Protein AF-A0A178CVL1-F1 (afdb_monomer_lite)

Radius of gyration: 42.38 Å; chains: 1; bounding box: 89×130×108 Å

pLDDT: mean 73.73, std 22.85, range [23.36, 95.94]

Secondary structure (DSSP, 8-state):
----------------------TTHHHHHHHHHHHHHHTTSSB-----EEEEEETTEEEEEE--GGGGGS----TT-HHHHHS-S--TTTS--TTTEEEEETTTEEEEE-SB-SSTT-EEEEESS--BTTSPP-HHHHHHHHHHHHH-SS-EEEEEEESTTTT-S-SB-EEEEEEPPPHHHHTS--GGGG---SSSPB---TT-SS---B-PPPSS--HHHHHHHHHHHHHHHHHHHHHTT----EEEEEE--GGGTSTT--S----S-PPPP---PPPP-BPPTTB-TTT-SB-SSEEE-TT--EEEHHHHHHHHTT-SB-TTT--B--GGG-EEEE-EE-TTS-EE-TTT-PBP-TTS-EEEEEETTEEEEEEHHHHIIIIITTT--B-TTT--B--GGGEEEEEBTTB-GGGBGGG-HHHHHT------GGG--S-TTSS--HHHHHHHHHHHHHHHHHHHHHHH--S-----------------------PPPPPTTEEEEE--HHHHHHH-TTS----S-PEEEPPHHHHHTSTTS--SPEEEEEEETTEEEEEEE-TTT-HHHHHHHHHHHHTTTTTT-B--EEETTTEEEE--TTSSSS----TTSS-B-----SS--S-STTEEEE--SSTT-B-S-EEEESS--GGGTTTS-EEEEE-S--TTS--HHHHHHHHHHS-B-TTS-BSS--BEEEEEEEE-TTHHHHHHHHHHHHHHHHHHHHHHHTS-TT---SSGGGB-TTSPBBPTTSPBP----------SSSSS----------------------PPP--------------TT-

Organism: NCBI:txid856822

Foldseek 3Di:
DDDDDDDDDDDDPDPDPDADDDLCLVVLLLVLLVVCVVVVQADDDDWAWDWDDDQNDIDIDIDQPCCVVPDFDDLPDVCLVPVPDDDCLQCPDPSQFRGAQPDFWTKGFDRHDPARTKIKIFTNDFDFLQDADDLSNLQSVVSVCLSALFWKKKKRWHGRLSPDRGGGDMIIIHGDDDCVSRVHDDPLVVADAQPDWDFCDPRDPDTDTHHDHDPDDHSVSVVVSSVVRVVVVQVVQVVVVHDRIDMDMDTDDNVSNDPPPDDDPDPDDDPDDPDDDDDWDFQWLQAALLVSHGEDWWKAALQQHIHHLVLVVVVCVVQQADQFQGHGDDPLRIATEDFDADPVRFTAAPPPRHGDGSAFFKKWQDDRRYTYIHGPVCCCVPPVVVVNQADPPPRHGGDPSRIHTNDDNVDRQSRTSVRGRCLVVVPHSPDDPVPPPDDCPVPPPSVVVVVVVVVVVVVVVVVVVVVVPPDDDDDDDDDDDDDDDDDDDDDDDDDDDQDPQFDPAWPSLCVCVVVDPVHDHDPDGHGDGDDPVVVLQDAQNQQDWWWKWFQKPLGIWIWIFGSNQGVQLLVQQVVCQVVFVQAFWWQLAADAQFKTKTQANVSPVPHFATPVRAFAAARQPDPDALQAFFFKWFDAPFGRGGGRMIMGTRHRDRVCRSTIHTTTGTDCDDVPPTRNVVSVVVSNPADADPRRGGPDTMGRNHMGTPGDSCVVVVVVVVVVVVVVVVVVVVVVVVPDPPDDDDVVVQADPVGWGADPVRDTDDDDDDDDDDDPDDPDDPDDDDDDDDDDDDDDDDDDDDDDDDDDDDDDDDDDDDDPPD

InterPro domains:
  IPR002130 Cyclophilin-type peptidyl-prolyl cis-trans isomerase domain [PF00160] (547-705)
  IPR002130 Cyclophilin-type peptidyl-prolyl cis-trans isomerase domain [PR00153] (561-576)
  IPR002130 Cyclophilin-type peptidyl-prolyl cis-trans isomerase domain [PR00153] (587-599)
  IPR002130 Cyclophilin-type peptidyl-prolyl cis-trans isomerase domain [PR00153] (630-645)
  IPR002130 Cyclophilin-type peptidyl-prolyl cis-trans isomerase domain [PR00153] (645-657)
  IPR002130 Cyclophilin-type peptidyl-prolyl cis-trans isomerase domain [PR00153] (658-673)
  IPR002130 Cyclophilin-type peptidyl-prolyl cis-trans isomerase domain [PS50072] (552-705)
  IPR003613 U-box domain [PF04564] (288-342)
  IPR003613 U-box domain [PS51698] (281-354)
  IPR003613 U-box domain [SM00504] (285-347)
  IPR013083 Zinc finger, RING/FYVE/PHD-type [G3DSA:3.30.40.10] (287-342)
  IPR026951 Peptidyl-prolyl cis-trans isomerase like 2, U-box domain [cd16663] (284-356)
  IPR029000 Cyclophilin-like domain superfamily [G3DSA:2.40.100.10] (529-720)
  IPR029000 Cyclophilin-like domain superfamily [SSF50891] (547-722)
  IPR036265 HIT-like superfamily [SSF54197] (58-177)
  IPR043171 Ap4A phosphorylase 1/2-like [G3DSA:3.30.428.70] (15-256)
  IPR044666 Cyclophilin-type peptidyl-prolyl cis-trans isomerase, cyclophilin A-like [PTHR45625] (543-717)
  IPR045759 Ap4A phosphorylase 1/2, N-terminal domain [PF19327] (25-179)

Sequence (818 aa):
MDKDSHKENGGDTGLSTSSELPQDLEAQSLAKFDDQVAKGHLIYEPSTAETVEDQGFKLSFRFVPHLRRKPITPSDAPERKTGKGHNPFLNPKPEEILSEVGPSHLLILNKFSVYRPSLLVITRHFAPQSDDLDFSDLSAAWAILQHFKQRYMMIYNCGFESGSSQGHKHLQFWPYPDEQELGFQLFPNVAESTVNITDDIPTVPHKHFVLRLPTHCDANTLIQAYGKLVARVRHSHAEAGGGTDYNVILITHSEWASSDAYSASAGAGVRADTSHHAAFKRLPFNFCALSLQPFTTPVCTAEGIIFDHENILRWLLKHDTNPTNGKPLKQQDLIKLNFAKNDSDEYVDPVTFKVFTDNTHIVAVRHGESANVFAYDTVERLNIKPKMWRDLVSDEEFTRKDLITLQDPQNLESRNLTSFKYLKDGEDSGIPKEEASINTASLGSAADLKIMKAKEAVAKARAERANAAGQNSKSLSAATSINSVNKTSSTSQSSKTIPYNATRHTTGQAAASFTSTGLTPHTSNALATMTDEEYILKPRRVKHKGYVRLTTTLGPLTLELNPEYAPKAVWNFVKLAQKGYYDGIIFHRNIRNFMIQSGDPTGSGRGGTSIWGKNFNDELEGPLKHDKRGVLSMANKGKNTNSSQFFITYRPASHLDHKHTIFGRVAEDAEDGGDSMETLKRLENAPVDSTDRPTEEIKIVEATVLIDPFDEFWKQKNQAERSEKEKSDRKAAVTDPGSLGVDEDRTTWTGKRIRDDGTVESGGGAGQVGKYLKASLSRHGQDNDEDEIVEVIDDEPEQPVRKKTKGGGGGFGNFDSW

Structure (mmCIF, N/CA/C/O backbone):
data_AF-A0A178CVL1-F1
#
_entry.id   AF-A0A178CVL1-F1
#
loop_
_atom_site.group_PDB
_atom_site.id
_atom_site.type_symbol
_atom_site.label_atom_id
_atom_site.label_alt_id
_atom_site.label_comp_id
_atom_site.label_asym_id
_atom_site.label_entity_id
_atom_site.label_seq_id
_atom_site.pdbx_PDB_ins_code
_atom_site.Cartn_x
_atom_site.Cartn_y
_atom_site.Cartn_z
_atom_site.occupancy
_atom_site.B_iso_or_equiv
_atom_site.auth_seq_id
_atom_site.auth_comp_id
_atom_site.auth_asym_id
_atom_site.auth_atom_id
_atom_site.pdbx_PDB_model_num
ATOM 1 N N . MET A 1 1 ? 32.629 -57.906 32.219 1.00 33.28 1 MET A N 1
ATOM 2 C CA . MET A 1 1 ? 31.904 -59.080 31.701 1.00 33.28 1 MET A CA 1
ATOM 3 C C . MET A 1 1 ? 30.908 -58.552 30.699 1.00 33.28 1 MET A C 1
ATOM 5 O O . MET A 1 1 ? 29.907 -57.968 31.089 1.00 33.28 1 MET A O 1
ATOM 9 N N . ASP A 1 2 ? 31.292 -58.666 29.436 1.00 31.98 2 ASP A N 1
ATOM 10 C CA . ASP A 1 2 ? 30.487 -58.367 28.258 1.00 31.98 2 ASP A CA 1
ATOM 11 C C . ASP A 1 2 ? 29.206 -59.209 28.207 1.00 31.98 2 ASP A C 1
ATOM 13 O O . ASP A 1 2 ? 29.213 -60.362 28.654 1.00 31.98 2 ASP A O 1
ATOM 17 N N . LYS A 1 3 ? 28.152 -58.664 27.584 1.00 28.75 3 LYS A N 1
ATOM 18 C CA . LYS A 1 3 ? 27.608 -59.196 26.317 1.00 28.75 3 LYS A CA 1
ATOM 19 C C . LYS A 1 3 ? 26.447 -58.352 25.769 1.00 28.75 3 LYS A C 1
ATOM 21 O O . LYS A 1 3 ? 25.334 -58.381 26.280 1.00 28.75 3 LYS A O 1
ATOM 26 N N . ASP A 1 4 ? 26.779 -57.621 24.711 1.00 34.22 4 ASP A N 1
ATOM 27 C CA . ASP A 1 4 ? 26.108 -57.475 23.410 1.00 34.22 4 ASP A CA 1
ATOM 28 C C . ASP A 1 4 ? 24.724 -58.114 23.162 1.00 34.22 4 ASP A C 1
ATOM 30 O O . ASP A 1 4 ? 24.528 -59.317 23.338 1.00 34.22 4 ASP A O 1
ATOM 34 N N . SER A 1 5 ? 23.834 -57.355 22.502 1.00 28.67 5 SER A N 1
ATOM 35 C CA . SER A 1 5 ? 23.574 -57.566 21.058 1.00 28.67 5 SER A CA 1
ATOM 36 C C . SER A 1 5 ? 22.775 -56.424 20.393 1.00 28.67 5 SER A C 1
ATOM 38 O O . SER A 1 5 ? 21.704 -56.022 20.837 1.00 28.67 5 SER A O 1
ATOM 40 N N . HIS A 1 6 ? 23.351 -55.932 19.291 1.00 28.58 6 HIS A N 1
ATOM 41 C CA . HIS A 1 6 ? 22.863 -54.959 18.304 1.00 28.58 6 HIS A CA 1
ATOM 42 C C . HIS A 1 6 ? 21.851 -55.537 17.289 1.00 28.58 6 HIS A C 1
ATOM 44 O O . HIS A 1 6 ? 21.997 -56.695 16.894 1.00 28.58 6 HIS A O 1
ATOM 50 N N . LYS A 1 7 ? 20.949 -54.671 16.772 1.00 26.48 7 LYS A N 1
ATOM 51 C CA . LYS A 1 7 ? 20.672 -54.311 15.340 1.00 26.48 7 LYS A CA 1
ATOM 52 C C . LYS A 1 7 ? 19.254 -53.707 15.209 1.00 26.48 7 LYS A C 1
ATOM 54 O O . LYS A 1 7 ? 18.295 -54.357 15.599 1.00 26.48 7 LYS A O 1
ATOM 59 N N . GLU A 1 8 ? 19.064 -52.412 14.927 1.00 27.92 8 GLU A N 1
ATOM 60 C CA . GLU A 1 8 ? 19.189 -51.632 13.663 1.00 27.92 8 GLU A CA 1
ATOM 61 C C . GLU A 1 8 ? 18.054 -51.796 12.630 1.00 27.92 8 GLU A C 1
ATOM 63 O O . GLU A 1 8 ? 17.887 -52.858 12.037 1.00 27.92 8 GLU A O 1
ATOM 68 N N . ASN A 1 9 ? 17.310 -50.694 12.429 1.00 25.16 9 ASN A N 1
ATOM 69 C CA . ASN A 1 9 ? 16.989 -49.989 11.166 1.00 25.16 9 ASN A CA 1
ATOM 70 C C . ASN A 1 9 ? 15.992 -48.861 11.544 1.00 25.16 9 ASN A C 1
ATOM 72 O O . ASN A 1 9 ? 14.936 -49.159 12.087 1.00 25.16 9 ASN A O 1
ATOM 76 N N . GLY A 1 10 ? 16.229 -47.553 11.406 1.00 24.09 10 GLY A N 1
ATOM 77 C CA . GLY A 1 10 ? 17.015 -46.820 10.414 1.00 24.09 10 GLY A CA 1
ATOM 78 C C . GLY A 1 10 ? 16.055 -46.096 9.458 1.00 24.09 10 GLY A C 1
ATOM 79 O O . GLY A 1 10 ? 15.747 -46.627 8.399 1.00 24.09 10 GLY A O 1
ATOM 80 N N . GLY A 1 11 ? 15.542 -44.926 9.856 1.00 23.36 11 GLY A N 1
ATOM 81 C CA . GLY A 1 11 ? 14.665 -44.060 9.058 1.00 23.36 11 GLY A CA 1
ATOM 82 C C . GLY A 1 11 ? 14.944 -42.599 9.404 1.00 23.36 11 GLY A C 1
ATOM 83 O O . GLY A 1 11 ? 14.409 -42.071 10.373 1.00 23.36 11 GLY A O 1
ATOM 84 N N . ASP A 1 12 ? 15.866 -42.016 8.649 1.00 24.88 12 ASP A N 1
ATOM 85 C CA . ASP A 1 12 ? 16.486 -40.704 8.814 1.00 24.88 12 ASP A CA 1
ATOM 86 C C . ASP A 1 12 ? 15.523 -39.567 8.410 1.00 24.88 12 ASP A C 1
ATOM 88 O O . ASP A 1 12 ? 15.100 -39.485 7.257 1.00 24.88 12 ASP A O 1
ATOM 92 N N . THR A 1 13 ? 15.152 -38.689 9.348 1.00 29.67 13 THR A N 1
ATOM 93 C CA . THR A 1 13 ? 14.529 -37.387 9.048 1.00 29.67 13 THR A CA 1
ATOM 94 C C . THR A 1 13 ? 15.592 -36.305 9.190 1.00 29.67 13 THR A C 1
ATOM 96 O O . THR A 1 13 ? 15.691 -35.641 10.225 1.00 29.67 13 THR A O 1
ATOM 99 N N . GLY A 1 14 ? 16.412 -36.155 8.152 1.00 25.94 14 GLY A N 1
ATOM 100 C CA . GLY A 1 14 ? 17.406 -35.095 8.048 1.00 25.94 14 GLY A CA 1
ATOM 101 C C . GLY A 1 14 ? 16.743 -33.724 7.910 1.00 25.94 14 GLY A C 1
ATOM 102 O O . GLY A 1 14 ? 16.211 -33.379 6.858 1.00 25.94 14 GLY A O 1
ATOM 103 N N . LEU A 1 15 ? 16.792 -32.927 8.977 1.00 30.56 15 LEU A N 1
ATOM 104 C CA . LEU A 1 15 ? 16.518 -31.494 8.941 1.00 30.56 15 LEU A CA 1
ATOM 105 C C . LEU A 1 15 ? 17.761 -30.805 8.344 1.00 30.56 15 LEU A C 1
ATOM 107 O O . LEU A 1 15 ? 18.734 -30.541 9.048 1.00 30.56 15 LEU A O 1
ATOM 111 N N . SER A 1 16 ? 17.770 -30.588 7.027 1.00 25.33 16 SER A N 1
ATOM 112 C CA . SER A 1 16 ? 18.897 -29.973 6.318 1.00 25.33 16 SER A CA 1
ATOM 113 C C . SER A 1 16 ? 18.925 -28.457 6.530 1.00 25.33 16 SER A C 1
ATOM 115 O O . SER A 1 16 ? 18.133 -27.710 5.957 1.00 25.33 16 SER A O 1
ATOM 117 N N . THR A 1 17 ? 19.875 -27.986 7.331 1.00 29.98 17 THR A N 1
ATOM 118 C CA . THR A 1 17 ? 20.299 -26.584 7.374 1.00 29.98 17 THR A CA 1
ATOM 119 C C . THR A 1 17 ? 21.151 -26.256 6.143 1.00 29.98 17 THR A C 1
ATOM 121 O O . THR A 1 17 ? 22.372 -26.383 6.183 1.00 29.98 17 THR A O 1
ATOM 124 N N . SER A 1 18 ? 20.512 -25.833 5.052 1.00 28.31 18 SER A N 1
ATOM 125 C CA . SER A 1 18 ? 21.153 -25.138 3.923 1.00 28.31 18 SER A CA 1
ATOM 126 C C . SER A 1 18 ? 20.091 -24.329 3.171 1.00 28.31 18 SER A C 1
ATOM 128 O O . SER A 1 18 ? 19.252 -24.895 2.476 1.00 28.31 18 SER A O 1
ATOM 130 N N . SER A 1 19 ? 20.076 -23.008 3.360 1.00 42.16 19 SER A N 1
ATOM 131 C CA . SER A 1 19 ? 19.092 -22.092 2.769 1.00 42.16 19 SER A CA 1
ATOM 132 C C . SER A 1 19 ? 19.426 -21.764 1.307 1.00 42.16 19 SER A C 1
ATOM 134 O O . SER A 1 19 ? 19.824 -20.640 0.999 1.00 42.16 19 SER A O 1
ATOM 136 N N . GLU A 1 20 ? 19.292 -22.738 0.413 1.00 60.00 20 GLU A N 1
ATOM 137 C CA . GLU A 1 20 ? 19.325 -22.506 -1.034 1.00 60.00 20 GLU A CA 1
ATOM 138 C C . GLU A 1 20 ? 17.901 -22.614 -1.591 1.00 60.00 20 GLU A C 1
ATOM 140 O O . GLU A 1 20 ? 17.151 -23.525 -1.235 1.00 60.00 20 GLU A O 1
ATOM 145 N N . LEU A 1 21 ? 17.501 -21.643 -2.420 1.00 75.75 21 LEU A N 1
ATOM 146 C CA . LEU A 1 21 ? 16.208 -21.685 -3.102 1.00 75.75 21 LEU A CA 1
ATOM 147 C C . LEU A 1 21 ? 16.167 -22.902 -4.045 1.00 75.75 21 LEU A C 1
ATOM 149 O O . LEU A 1 21 ? 17.185 -23.223 -4.662 1.00 75.75 21 LEU A O 1
ATOM 153 N N . PRO A 1 22 ? 15.016 -23.580 -4.196 1.00 76.56 22 PRO A N 1
ATOM 154 C CA . PRO A 1 22 ? 14.894 -24.701 -5.124 1.00 76.56 22 PRO A CA 1
ATOM 155 C C . PRO A 1 22 ? 15.260 -24.303 -6.563 1.00 76.56 22 PRO A C 1
ATOM 157 O O . PRO A 1 22 ? 14.797 -23.278 -7.057 1.00 76.56 22 PRO A O 1
ATOM 160 N N . GLN A 1 23 ? 16.020 -25.143 -7.275 1.00 71.12 23 GLN A N 1
ATOM 161 C CA . GLN A 1 23 ? 16.376 -24.888 -8.684 1.00 71.12 23 GLN A CA 1
ATOM 162 C C . GLN A 1 23 ? 15.145 -24.800 -9.608 1.00 71.12 23 GLN A C 1
ATOM 164 O O . GLN A 1 23 ? 15.139 -24.018 -10.553 1.00 71.12 23 GLN A O 1
ATOM 169 N N . ASP A 1 24 ? 14.075 -25.540 -9.298 1.00 81.50 24 ASP A N 1
ATOM 170 C CA . ASP A 1 24 ? 12.815 -25.549 -10.058 1.00 81.50 24 ASP A CA 1
ATOM 171 C C . ASP A 1 24 ? 11.734 -24.633 -9.452 1.00 81.50 24 ASP A C 1
ATOM 173 O O . ASP A 1 24 ? 10.535 -24.880 -9.619 1.00 81.50 24 ASP A O 1
ATOM 177 N N . LEU A 1 25 ? 12.132 -23.584 -8.720 1.00 85.19 25 LEU A N 1
ATOM 178 C CA . LEU A 1 25 ? 11.212 -22.731 -7.959 1.00 85.19 25 LEU A CA 1
ATOM 179 C C . LEU A 1 25 ? 10.043 -22.207 -8.804 1.00 85.19 25 LEU A C 1
ATOM 181 O O . LEU A 1 25 ? 8.908 -22.211 -8.335 1.00 85.19 25 LEU A O 1
ATOM 185 N N . GLU A 1 26 ? 10.283 -21.793 -10.048 1.00 84.94 26 GLU A N 1
ATOM 186 C CA . GLU A 1 26 ? 9.236 -21.284 -10.943 1.00 84.94 26 GLU A CA 1
ATOM 187 C C . GLU A 1 26 ? 8.173 -22.340 -11.271 1.00 84.94 26 GLU A C 1
ATOM 189 O O . GLU A 1 26 ? 6.974 -22.103 -11.108 1.00 84.94 26 GLU A O 1
ATOM 194 N N . ALA A 1 27 ? 8.609 -23.534 -11.683 1.00 86.25 27 ALA A N 1
ATOM 195 C CA . ALA A 1 27 ? 7.714 -24.630 -12.037 1.00 86.25 27 ALA A CA 1
ATOM 196 C C . ALA A 1 27 ? 6.927 -25.118 -10.813 1.00 86.25 27 ALA A C 1
ATOM 198 O O . ALA A 1 27 ? 5.726 -25.377 -10.906 1.00 86.25 27 ALA A O 1
ATOM 199 N N . GLN A 1 28 ? 7.580 -25.179 -9.648 1.00 87.81 28 GLN A N 1
ATOM 200 C CA . GLN A 1 28 ? 6.930 -25.509 -8.380 1.00 87.81 28 GLN A CA 1
ATOM 201 C C . GLN A 1 28 ? 5.904 -24.446 -7.975 1.00 87.81 28 GLN A C 1
ATOM 203 O O . GLN A 1 28 ? 4.807 -24.789 -7.535 1.00 87.81 28 GLN A O 1
ATOM 208 N N . SER A 1 29 ? 6.231 -23.165 -8.168 1.00 89.69 29 SER A N 1
ATOM 209 C CA . SER A 1 29 ? 5.325 -22.045 -7.894 1.00 89.69 29 SER A CA 1
ATOM 210 C C . SER A 1 29 ? 4.067 -22.132 -8.747 1.00 89.69 29 SER A C 1
ATOM 212 O O . SER A 1 29 ? 2.962 -21.991 -8.225 1.00 89.69 29 SER A O 1
ATOM 214 N N . LEU A 1 30 ? 4.225 -22.427 -10.039 1.00 91.31 30 LEU A N 1
ATOM 215 C CA . LEU A 1 30 ? 3.117 -22.578 -10.975 1.00 91.31 30 LEU A CA 1
ATOM 216 C C . LEU A 1 30 ? 2.240 -23.792 -10.641 1.00 91.31 30 LEU A C 1
ATOM 218 O O . LEU A 1 30 ? 1.024 -23.658 -10.528 1.00 91.31 30 LEU A O 1
ATOM 222 N N . ALA A 1 31 ? 2.852 -24.959 -10.426 1.00 91.19 31 ALA A N 1
ATOM 223 C CA . ALA A 1 31 ? 2.124 -26.186 -10.113 1.00 91.19 31 ALA A CA 1
ATOM 224 C C . ALA A 1 31 ? 1.352 -26.070 -8.791 1.00 91.19 31 ALA A C 1
ATOM 226 O O . ALA A 1 31 ? 0.189 -26.465 -8.704 1.00 91.19 31 ALA A O 1
ATOM 227 N N . LYS A 1 32 ? 1.979 -25.482 -7.763 1.00 91.75 32 LYS A N 1
ATOM 228 C CA . LYS A 1 32 ? 1.322 -25.246 -6.476 1.00 91.75 32 LYS A CA 1
ATOM 229 C C . LYS A 1 32 ? 0.202 -24.217 -6.606 1.00 91.75 32 LYS A C 1
ATOM 231 O O . LYS A 1 32 ? -0.851 -24.399 -6.005 1.00 91.75 32 LYS A O 1
ATOM 236 N N . PHE A 1 33 ? 0.393 -23.169 -7.404 1.00 93.62 33 PHE A N 1
ATOM 237 C CA . PHE A 1 33 ? -0.655 -22.193 -7.687 1.00 93.62 33 PHE A CA 1
ATOM 238 C C . PHE A 1 33 ? -1.898 -22.856 -8.292 1.00 93.62 33 PHE A C 1
ATOM 240 O O . PHE A 1 33 ? -2.994 -22.682 -7.761 1.00 93.62 33 PHE A O 1
ATOM 247 N N . ASP A 1 34 ? -1.728 -23.664 -9.339 1.00 93.00 34 ASP A N 1
ATOM 248 C CA . ASP A 1 34 ? -2.841 -24.350 -10.002 1.00 93.00 34 ASP A CA 1
ATOM 249 C C . ASP A 1 34 ? -3.575 -25.316 -9.074 1.00 93.00 34 ASP A C 1
ATOM 251 O O . ASP A 1 34 ? -4.806 -25.321 -9.031 1.00 93.00 34 ASP A O 1
ATOM 255 N N . ASP A 1 35 ? -2.828 -26.100 -8.294 1.00 93.31 35 ASP A N 1
ATOM 256 C CA . ASP A 1 35 ? -3.385 -27.023 -7.303 1.00 93.31 35 ASP A CA 1
ATOM 257 C C . ASP A 1 35 ? -4.233 -26.285 -6.255 1.00 93.31 35 ASP A C 1
ATOM 259 O O . ASP A 1 35 ? -5.342 -26.708 -5.919 1.00 93.31 35 ASP A O 1
ATOM 263 N N . GLN A 1 36 ? -3.754 -25.141 -5.763 1.00 92.19 36 GLN A N 1
ATOM 264 C CA . GLN A 1 36 ? -4.469 -24.363 -4.754 1.00 92.19 36 GLN A CA 1
ATOM 265 C C . GLN A 1 36 ? -5.670 -23.592 -5.321 1.00 92.19 36 GLN A C 1
ATOM 267 O O . GLN A 1 36 ? -6.656 -23.390 -4.605 1.00 92.19 36 GLN A O 1
ATOM 272 N N . VAL A 1 37 ? -5.632 -23.196 -6.598 1.00 91.75 37 VAL A N 1
ATOM 273 C CA . VAL A 1 37 ? -6.808 -22.666 -7.309 1.00 91.75 37 VAL A CA 1
ATOM 274 C C . VAL A 1 37 ? -7.849 -23.772 -7.502 1.00 91.75 37 VAL A C 1
ATOM 276 O O . VAL A 1 37 ? -9.021 -23.558 -7.196 1.00 91.75 37 VAL A O 1
ATOM 279 N N . ALA A 1 38 ? -7.436 -24.978 -7.908 1.00 91.75 38 ALA A N 1
ATOM 280 C CA . ALA A 1 38 ? -8.333 -26.125 -8.080 1.00 91.75 38 ALA A CA 1
ATOM 281 C C . ALA A 1 38 ? -9.013 -26.552 -6.765 1.00 91.75 38 ALA A C 1
ATOM 283 O O . ALA A 1 38 ? -10.184 -26.930 -6.764 1.00 91.75 38 ALA A O 1
ATOM 284 N N . LYS A 1 39 ? -8.308 -26.437 -5.632 1.00 91.56 39 LYS A N 1
ATOM 285 C CA . LYS A 1 39 ? -8.850 -26.675 -4.281 1.00 91.56 39 LYS A CA 1
ATOM 286 C C . LYS A 1 39 ? -9.726 -25.532 -3.750 1.00 91.56 39 LYS A C 1
ATOM 288 O O . LYS A 1 39 ? -10.339 -25.675 -2.695 1.00 91.56 39 LYS A O 1
ATOM 293 N N . GLY A 1 40 ? -9.784 -24.391 -4.441 1.00 87.81 40 GLY A N 1
ATOM 294 C CA . GLY A 1 40 ? -10.521 -23.199 -4.006 1.00 87.81 40 GLY A CA 1
ATOM 295 C C . GLY A 1 40 ? -9.875 -22.448 -2.835 1.00 87.81 40 GLY A C 1
ATOM 296 O O . GLY A 1 40 ? -10.521 -21.614 -2.199 1.00 87.81 40 GLY A O 1
ATOM 297 N N . HIS A 1 41 ? -8.610 -22.739 -2.522 1.00 87.12 41 HIS A N 1
ATOM 298 C CA . HIS A 1 41 ? -7.856 -22.068 -1.461 1.00 87.12 41 HIS A CA 1
ATOM 299 C C . HIS A 1 41 ? -7.299 -20.715 -1.933 1.00 87.12 41 HIS A C 1
ATOM 301 O O . HIS A 1 41 ? -7.292 -19.746 -1.163 1.00 87.12 41 HIS A O 1
ATOM 307 N N . LEU A 1 42 ? -6.903 -20.638 -3.209 1.00 88.88 42 LEU A N 1
ATOM 308 C CA . LEU A 1 42 ? -6.572 -19.404 -3.925 1.00 88.88 42 LEU A CA 1
ATOM 309 C C . LEU A 1 42 ? -7.733 -18.981 -4.826 1.00 88.88 42 LEU A C 1
ATOM 311 O O . LEU A 1 42 ? -8.413 -19.813 -5.421 1.00 88.88 42 LEU A O 1
ATOM 315 N N . ILE A 1 43 ? -7.937 -17.670 -4.951 1.00 87.88 43 ILE A N 1
ATOM 316 C CA . ILE A 1 43 ? -8.981 -17.088 -5.793 1.00 87.88 43 ILE A CA 1
ATOM 317 C C . ILE A 1 43 ? -8.313 -16.455 -7.011 1.00 87.88 43 ILE A C 1
ATOM 319 O O . ILE A 1 43 ? -7.619 -15.440 -6.894 1.00 87.88 43 ILE A O 1
ATOM 323 N N . TYR A 1 44 ? -8.544 -17.061 -8.172 1.00 90.81 44 TYR A N 1
ATOM 324 C CA . TYR A 1 44 ? -8.042 -16.610 -9.461 1.00 90.81 44 TYR A CA 1
ATOM 325 C C . TYR A 1 44 ? -9.046 -16.948 -10.562 1.00 90.81 44 TYR A C 1
ATOM 327 O O . TYR A 1 44 ? -9.561 -18.062 -10.621 1.00 90.81 44 TYR A O 1
ATOM 335 N N . GLU A 1 45 ? -9.287 -15.982 -11.441 1.00 86.50 45 GLU A N 1
ATOM 336 C CA . GLU A 1 45 ? -10.053 -16.134 -12.675 1.00 86.50 45 GLU A CA 1
ATOM 337 C C . GLU A 1 45 ? -9.240 -15.457 -13.799 1.00 86.50 45 GLU A C 1
ATOM 339 O O . GLU A 1 45 ? -8.628 -14.408 -13.547 1.00 86.50 45 GLU A O 1
ATOM 344 N N . PRO A 1 46 ? -9.179 -16.034 -15.017 1.00 84.12 46 PRO A N 1
ATOM 345 C CA . PRO A 1 46 ? -8.523 -15.396 -16.154 1.00 84.12 46 PRO A CA 1
ATOM 346 C C . PRO A 1 46 ? -9.102 -14.001 -16.406 1.00 84.12 46 PRO A C 1
ATOM 348 O O . PRO A 1 46 ? -10.318 -13.819 -16.427 1.00 84.12 46 PRO A O 1
ATOM 351 N N . SER A 1 47 ? -8.227 -13.015 -16.588 1.00 82.12 47 SER A N 1
ATOM 352 C CA . SER A 1 47 ? -8.609 -11.618 -16.809 1.00 82.12 47 SER A CA 1
ATOM 353 C C . SER A 1 47 ? -8.191 -11.154 -18.197 1.00 82.12 47 SER A C 1
ATOM 355 O O . SER A 1 47 ? -7.157 -11.579 -18.713 1.00 82.12 47 SER A O 1
ATOM 357 N N . THR A 1 48 ? -8.979 -10.255 -18.778 1.00 78.81 48 THR A N 1
ATOM 358 C CA . THR A 1 48 ? -8.648 -9.554 -20.021 1.00 78.81 48 THR A CA 1
ATOM 359 C C . THR A 1 48 ? -8.048 -8.187 -19.708 1.00 78.81 48 THR A C 1
ATOM 361 O O . THR A 1 48 ? -8.393 -7.561 -18.696 1.00 78.81 48 THR A O 1
ATOM 364 N N . ALA A 1 49 ? -7.129 -7.744 -20.564 1.00 82.75 49 ALA A N 1
ATOM 365 C CA . ALA A 1 49 ? -6.556 -6.409 -20.529 1.00 82.75 49 ALA A CA 1
ATOM 366 C C . ALA A 1 49 ? -7.025 -5.599 -21.744 1.00 82.75 49 ALA A C 1
ATOM 368 O O . ALA A 1 49 ? -7.156 -6.140 -22.840 1.00 82.75 49 ALA A O 1
ATOM 369 N N . GLU A 1 50 ? -7.279 -4.312 -21.537 1.00 86.00 50 GLU A N 1
ATOM 370 C CA . GLU A 1 50 ? -7.594 -3.340 -22.581 1.00 86.00 50 GLU A CA 1
ATOM 371 C C . GLU A 1 50 ? -6.608 -2.178 -22.500 1.00 86.00 50 GLU A C 1
ATOM 373 O O . GLU A 1 50 ? -6.400 -1.599 -21.430 1.00 86.00 50 GLU A O 1
ATOM 378 N N . THR A 1 51 ? -6.012 -1.825 -23.635 1.00 86.62 51 THR A N 1
ATOM 379 C CA . THR A 1 51 ? -5.075 -0.706 -23.723 1.00 86.62 51 THR A CA 1
ATOM 380 C C . THR A 1 51 ? -5.803 0.566 -24.141 1.00 86.62 51 THR A C 1
ATOM 382 O O . THR A 1 51 ? -6.551 0.576 -25.117 1.00 86.62 51 THR A O 1
ATOM 385 N N . VAL A 1 52 ? -5.555 1.653 -23.414 1.00 88.44 52 VAL A N 1
ATOM 386 C CA . VAL A 1 52 ? -6.093 2.991 -23.680 1.00 88.44 52 VAL A CA 1
ATOM 387 C C . VAL A 1 52 ? -4.936 3.979 -23.720 1.00 88.44 52 VAL A C 1
ATOM 389 O O . VAL A 1 52 ? -3.997 3.875 -22.936 1.00 88.44 52 VAL A O 1
ATOM 392 N N . GLU A 1 53 ? -5.001 4.951 -24.620 1.00 88.06 53 GLU A N 1
ATOM 393 C CA . GLU A 1 53 ? -4.031 6.039 -24.704 1.00 88.06 53 GLU A CA 1
ATOM 394 C C . GLU A 1 53 ? -4.709 7.362 -24.347 1.00 88.06 53 GLU A C 1
ATOM 396 O O . GLU A 1 53 ? -5.741 7.706 -24.923 1.00 88.06 53 GLU A O 1
ATOM 401 N N . ASP A 1 54 ? -4.129 8.097 -23.400 1.00 84.94 54 ASP A N 1
ATOM 402 C CA . ASP A 1 54 ? -4.565 9.439 -23.013 1.00 84.94 54 ASP A CA 1
ATOM 403 C C . ASP A 1 54 ? -3.373 10.396 -23.067 1.00 84.94 54 ASP A C 1
ATOM 405 O O . ASP A 1 54 ? -2.371 10.190 -22.389 1.00 84.94 54 ASP A O 1
ATOM 409 N N . GLN A 1 55 ? -3.454 11.428 -23.909 1.00 84.19 55 GLN A N 1
ATOM 410 C CA . GLN A 1 55 ? -2.400 12.446 -24.074 1.00 84.19 55 GLN A CA 1
ATOM 411 C C . GLN A 1 55 ? -0.987 11.870 -24.332 1.00 84.19 55 GLN A C 1
ATOM 413 O O . GLN A 1 55 ? 0.014 12.430 -23.891 1.00 84.19 55 GLN A O 1
ATOM 418 N N . GLY A 1 56 ? -0.891 10.744 -25.050 1.00 81.69 56 GLY A N 1
ATOM 419 C CA . GLY A 1 56 ? 0.375 10.049 -25.318 1.00 81.69 56 GLY A CA 1
ATOM 420 C C . GLY A 1 56 ? 0.862 9.140 -24.180 1.00 81.69 56 GLY A C 1
ATOM 421 O O . GLY A 1 56 ? 1.885 8.469 -24.328 1.00 81.69 56 GLY A O 1
ATOM 422 N N . PHE A 1 57 ? 0.138 9.077 -23.058 1.00 87.44 57 PHE A N 1
ATOM 423 C CA . PHE A 1 57 ? 0.362 8.114 -21.986 1.00 87.44 57 PHE A CA 1
ATOM 424 C C . PHE A 1 57 ? -0.488 6.862 -22.214 1.00 87.44 57 PHE A C 1
ATOM 426 O O . PHE A 1 57 ? -1.719 6.913 -22.216 1.00 87.44 57 PHE A O 1
ATOM 433 N N . LYS A 1 58 ? 0.175 5.720 -22.403 1.00 86.38 58 LYS A N 1
ATOM 434 C CA . LYS A 1 58 ? -0.490 4.436 -22.632 1.00 86.38 58 LYS A CA 1
ATOM 435 C C . LYS A 1 58 ? -0.731 3.703 -21.315 1.00 86.38 58 LYS A C 1
ATOM 437 O O . LYS A 1 58 ? 0.176 3.532 -20.500 1.00 86.38 58 LYS A O 1
ATOM 442 N N . LEU A 1 59 ? -1.966 3.264 -21.128 1.00 89.31 59 LEU A N 1
ATOM 443 C CA . LEU A 1 59 ? -2.487 2.596 -19.945 1.00 89.31 59 LEU A CA 1
ATOM 444 C C . LEU A 1 59 ? -3.017 1.219 -20.336 1.00 89.31 59 LEU A C 1
ATOM 446 O O . LEU A 1 59 ? -3.637 1.070 -21.381 1.00 89.31 59 LEU A O 1
ATOM 450 N N . SER A 1 60 ? -2.823 0.230 -19.467 1.00 87.50 60 SER A N 1
ATOM 451 C CA . SER A 1 60 ? -3.425 -1.098 -19.607 1.00 87.50 60 SER A CA 1
ATOM 452 C C . SER A 1 60 ? -4.388 -1.342 -18.449 1.00 87.50 60 SER A C 1
ATOM 454 O O . SER A 1 60 ? -3.965 -1.486 -17.299 1.00 87.50 60 SER A O 1
ATOM 456 N N . PHE A 1 61 ? -5.679 -1.428 -18.750 1.00 89.44 61 PHE A N 1
ATOM 457 C CA . PHE A 1 61 ? -6.739 -1.735 -17.797 1.00 89.44 61 PHE A CA 1
ATOM 458 C C . PHE A 1 61 ? -7.010 -3.233 -17.777 1.00 89.44 61 PHE A C 1
ATOM 460 O O . PHE A 1 61 ? -7.430 -3.804 -18.775 1.00 89.44 61 PHE A O 1
ATOM 467 N N . ARG A 1 62 ? -6.804 -3.880 -16.628 1.00 87.00 62 ARG A N 1
ATOM 468 C CA . ARG A 1 62 ? -7.106 -5.305 -16.443 1.00 87.00 62 ARG A CA 1
ATOM 469 C C . ARG A 1 62 ? -8.341 -5.471 -15.567 1.00 87.00 62 ARG A C 1
ATOM 471 O O . ARG A 1 62 ? -8.368 -5.006 -14.427 1.00 87.00 62 ARG A O 1
ATOM 478 N N . PHE A 1 63 ? -9.358 -6.154 -16.084 1.00 87.38 63 PHE A N 1
ATOM 479 C CA . PHE A 1 63 ? -10.626 -6.342 -15.379 1.00 87.38 63 PHE A CA 1
ATOM 480 C C . PHE A 1 63 ? -10.604 -7.638 -14.566 1.00 87.38 63 PHE A C 1
ATOM 482 O O . PHE A 1 63 ? -10.499 -8.731 -15.115 1.00 87.38 63 PHE A O 1
ATOM 489 N N . VAL A 1 64 ? -10.702 -7.513 -13.238 1.00 89.25 64 VAL A N 1
ATOM 490 C CA . VAL A 1 64 ? -10.528 -8.634 -12.296 1.00 89.25 64 VAL A CA 1
ATOM 491 C C . VAL A 1 64 ? -11.681 -8.667 -11.276 1.00 89.25 64 VAL A C 1
ATOM 493 O O . VAL A 1 64 ? -11.537 -8.176 -10.150 1.00 89.25 64 VAL A O 1
ATOM 496 N N . PRO A 1 65 ? -12.864 -9.202 -11.641 1.00 85.12 65 PRO A N 1
ATOM 497 C CA . PRO A 1 65 ? -14.073 -9.108 -10.814 1.00 85.12 65 PRO A CA 1
ATOM 498 C C . PRO A 1 65 ? -13.941 -9.754 -9.428 1.00 85.12 65 PRO A C 1
ATOM 500 O O . PRO A 1 65 ? -14.507 -9.253 -8.450 1.00 85.12 65 PRO A O 1
ATOM 503 N N . HIS A 1 66 ? -13.167 -10.838 -9.311 1.00 83.94 66 HIS A N 1
ATOM 504 C CA . HIS A 1 66 ? -12.996 -11.576 -8.058 1.00 83.94 66 HIS A CA 1
ATOM 505 C C . HIS A 1 66 ? -12.269 -10.792 -6.962 1.00 83.94 66 HIS A C 1
ATOM 507 O O . HIS A 1 66 ? -12.418 -11.133 -5.786 1.00 83.94 66 HIS A O 1
ATOM 513 N N . LEU A 1 67 ? -11.564 -9.700 -7.288 1.00 85.31 67 LEU A N 1
ATOM 514 C CA . LEU A 1 67 ? -10.951 -8.825 -6.280 1.00 85.31 67 LEU A CA 1
ATOM 515 C C . LEU A 1 67 ? -11.979 -8.152 -5.362 1.00 85.31 67 LEU A C 1
ATOM 517 O O . LEU A 1 67 ? -11.635 -7.808 -4.235 1.00 85.31 67 LEU A O 1
ATOM 521 N N . ARG A 1 68 ? -13.255 -8.045 -5.767 1.00 83.25 68 ARG A N 1
ATOM 522 C CA . ARG A 1 68 ? -14.342 -7.561 -4.889 1.00 83.25 68 ARG A CA 1
ATOM 523 C C . ARG A 1 68 ? -14.553 -8.439 -3.652 1.00 83.25 68 ARG A C 1
ATOM 525 O O . ARG A 1 68 ? -15.112 -7.976 -2.665 1.00 83.25 68 ARG A O 1
ATOM 532 N N . ARG A 1 69 ? -14.114 -9.702 -3.697 1.00 83.88 69 ARG A N 1
ATOM 533 C CA . ARG A 1 69 ? -14.172 -10.641 -2.566 1.00 83.88 69 ARG A CA 1
ATOM 534 C C . ARG A 1 69 ? -13.021 -10.431 -1.572 1.00 83.88 69 ARG A C 1
ATOM 536 O O . ARG A 1 69 ? -13.036 -11.041 -0.504 1.00 83.88 69 ARG A O 1
ATOM 543 N N . LYS A 1 70 ? -12.010 -9.617 -1.911 1.00 82.50 70 LYS A N 1
ATOM 544 C CA . LYS A 1 70 ? -10.864 -9.350 -1.036 1.00 82.50 70 LYS A CA 1
ATOM 545 C C . LYS A 1 70 ? -11.309 -8.473 0.139 1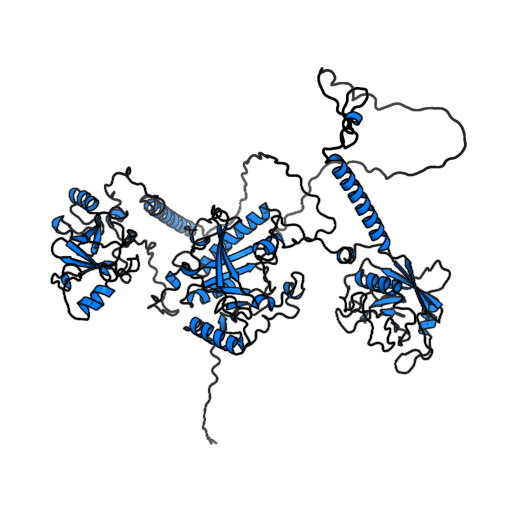.00 82.50 70 LYS A C 1
ATOM 547 O O . LYS A 1 70 ? -11.792 -7.366 -0.094 1.00 82.50 70 LYS A O 1
ATOM 552 N N . PRO A 1 71 ? -11.119 -8.910 1.396 1.00 77.94 71 PRO A N 1
ATOM 553 C CA . PRO A 1 71 ? -11.379 -8.053 2.542 1.00 77.94 71 PRO A CA 1
ATOM 554 C C . PRO A 1 71 ? -10.358 -6.909 2.548 1.00 77.94 71 PRO A C 1
ATOM 556 O O . PRO A 1 71 ? -9.147 -7.143 2.560 1.00 77.94 71 PRO A O 1
ATOM 559 N N . ILE A 1 72 ? -10.844 -5.668 2.510 1.00 69.56 72 ILE A N 1
ATOM 560 C CA . ILE A 1 72 ? -10.002 -4.471 2.573 1.00 69.56 72 ILE A CA 1
ATOM 561 C C . ILE A 1 72 ? -10.038 -3.955 4.006 1.00 69.56 72 ILE A C 1
ATOM 563 O O . ILE A 1 72 ? -11.061 -3.464 4.479 1.00 69.56 72 ILE A O 1
ATOM 567 N N . THR A 1 73 ? -8.913 -4.064 4.704 1.00 67.25 73 THR A N 1
ATOM 568 C CA . THR A 1 73 ? -8.758 -3.448 6.023 1.00 67.25 73 THR A CA 1
ATOM 569 C C . THR A 1 73 ? -8.742 -1.914 5.873 1.00 67.25 73 THR A C 1
ATOM 571 O O . THR A 1 73 ? -8.097 -1.408 4.954 1.00 67.25 73 THR A O 1
ATOM 574 N N . PRO A 1 74 ? -9.419 -1.141 6.733 1.00 68.56 74 PRO A N 1
ATOM 575 C CA . PRO A 1 74 ? -9.296 0.319 6.742 1.00 68.56 74 PRO A CA 1
ATOM 576 C C . PRO A 1 74 ? -7.856 0.791 7.020 1.00 68.56 74 PRO A C 1
ATOM 578 O O . PRO A 1 74 ? -7.088 0.096 7.690 1.00 68.56 74 PRO A O 1
ATOM 581 N N . SER A 1 75 ? -7.464 1.961 6.503 1.00 61.22 75 SER A N 1
ATOM 582 C CA . SER A 1 75 ? -6.099 2.507 6.645 1.00 61.22 75 SER A CA 1
ATOM 583 C C . SER A 1 75 ? -5.730 2.879 8.085 1.00 61.22 75 SER A C 1
ATOM 585 O O . SER A 1 75 ? -4.558 2.833 8.455 1.00 61.22 75 SER A O 1
ATOM 587 N N . ASP A 1 76 ? -6.722 3.185 8.912 1.00 64.81 76 ASP A N 1
ATOM 588 C CA . ASP A 1 76 ? -6.612 3.543 10.324 1.00 64.81 76 ASP A CA 1
ATOM 589 C C . ASP A 1 76 ? -6.602 2.332 11.273 1.00 64.81 76 ASP A C 1
ATOM 591 O O . ASP A 1 76 ? -6.364 2.499 12.473 1.00 64.81 76 ASP A O 1
ATOM 595 N N . ALA A 1 77 ? -6.807 1.115 10.757 1.00 65.69 77 ALA A N 1
ATOM 596 C CA . ALA A 1 77 ? -6.897 -0.082 11.581 1.00 65.69 77 ALA A CA 1
ATOM 597 C C . ALA A 1 77 ? -5.609 -0.314 12.407 1.00 65.69 77 ALA A C 1
ATOM 599 O O . ALA A 1 77 ? -4.501 -0.295 11.857 1.00 65.69 77 ALA A O 1
ATOM 600 N N . PRO A 1 78 ? -5.721 -0.602 13.719 1.00 62.56 78 PRO A N 1
ATOM 601 C CA . PRO A 1 78 ? -4.568 -0.760 14.614 1.00 62.56 78 PRO A CA 1
ATOM 602 C C . PRO A 1 78 ? -3.643 -1.916 14.205 1.00 62.56 78 PRO A C 1
ATOM 604 O O . PRO A 1 78 ? -2.430 -1.858 14.438 1.00 62.56 78 PRO A O 1
ATOM 607 N N . GLU A 1 79 ? -4.201 -2.922 13.532 1.00 68.81 79 GLU A N 1
ATOM 608 C CA . GLU A 1 79 ? -3.490 -4.082 12.989 1.00 68.81 79 GLU A CA 1
ATOM 609 C C . GLU A 1 79 ? -2.450 -3.670 11.941 1.00 68.81 79 GLU A C 1
ATOM 611 O O . GLU A 1 79 ? -1.377 -4.267 11.868 1.00 68.81 79 GLU A O 1
ATOM 616 N N . ARG A 1 80 ? -2.713 -2.587 11.189 1.00 68.75 80 ARG A N 1
ATOM 617 C CA . ARG A 1 80 ? -1.781 -2.068 10.183 1.00 68.75 80 ARG A CA 1
ATOM 618 C C . ARG A 1 80 ? -0.582 -1.327 10.777 1.00 68.75 80 ARG A C 1
ATOM 620 O O . ARG A 1 80 ? 0.433 -1.198 10.107 1.00 68.75 80 ARG A O 1
ATOM 627 N N . LYS A 1 81 ? -0.690 -0.826 12.012 1.00 65.12 81 LYS A N 1
ATOM 628 C CA . LYS A 1 81 ? 0.369 -0.034 12.668 1.00 65.12 81 LYS A CA 1
ATOM 629 C C . LYS A 1 81 ? 1.196 -0.836 13.663 1.00 65.12 81 LYS A C 1
ATOM 631 O O . LYS A 1 81 ? 2.370 -0.555 13.849 1.00 65.12 81 LYS A O 1
ATOM 636 N N . THR A 1 82 ? 0.571 -1.790 14.348 1.00 61.66 82 THR A N 1
ATOM 637 C CA . THR A 1 82 ? 1.175 -2.443 15.522 1.00 61.66 82 THR A CA 1
ATOM 638 C C . THR A 1 82 ? 1.404 -3.939 15.344 1.00 61.66 82 THR A C 1
ATOM 640 O O . THR A 1 82 ? 1.957 -4.568 16.243 1.00 61.66 82 THR A O 1
ATOM 643 N N . GLY A 1 83 ? 0.914 -4.530 14.248 1.00 60.00 83 GLY A N 1
ATOM 644 C CA . GLY A 1 83 ? 0.889 -5.981 14.063 1.00 60.00 83 GLY A CA 1
ATOM 645 C C . GLY A 1 83 ? -0.019 -6.717 15.058 1.00 60.00 83 GLY A C 1
ATOM 646 O O . GLY A 1 83 ? -0.080 -7.943 15.033 1.00 60.00 83 GLY A O 1
ATOM 647 N N . LYS A 1 84 ? -0.734 -5.995 15.939 1.00 54.59 84 LYS A N 1
ATOM 648 C CA . LYS A 1 84 ? -1.694 -6.555 16.897 1.00 54.59 84 LYS A CA 1
ATOM 649 C C . LYS A 1 84 ? -3.067 -6.647 16.238 1.00 54.59 84 LYS A C 1
ATOM 651 O O . LYS A 1 84 ? -3.672 -5.616 15.957 1.00 54.59 84 LYS A O 1
ATOM 656 N N . GLY A 1 85 ? -3.546 -7.869 16.019 1.00 62.94 85 GLY A N 1
ATOM 657 C CA . GLY A 1 85 ? -4.812 -8.156 15.340 1.00 62.94 85 GLY A CA 1
ATOM 658 C C . GLY A 1 85 ? -4.689 -9.333 14.374 1.00 62.94 85 GLY A C 1
ATOM 659 O O . GLY A 1 85 ? -3.723 -10.096 14.453 1.00 62.94 85 GLY A O 1
ATOM 660 N N . HIS A 1 86 ? -5.656 -9.501 13.472 1.00 66.44 86 HIS A N 1
ATOM 661 C CA . HIS A 1 86 ? -5.602 -10.556 12.459 1.00 66.44 86 HIS A CA 1
ATOM 662 C C . HIS A 1 86 ? -4.655 -10.167 11.314 1.00 66.44 86 HIS A C 1
ATOM 664 O O . HIS A 1 86 ? -5.049 -9.524 10.346 1.00 66.44 86 HIS A O 1
ATOM 670 N N . ASN A 1 87 ? -3.389 -10.577 11.415 1.00 78.06 87 ASN A N 1
ATOM 671 C CA . ASN A 1 87 ? -2.409 -10.418 10.345 1.00 78.06 87 ASN A CA 1
ATOM 672 C C . ASN A 1 87 ? -2.210 -11.755 9.600 1.00 78.06 87 ASN A C 1
ATOM 674 O O . ASN A 1 87 ? -1.679 -12.697 10.199 1.00 78.06 87 ASN A O 1
ATOM 678 N N . PRO A 1 88 ? -2.586 -11.849 8.310 1.00 76.94 88 PRO A N 1
ATOM 679 C CA . PRO A 1 88 ? -2.470 -13.089 7.542 1.00 76.94 88 PRO A CA 1
ATOM 680 C C . PRO A 1 88 ? -1.016 -13.535 7.315 1.00 76.94 88 PRO A C 1
ATOM 682 O O . PRO A 1 88 ? -0.786 -14.700 7.010 1.00 76.94 88 PRO A O 1
ATOM 685 N N . PHE A 1 89 ? -0.036 -12.641 7.479 1.00 84.56 89 PHE A N 1
ATOM 686 C CA . PHE A 1 89 ? 1.378 -12.912 7.202 1.00 84.56 89 PHE A CA 1
ATOM 687 C C . PHE A 1 89 ? 2.188 -13.333 8.433 1.00 84.56 89 PHE A C 1
ATOM 689 O O . PHE A 1 89 ? 3.308 -13.803 8.279 1.00 84.56 89 PHE A O 1
ATOM 696 N N . LEU A 1 90 ? 1.648 -13.206 9.653 1.00 81.44 90 LEU A N 1
ATOM 697 C CA . LEU A 1 90 ? 2.342 -13.688 10.858 1.00 81.44 90 LEU A CA 1
ATOM 698 C C . LEU A 1 90 ? 2.317 -15.217 10.965 1.00 81.44 90 LEU A C 1
ATOM 700 O O . LEU A 1 90 ? 3.305 -15.813 11.373 1.00 81.44 90 LEU A O 1
ATOM 704 N N . ASN A 1 91 ? 1.198 -15.833 10.580 1.00 81.44 91 ASN A N 1
ATOM 705 C CA . ASN A 1 91 ? 1.020 -17.283 10.535 1.00 81.44 91 ASN A CA 1
ATOM 706 C C . ASN A 1 91 ? 0.425 -17.669 9.171 1.00 81.44 91 ASN A C 1
ATOM 708 O O . ASN A 1 91 ? -0.765 -18.003 9.102 1.00 81.44 91 ASN A O 1
ATOM 712 N N . PRO A 1 92 ? 1.211 -17.570 8.081 1.00 84.00 92 PRO A N 1
ATOM 713 C CA . PRO A 1 92 ? 0.741 -17.951 6.757 1.00 84.00 92 PRO A CA 1
ATOM 714 C C . PRO A 1 92 ? 0.387 -19.438 6.748 1.00 84.00 92 PRO A C 1
ATOM 716 O O . PRO A 1 92 ? 1.005 -20.251 7.444 1.00 84.00 92 PRO A O 1
ATOM 719 N N . LYS A 1 93 ? -0.624 -19.816 5.964 1.00 85.12 93 LYS A N 1
ATOM 720 C CA . LYS A 1 93 ? -1.009 -21.226 5.871 1.00 85.12 93 LYS A CA 1
ATOM 721 C C . LYS A 1 93 ? 0.123 -22.022 5.211 1.00 85.12 93 LYS A C 1
ATOM 723 O O . LYS A 1 93 ? 0.657 -21.552 4.209 1.00 85.12 93 LYS A O 1
ATOM 728 N N . PRO A 1 94 ? 0.437 -23.252 5.661 1.00 84.56 94 PRO A N 1
ATOM 729 C CA . PRO A 1 94 ? 1.471 -24.086 5.027 1.00 84.56 94 PRO A CA 1
ATOM 730 C C . PRO A 1 94 ? 1.253 -24.310 3.519 1.00 84.56 94 PRO A C 1
ATOM 732 O O . PRO A 1 94 ? 2.188 -24.480 2.739 1.00 84.56 94 PRO A O 1
ATOM 735 N N . GLU A 1 95 ? -0.007 -24.274 3.099 1.00 83.69 95 GLU A N 1
ATOM 736 C CA . GLU A 1 95 ? -0.441 -24.408 1.710 1.00 83.69 95 GLU A CA 1
ATOM 737 C C . GLU A 1 95 ? -0.078 -23.193 0.844 1.00 83.69 95 GLU A C 1
ATOM 739 O O . GLU A 1 95 ? 0.104 -23.331 -0.360 1.00 83.69 95 GLU A O 1
ATOM 744 N N . GLU A 1 96 ? 0.076 -22.014 1.445 1.00 85.81 96 GLU A N 1
ATOM 745 C CA . GLU A 1 96 ? 0.437 -20.775 0.752 1.00 85.81 96 GLU A CA 1
ATOM 746 C C . GLU A 1 96 ? 1.963 -20.599 0.677 1.00 85.81 96 GLU A C 1
ATOM 748 O O . GLU A 1 96 ? 2.449 -19.905 -0.210 1.00 85.81 96 GLU A O 1
ATOM 753 N N . ILE A 1 97 ? 2.734 -21.244 1.562 1.00 89.62 97 ILE A N 1
ATOM 754 C CA . ILE A 1 97 ? 4.197 -21.100 1.646 1.00 89.62 97 ILE A CA 1
ATOM 755 C C . ILE A 1 97 ? 4.887 -21.897 0.540 1.00 89.62 97 ILE A C 1
ATOM 757 O O . ILE A 1 97 ? 4.708 -23.107 0.450 1.00 89.62 97 ILE A O 1
ATOM 761 N N . LEU A 1 98 ? 5.702 -21.248 -0.287 1.00 88.81 98 LEU A N 1
ATOM 762 C CA . LEU A 1 98 ? 6.500 -21.902 -1.327 1.00 88.81 98 LEU A CA 1
ATOM 763 C C . LEU A 1 98 ? 7.878 -22.308 -0.817 1.00 88.81 98 LEU A C 1
ATOM 765 O O . LEU A 1 98 ? 8.253 -23.470 -0.925 1.00 88.81 98 LEU A O 1
ATOM 769 N N . SER A 1 99 ? 8.622 -21.351 -0.267 1.00 89.06 99 SER A N 1
ATOM 770 C CA . SER A 1 99 ? 9.979 -21.570 0.227 1.00 89.06 99 SER A CA 1
ATOM 771 C C . SER A 1 99 ? 10.350 -20.512 1.254 1.00 89.06 99 SER A C 1
ATOM 773 O O . SER A 1 99 ? 9.821 -19.397 1.258 1.00 89.06 99 SER A O 1
ATOM 775 N N . GLU A 1 100 ? 11.312 -20.846 2.100 1.00 89.06 100 GLU A N 1
ATOM 776 C CA . GLU A 1 100 ? 12.044 -19.858 2.878 1.00 89.06 100 GLU A CA 1
ATOM 777 C C . GLU A 1 100 ? 13.068 -19.154 1.976 1.00 89.06 100 GLU A C 1
ATOM 779 O O . GLU A 1 100 ? 13.689 -19.792 1.124 1.00 89.06 100 GLU A O 1
ATOM 784 N N . VAL A 1 101 ? 13.225 -17.837 2.137 1.00 86.31 101 VAL A N 1
ATOM 785 C CA . VAL A 1 101 ? 14.169 -17.023 1.358 1.00 86.31 101 VAL A CA 1
ATOM 786 C C . VAL A 1 101 ? 15.136 -16.393 2.351 1.00 86.31 101 VAL A C 1
ATOM 788 O O . VAL A 1 101 ? 14.836 -15.390 3.002 1.00 86.31 101 VAL A O 1
ATOM 791 N N . GLY A 1 102 ? 16.283 -17.044 2.531 1.00 81.50 102 GLY A N 1
ATOM 792 C CA . GLY A 1 102 ? 17.223 -16.683 3.586 1.00 81.50 102 GLY A CA 1
ATOM 793 C C . GLY A 1 102 ? 16.615 -16.772 5.001 1.00 81.50 102 GLY A C 1
ATOM 794 O O . GLY A 1 102 ? 15.591 -17.432 5.228 1.00 81.50 102 GLY A O 1
ATOM 795 N N . PRO A 1 103 ? 17.244 -16.116 5.992 1.00 81.12 103 PRO A N 1
ATOM 796 C CA . PRO A 1 103 ? 16.825 -16.225 7.387 1.00 81.12 103 PRO A CA 1
ATOM 797 C C . PRO A 1 103 ? 15.595 -15.371 7.725 1.00 81.12 103 PRO A C 1
ATOM 799 O O . PRO A 1 103 ? 14.916 -15.649 8.710 1.00 81.12 103 PRO A O 1
ATOM 802 N N . SER A 1 104 ? 15.291 -14.334 6.940 1.00 87.06 104 SER A N 1
ATOM 803 C CA . SER A 1 104 ? 14.330 -13.289 7.322 1.00 87.06 104 SER A CA 1
ATOM 804 C C . SER A 1 104 ? 13.026 -13.283 6.533 1.00 87.06 104 SER A C 1
ATOM 806 O O . SER A 1 104 ? 12.072 -12.661 7.002 1.00 87.06 104 SER A O 1
ATOM 808 N N . HIS A 1 105 ? 12.937 -13.971 5.391 1.00 93.94 105 HIS A N 1
ATOM 809 C CA . HIS A 1 105 ? 11.781 -13.862 4.495 1.00 93.94 105 HIS A CA 1
ATOM 810 C C . HIS A 1 105 ? 11.154 -15.215 4.159 1.00 93.94 105 HIS A C 1
ATOM 812 O O . HIS A 1 105 ? 11.799 -16.264 4.217 1.00 93.94 105 HIS A O 1
ATOM 818 N N . LEU A 1 106 ? 9.872 -15.170 3.799 1.00 93.06 106 LEU A N 1
ATOM 819 C CA . LEU A 1 106 ? 9.111 -16.289 3.250 1.00 93.06 106 LEU A CA 1
ATOM 820 C C . LEU A 1 106 ? 8.541 -15.886 1.894 1.00 93.06 106 LEU A C 1
ATOM 822 O O . LEU A 1 106 ? 7.986 -14.796 1.750 1.00 93.06 106 LEU A O 1
ATOM 826 N N . LEU A 1 107 ? 8.646 -16.787 0.922 1.00 93.88 107 LEU A N 1
ATOM 827 C CA . LEU A 1 107 ? 7.964 -16.680 -0.360 1.00 93.88 107 LEU A CA 1
ATOM 828 C C . LEU A 1 107 ? 6.634 -17.425 -0.272 1.00 93.88 107 LEU A C 1
ATOM 830 O O . LEU A 1 107 ? 6.609 -18.615 0.049 1.00 93.88 107 LEU A O 1
ATOM 834 N N . ILE A 1 108 ? 5.535 -16.735 -0.563 1.00 93.88 108 ILE A N 1
ATOM 835 C CA . ILE A 1 108 ? 4.178 -17.280 -0.487 1.00 93.88 108 ILE A CA 1
ATOM 836 C C . ILE A 1 108 ? 3.368 -16.960 -1.753 1.00 93.88 108 ILE A C 1
ATOM 838 O O . ILE A 1 108 ? 3.660 -16.010 -2.481 1.00 93.88 108 ILE A O 1
ATOM 842 N N . LEU A 1 109 ? 2.316 -17.737 -2.005 1.00 93.25 109 LEU A N 1
ATOM 843 C CA . LEU A 1 109 ? 1.336 -17.486 -3.063 1.00 93.25 109 LEU A CA 1
ATOM 844 C C . LEU A 1 109 ? 0.371 -16.367 -2.649 1.00 93.25 109 LEU A C 1
ATOM 846 O O . LEU A 1 109 ? -0.108 -16.324 -1.515 1.00 93.25 109 LEU A O 1
ATOM 850 N N . ASN A 1 110 ? 0.034 -15.467 -3.575 1.00 92.12 110 ASN A N 1
ATOM 851 C CA . ASN A 1 110 ? -0.978 -14.449 -3.310 1.00 92.12 110 ASN A CA 1
ATOM 852 C C . ASN A 1 110 ? -2.390 -15.052 -3.384 1.00 92.12 110 ASN A C 1
ATOM 854 O O . ASN A 1 110 ? -2.850 -15.463 -4.451 1.00 92.12 110 ASN A O 1
ATOM 858 N N . LYS A 1 111 ? -3.125 -15.002 -2.269 1.00 89.50 111 LYS A N 1
ATOM 859 C CA . LYS A 1 111 ? -4.505 -15.500 -2.178 1.00 89.50 111 LYS A CA 1
ATOM 860 C C . LYS A 1 111 ? -5.466 -14.902 -3.200 1.00 89.50 111 LYS A C 1
ATOM 862 O O . LYS A 1 111 ? -6.322 -15.611 -3.724 1.00 89.50 111 LYS A O 1
ATOM 867 N N . PHE A 1 112 ? -5.335 -13.606 -3.461 1.00 89.12 112 PHE A N 1
ATOM 868 C CA . PHE A 1 112 ? -6.179 -12.871 -4.401 1.00 89.12 112 PHE A CA 1
ATOM 869 C C . PHE A 1 112 ? -5.325 -12.474 -5.600 1.00 89.12 112 PHE A C 1
ATOM 871 O O . PHE A 1 112 ? -4.875 -11.332 -5.714 1.00 89.12 112 PHE A O 1
ATOM 878 N N . SER A 1 113 ? -5.038 -13.463 -6.441 1.00 88.31 113 SER A N 1
ATOM 879 C CA . SER A 1 113 ? -4.106 -13.315 -7.553 1.00 88.31 113 SER A CA 1
ATOM 880 C C . SER A 1 113 ? -4.743 -12.617 -8.749 1.00 88.31 113 SER A C 1
ATOM 882 O O . SER A 1 113 ? -5.883 -12.899 -9.121 1.00 88.31 113 SER A O 1
ATOM 884 N N . VAL A 1 114 ? -3.978 -11.706 -9.351 1.00 87.62 114 VAL A N 1
ATOM 885 C CA . VAL A 1 114 ? -4.326 -11.036 -10.616 1.00 87.62 114 VAL A CA 1
ATOM 886 C C . VAL A 1 114 ? -3.704 -11.783 -11.790 1.00 87.62 114 VAL A C 1
ATOM 888 O O . VAL A 1 114 ? -4.373 -12.046 -12.785 1.00 87.62 114 VAL A O 1
ATOM 891 N N . TYR A 1 115 ? -2.437 -12.165 -11.638 1.00 88.31 115 TYR A N 1
ATOM 892 C CA . TYR A 1 115 ? -1.668 -12.927 -12.611 1.00 88.31 115 TYR A CA 1
ATOM 893 C C . TYR A 1 115 ? -1.445 -14.358 -12.133 1.00 88.31 115 TYR A C 1
ATOM 895 O O . TYR A 1 115 ? -1.428 -14.629 -10.929 1.00 88.31 115 TYR A O 1
ATOM 903 N N . ARG A 1 116 ? -1.241 -15.265 -13.085 1.00 89.56 116 ARG A N 1
ATOM 904 C CA . ARG A 1 116 ? -0.902 -16.664 -12.835 1.00 89.56 116 ARG A CA 1
ATOM 905 C C . ARG A 1 116 ? 0.604 -16.879 -13.065 1.00 89.56 116 ARG A C 1
ATOM 907 O O . ARG A 1 116 ? 1.003 -16.824 -14.224 1.00 89.56 116 ARG A O 1
ATOM 914 N N . PRO A 1 117 ? 1.414 -17.160 -12.025 1.00 90.69 117 PRO A N 1
ATOM 915 C CA . PRO A 1 117 ? 1.146 -17.022 -10.590 1.00 90.69 117 PRO A CA 1
ATOM 916 C C . PRO A 1 117 ? 1.546 -15.626 -10.065 1.00 90.69 117 PRO A C 1
ATOM 918 O O . PRO A 1 117 ? 2.554 -15.062 -10.480 1.00 90.69 117 PRO A O 1
ATOM 921 N N . SER A 1 118 ? 0.790 -15.069 -9.112 1.00 90.94 118 SER A N 1
ATOM 922 C CA . SER A 1 118 ? 1.203 -13.868 -8.365 1.00 90.94 118 SER A CA 1
ATOM 923 C C . SER A 1 118 ? 1.785 -14.282 -7.017 1.00 90.94 118 SER A C 1
ATOM 925 O O . SER A 1 118 ? 1.161 -15.057 -6.286 1.00 90.94 118 SER A O 1
ATOM 927 N N . LEU A 1 119 ? 2.949 -13.742 -6.660 1.00 93.62 119 LEU A N 1
ATOM 928 C CA . LEU A 1 119 ? 3.692 -14.154 -5.466 1.00 93.62 119 LEU A CA 1
ATOM 929 C C . LEU A 1 119 ? 3.889 -12.985 -4.501 1.00 93.62 119 LEU A C 1
ATOM 931 O O . LEU A 1 119 ? 3.865 -11.818 -4.902 1.00 93.62 119 LEU A O 1
ATOM 935 N N . LEU A 1 120 ? 4.095 -13.303 -3.226 1.00 94.44 120 LEU A N 1
ATOM 936 C CA . LEU A 1 120 ? 4.427 -12.343 -2.180 1.00 94.44 120 LEU A CA 1
ATOM 937 C C . LEU A 1 120 ? 5.691 -12.788 -1.447 1.00 94.44 120 LEU A C 1
ATOM 939 O O . LEU A 1 120 ? 5.824 -13.955 -1.085 1.00 94.44 120 LEU A O 1
ATOM 943 N N . VAL A 1 121 ? 6.581 -11.842 -1.169 1.00 94.56 121 VAL A N 1
ATOM 944 C CA . VAL A 1 121 ? 7.704 -12.036 -0.246 1.00 94.56 121 VAL A CA 1
ATOM 945 C C . VAL A 1 121 ? 7.396 -11.266 1.019 1.00 94.56 121 VAL A C 1
ATOM 947 O O . VAL A 1 121 ? 7.249 -10.046 0.976 1.00 94.56 121 VAL A O 1
ATOM 950 N N . ILE A 1 122 ? 7.270 -11.975 2.133 1.00 94.25 122 ILE A N 1
ATOM 951 C CA . ILE A 1 122 ? 6.901 -11.406 3.431 1.00 94.25 122 ILE A CA 1
ATOM 952 C C . ILE A 1 122 ? 8.058 -11.549 4.418 1.00 94.25 122 ILE A C 1
ATOM 954 O O . ILE A 1 122 ? 8.799 -12.534 4.375 1.00 94.25 122 ILE A O 1
ATOM 958 N N . THR A 1 123 ? 8.214 -10.594 5.333 1.00 93.44 123 THR A N 1
ATOM 959 C CA . THR A 1 123 ? 9.166 -10.743 6.443 1.00 93.44 123 THR A CA 1
ATOM 960 C C . THR A 1 123 ? 8.618 -11.743 7.469 1.00 93.44 123 THR A C 1
ATOM 962 O O . THR A 1 123 ? 7.440 -11.684 7.821 1.00 93.44 123 THR A O 1
ATOM 965 N N . ARG A 1 124 ? 9.453 -12.653 7.993 1.00 89.25 124 ARG A N 1
ATOM 966 C CA . ARG A 1 124 ? 9.053 -13.647 9.017 1.00 89.25 124 ARG A CA 1
ATOM 967 C C . ARG A 1 124 ? 8.530 -12.992 10.290 1.00 89.25 124 ARG A C 1
ATOM 969 O O . ARG A 1 124 ? 7.600 -13.480 10.924 1.00 89.25 124 ARG A O 1
ATOM 976 N N . HIS A 1 125 ? 9.155 -11.887 10.672 1.00 88.12 125 HIS A N 1
ATOM 977 C CA . HIS A 1 125 ? 8.721 -11.065 11.789 1.00 88.12 125 HIS A CA 1
ATOM 978 C C . HIS A 1 125 ? 7.984 -9.842 11.270 1.00 88.12 125 HIS A C 1
ATOM 980 O O . HIS A 1 125 ? 8.269 -9.350 10.177 1.00 88.12 125 HIS A O 1
ATOM 986 N N . PHE A 1 126 ? 7.037 -9.347 12.065 1.00 89.06 126 PHE A N 1
ATOM 987 C CA . PHE A 1 126 ? 6.323 -8.127 11.728 1.00 89.06 126 PHE A CA 1
ATOM 988 C C . PHE A 1 126 ? 7.314 -6.970 11.573 1.00 89.06 126 PHE A C 1
ATOM 990 O O . PHE A 1 126 ? 7.986 -6.587 12.530 1.00 89.06 126 PHE A O 1
ATOM 997 N N . ALA A 1 127 ? 7.353 -6.411 10.371 1.00 90.38 127 ALA A N 1
ATOM 998 C CA . ALA A 1 127 ? 7.951 -5.121 10.078 1.00 90.38 127 ALA A CA 1
ATOM 999 C C . ALA A 1 127 ? 6.855 -4.224 9.478 1.00 90.38 127 ALA A C 1
ATOM 1001 O O . ALA A 1 127 ? 6.011 -4.735 8.736 1.00 90.38 127 ALA A O 1
ATOM 1002 N N . PRO A 1 128 ? 6.808 -2.924 9.794 1.00 90.88 128 PRO A N 1
ATOM 1003 C CA . PRO A 1 128 ? 5.868 -2.000 9.173 1.00 90.88 128 PRO A CA 1
ATOM 1004 C C . PRO A 1 128 ? 6.062 -1.884 7.654 1.00 90.88 128 PRO A C 1
ATOM 1006 O O . PRO A 1 128 ? 7.175 -1.757 7.157 1.00 90.88 128 PRO A O 1
ATOM 1009 N N . GLN A 1 129 ? 4.961 -1.826 6.907 1.00 92.12 129 GLN A N 1
ATOM 1010 C CA . GLN A 1 129 ? 4.963 -1.516 5.468 1.00 92.12 129 GLN A CA 1
ATOM 1011 C C . GLN A 1 129 ? 5.356 -0.051 5.171 1.00 92.12 129 GLN A C 1
ATOM 1013 O O . GLN A 1 129 ? 5.561 0.335 4.025 1.00 92.12 129 GLN A O 1
ATOM 1018 N N . SER A 1 130 ? 5.422 0.801 6.195 1.00 90.06 130 SER A N 1
ATOM 1019 C CA . SER A 1 130 ? 5.939 2.171 6.087 1.00 90.06 130 SER A CA 1
ATOM 1020 C C . SER A 1 130 ? 7.466 2.248 6.091 1.00 90.06 130 SER A C 1
ATOM 1022 O O . SER A 1 130 ? 8.006 3.333 5.889 1.00 90.06 130 SER A O 1
ATOM 1024 N N . ASP A 1 131 ? 8.152 1.138 6.370 1.00 92.88 131 ASP A N 1
ATOM 1025 C CA . ASP A 1 131 ? 9.607 1.119 6.458 1.00 92.88 131 ASP A CA 1
ATOM 1026 C C . ASP A 1 131 ? 10.232 1.028 5.064 1.00 92.88 131 ASP A C 1
ATOM 1028 O O . ASP A 1 131 ? 9.714 0.365 4.163 1.00 92.88 131 ASP A O 1
ATOM 1032 N N . ASP A 1 132 ? 11.385 1.667 4.890 1.00 94.12 132 ASP A N 1
ATOM 1033 C CA . ASP A 1 132 ? 12.154 1.569 3.653 1.00 94.12 132 ASP A CA 1
ATOM 1034 C C . ASP A 1 132 ? 12.677 0.130 3.454 1.00 94.12 132 ASP A C 1
ATOM 1036 O O . ASP A 1 132 ? 12.906 -0.603 4.420 1.00 94.12 132 ASP A O 1
ATOM 1040 N N . LEU A 1 133 ? 12.861 -0.298 2.201 1.00 94.69 133 LEU A N 1
ATOM 1041 C CA . LEU A 1 133 ? 13.508 -1.574 1.884 1.00 94.69 133 LEU A CA 1
ATOM 1042 C C . LEU A 1 133 ? 14.965 -1.565 2.353 1.00 94.69 133 LEU A C 1
ATOM 1044 O O . LEU A 1 133 ? 15.707 -0.617 2.082 1.00 94.69 133 LEU A O 1
ATOM 1048 N N . ASP A 1 134 ? 15.371 -2.627 3.039 1.00 92.25 134 ASP A N 1
ATOM 1049 C CA . ASP A 1 134 ? 16.749 -2.819 3.473 1.00 92.25 134 ASP A CA 1
ATOM 1050 C C . ASP A 1 134 ? 17.513 -3.777 2.542 1.00 92.25 134 ASP A C 1
ATOM 1052 O O . ASP A 1 134 ? 17.011 -4.250 1.516 1.00 92.25 134 ASP A O 1
ATOM 1056 N N . PHE A 1 135 ? 18.776 -4.043 2.882 1.00 90.44 135 PHE A N 1
ATOM 1057 C CA . PHE A 1 135 ? 19.611 -4.962 2.113 1.00 90.44 135 PHE A CA 1
ATOM 1058 C C . PHE A 1 135 ? 19.045 -6.387 2.087 1.00 90.44 135 PHE A C 1
ATOM 1060 O O . PHE A 1 135 ? 19.154 -7.061 1.066 1.00 90.44 135 PHE A O 1
ATOM 1067 N N . SER A 1 136 ? 18.440 -6.849 3.185 1.00 91.12 136 SER A N 1
ATOM 1068 C CA . SER A 1 136 ? 17.875 -8.194 3.264 1.00 91.12 136 SER A CA 1
ATOM 1069 C C . SER A 1 136 ? 16.667 -8.332 2.340 1.00 91.12 136 SER A C 1
ATOM 1071 O O . SER A 1 136 ? 16.580 -9.298 1.585 1.00 91.12 136 SER A O 1
ATOM 1073 N N . ASP A 1 137 ? 15.783 -7.330 2.328 1.00 93.00 137 ASP A N 1
ATOM 1074 C CA . ASP A 1 137 ? 14.610 -7.296 1.450 1.00 93.00 137 ASP A CA 1
ATOM 1075 C C . ASP A 1 137 ? 15.002 -7.327 -0.029 1.00 93.00 137 ASP A C 1
ATOM 1077 O O . ASP A 1 137 ? 14.486 -8.132 -0.805 1.00 93.00 137 ASP A O 1
ATOM 1081 N N . LEU A 1 138 ? 15.934 -6.453 -0.424 1.00 91.44 138 LEU A N 1
ATOM 1082 C CA . LEU A 1 138 ? 16.384 -6.347 -1.810 1.00 91.44 138 LEU A CA 1
ATOM 1083 C C . LEU A 1 138 ? 17.211 -7.560 -2.238 1.00 91.44 138 LEU A C 1
ATOM 1085 O O . LEU A 1 138 ? 17.095 -7.991 -3.380 1.00 91.44 138 LEU A O 1
ATOM 1089 N N . SER A 1 139 ? 18.005 -8.139 -1.336 1.00 89.81 139 SER A N 1
ATOM 1090 C CA . SER A 1 139 ? 18.744 -9.377 -1.593 1.00 89.81 139 SER A CA 1
ATOM 1091 C C . SER A 1 139 ? 17.798 -10.563 -1.791 1.00 89.81 139 SER A C 1
ATOM 1093 O O . SER A 1 139 ? 17.948 -11.307 -2.758 1.00 89.81 139 SER A O 1
ATOM 1095 N N . ALA A 1 140 ? 16.774 -10.702 -0.942 1.00 90.25 140 ALA A N 1
ATOM 1096 C CA . ALA A 1 140 ? 15.744 -11.728 -1.085 1.00 90.25 140 ALA A CA 1
ATOM 1097 C C . ALA A 1 140 ? 14.966 -11.566 -2.399 1.00 90.25 140 ALA A C 1
ATOM 1099 O O . ALA A 1 140 ? 14.779 -12.534 -3.138 1.00 90.25 140 ALA A O 1
ATOM 1100 N N . ALA A 1 141 ? 14.561 -10.334 -2.721 1.00 90.19 141 ALA A N 1
ATOM 1101 C CA . ALA A 1 141 ? 13.882 -10.022 -3.972 1.00 90.19 141 ALA A CA 1
ATOM 1102 C C . ALA A 1 141 ? 14.751 -10.331 -5.194 1.00 90.19 141 ALA A C 1
ATOM 1104 O O . ALA A 1 141 ? 14.283 -10.962 -6.141 1.00 90.19 141 ALA A O 1
ATOM 1105 N N . TRP A 1 142 ? 16.023 -9.926 -5.155 1.00 87.94 142 TRP A N 1
ATOM 1106 C CA . TRP A 1 142 ? 16.983 -10.206 -6.213 1.00 87.94 142 TRP A CA 1
ATOM 1107 C C . TRP A 1 142 ? 17.179 -11.708 -6.388 1.00 87.94 142 TRP A C 1
ATOM 1109 O O . TRP A 1 142 ? 17.036 -12.203 -7.498 1.00 87.94 142 TRP A O 1
ATOM 1119 N N . ALA A 1 143 ? 17.404 -12.455 -5.304 1.00 86.62 143 ALA A N 1
ATOM 1120 C CA . ALA A 1 143 ? 17.580 -13.902 -5.356 1.00 86.62 143 ALA A CA 1
ATOM 1121 C C . ALA A 1 143 ? 16.402 -14.606 -6.047 1.00 86.62 143 ALA A C 1
ATOM 1123 O O . ALA A 1 143 ? 16.628 -15.475 -6.881 1.00 86.62 143 ALA A O 1
ATOM 1124 N N . ILE A 1 144 ? 15.158 -14.207 -5.770 1.00 87.12 144 ILE A N 1
ATOM 1125 C CA . ILE A 1 144 ? 13.977 -14.787 -6.428 1.00 87.12 144 ILE A CA 1
ATOM 1126 C C . ILE A 1 144 ? 13.942 -14.447 -7.918 1.00 87.12 144 ILE A C 1
ATOM 1128 O O . ILE A 1 144 ? 13.749 -15.335 -8.744 1.00 87.12 144 ILE A O 1
ATOM 1132 N N . LEU A 1 145 ? 14.161 -13.177 -8.266 1.00 85.25 145 LEU A N 1
ATOM 1133 C CA . LEU A 1 145 ? 14.160 -12.720 -9.657 1.00 85.25 145 LEU A CA 1
ATOM 1134 C C . LEU A 1 145 ? 15.222 -13.421 -10.514 1.00 85.25 145 LEU A C 1
ATOM 1136 O O . LEU A 1 145 ? 15.006 -13.600 -11.705 1.00 85.25 145 LEU A O 1
ATOM 1140 N N . GLN A 1 146 ? 16.334 -13.834 -9.904 1.00 80.69 146 GLN A N 1
ATOM 1141 C CA . GLN A 1 146 ? 17.400 -14.611 -10.542 1.00 80.69 146 GLN A CA 1
ATOM 1142 C C . GLN A 1 146 ? 17.030 -16.078 -10.803 1.00 80.69 146 GLN A C 1
ATOM 1144 O O . GLN A 1 146 ? 17.620 -16.712 -11.670 1.00 80.69 146 GLN A O 1
ATOM 1149 N N . HIS A 1 147 ? 16.081 -16.635 -10.044 1.00 82.69 147 HIS A N 1
ATOM 1150 C CA . HIS A 1 147 ? 15.655 -18.034 -10.179 1.00 82.69 147 HIS A CA 1
ATOM 1151 C C . HIS A 1 147 ? 14.486 -18.216 -11.156 1.00 82.69 147 HIS A C 1
ATOM 1153 O O . HIS A 1 147 ? 14.158 -19.351 -11.508 1.00 82.69 147 HIS A O 1
ATOM 1159 N N . PHE A 1 148 ? 13.834 -17.133 -11.586 1.00 80.94 148 PHE A N 1
ATOM 1160 C CA . PHE A 1 148 ? 12.737 -17.196 -12.547 1.00 80.94 148 PHE A CA 1
ATOM 1161 C C . PHE A 1 148 ? 13.240 -17.039 -13.974 1.00 80.94 148 PHE A C 1
ATOM 1163 O O . PHE A 1 148 ? 13.932 -16.081 -14.304 1.00 80.94 148 PHE A O 1
ATOM 1170 N N . LYS A 1 149 ? 12.854 -17.994 -14.824 1.00 76.00 149 LYS A N 1
ATOM 1171 C CA . LYS A 1 149 ? 13.125 -17.960 -16.256 1.00 76.00 149 LYS A CA 1
ATOM 1172 C C . LYS A 1 149 ? 12.199 -16.968 -16.935 1.00 76.00 149 LYS A C 1
ATOM 1174 O O . LYS A 1 149 ? 12.608 -16.350 -17.890 1.00 76.00 149 LYS A O 1
ATOM 1179 N N . GLN A 1 150 ? 10.960 -16.762 -16.502 1.00 77.38 150 GLN A N 1
ATOM 1180 C CA . GLN A 1 150 ? 10.157 -15.682 -17.083 1.00 77.38 150 GLN A CA 1
ATOM 1181 C C . GLN A 1 150 ? 10.560 -14.320 -16.510 1.00 77.38 150 GLN A C 1
ATOM 1183 O O . GLN A 1 150 ? 11.080 -14.205 -15.401 1.00 77.38 150 GLN A O 1
ATOM 1188 N N . ARG A 1 151 ? 10.302 -13.249 -17.266 1.00 82.88 151 ARG A N 1
ATOM 1189 C CA . ARG A 1 151 ? 10.500 -11.882 -16.776 1.00 82.88 151 ARG A CA 1
ATOM 1190 C C . ARG A 1 151 ? 9.443 -11.593 -15.710 1.00 82.88 151 ARG A C 1
ATOM 1192 O O . ARG A 1 151 ? 8.255 -11.774 -15.959 1.00 82.88 151 ARG A O 1
ATOM 1199 N N . TYR A 1 152 ? 9.866 -11.114 -14.544 1.00 87.88 152 TYR A N 1
ATOM 1200 C CA . TYR A 1 152 ? 8.976 -10.701 -13.457 1.00 87.88 152 TYR A CA 1
ATOM 1201 C C . TYR A 1 152 ? 9.220 -9.235 -13.102 1.00 87.88 152 TYR A C 1
ATOM 1203 O O . TYR A 1 152 ? 10.326 -8.705 -13.239 1.00 87.88 152 TYR A O 1
ATOM 1211 N N . MET A 1 153 ? 8.171 -8.583 -12.613 1.00 89.38 153 MET A N 1
ATOM 1212 C CA . MET A 1 153 ? 8.255 -7.292 -11.949 1.00 89.38 153 MET A CA 1
ATOM 1213 C C . MET A 1 153 ? 7.999 -7.455 -10.452 1.00 89.38 153 MET A C 1
ATOM 1215 O O . MET A 1 153 ? 7.088 -8.172 -10.037 1.00 89.38 153 MET A O 1
ATOM 1219 N N . MET A 1 154 ? 8.789 -6.756 -9.647 1.00 93.06 154 MET A N 1
ATOM 1220 C CA . MET A 1 154 ? 8.596 -6.620 -8.210 1.00 93.06 154 MET A CA 1
ATOM 1221 C C . MET A 1 154 ? 8.030 -5.235 -7.910 1.00 93.06 154 MET A C 1
ATOM 1223 O O . MET A 1 154 ? 8.529 -4.230 -8.415 1.00 93.06 154 MET A O 1
ATOM 1227 N N . ILE A 1 155 ? 7.017 -5.183 -7.052 1.00 94.19 155 ILE A N 1
ATOM 1228 C CA . ILE A 1 155 ? 6.366 -3.958 -6.601 1.00 94.19 155 ILE A CA 1
ATOM 1229 C C . ILE A 1 155 ? 6.409 -3.897 -5.074 1.00 94.19 155 ILE A C 1
ATOM 1231 O O . ILE A 1 155 ? 6.056 -4.860 -4.387 1.00 94.19 155 ILE A O 1
ATOM 1235 N N . TYR A 1 156 ? 6.796 -2.741 -4.541 1.00 95.88 156 TYR A N 1
ATOM 1236 C CA . TYR A 1 156 ? 6.694 -2.421 -3.122 1.00 95.88 156 TYR A CA 1
ATOM 1237 C C . TYR A 1 156 ? 5.912 -1.122 -2.926 1.00 95.88 156 TYR A C 1
ATOM 1239 O O . TYR A 1 156 ? 6.285 -0.074 -3.451 1.00 95.88 156 TYR A O 1
ATOM 1247 N N . ASN A 1 157 ? 4.828 -1.197 -2.155 1.00 94.81 157 ASN A N 1
ATOM 1248 C CA . ASN A 1 157 ? 3.978 -0.054 -1.823 1.00 94.81 157 ASN A CA 1
ATOM 1249 C C . ASN A 1 157 ? 4.337 0.409 -0.410 1.00 94.81 157 ASN A C 1
ATOM 1251 O O . ASN A 1 157 ? 3.893 -0.211 0.556 1.00 94.81 157 ASN A O 1
ATOM 1255 N N . CYS A 1 158 ? 5.171 1.443 -0.290 1.00 93.06 158 CYS A N 1
ATOM 1256 C CA . CYS A 1 158 ? 5.641 1.961 0.992 1.00 93.06 158 CYS A CA 1
ATOM 1257 C C . CYS A 1 158 ? 4.671 3.019 1.531 1.00 93.06 158 CYS A C 1
ATOM 1259 O O . CYS A 1 158 ? 4.379 4.004 0.849 1.00 93.06 158 CYS A O 1
ATOM 1261 N N . GLY A 1 159 ? 4.137 2.813 2.733 1.00 85.75 159 GLY A N 1
ATOM 1262 C CA . GLY A 1 159 ? 3.177 3.733 3.359 1.00 85.75 159 GLY A CA 1
ATOM 1263 C C . GLY A 1 159 ? 1.703 3.469 3.019 1.00 85.75 159 GLY A C 1
ATOM 1264 O O . GLY A 1 159 ? 1.346 2.446 2.435 1.00 85.75 159 GLY A O 1
ATOM 1265 N N . PHE A 1 160 ? 0.818 4.367 3.452 1.00 79.12 160 PHE A N 1
ATOM 1266 C CA . PHE A 1 160 ? -0.636 4.173 3.361 1.00 79.12 160 PHE A CA 1
ATOM 1267 C C . PHE A 1 160 ? -1.216 4.722 2.056 1.00 79.12 160 PHE A C 1
ATOM 1269 O O . PHE A 1 160 ? -2.098 4.095 1.468 1.00 79.12 160 PHE A O 1
ATOM 1276 N N . GLU A 1 161 ? -0.709 5.862 1.588 1.00 81.88 161 GLU A N 1
ATOM 1277 C CA . GLU A 1 161 ? -1.150 6.529 0.358 1.00 81.88 161 GLU A CA 1
ATOM 1278 C C . GLU A 1 161 ? -0.599 5.853 -0.909 1.00 81.88 161 GLU A C 1
ATOM 1280 O O . GLU A 1 161 ? -1.110 6.084 -2.000 1.00 81.88 161 GLU A O 1
ATOM 1285 N N . SER A 1 162 ? 0.368 4.939 -0.776 1.00 85.50 162 SER A N 1
ATOM 1286 C CA . SER A 1 162 ? 0.920 4.137 -1.882 1.00 85.50 162 SER A CA 1
ATOM 1287 C C . SER A 1 162 ? 0.019 2.977 -2.335 1.00 85.50 162 SER A C 1
ATOM 1289 O O . SER A 1 162 ? 0.400 2.200 -3.213 1.00 85.50 162 SER A O 1
ATOM 1291 N N . GLY A 1 163 ? -1.166 2.821 -1.731 1.00 83.75 163 GLY A N 1
ATOM 1292 C CA . GLY A 1 163 ? -2.114 1.749 -2.051 1.00 83.75 163 GLY A CA 1
ATOM 1293 C C . GLY A 1 163 ? -1.853 0.433 -1.311 1.00 83.75 163 GLY A C 1
ATOM 1294 O O . GLY A 1 163 ? -2.307 -0.627 -1.753 1.00 83.75 163 GLY A O 1
ATOM 1295 N N . SER A 1 164 ? -1.125 0.451 -0.188 1.00 83.00 164 SER A N 1
ATOM 1296 C CA . SER A 1 164 ? -0.922 -0.766 0.601 1.00 83.00 164 SER A CA 1
ATOM 1297 C C . SER A 1 164 ? -2.216 -1.275 1.259 1.00 83.00 164 SER A C 1
ATOM 1299 O O . SER A 1 164 ? -2.932 -0.555 1.962 1.00 83.00 164 SER A O 1
ATOM 1301 N N . SER A 1 165 ? -2.483 -2.575 1.082 1.00 80.06 165 SER A N 1
ATOM 1302 C CA . SER A 1 165 ? -3.626 -3.269 1.695 1.00 80.06 165 SER A CA 1
ATOM 1303 C C . SER A 1 165 ? -3.322 -3.920 3.053 1.00 80.06 165 SER A C 1
ATOM 1305 O O . SER A 1 165 ? -4.254 -4.300 3.765 1.00 80.06 165 SER A O 1
ATOM 1307 N N . GLN A 1 166 ? -2.046 -4.040 3.429 1.00 84.31 166 GLN A N 1
ATOM 1308 C CA . GLN A 1 166 ? -1.593 -4.693 4.661 1.00 84.31 166 GLN A CA 1
ATOM 1309 C C . GLN A 1 166 ? -0.489 -3.868 5.326 1.00 84.31 166 GLN A C 1
ATOM 1311 O O . GLN A 1 166 ? 0.319 -3.239 4.650 1.00 84.31 166 GLN A O 1
ATOM 1316 N N . GLY A 1 167 ? -0.462 -3.854 6.659 1.00 86.00 167 GLY A N 1
ATOM 1317 C CA . GLY A 1 167 ? 0.541 -3.089 7.409 1.00 86.00 167 GLY A CA 1
ATOM 1318 C C . GLY A 1 167 ? 1.847 -3.830 7.677 1.00 86.00 167 GLY A C 1
ATOM 1319 O O . GLY A 1 167 ? 2.802 -3.212 8.130 1.00 86.00 167 GLY A O 1
ATOM 1320 N N . HIS A 1 168 ? 1.893 -5.135 7.411 1.00 90.38 168 HIS A N 1
ATOM 1321 C CA . HIS A 1 168 ? 3.106 -5.945 7.517 1.00 90.38 168 HIS A CA 1
ATOM 1322 C C . HIS A 1 168 ? 3.853 -5.910 6.188 1.00 90.38 168 HIS A C 1
ATOM 1324 O O . HIS A 1 168 ? 3.257 -6.189 5.148 1.00 90.38 168 HIS A O 1
ATOM 1330 N N . LYS A 1 169 ? 5.141 -5.572 6.257 1.00 93.69 169 LYS A N 1
ATOM 1331 C CA . LYS A 1 169 ? 6.109 -5.505 5.167 1.00 93.69 169 LYS A CA 1
ATOM 1332 C C . LYS A 1 169 ? 6.043 -6.720 4.242 1.00 93.69 169 LYS A C 1
ATOM 1334 O O . LYS A 1 169 ? 6.322 -7.851 4.644 1.00 93.69 169 LYS A O 1
ATOM 1339 N N . HIS A 1 170 ? 5.674 -6.458 2.996 1.00 94.38 170 HIS A N 1
ATOM 1340 C CA . HIS A 1 170 ? 5.604 -7.439 1.928 1.00 94.38 170 HIS A CA 1
ATOM 1341 C C . HIS A 1 170 ? 5.915 -6.806 0.570 1.00 94.38 170 HIS A C 1
ATOM 1343 O O . HIS A 1 170 ? 5.556 -5.655 0.301 1.00 94.38 170 HIS A O 1
ATOM 1349 N N . LEU A 1 171 ? 6.549 -7.592 -0.295 1.00 95.25 171 LEU A N 1
ATOM 1350 C CA . LEU A 1 171 ? 6.835 -7.273 -1.689 1.00 95.25 171 LEU A CA 1
ATOM 1351 C C . LEU A 1 171 ? 5.963 -8.155 -2.586 1.00 95.25 171 LEU A C 1
ATOM 1353 O O . LEU A 1 171 ? 5.703 -9.311 -2.253 1.00 95.25 171 LEU A O 1
ATOM 1357 N N . GLN A 1 172 ? 5.503 -7.617 -3.712 1.00 94.50 172 GLN A N 1
ATOM 1358 C CA . GLN A 1 172 ? 4.636 -8.326 -4.655 1.00 94.50 172 GLN A CA 1
ATOM 1359 C C . GLN A 1 172 ? 5.403 -8.630 -5.936 1.00 94.50 172 GLN A C 1
ATOM 1361 O O . GLN A 1 172 ? 6.087 -7.750 -6.447 1.00 94.50 172 GLN A O 1
ATOM 1366 N N . PHE A 1 173 ? 5.265 -9.843 -6.464 1.00 93.19 173 PHE A N 1
ATOM 1367 C CA . PHE A 1 173 ? 5.905 -10.265 -7.709 1.00 93.19 173 PHE A CA 1
ATOM 1368 C C . PHE A 1 173 ? 4.849 -10.698 -8.708 1.00 93.19 173 PHE A C 1
ATOM 1370 O O . PHE A 1 173 ? 4.045 -11.592 -8.419 1.00 93.19 173 PHE A O 1
ATOM 1377 N N . TRP A 1 174 ? 4.866 -10.066 -9.876 1.00 89.62 174 TRP A N 1
ATOM 1378 C CA . TRP A 1 174 ? 3.977 -10.376 -10.990 1.00 89.62 174 TRP A CA 1
ATOM 1379 C C . TRP A 1 174 ? 4.807 -10.769 -12.211 1.00 89.62 174 TRP A C 1
ATOM 1381 O O . TRP A 1 174 ? 5.867 -10.173 -12.424 1.00 89.62 174 TRP A O 1
ATOM 1391 N N . PRO A 1 175 ? 4.338 -11.722 -13.030 1.00 88.25 175 PRO A N 1
ATOM 1392 C CA . PRO A 1 175 ? 4.866 -11.907 -14.371 1.00 88.25 175 PRO A CA 1
ATOM 1393 C C . PRO A 1 175 ? 4.828 -10.571 -15.115 1.00 88.25 175 PRO A C 1
ATOM 1395 O O . PRO A 1 175 ? 3.843 -9.831 -15.031 1.00 88.25 175 PRO A O 1
ATOM 1398 N N . TYR A 1 176 ? 5.915 -10.240 -15.804 1.00 85.88 176 TYR A N 1
ATOM 1399 C CA . TYR A 1 176 ? 5.957 -9.058 -16.650 1.00 85.88 176 TYR A CA 1
ATOM 1400 C C . TYR A 1 176 ? 4.957 -9.261 -17.796 1.00 85.88 176 TYR A C 1
ATOM 1402 O O . TYR A 1 176 ? 5.025 -10.304 -18.450 1.00 85.88 176 TYR A O 1
ATOM 1410 N N . PRO A 1 177 ? 4.020 -8.326 -18.035 1.00 79.50 177 PRO A N 1
ATOM 1411 C CA . PRO A 1 177 ? 3.033 -8.511 -19.087 1.00 79.50 177 PRO A CA 1
ATOM 1412 C C . PRO A 1 177 ? 3.722 -8.540 -20.453 1.00 79.50 177 PRO A C 1
ATOM 1414 O O . PRO A 1 177 ? 4.688 -7.807 -20.674 1.00 79.50 177 PRO A O 1
ATOM 1417 N N . ASP A 1 178 ? 3.235 -9.386 -21.358 1.00 73.31 178 ASP A N 1
ATOM 1418 C CA . ASP A 1 178 ? 3.800 -9.487 -22.700 1.00 73.31 178 ASP A CA 1
ATOM 1419 C C . ASP A 1 178 ? 3.641 -8.143 -23.430 1.00 73.31 178 ASP A C 1
ATOM 1421 O O . ASP A 1 178 ? 2.549 -7.574 -23.481 1.00 73.31 178 ASP A O 1
ATOM 1425 N N . GLU A 1 179 ? 4.733 -7.616 -23.986 1.00 71.25 179 GLU A N 1
ATOM 1426 C CA . GLU A 1 179 ? 4.717 -6.357 -24.739 1.00 71.25 179 GLU A CA 1
ATOM 1427 C C . GLU A 1 179 ? 3.838 -6.487 -25.999 1.00 71.25 179 GLU A C 1
ATOM 1429 O O . GLU A 1 179 ? 3.240 -5.499 -26.432 1.00 71.25 179 GLU A O 1
ATOM 1434 N N . GLN A 1 180 ? 3.678 -7.708 -26.533 1.00 68.88 180 GLN A N 1
ATOM 1435 C CA . GLN A 1 180 ? 2.738 -8.006 -27.618 1.00 68.88 180 GLN A CA 1
ATOM 1436 C C . GLN A 1 180 ? 1.272 -7.956 -27.158 1.00 68.88 180 GLN A C 1
ATOM 1438 O O . GLN A 1 180 ? 0.424 -7.474 -27.905 1.00 68.88 180 GLN A O 1
ATOM 1443 N N . GLU A 1 181 ? 0.970 -8.406 -25.932 1.00 70.44 181 GLU A N 1
ATOM 1444 C CA . GLU A 1 181 ? -0.375 -8.312 -25.333 1.00 70.44 181 GLU A CA 1
ATOM 1445 C C . GLU A 1 181 ? -0.716 -6.857 -24.978 1.00 70.44 181 GLU A C 1
ATOM 1447 O O . GLU A 1 181 ? -1.837 -6.405 -25.198 1.00 70.44 181 GLU A O 1
ATOM 1452 N N . LEU A 1 182 ? 0.260 -6.103 -24.461 1.00 74.56 182 LEU A N 1
ATOM 1453 C CA . LEU A 1 182 ? 0.104 -4.688 -24.117 1.00 74.56 182 LEU A CA 1
ATOM 1454 C C . LEU A 1 182 ? -0.061 -3.801 -25.359 1.00 74.56 182 LEU A C 1
ATOM 1456 O O . LEU A 1 182 ? -0.800 -2.816 -25.318 1.00 74.56 182 LEU A O 1
ATOM 1460 N N . GLY A 1 183 ? 0.649 -4.106 -26.450 1.00 73.19 183 GLY A N 1
ATOM 1461 C CA . GLY A 1 183 ? 0.740 -3.245 -27.634 1.00 73.19 183 GLY A CA 1
ATOM 1462 C C . GLY A 1 183 ? 1.605 -1.993 -27.420 1.00 73.19 183 GLY A C 1
ATOM 1463 O O . GLY A 1 183 ? 1.590 -1.069 -28.240 1.00 73.19 183 GLY A O 1
ATOM 1464 N N . PHE A 1 184 ? 2.339 -1.922 -26.304 1.00 79.88 184 PHE A N 1
ATOM 1465 C CA . PHE A 1 184 ? 3.297 -0.863 -25.998 1.00 79.88 184 PHE A CA 1
ATOM 1466 C C . PHE A 1 184 ? 4.295 -1.282 -24.919 1.00 79.88 184 PHE A C 1
ATOM 1468 O O . PHE A 1 184 ? 4.053 -2.194 -24.130 1.00 79.88 184 PHE A O 1
ATOM 1475 N N . GLN A 1 185 ? 5.408 -0.555 -24.859 1.00 79.94 185 GLN A N 1
ATOM 1476 C CA . GLN A 1 185 ? 6.436 -0.744 -23.850 1.00 79.94 185 GLN A CA 1
ATOM 1477 C C . GLN A 1 185 ? 6.169 0.126 -22.612 1.00 79.94 185 GLN A C 1
ATOM 1479 O O . GLN A 1 185 ? 5.828 1.303 -22.734 1.00 79.94 185 GLN A O 1
ATOM 1484 N N . LEU A 1 186 ? 6.356 -0.428 -21.408 1.00 85.00 186 LEU A N 1
ATOM 1485 C CA . LEU A 1 186 ? 6.212 0.343 -20.168 1.00 85.00 186 LEU A CA 1
ATOM 1486 C C . LEU A 1 186 ? 7.241 1.485 -20.103 1.00 85.00 186 LEU A C 1
ATOM 1488 O O . LEU A 1 186 ? 8.425 1.277 -20.371 1.00 85.00 186 LEU A O 1
ATOM 1492 N N . PHE A 1 187 ? 6.804 2.667 -19.656 1.00 84.50 187 PHE A N 1
ATOM 1493 C CA . PHE A 1 187 ? 7.629 3.883 -19.622 1.00 84.50 187 PHE A CA 1
ATOM 1494 C C . PHE A 1 187 ? 8.988 3.757 -18.896 1.00 84.50 187 PHE A C 1
ATOM 1496 O O . PHE A 1 187 ? 9.921 4.438 -19.318 1.00 84.50 187 PHE A O 1
ATOM 1503 N N . PRO A 1 188 ? 9.187 2.908 -17.857 1.00 85.69 188 PRO A N 1
ATOM 1504 C CA . PRO A 1 188 ? 10.502 2.777 -17.232 1.00 85.69 188 PRO A CA 1
ATOM 1505 C C . PRO A 1 188 ? 11.579 2.236 -18.181 1.00 85.69 188 PRO A C 1
ATOM 1507 O O . PRO A 1 188 ? 12.761 2.486 -17.959 1.00 85.69 188 PRO A O 1
ATOM 1510 N N . ASN A 1 189 ? 11.194 1.535 -19.255 1.00 80.94 189 ASN A N 1
ATOM 1511 C CA . ASN A 1 189 ? 12.145 1.013 -20.238 1.00 80.94 189 ASN A CA 1
ATOM 1512 C C . ASN A 1 189 ? 12.794 2.130 -21.085 1.00 80.94 189 ASN A C 1
ATOM 1514 O O . ASN A 1 189 ? 13.817 1.877 -21.715 1.00 80.94 189 ASN A O 1
ATOM 1518 N N . VAL A 1 190 ? 12.258 3.361 -21.051 1.00 77.25 190 VAL A N 1
ATOM 1519 C CA . VAL A 1 190 ? 12.838 4.550 -21.709 1.00 77.25 190 VAL A CA 1
ATOM 1520 C C . VAL A 1 190 ? 14.136 5.009 -21.026 1.00 77.25 190 VAL A C 1
ATOM 1522 O O . VAL A 1 190 ? 14.941 5.715 -21.625 1.00 77.25 190 VAL A O 1
ATOM 1525 N N . ALA A 1 191 ? 14.379 4.623 -19.769 1.00 77.75 191 ALA A N 1
ATOM 1526 C CA . ALA A 1 191 ? 15.596 5.016 -19.067 1.00 77.75 191 ALA A CA 1
ATOM 1527 C C . ALA A 1 191 ? 16.827 4.243 -19.577 1.00 77.75 191 ALA A C 1
ATOM 1529 O O . ALA A 1 191 ? 16.923 3.017 -19.469 1.00 77.75 191 ALA A O 1
ATOM 1530 N N . GLU A 1 192 ? 17.818 4.980 -20.076 1.00 73.44 192 GLU A N 1
ATOM 1531 C CA . GLU A 1 192 ? 19.043 4.406 -20.651 1.00 73.44 192 GLU A CA 1
ATOM 1532 C C . GLU A 1 192 ? 20.250 4.472 -19.699 1.00 73.44 192 GLU A C 1
ATOM 1534 O O . GLU A 1 192 ? 21.189 3.685 -19.825 1.00 73.44 192 GLU A O 1
ATOM 1539 N N . SER A 1 193 ? 20.243 5.382 -18.715 1.00 79.25 193 SER A N 1
ATOM 1540 C CA . SER A 1 193 ? 21.407 5.639 -17.857 1.00 79.25 193 SER A CA 1
ATOM 1541 C C . SER A 1 193 ? 21.409 4.814 -16.569 1.00 79.25 193 SER A C 1
ATOM 1543 O O . SER A 1 193 ? 20.412 4.734 -15.853 1.00 79.25 193 SER A O 1
ATOM 1545 N N . THR A 1 194 ? 22.579 4.266 -16.230 1.00 79.19 194 THR A N 1
ATOM 1546 C CA . THR A 1 194 ? 22.852 3.599 -14.943 1.00 79.19 194 THR A CA 1
ATOM 1547 C C . THR A 1 194 ? 23.381 4.549 -13.865 1.00 79.19 194 THR A C 1
ATOM 1549 O O . THR A 1 194 ? 23.520 4.172 -12.700 1.00 79.19 194 THR A O 1
ATOM 1552 N N . VAL A 1 195 ? 23.697 5.793 -14.242 1.00 79.19 195 VAL A N 1
ATOM 1553 C CA . VAL A 1 195 ? 24.311 6.795 -13.358 1.00 79.19 195 VAL A CA 1
ATOM 1554 C C . VAL A 1 195 ? 23.353 7.944 -13.079 1.00 79.19 195 VAL A C 1
ATOM 1556 O O . VAL A 1 195 ? 23.195 8.329 -11.919 1.00 79.19 195 VAL A O 1
ATOM 1559 N N . ASN A 1 196 ? 22.725 8.478 -14.126 1.00 85.00 196 ASN A N 1
ATOM 1560 C CA . ASN A 1 196 ? 21.821 9.615 -14.026 1.00 85.00 196 ASN A CA 1
ATOM 1561 C C . ASN A 1 196 ? 20.389 9.121 -13.832 1.00 85.00 196 ASN A C 1
ATOM 1563 O O . ASN A 1 196 ? 19.937 8.234 -14.550 1.00 85.00 196 ASN A O 1
ATOM 1567 N N . ILE A 1 197 ? 19.686 9.715 -12.869 1.00 89.38 197 ILE A N 1
ATOM 1568 C CA . ILE A 1 197 ? 18.266 9.445 -12.642 1.00 89.38 197 ILE A CA 1
ATOM 1569 C C . ILE A 1 197 ? 17.471 10.149 -13.743 1.00 89.38 197 ILE A C 1
ATOM 1571 O O . ILE A 1 197 ? 17.641 11.349 -13.944 1.00 89.38 197 ILE A O 1
ATOM 1575 N N . THR A 1 198 ? 16.604 9.410 -14.425 1.00 87.44 198 THR A N 1
ATOM 1576 C CA . THR A 1 198 ? 15.618 9.962 -15.357 1.00 87.44 198 THR A CA 1
ATOM 1577 C C . THR A 1 198 ? 14.378 10.380 -14.568 1.00 87.44 198 THR A C 1
ATOM 1579 O O . THR A 1 198 ? 13.745 9.526 -13.943 1.00 87.44 198 THR A O 1
ATOM 1582 N N . ASP A 1 199 ? 14.050 11.675 -14.565 1.00 87.25 199 ASP A N 1
ATOM 1583 C CA . ASP A 1 199 ? 12.939 12.246 -13.787 1.00 87.25 199 ASP A CA 1
ATOM 1584 C C . ASP A 1 199 ? 11.934 13.100 -14.584 1.00 87.25 199 ASP A C 1
ATOM 1586 O O . ASP A 1 199 ? 11.013 13.662 -13.992 1.00 87.25 199 ASP A O 1
ATOM 1590 N N . ASP A 1 200 ? 12.077 13.154 -15.913 1.00 82.19 200 ASP A N 1
ATOM 1591 C CA . ASP A 1 200 ? 11.224 13.938 -16.817 1.00 82.19 200 ASP A CA 1
ATOM 1592 C C . ASP A 1 200 ? 10.932 13.179 -18.124 1.00 82.19 200 ASP A C 1
ATOM 1594 O O . ASP A 1 200 ? 11.422 13.520 -19.200 1.00 82.19 200 ASP A O 1
ATOM 1598 N N . ILE A 1 201 ? 10.181 12.076 -18.036 1.00 85.31 201 ILE A N 1
ATOM 1599 C CA . ILE A 1 201 ? 9.659 11.392 -19.228 1.00 85.31 201 ILE A CA 1
ATOM 1600 C C . ILE A 1 201 ? 8.422 12.172 -19.718 1.00 85.31 201 ILE A C 1
ATOM 1602 O O . ILE A 1 201 ? 7.412 12.174 -19.009 1.00 85.31 201 ILE A O 1
ATOM 1606 N N . PRO A 1 202 ? 8.450 12.794 -20.920 1.00 78.31 202 PRO A N 1
ATOM 1607 C CA . PRO A 1 202 ? 7.463 13.803 -21.335 1.00 78.31 202 PRO A CA 1
ATOM 1608 C C . PRO A 1 202 ? 6.001 13.343 -21.371 1.00 78.31 202 PRO A C 1
ATOM 1610 O O . PRO A 1 202 ? 5.094 14.166 -21.298 1.00 78.31 202 PRO A O 1
ATOM 1613 N N . THR A 1 203 ? 5.759 12.039 -21.515 1.00 82.94 203 THR A N 1
ATOM 1614 C CA . THR A 1 203 ? 4.416 11.450 -21.605 1.00 82.94 203 THR A CA 1
ATOM 1615 C C . THR A 1 203 ? 3.856 11.005 -20.255 1.00 82.94 203 THR A C 1
ATOM 1617 O O . THR A 1 203 ? 2.714 10.569 -20.193 1.00 82.94 203 THR A O 1
ATOM 1620 N N . VAL A 1 204 ? 4.624 11.082 -19.163 1.00 88.56 204 VAL A N 1
ATOM 1621 C CA . VAL A 1 204 ? 4.205 10.566 -17.853 1.00 88.56 204 VAL A CA 1
ATOM 1622 C C . VAL A 1 204 ? 3.633 11.705 -16.995 1.00 88.56 204 VAL A C 1
ATOM 1624 O O . VAL A 1 204 ? 4.361 12.634 -16.654 1.00 88.56 204 VAL A O 1
ATOM 1627 N N . PRO A 1 205 ? 2.356 11.640 -16.565 1.00 87.94 205 PRO A N 1
ATOM 1628 C CA . PRO A 1 205 ? 1.680 12.770 -15.914 1.00 87.94 205 PRO A CA 1
ATOM 1629 C C . PRO A 1 205 ? 2.051 12.981 -14.434 1.00 87.94 205 PRO A C 1
ATOM 1631 O O . PRO A 1 205 ? 1.545 13.900 -13.791 1.00 87.94 205 PRO A O 1
ATOM 1634 N N . HIS A 1 206 ? 2.894 12.124 -13.854 1.00 88.31 206 HIS A N 1
ATOM 1635 C CA . HIS A 1 206 ? 3.256 12.148 -12.436 1.00 88.31 206 HIS A CA 1
ATOM 1636 C C . HIS A 1 206 ? 4.773 12.166 -12.246 1.00 88.31 206 HIS A C 1
ATOM 1638 O O . HIS A 1 206 ? 5.518 11.651 -13.078 1.00 88.31 206 HIS A O 1
ATOM 1644 N N . LYS A 1 207 ? 5.242 12.722 -11.118 1.00 90.50 207 LYS A N 1
ATOM 1645 C CA . LYS A 1 207 ? 6.666 12.683 -10.758 1.00 90.50 207 LYS A CA 1
ATOM 1646 C C . LYS A 1 207 ? 7.124 11.234 -10.593 1.00 90.50 207 LYS A C 1
ATOM 1648 O O . LYS A 1 207 ? 6.523 10.469 -9.842 1.00 90.50 207 LYS A O 1
ATOM 1653 N N . HIS A 1 208 ? 8.212 10.892 -11.263 1.00 92.50 208 HIS A N 1
ATOM 1654 C CA . HIS A 1 208 ? 8.795 9.559 -11.274 1.00 92.50 208 HIS A CA 1
ATOM 1655 C C . HIS A 1 208 ? 10.319 9.675 -11.298 1.00 92.50 208 HIS A C 1
ATOM 1657 O O . HIS A 1 208 ? 10.866 10.710 -11.663 1.00 92.50 208 HIS A O 1
ATOM 1663 N N . PHE A 1 209 ? 11.004 8.611 -10.885 1.00 93.62 209 PHE A N 1
ATOM 1664 C CA . PHE A 1 209 ? 12.461 8.544 -10.877 1.00 93.62 209 PHE A CA 1
ATOM 1665 C C . PHE A 1 209 ? 12.870 7.150 -11.326 1.00 93.62 209 PHE A C 1
ATOM 1667 O O . PHE A 1 209 ? 12.534 6.166 -10.666 1.00 93.62 209 PHE A O 1
ATOM 1674 N N . VAL A 1 210 ? 13.573 7.062 -12.449 1.00 92.50 210 VAL A N 1
ATOM 1675 C CA . VAL A 1 210 ? 13.970 5.786 -13.045 1.00 92.50 210 VAL A CA 1
ATOM 1676 C C . VAL A 1 210 ? 15.487 5.733 -13.161 1.00 92.50 210 VAL A C 1
ATOM 1678 O O . VAL A 1 210 ? 16.131 6.714 -13.530 1.00 92.50 210 VAL A O 1
ATOM 1681 N N . LEU A 1 211 ? 16.061 4.580 -12.825 1.00 90.44 211 LEU A N 1
ATOM 1682 C CA . LEU A 1 211 ? 17.480 4.295 -12.998 1.00 90.44 211 LEU A CA 1
ATOM 1683 C C . LEU A 1 211 ? 17.623 2.922 -13.647 1.00 90.44 211 LEU A C 1
ATOM 1685 O O . LEU A 1 211 ? 17.051 1.946 -13.157 1.00 90.44 211 LEU A O 1
ATOM 1689 N N . ARG A 1 212 ? 18.399 2.833 -14.730 1.00 87.69 212 ARG A N 1
ATOM 1690 C CA . ARG A 1 212 ? 18.706 1.546 -15.356 1.00 87.69 212 ARG A CA 1
ATOM 1691 C C . ARG A 1 212 ? 19.690 0.784 -14.471 1.00 87.69 212 ARG A C 1
ATOM 1693 O O . ARG A 1 212 ? 20.672 1.350 -13.993 1.00 87.69 212 ARG A O 1
ATOM 1700 N N . LEU A 1 213 ? 19.454 -0.506 -14.253 1.00 85.38 213 LEU A N 1
ATOM 1701 C CA . LEU A 1 213 ? 20.420 -1.342 -13.541 1.00 85.38 213 LEU A CA 1
ATOM 1702 C C . LEU A 1 213 ? 21.558 -1.776 -14.483 1.00 85.38 213 LEU A C 1
ATOM 1704 O O . LEU A 1 213 ? 21.313 -1.985 -15.674 1.00 85.38 213 LEU A O 1
ATOM 1708 N N . PRO A 1 214 ? 22.801 -1.913 -13.985 1.00 80.88 214 PRO A N 1
ATOM 1709 C CA . PRO A 1 214 ? 23.898 -2.481 -14.765 1.00 80.88 214 PRO A CA 1
ATOM 1710 C C . PRO A 1 214 ? 23.613 -3.926 -15.196 1.00 80.88 214 PRO A C 1
ATOM 1712 O O . PRO A 1 214 ? 22.912 -4.657 -14.501 1.00 80.88 214 PRO A O 1
ATOM 1715 N N . THR A 1 215 ? 24.215 -4.359 -16.306 1.00 72.56 215 THR A N 1
ATOM 1716 C CA . THR A 1 215 ? 24.101 -5.738 -16.823 1.00 72.56 215 THR A CA 1
ATOM 1717 C C . THR A 1 215 ? 24.647 -6.787 -15.855 1.00 72.56 215 THR A C 1
ATOM 1719 O O . THR A 1 215 ? 24.129 -7.892 -15.799 1.00 72.56 215 THR A O 1
ATOM 1722 N N . HIS A 1 216 ? 25.647 -6.434 -15.045 1.00 68.94 216 HIS A N 1
ATOM 1723 C CA . HIS A 1 216 ? 26.114 -7.234 -13.913 1.00 68.94 216 HIS A CA 1
ATOM 1724 C C . HIS A 1 216 ? 25.697 -6.533 -12.619 1.00 68.94 216 HIS A C 1
ATOM 1726 O O . HIS A 1 216 ? 26.414 -5.673 -12.107 1.00 68.94 216 HIS A O 1
ATOM 1732 N N . CYS A 1 217 ? 24.496 -6.849 -12.135 1.00 75.19 217 CYS A N 1
ATOM 1733 C CA . CYS A 1 217 ? 23.940 -6.276 -10.914 1.00 75.19 217 CYS A CA 1
ATOM 1734 C C . CYS A 1 217 ? 23.997 -7.299 -9.773 1.00 75.19 217 CYS A C 1
ATOM 1736 O O . CYS A 1 217 ? 23.649 -8.466 -9.949 1.00 75.19 217 CYS A O 1
ATOM 1738 N N . ASP A 1 218 ? 24.437 -6.851 -8.601 1.00 79.19 218 ASP A N 1
ATOM 1739 C CA . ASP A 1 218 ? 24.374 -7.591 -7.345 1.00 79.19 218 ASP A CA 1
ATOM 1740 C C . ASP A 1 218 ? 23.469 -6.858 -6.339 1.00 79.19 218 ASP A C 1
ATOM 1742 O O . ASP A 1 218 ? 23.089 -5.698 -6.533 1.00 79.19 218 ASP A O 1
ATOM 1746 N N . ALA A 1 219 ? 23.140 -7.517 -5.225 1.00 79.00 219 ALA A N 1
ATOM 1747 C CA . ALA A 1 219 ? 22.296 -6.924 -4.186 1.00 79.00 219 ALA A CA 1
ATOM 1748 C C . ALA A 1 219 ? 22.875 -5.606 -3.624 1.00 79.00 219 ALA A C 1
ATOM 1750 O O . ALA A 1 219 ? 22.120 -4.705 -3.256 1.00 79.00 219 ALA A O 1
ATOM 1751 N N . ASN A 1 220 ? 24.208 -5.450 -3.603 1.00 83.19 220 ASN A N 1
ATOM 1752 C CA . ASN A 1 220 ? 24.865 -4.218 -3.151 1.00 83.19 220 ASN A CA 1
ATOM 1753 C C . ASN A 1 220 ? 24.645 -3.054 -4.123 1.00 83.19 220 ASN A C 1
ATOM 1755 O O . ASN A 1 220 ? 24.388 -1.922 -3.713 1.00 83.19 220 ASN A O 1
ATOM 1759 N N . THR A 1 221 ? 24.727 -3.319 -5.422 1.00 86.75 221 THR A N 1
ATOM 1760 C CA . THR A 1 221 ? 24.426 -2.323 -6.451 1.00 86.75 221 THR A CA 1
ATOM 1761 C C . THR A 1 221 ? 22.949 -1.936 -6.399 1.00 86.75 221 THR A C 1
ATOM 1763 O O . THR A 1 221 ? 22.615 -0.755 -6.522 1.00 86.75 221 THR A O 1
ATOM 1766 N N . LEU A 1 222 ? 22.068 -2.905 -6.136 1.00 88.75 222 LEU A N 1
ATOM 1767 C CA . LEU A 1 222 ? 20.629 -2.685 -6.017 1.00 88.75 222 LEU A CA 1
ATOM 1768 C C . LEU A 1 222 ? 20.274 -1.772 -4.830 1.00 88.75 222 LEU A C 1
ATOM 1770 O O . LEU A 1 222 ? 19.533 -0.807 -5.015 1.00 88.75 222 LEU A O 1
ATOM 1774 N N . ILE A 1 223 ? 20.844 -2.001 -3.638 1.00 90.25 223 ILE A N 1
ATOM 1775 C CA . ILE A 1 223 ? 20.609 -1.125 -2.471 1.00 90.25 223 ILE A CA 1
ATOM 1776 C C . ILE A 1 223 ? 21.166 0.289 -2.697 1.00 90.25 223 ILE A C 1
ATOM 1778 O O . ILE A 1 223 ? 20.550 1.269 -2.278 1.00 90.25 223 ILE A O 1
ATOM 1782 N N . GLN A 1 224 ? 22.290 0.431 -3.409 1.00 89.88 224 GLN A N 1
ATOM 1783 C CA . GLN A 1 224 ? 22.835 1.748 -3.759 1.00 89.88 224 GLN A CA 1
ATOM 1784 C C . GLN A 1 224 ? 21.935 2.497 -4.748 1.00 89.88 224 GLN A C 1
ATOM 1786 O O . GLN A 1 224 ? 21.688 3.692 -4.571 1.00 89.88 224 GLN A O 1
ATOM 1791 N N . ALA A 1 225 ? 21.433 1.810 -5.778 1.00 91.19 225 ALA A N 1
ATOM 1792 C CA . ALA A 1 225 ? 20.475 2.364 -6.732 1.00 91.19 225 ALA A CA 1
ATOM 1793 C C . ALA A 1 225 ? 19.184 2.799 -6.025 1.00 91.19 225 ALA A C 1
ATOM 1795 O O . ALA A 1 225 ? 18.739 3.937 -6.181 1.00 91.19 225 ALA A O 1
ATOM 1796 N N . TYR A 1 226 ? 18.641 1.925 -5.178 1.00 94.38 226 TYR A N 1
ATOM 1797 C CA . TYR A 1 226 ? 17.474 2.205 -4.353 1.00 94.38 226 TYR A CA 1
ATOM 1798 C C . TYR A 1 226 ? 17.685 3.429 -3.450 1.00 94.38 226 TYR A C 1
ATOM 1800 O O . TYR A 1 226 ? 16.873 4.352 -3.467 1.00 94.38 226 TYR A O 1
ATOM 1808 N N . GLY A 1 227 ? 18.811 3.500 -2.733 1.00 93.69 227 GLY A N 1
ATOM 1809 C CA . GLY A 1 227 ? 19.134 4.631 -1.863 1.00 93.69 227 GLY A CA 1
ATOM 1810 C C . GLY A 1 227 ? 19.190 5.969 -2.609 1.00 93.69 227 GLY A C 1
ATOM 1811 O O . GLY A 1 227 ? 18.684 6.975 -2.109 1.00 93.69 227 GLY A O 1
ATOM 1812 N N . LYS A 1 228 ? 19.734 5.988 -3.835 1.00 93.06 228 LYS A N 1
ATOM 1813 C CA . LYS A 1 228 ? 19.738 7.187 -4.694 1.00 93.06 228 LYS A CA 1
ATOM 1814 C C . LYS A 1 228 ? 18.322 7.623 -5.082 1.00 93.06 228 LYS A C 1
ATOM 1816 O O . LYS A 1 228 ? 18.010 8.812 -4.998 1.00 93.06 228 LYS A O 1
ATOM 1821 N N . LEU A 1 229 ? 17.472 6.679 -5.488 1.00 94.56 229 LEU A N 1
ATOM 1822 C CA . LEU A 1 229 ? 16.088 6.959 -5.878 1.00 94.56 229 LEU A CA 1
ATOM 1823 C C . LEU A 1 229 ? 15.263 7.463 -4.689 1.00 94.56 229 LEU A C 1
ATOM 1825 O O . LEU A 1 229 ? 14.603 8.496 -4.797 1.00 94.56 229 LEU A O 1
ATOM 1829 N N . VAL A 1 230 ? 15.362 6.807 -3.529 1.00 93.88 230 VAL A N 1
ATOM 1830 C CA . VAL A 1 230 ? 14.655 7.230 -2.311 1.00 93.88 230 VAL A CA 1
ATOM 1831 C C . VAL A 1 230 ? 15.099 8.621 -1.874 1.00 93.88 230 VAL A C 1
ATOM 1833 O O . VAL A 1 230 ? 14.249 9.454 -1.573 1.00 93.88 230 VAL A O 1
ATOM 1836 N N . ALA A 1 231 ? 16.399 8.932 -1.901 1.00 93.38 231 ALA A N 1
ATOM 1837 C CA . ALA A 1 231 ? 16.879 10.274 -1.568 1.00 93.38 231 ALA A CA 1
ATOM 1838 C C . ALA A 1 231 ? 16.231 11.355 -2.453 1.00 93.38 231 ALA A C 1
ATOM 1840 O O . ALA A 1 231 ? 15.809 12.403 -1.955 1.00 93.38 231 ALA A O 1
ATOM 1841 N N . ARG A 1 232 ? 16.081 11.081 -3.756 1.00 93.31 232 ARG A N 1
ATOM 1842 C CA . ARG A 1 232 ? 15.429 11.995 -4.701 1.00 93.31 232 ARG A CA 1
ATOM 1843 C C . ARG A 1 232 ? 13.921 12.122 -4.447 1.00 93.31 232 ARG A C 1
ATOM 1845 O O . ARG A 1 232 ? 13.402 13.238 -4.461 1.00 93.31 232 ARG A O 1
ATOM 1852 N N . VAL A 1 233 ? 13.241 11.019 -4.133 1.00 93.81 233 VAL A N 1
ATOM 1853 C CA . VAL A 1 233 ? 11.821 11.011 -3.733 1.00 93.81 233 VAL A CA 1
ATOM 1854 C C . VAL A 1 233 ? 11.602 11.846 -2.471 1.00 93.81 233 VAL A C 1
ATOM 1856 O O . VAL A 1 233 ? 10.731 12.714 -2.448 1.00 93.81 233 VAL A O 1
ATOM 1859 N N . ARG A 1 234 ? 12.421 11.644 -1.431 1.00 92.44 234 ARG A N 1
ATOM 1860 C CA . ARG A 1 234 ? 12.336 12.399 -0.168 1.00 92.44 234 ARG A CA 1
ATOM 1861 C C . ARG A 1 234 ? 12.565 13.895 -0.389 1.00 92.44 234 ARG A C 1
ATOM 1863 O O . ARG A 1 234 ? 11.848 14.705 0.190 1.00 92.44 234 ARG A O 1
ATOM 1870 N N . HIS A 1 235 ? 13.506 14.261 -1.262 1.00 91.88 235 HIS A N 1
ATOM 1871 C CA . HIS A 1 235 ? 13.713 15.654 -1.660 1.00 91.88 235 HIS A CA 1
ATOM 1872 C C . HIS A 1 235 ? 12.470 16.244 -2.339 1.00 91.88 235 HIS A C 1
ATOM 1874 O O . HIS A 1 235 ? 12.027 17.333 -1.985 1.00 91.88 235 HIS A O 1
ATOM 1880 N N . SER A 1 236 ? 11.865 15.509 -3.276 1.00 91.06 236 SER A N 1
ATOM 1881 C CA . SER A 1 236 ? 10.638 15.943 -3.951 1.00 91.06 236 SER A CA 1
ATOM 1882 C C . SER A 1 236 ? 9.454 16.092 -2.988 1.00 91.06 236 SER A C 1
ATOM 1884 O O . SER A 1 236 ? 8.659 17.018 -3.134 1.00 91.06 236 SER A O 1
ATOM 1886 N N . HIS A 1 237 ? 9.329 15.211 -1.992 1.00 90.88 237 HIS A N 1
ATOM 1887 C CA . HIS A 1 237 ? 8.311 15.332 -0.942 1.00 90.88 237 HIS A CA 1
ATOM 1888 C C . HIS A 1 237 ? 8.537 16.560 -0.060 1.00 90.88 237 HIS A C 1
ATOM 1890 O O . HIS A 1 237 ? 7.583 17.254 0.283 1.00 90.88 237 HIS A O 1
ATOM 1896 N N . ALA A 1 238 ? 9.791 16.869 0.278 1.00 89.50 238 ALA A N 1
ATOM 1897 C CA . ALA A 1 238 ? 10.123 18.072 1.038 1.00 89.50 238 ALA A CA 1
ATOM 1898 C C . ALA A 1 238 ? 9.735 19.358 0.282 1.00 89.50 238 ALA A C 1
ATOM 1900 O O . ALA A 1 238 ? 9.170 20.267 0.887 1.00 89.50 238 ALA A O 1
ATOM 1901 N N . GLU A 1 239 ? 9.963 19.414 -1.035 1.00 88.06 239 GLU A N 1
ATOM 1902 C CA . GLU A 1 239 ? 9.522 20.530 -1.892 1.00 88.06 239 GLU A CA 1
ATOM 1903 C C . GLU A 1 239 ? 7.992 20.677 -1.937 1.00 88.06 239 GLU A C 1
ATOM 1905 O O . GLU A 1 239 ? 7.480 21.793 -1.996 1.00 88.06 239 GLU A O 1
ATOM 1910 N N . ALA A 1 240 ? 7.259 19.561 -1.898 1.00 84.06 240 ALA A N 1
ATOM 1911 C CA . ALA A 1 240 ? 5.802 19.527 -2.019 1.00 84.06 240 ALA A CA 1
ATOM 1912 C C . ALA A 1 240 ? 5.041 19.773 -0.697 1.00 84.06 240 ALA A C 1
ATOM 1914 O O . ALA A 1 240 ? 3.812 19.742 -0.690 1.00 84.06 240 ALA A O 1
ATOM 1915 N N . GLY A 1 241 ? 5.740 20.040 0.415 1.00 79.31 241 GLY A N 1
ATOM 1916 C CA . GLY A 1 241 ? 5.119 20.308 1.721 1.00 79.31 241 GLY A CA 1
ATOM 1917 C C . GLY A 1 241 ? 5.066 19.113 2.682 1.00 79.31 241 GLY A C 1
ATOM 1918 O O . GLY A 1 241 ? 4.374 19.182 3.697 1.00 79.31 241 GLY A O 1
ATOM 1919 N N . GLY A 1 242 ? 5.824 18.048 2.401 1.00 77.69 242 GLY A N 1
ATOM 1920 C CA . GLY A 1 242 ? 5.939 16.841 3.223 1.00 77.69 242 GLY A CA 1
ATOM 1921 C C . GLY A 1 242 ? 5.301 15.606 2.579 1.00 77.69 242 GLY A C 1
ATOM 1922 O O . GLY A 1 242 ? 4.442 15.712 1.714 1.00 77.69 242 GLY A O 1
ATOM 1923 N N . GLY A 1 243 ? 5.739 14.418 3.000 1.00 79.56 243 GLY A N 1
ATOM 1924 C CA . GLY A 1 243 ? 5.244 13.138 2.486 1.00 79.56 243 GLY A CA 1
ATOM 1925 C C . GLY A 1 243 ? 6.209 11.997 2.789 1.00 79.56 243 GLY A C 1
ATOM 1926 O O . GLY A 1 243 ? 7.430 12.185 2.763 1.00 79.56 243 GLY A O 1
ATOM 1927 N N . THR A 1 244 ? 5.674 10.819 3.118 1.00 85.44 244 THR A N 1
ATOM 1928 C CA . THR A 1 244 ? 6.495 9.640 3.434 1.00 85.44 244 THR A CA 1
ATOM 1929 C C . THR A 1 244 ? 6.338 8.472 2.475 1.00 85.44 244 THR A C 1
ATOM 1931 O O . THR A 1 244 ? 7.183 7.578 2.489 1.00 85.44 244 THR A O 1
ATOM 1934 N N . ASP A 1 245 ? 5.310 8.504 1.638 1.00 91.25 245 ASP A N 1
ATOM 1935 C CA . ASP A 1 245 ? 4.804 7.326 0.947 1.00 91.25 245 ASP A CA 1
ATOM 1936 C C . ASP A 1 245 ? 5.296 7.321 -0.506 1.00 91.25 245 ASP A C 1
ATOM 1938 O O . ASP A 1 245 ? 5.465 8.378 -1.123 1.00 91.25 245 ASP A O 1
ATOM 1942 N N . TYR A 1 246 ? 5.590 6.138 -1.042 1.00 94.12 246 TYR A N 1
ATOM 1943 C CA . TYR A 1 246 ? 6.097 5.970 -2.407 1.00 94.12 246 TYR A CA 1
ATOM 1944 C C . TYR A 1 246 ? 5.920 4.528 -2.895 1.00 94.12 246 TYR A C 1
ATOM 1946 O O . TYR A 1 246 ? 5.754 3.599 -2.103 1.00 94.12 246 TYR A O 1
ATOM 1954 N N . ASN A 1 247 ? 5.983 4.338 -4.212 1.00 95.44 247 ASN A N 1
ATOM 1955 C CA . ASN A 1 247 ? 5.998 3.022 -4.842 1.00 95.44 247 ASN A CA 1
ATOM 1956 C C . ASN A 1 247 ? 7.392 2.730 -5.404 1.00 95.44 247 ASN A C 1
ATOM 1958 O O . ASN A 1 247 ? 8.043 3.612 -5.963 1.00 95.44 247 ASN A O 1
ATOM 1962 N N . VAL A 1 248 ? 7.837 1.484 -5.273 1.00 95.25 248 VAL A N 1
ATOM 1963 C CA . VAL A 1 248 ? 9.071 0.979 -5.883 1.00 95.25 248 VAL A CA 1
ATOM 1964 C C . VAL A 1 248 ? 8.688 -0.094 -6.877 1.00 95.25 248 VAL A C 1
ATOM 1966 O O . VAL A 1 248 ? 7.943 -1.012 -6.534 1.00 95.25 248 VAL A O 1
ATOM 1969 N N . ILE A 1 249 ? 9.220 0.008 -8.089 1.00 93.00 249 ILE A N 1
ATOM 1970 C CA . ILE A 1 249 ? 9.068 -1.007 -9.123 1.00 93.00 249 ILE A CA 1
ATOM 1971 C C . ILE A 1 249 ? 10.467 -1.436 -9.553 1.00 93.00 249 ILE A C 1
ATOM 1973 O O . ILE A 1 249 ? 11.293 -0.601 -9.915 1.00 93.00 249 ILE A O 1
ATOM 1977 N N . LEU A 1 250 ? 10.726 -2.739 -9.509 1.00 90.62 250 LEU A N 1
ATOM 1978 C CA . LEU A 1 250 ? 11.948 -3.360 -10.006 1.00 90.62 250 LEU A CA 1
ATOM 1979 C C . LEU A 1 250 ? 11.573 -4.322 -11.131 1.00 90.62 250 LEU A C 1
ATOM 1981 O O . LEU A 1 250 ? 10.739 -5.204 -10.947 1.00 90.62 250 LEU A O 1
ATOM 1985 N N . ILE A 1 251 ? 12.182 -4.140 -12.298 1.00 84.75 251 ILE A N 1
ATOM 1986 C CA . ILE A 1 251 ? 11.922 -4.933 -13.501 1.00 84.75 251 ILE A CA 1
ATOM 1987 C C . ILE A 1 251 ? 13.232 -5.608 -13.897 1.00 84.75 251 ILE A C 1
ATOM 1989 O O . ILE A 1 251 ? 14.240 -4.923 -14.079 1.00 84.75 251 ILE A O 1
ATOM 1993 N N . THR A 1 252 ? 13.232 -6.931 -14.054 1.00 71.69 252 THR A N 1
ATOM 1994 C CA . THR A 1 252 ? 14.382 -7.631 -14.643 1.00 71.69 252 THR A CA 1
ATOM 1995 C C . THR A 1 252 ? 14.406 -7.472 -16.159 1.00 71.69 252 THR A C 1
ATOM 1997 O O . THR A 1 252 ? 13.364 -7.319 -16.796 1.00 71.69 252 THR A O 1
ATOM 2000 N N . HIS A 1 253 ? 15.597 -7.470 -16.761 1.00 60.03 253 HIS A N 1
ATOM 2001 C CA . HIS A 1 253 ? 15.746 -7.456 -18.219 1.00 60.03 253 HIS A CA 1
ATOM 2002 C C . HIS A 1 253 ? 15.675 -8.887 -18.776 1.00 60.03 253 HIS A C 1
ATOM 2004 O O . HIS A 1 253 ? 16.030 -9.839 -18.082 1.00 60.03 253 HIS A O 1
ATOM 2010 N N . SER A 1 254 ? 15.268 -9.037 -20.040 1.00 47.53 254 SER A N 1
ATOM 2011 C CA . SER A 1 254 ? 15.142 -10.324 -20.751 1.00 47.53 254 SER A CA 1
ATOM 2012 C C . SER A 1 254 ? 16.425 -11.171 -20.783 1.00 47.53 254 SER A C 1
ATOM 2014 O O . SER A 1 254 ? 16.349 -12.386 -20.926 1.00 47.53 254 SER A O 1
ATOM 2016 N N . GLU A 1 255 ? 17.595 -10.564 -20.577 1.00 41.28 255 GLU A N 1
ATOM 2017 C CA . GLU A 1 255 ? 18.901 -11.244 -20.516 1.00 41.28 255 GLU A CA 1
ATOM 2018 C C . GLU A 1 255 ? 19.057 -12.168 -19.295 1.00 41.28 255 GLU A C 1
ATOM 2020 O O . GLU A 1 255 ? 19.919 -13.037 -19.292 1.00 41.28 255 GLU A O 1
ATOM 2025 N N . TRP A 1 256 ? 18.200 -12.013 -18.283 1.00 38.69 256 TRP A N 1
ATOM 2026 C CA . TRP A 1 256 ? 18.168 -12.846 -17.074 1.00 38.69 256 TRP A CA 1
ATOM 2027 C C . TRP A 1 256 ? 17.035 -13.888 -17.108 1.00 38.69 256 TRP A C 1
ATOM 2029 O O . TRP A 1 256 ? 16.954 -14.742 -16.235 1.00 38.69 256 TRP A O 1
ATOM 2039 N N . ALA A 1 257 ? 16.171 -13.801 -18.125 1.00 36.84 257 ALA A N 1
ATOM 2040 C CA . ALA A 1 257 ? 14.978 -14.618 -18.344 1.00 36.84 257 ALA A CA 1
ATOM 2041 C C . ALA A 1 257 ? 15.094 -15.511 -19.610 1.00 36.84 257 ALA A C 1
ATOM 2043 O O . ALA A 1 257 ? 14.291 -16.406 -19.866 1.00 36.84 257 ALA A O 1
ATOM 2044 N N . SER A 1 258 ? 16.108 -15.305 -20.454 1.00 28.17 258 SER A N 1
ATOM 2045 C CA . SER A 1 258 ? 16.333 -16.205 -21.586 1.00 28.17 258 SER A CA 1
ATOM 2046 C C . SER A 1 258 ? 16.925 -17.527 -21.101 1.00 28.17 258 SER A C 1
ATOM 2048 O O . SER A 1 258 ? 17.836 -17.562 -20.275 1.00 28.17 258 SER A O 1
ATOM 2050 N N . SER A 1 259 ? 16.449 -18.623 -21.683 1.00 29.02 259 SER A N 1
ATOM 2051 C CA . SER A 1 259 ? 16.913 -20.011 -21.556 1.00 29.02 259 SER A CA 1
ATOM 2052 C C . SER A 1 259 ? 18.384 -20.264 -21.945 1.00 29.02 259 SER A C 1
ATOM 2054 O O . SER A 1 259 ? 18.770 -21.411 -22.158 1.00 29.02 259 SER A O 1
ATOM 2056 N N . ASP A 1 260 ? 19.208 -19.222 -22.020 1.00 28.95 260 ASP A N 1
ATOM 2057 C CA . ASP A 1 260 ? 20.619 -19.269 -22.412 1.00 28.95 260 ASP A CA 1
ATOM 2058 C C . ASP A 1 260 ? 21.570 -19.398 -21.209 1.00 28.95 260 ASP A C 1
ATOM 2060 O O . ASP A 1 260 ? 22.789 -19.403 -21.368 1.00 28.95 260 ASP A O 1
ATOM 2064 N N . ALA A 1 261 ? 21.033 -19.579 -19.999 1.00 31.30 261 ALA A N 1
ATOM 2065 C CA . ALA A 1 261 ? 21.808 -19.939 -18.817 1.00 31.30 261 ALA A CA 1
ATOM 2066 C C . ALA A 1 261 ? 22.186 -21.434 -18.828 1.00 31.30 261 ALA A C 1
ATOM 2068 O O . ALA A 1 261 ? 21.738 -22.218 -17.991 1.00 31.30 261 ALA A O 1
ATOM 2069 N N . TYR A 1 262 ? 23.047 -21.836 -19.765 1.00 27.12 262 TYR A N 1
ATOM 2070 C CA . TYR A 1 262 ? 23.916 -22.992 -19.560 1.00 27.12 262 TYR A CA 1
ATOM 2071 C C . TYR A 1 262 ? 25.338 -22.511 -19.245 1.00 27.12 262 TYR A C 1
ATOM 2073 O O . TYR A 1 262 ? 26.066 -22.052 -20.119 1.00 27.12 262 TYR A O 1
ATOM 2081 N N . SER A 1 263 ? 25.716 -22.739 -17.980 1.00 26.03 263 SER A N 1
ATOM 2082 C CA . SER A 1 263 ? 27.045 -22.627 -17.350 1.00 26.03 263 SER A CA 1
ATOM 2083 C C . SER A 1 263 ? 27.478 -21.209 -16.920 1.00 26.03 263 SER A C 1
ATOM 2085 O O . SER A 1 263 ? 27.508 -20.294 -17.726 1.00 26.03 263 SER A O 1
ATOM 2087 N N . ALA A 1 264 ? 27.846 -20.936 -15.663 1.00 27.75 264 ALA A N 1
ATOM 2088 C CA . ALA A 1 264 ? 28.445 -21.831 -14.678 1.00 27.75 264 ALA A CA 1
ATOM 2089 C C . ALA A 1 264 ? 27.797 -21.732 -13.287 1.00 27.75 264 ALA A C 1
ATOM 2091 O O . ALA A 1 264 ? 27.883 -20.723 -12.590 1.00 27.75 264 ALA A O 1
ATOM 2092 N N . SER A 1 265 ? 27.277 -22.867 -12.830 1.00 34.78 265 SER A N 1
ATOM 2093 C CA . SER A 1 265 ? 27.403 -23.282 -11.440 1.00 34.78 265 SER A CA 1
ATOM 2094 C C . SER A 1 265 ? 28.888 -23.286 -11.051 1.00 34.78 265 SER A C 1
ATOM 2096 O O . SER A 1 265 ? 29.628 -24.200 -11.416 1.00 34.78 265 SER A O 1
ATOM 2098 N N . ALA A 1 266 ? 29.328 -22.276 -10.309 1.00 27.30 266 ALA A N 1
ATOM 2099 C CA . ALA A 1 266 ? 30.560 -22.325 -9.536 1.00 27.30 266 ALA A CA 1
ATOM 2100 C C . ALA A 1 266 ? 30.201 -21.953 -8.098 1.00 27.30 266 ALA A C 1
ATOM 2102 O O . ALA A 1 266 ? 29.962 -20.791 -7.776 1.00 27.30 266 ALA A O 1
ATOM 2103 N N . GLY A 1 267 ? 30.097 -22.981 -7.254 1.00 27.61 267 GLY A N 1
ATOM 2104 C CA . GLY A 1 267 ? 29.877 -22.825 -5.825 1.00 27.61 267 GLY A CA 1
ATOM 2105 C C . GLY A 1 267 ? 30.957 -21.962 -5.175 1.00 27.61 267 GLY A C 1
ATOM 2106 O O . GLY A 1 267 ? 32.078 -21.832 -5.674 1.00 27.61 267 GLY A O 1
ATOM 2107 N N . ALA A 1 268 ? 30.597 -21.378 -4.037 1.00 30.19 268 ALA A N 1
ATOM 2108 C CA . ALA A 1 268 ? 31.496 -20.653 -3.155 1.00 30.19 268 ALA A CA 1
ATOM 2109 C C . ALA A 1 268 ? 32.762 -21.488 -2.869 1.00 30.19 268 ALA A C 1
ATOM 2111 O O . ALA A 1 268 ? 32.724 -22.449 -2.104 1.00 30.19 268 ALA A O 1
ATOM 2112 N N . GLY A 1 269 ? 33.886 -21.154 -3.512 1.00 29.75 269 GLY A N 1
ATOM 2113 C CA . GLY A 1 269 ? 35.117 -21.932 -3.339 1.00 29.75 269 GLY A CA 1
ATOM 2114 C C . GLY A 1 269 ? 36.325 -21.576 -4.207 1.00 29.75 269 GLY A C 1
ATOM 2115 O O . GLY A 1 269 ? 37.411 -22.075 -3.922 1.00 29.75 269 GLY A O 1
ATOM 2116 N N . VAL A 1 270 ? 36.214 -20.709 -5.220 1.00 27.05 270 VAL A N 1
ATOM 2117 C CA . VAL A 1 270 ? 37.383 -20.288 -6.015 1.00 27.05 270 VAL A CA 1
ATOM 2118 C C . VAL A 1 270 ? 37.865 -18.921 -5.535 1.00 27.05 270 VAL A C 1
ATOM 2120 O O . VAL A 1 270 ? 37.126 -17.940 -5.553 1.00 27.05 270 VAL A O 1
ATOM 2123 N N . ARG A 1 271 ? 39.116 -18.873 -5.059 1.00 26.20 271 ARG A N 1
ATOM 2124 C CA . ARG A 1 271 ? 39.826 -17.638 -4.700 1.00 26.20 271 ARG A CA 1
ATOM 2125 C C . ARG A 1 271 ? 39.746 -16.652 -5.866 1.00 26.20 271 ARG A C 1
ATOM 2127 O O . ARG A 1 271 ? 40.078 -17.021 -6.987 1.00 26.20 271 ARG A O 1
ATOM 2134 N N . ALA A 1 272 ? 39.335 -15.418 -5.573 1.00 26.48 272 ALA A N 1
ATOM 2135 C CA . ALA A 1 272 ? 39.371 -14.312 -6.518 1.00 26.48 272 ALA A CA 1
ATOM 2136 C C . ALA A 1 272 ? 40.778 -14.196 -7.119 1.00 26.48 272 ALA A C 1
ATOM 2138 O O . ALA A 1 272 ? 41.747 -13.971 -6.389 1.00 26.48 272 ALA A O 1
ATOM 2139 N N . ASP A 1 273 ? 40.880 -14.383 -8.432 1.00 24.62 273 ASP A N 1
ATOM 2140 C CA . ASP A 1 273 ? 42.102 -14.100 -9.167 1.00 24.62 273 ASP A CA 1
ATOM 2141 C C . ASP A 1 273 ? 42.258 -12.578 -9.261 1.00 24.62 273 ASP A C 1
ATOM 2143 O O . ASP A 1 273 ? 41.385 -11.855 -9.747 1.00 24.62 273 ASP A O 1
ATOM 2147 N N . THR A 1 274 ? 43.350 -12.071 -8.702 1.00 29.11 274 THR A N 1
ATOM 2148 C CA . THR A 1 274 ? 43.689 -10.651 -8.648 1.00 29.11 274 THR A CA 1
ATOM 2149 C C . THR A 1 274 ? 44.299 -10.206 -9.973 1.00 29.11 274 THR A C 1
ATOM 2151 O O . THR A 1 274 ? 45.503 -9.957 -10.053 1.00 29.11 274 THR A O 1
ATOM 2154 N N . SER A 1 275 ? 43.483 -10.073 -11.017 1.00 27.47 275 SER A N 1
ATOM 2155 C CA . SER A 1 275 ? 43.886 -9.399 -12.253 1.00 27.47 275 SER A CA 1
ATOM 2156 C C . SER A 1 275 ? 42.891 -8.293 -12.619 1.00 27.47 275 SER A C 1
ATOM 2158 O O . SER A 1 275 ? 41.692 -8.494 -12.793 1.00 27.47 275 SER A O 1
ATOM 2160 N N . HIS A 1 276 ? 43.403 -7.063 -12.676 1.00 34.84 276 HIS A N 1
ATOM 2161 C CA . HIS A 1 276 ? 42.668 -5.878 -13.101 1.00 34.84 276 HIS A CA 1
ATOM 2162 C C . HIS A 1 276 ? 42.289 -5.993 -14.588 1.00 34.84 276 HIS A C 1
ATOM 2164 O O . HIS A 1 276 ? 43.078 -5.612 -15.451 1.00 34.84 276 HIS A O 1
ATOM 2170 N N . HIS A 1 277 ? 41.089 -6.482 -14.907 1.00 32.34 277 HIS A N 1
ATOM 2171 C CA . HIS A 1 277 ? 40.550 -6.412 -16.268 1.00 32.34 277 HIS A CA 1
ATOM 2172 C C . HIS A 1 277 ? 39.570 -5.238 -16.416 1.00 32.34 277 HIS A C 1
ATOM 2174 O O . HIS A 1 277 ? 38.595 -5.107 -15.678 1.00 32.34 277 HIS A O 1
ATOM 2180 N N . ALA A 1 278 ? 39.872 -4.349 -17.368 1.00 40.53 278 ALA A N 1
ATOM 2181 C CA . ALA A 1 278 ? 39.041 -3.210 -17.748 1.00 40.53 278 ALA A CA 1
ATOM 2182 C C . ALA A 1 278 ? 37.667 -3.664 -18.277 1.00 40.53 278 ALA A C 1
ATOM 2184 O O . ALA A 1 278 ? 37.560 -4.706 -18.921 1.00 40.53 278 ALA A O 1
ATOM 2185 N N . ALA A 1 279 ? 36.630 -2.857 -18.027 1.00 39.91 279 ALA A N 1
ATOM 2186 C CA . ALA A 1 279 ? 35.243 -3.142 -18.397 1.00 39.91 279 ALA A CA 1
ATOM 2187 C C . ALA A 1 279 ? 35.101 -3.559 -19.878 1.00 39.91 279 ALA A C 1
ATOM 2189 O O . ALA A 1 279 ? 35.489 -2.819 -20.785 1.00 39.91 279 ALA A O 1
ATOM 2190 N N . PHE A 1 280 ? 34.541 -4.748 -20.110 1.00 51.25 280 PHE A N 1
ATOM 2191 C CA . PHE A 1 280 ? 34.267 -5.310 -21.432 1.00 51.25 280 PHE A CA 1
ATOM 2192 C C . PHE A 1 280 ? 33.218 -4.453 -22.167 1.00 51.25 280 PHE A C 1
ATOM 2194 O O . PHE A 1 280 ? 32.115 -4.260 -21.659 1.00 51.25 280 PHE A O 1
ATOM 2201 N N . LYS A 1 281 ? 33.552 -3.917 -23.350 1.00 63.94 281 LYS A N 1
ATOM 2202 C CA . LYS A 1 281 ? 32.622 -3.151 -24.202 1.00 63.94 281 LYS A CA 1
ATOM 2203 C C . LYS A 1 281 ? 32.503 -3.834 -25.564 1.00 63.94 281 LYS A C 1
ATOM 2205 O O . LYS A 1 281 ? 33.500 -3.960 -26.277 1.00 63.94 281 LYS A O 1
ATOM 2210 N N . ARG A 1 282 ? 31.290 -4.270 -25.910 1.00 76.06 282 ARG A N 1
ATOM 2211 C CA . ARG A 1 282 ? 30.989 -5.048 -27.119 1.00 76.06 282 ARG A CA 1
ATOM 2212 C C . ARG A 1 282 ? 30.559 -4.150 -28.277 1.00 76.06 282 ARG A C 1
ATOM 2214 O O . ARG A 1 282 ? 29.753 -3.246 -28.080 1.00 76.06 282 ARG A O 1
ATOM 2221 N N . LEU A 1 283 ? 31.059 -4.434 -29.478 1.00 80.94 283 LEU A N 1
ATOM 2222 C CA . LEU A 1 283 ? 30.579 -3.819 -30.717 1.00 80.94 283 LEU A CA 1
ATOM 2223 C C . LEU A 1 283 ? 29.341 -4.572 -31.264 1.00 80.94 283 LEU A C 1
ATOM 2225 O O . LEU A 1 283 ? 29.474 -5.780 -31.513 1.00 80.94 283 LEU A O 1
ATOM 2229 N N . PRO A 1 284 ? 28.194 -3.897 -31.508 1.00 85.00 284 PRO A N 1
ATOM 2230 C CA . PRO A 1 284 ? 26.995 -4.518 -32.088 1.00 85.00 284 PRO A CA 1
ATOM 2231 C C . PRO A 1 284 ? 27.266 -5.185 -33.440 1.00 85.00 284 PRO A C 1
ATOM 2233 O O . PRO A 1 284 ? 28.180 -4.767 -34.157 1.00 85.00 284 PRO A O 1
ATOM 2236 N N . PHE A 1 285 ? 26.504 -6.218 -33.806 1.00 87.12 285 PHE A N 1
ATOM 2237 C CA . PHE A 1 285 ? 26.774 -7.051 -34.989 1.00 87.12 285 PHE A CA 1
ATOM 2238 C C . PHE A 1 285 ? 26.715 -6.265 -36.304 1.00 87.12 285 PHE A C 1
ATOM 2240 O O . PHE A 1 285 ? 27.504 -6.535 -37.207 1.00 87.12 285 PHE A O 1
ATOM 2247 N N . ASN A 1 286 ? 25.831 -5.267 -36.380 1.00 87.81 286 ASN A N 1
ATOM 2248 C CA . ASN A 1 286 ? 25.579 -4.419 -37.545 1.00 87.81 286 ASN A CA 1
ATOM 2249 C C . ASN A 1 286 ? 26.549 -3.226 -37.674 1.00 87.81 286 ASN A C 1
ATOM 2251 O O . ASN A 1 286 ? 26.338 -2.355 -38.515 1.00 87.81 286 ASN A O 1
ATOM 2255 N N . PHE A 1 287 ? 27.602 -3.165 -36.851 1.00 88.81 287 PHE A N 1
ATOM 2256 C CA . PHE A 1 287 ? 28.570 -2.067 -36.841 1.00 88.81 287 PHE A CA 1
ATOM 2257 C C . PHE A 1 287 ? 29.919 -2.476 -37.441 1.00 88.81 287 PHE A C 1
ATOM 2259 O O . PHE A 1 287 ? 30.393 -3.605 -37.284 1.00 88.81 287 PHE A O 1
ATOM 2266 N N . CYS A 1 288 ? 30.561 -1.510 -38.095 1.00 87.56 288 CYS A N 1
ATOM 2267 C CA . CYS A 1 288 ? 31.918 -1.594 -38.617 1.00 87.56 288 CYS A CA 1
ATOM 2268 C C . CYS A 1 288 ? 32.949 -1.477 -37.486 1.00 87.56 288 CYS A C 1
ATOM 2270 O O . CYS A 1 288 ? 32.908 -0.541 -36.686 1.00 87.56 288 CYS A O 1
ATOM 2272 N N . ALA A 1 289 ? 33.926 -2.388 -37.452 1.00 86.88 289 ALA A N 1
ATOM 2273 C CA . ALA A 1 289 ? 34.960 -2.418 -36.416 1.00 86.88 289 ALA A CA 1
ATOM 2274 C C . ALA A 1 289 ? 35.982 -1.270 -36.490 1.00 86.88 289 ALA A C 1
ATOM 2276 O O . ALA A 1 289 ? 36.705 -1.055 -35.523 1.00 86.88 289 ALA A O 1
ATOM 2277 N N . LEU A 1 290 ? 36.042 -0.537 -37.608 1.00 85.56 290 LEU A N 1
ATOM 2278 C CA . LEU A 1 290 ? 36.927 0.619 -37.782 1.00 85.56 290 LEU A CA 1
ATOM 2279 C C . LEU A 1 290 ? 36.211 1.944 -37.473 1.00 85.56 290 LEU A C 1
ATOM 2281 O O . LEU A 1 290 ? 36.700 2.730 -36.662 1.00 85.56 290 LEU A O 1
ATOM 2285 N N . SER A 1 291 ? 35.058 2.192 -38.106 1.00 81.75 291 SER A N 1
ATOM 2286 C CA . SER A 1 291 ? 34.307 3.447 -37.947 1.00 81.75 291 SER A CA 1
ATOM 2287 C C . SER A 1 291 ? 33.432 3.479 -36.695 1.00 81.75 291 SER A C 1
ATOM 2289 O O . SER A 1 291 ? 33.018 4.556 -36.277 1.00 81.75 291 SER A O 1
ATOM 2291 N N . LEU A 1 292 ? 33.153 2.318 -36.088 1.00 83.94 292 LEU A N 1
ATOM 2292 C CA . LEU A 1 292 ? 32.223 2.170 -34.963 1.00 83.94 292 LEU A CA 1
ATOM 2293 C C . LEU A 1 292 ? 30.818 2.714 -35.283 1.00 83.94 292 LEU A C 1
ATOM 2295 O O . LEU A 1 292 ? 30.099 3.163 -34.393 1.00 83.94 292 LEU A O 1
ATOM 2299 N N . GLN A 1 293 ? 30.432 2.661 -36.558 1.00 80.38 293 GLN A N 1
ATOM 2300 C CA . GLN A 1 293 ? 29.126 3.062 -37.080 1.00 80.38 293 GLN A CA 1
ATOM 2301 C C . GLN A 1 293 ? 28.433 1.869 -37.749 1.00 80.38 293 GLN A C 1
ATOM 2303 O O . GLN A 1 293 ? 29.125 0.923 -38.147 1.00 80.38 293 GLN A O 1
ATOM 2308 N N . PRO A 1 294 ? 27.097 1.903 -37.911 1.00 84.50 294 PRO A N 1
ATOM 2309 C CA . PRO A 1 294 ? 26.387 0.922 -38.719 1.00 84.50 294 PRO A CA 1
ATOM 2310 C C . PRO A 1 294 ? 26.999 0.827 -40.121 1.00 84.50 294 PRO A C 1
ATOM 2312 O O . PRO A 1 294 ? 27.236 1.853 -40.759 1.00 84.50 294 PRO A O 1
ATOM 2315 N N . PHE A 1 295 ? 27.291 -0.385 -40.593 1.00 88.62 295 PHE A N 1
ATOM 2316 C CA . PHE A 1 295 ? 27.826 -0.561 -41.944 1.00 88.62 295 PHE A CA 1
ATOM 2317 C C . PHE A 1 295 ? 26.721 -0.397 -42.993 1.00 88.62 295 PHE A C 1
ATOM 2319 O O . PHE A 1 295 ? 25.563 -0.747 -42.752 1.00 88.62 295 PHE A O 1
ATOM 2326 N N . THR A 1 296 ? 27.087 0.087 -44.179 1.00 87.12 296 THR A N 1
ATOM 2327 C CA . THR A 1 296 ? 26.197 0.115 -45.350 1.00 87.12 296 THR A CA 1
ATOM 2328 C C . THR A 1 296 ? 26.597 -0.970 -46.341 1.00 87.12 296 THR A C 1
ATOM 2330 O O . THR A 1 296 ? 25.743 -1.721 -46.804 1.00 87.12 296 THR A O 1
ATOM 2333 N N . THR A 1 297 ? 27.902 -1.113 -46.603 1.00 89.62 297 THR A N 1
ATOM 2334 C CA . THR A 1 297 ? 28.457 -2.154 -47.474 1.00 89.62 297 THR A CA 1
ATOM 2335 C C . THR A 1 297 ? 29.422 -3.026 -46.670 1.00 89.62 297 THR A C 1
ATOM 2337 O O . THR A 1 297 ? 30.631 -2.766 -46.658 1.00 89.62 297 THR A O 1
ATOM 2340 N N . PRO A 1 298 ? 28.912 -4.055 -45.966 1.00 93.94 298 PRO A N 1
ATOM 2341 C CA . PRO A 1 298 ? 29.735 -4.877 -45.096 1.00 93.94 298 PRO A CA 1
ATOM 2342 C C . PRO A 1 298 ? 30.701 -5.751 -45.896 1.00 93.94 298 PRO A C 1
ATOM 2344 O O . PRO A 1 298 ? 30.328 -6.467 -46.827 1.00 93.94 298 PRO A O 1
ATOM 2347 N N . VAL A 1 299 ? 31.956 -5.737 -45.469 1.00 93.38 299 VAL A N 1
ATOM 2348 C CA . VAL A 1 299 ? 33.000 -6.668 -45.892 1.00 93.38 299 VAL A CA 1
ATOM 2349 C C . VAL A 1 299 ? 33.614 -7.314 -44.659 1.00 93.38 299 VAL A C 1
ATOM 2351 O O . VAL A 1 299 ? 33.656 -6.702 -43.593 1.00 93.38 299 VAL A O 1
ATOM 2354 N N . CYS A 1 300 ? 34.108 -8.540 -44.772 1.00 92.75 300 CYS A N 1
ATOM 2355 C CA . CYS A 1 300 ? 34.805 -9.203 -43.678 1.00 92.75 300 CYS A CA 1
ATOM 2356 C C . CYS A 1 300 ? 36.176 -9.730 -44.084 1.00 92.75 300 CYS A C 1
ATOM 2358 O O . CYS A 1 300 ? 36.471 -9.953 -45.257 1.00 92.75 300 CYS A O 1
ATOM 2360 N N . THR A 1 301 ? 37.019 -9.949 -43.080 1.00 91.81 301 THR A N 1
ATOM 2361 C CA . THR A 1 301 ? 38.251 -10.727 -43.230 1.00 91.81 301 THR A CA 1
ATOM 2362 C C . THR A 1 301 ? 37.957 -12.224 -43.112 1.00 91.81 301 THR A C 1
ATOM 2364 O O . THR A 1 301 ? 36.884 -12.626 -42.658 1.00 91.81 301 THR A O 1
ATOM 2367 N N . ALA A 1 302 ? 38.935 -13.071 -43.442 1.00 88.06 302 ALA A N 1
ATOM 2368 C CA . ALA A 1 302 ? 38.844 -14.518 -43.210 1.00 88.06 302 ALA A CA 1
ATOM 2369 C C . ALA A 1 302 ? 38.657 -14.898 -41.723 1.00 88.06 302 ALA A C 1
ATOM 2371 O O . ALA A 1 302 ? 38.189 -15.991 -41.427 1.00 88.06 302 ALA A O 1
ATOM 2372 N N . GLU A 1 303 ? 39.003 -14.001 -40.790 1.00 86.00 303 GLU A N 1
ATOM 2373 C CA . GLU A 1 303 ? 38.796 -14.179 -39.342 1.00 86.00 303 GLU A CA 1
ATOM 2374 C C . GLU A 1 303 ? 37.384 -13.766 -38.881 1.00 86.00 303 GLU A C 1
ATOM 2376 O O . GLU A 1 303 ? 37.078 -13.876 -37.698 1.00 86.00 303 GLU A O 1
ATOM 2381 N N . GLY A 1 304 ? 36.533 -13.268 -39.789 1.00 86.75 304 GLY A N 1
ATOM 2382 C CA . GLY A 1 304 ? 35.151 -12.882 -39.486 1.00 86.75 304 GLY A CA 1
ATOM 2383 C C . GLY A 1 304 ? 34.973 -11.472 -38.915 1.00 86.75 304 GLY A C 1
ATOM 2384 O O . GLY A 1 304 ? 33.891 -11.126 -38.447 1.00 86.75 304 GLY A O 1
ATOM 2385 N N . ILE A 1 305 ? 36.008 -10.626 -38.966 1.00 89.50 305 ILE A N 1
ATOM 2386 C CA . ILE A 1 305 ? 35.926 -9.232 -38.503 1.00 89.50 305 ILE A CA 1
ATOM 2387 C C . ILE A 1 305 ? 35.266 -8.382 -39.586 1.00 89.50 305 ILE A C 1
ATOM 2389 O O . ILE A 1 305 ? 35.738 -8.371 -40.723 1.00 89.50 305 ILE A O 1
ATOM 2393 N N . ILE A 1 306 ? 34.199 -7.666 -39.223 1.00 91.88 306 ILE A N 1
ATOM 2394 C CA . ILE A 1 306 ? 33.379 -6.882 -40.154 1.00 91.88 306 ILE A CA 1
ATOM 2395 C C . ILE A 1 306 ? 33.870 -5.435 -40.228 1.00 91.88 306 ILE A C 1
ATOM 2397 O O . ILE A 1 306 ? 34.018 -4.750 -39.212 1.00 91.88 306 ILE A O 1
ATOM 2401 N N . PHE A 1 307 ? 34.041 -4.954 -41.450 1.00 92.31 307 PHE A N 1
ATOM 2402 C CA . PHE A 1 307 ? 34.321 -3.570 -41.782 1.00 92.31 307 PHE A CA 1
ATOM 2403 C C . PHE A 1 307 ? 33.325 -3.059 -42.817 1.00 92.31 307 PHE A C 1
ATOM 2405 O O . PHE A 1 307 ? 32.669 -3.826 -43.514 1.00 92.31 307 PHE A O 1
ATOM 2412 N N . ASP A 1 308 ? 33.236 -1.746 -42.932 1.00 92.00 308 ASP A N 1
ATOM 2413 C CA . ASP A 1 308 ? 32.546 -1.096 -44.033 1.00 92.00 308 ASP A CA 1
ATOM 2414 C C . ASP A 1 308 ? 33.535 -0.857 -45.184 1.00 92.00 308 ASP A C 1
ATOM 2416 O O . ASP A 1 308 ? 34.668 -0.422 -44.947 1.00 92.00 308 ASP A O 1
ATOM 2420 N N . HIS A 1 309 ? 33.129 -1.188 -46.413 1.00 88.69 309 HIS A N 1
ATOM 2421 C CA . HIS A 1 309 ? 34.021 -1.278 -47.575 1.00 88.69 309 HIS A CA 1
ATOM 2422 C C . HIS A 1 309 ? 34.801 0.017 -47.836 1.00 88.69 309 HIS A C 1
ATOM 2424 O O . HIS A 1 309 ? 36.020 -0.011 -47.998 1.00 88.69 309 HIS A O 1
ATOM 2430 N N . GLU A 1 310 ? 34.128 1.166 -47.826 1.00 87.31 310 GLU A N 1
ATOM 2431 C CA . GLU A 1 310 ? 34.776 2.451 -48.107 1.00 87.31 310 GLU A CA 1
ATOM 2432 C C . GLU A 1 310 ? 35.789 2.830 -47.024 1.00 87.31 310 GLU A C 1
ATOM 2434 O O . GLU A 1 310 ? 36.884 3.321 -47.312 1.00 87.31 310 GLU A O 1
ATOM 2439 N N . ASN A 1 311 ? 35.435 2.565 -45.768 1.00 86.94 311 ASN A N 1
ATOM 2440 C CA . ASN A 1 311 ? 36.241 2.928 -44.612 1.00 86.94 311 ASN A CA 1
ATOM 2441 C C . ASN A 1 311 ? 37.522 2.087 -44.524 1.00 86.94 311 ASN A C 1
ATOM 2443 O O . ASN A 1 311 ? 38.603 2.636 -44.297 1.00 86.94 311 ASN A O 1
ATOM 2447 N N . ILE A 1 312 ? 37.439 0.773 -44.763 1.00 88.75 312 ILE A N 1
ATOM 2448 C CA . ILE A 1 312 ? 38.624 -0.095 -44.717 1.00 88.75 312 ILE A CA 1
ATOM 2449 C C . ILE A 1 312 ? 39.581 0.162 -45.884 1.00 88.75 312 ILE A C 1
ATOM 2451 O O . ILE A 1 312 ? 40.791 0.106 -45.691 1.00 88.75 312 ILE A O 1
ATOM 2455 N N . LEU A 1 313 ? 39.084 0.523 -47.073 1.00 88.19 313 LEU A N 1
ATOM 2456 C CA . LEU A 1 313 ? 39.954 0.881 -48.199 1.00 88.19 313 LEU A CA 1
ATOM 2457 C C . LEU A 1 313 ? 40.769 2.148 -47.916 1.00 88.19 313 LEU A C 1
ATOM 2459 O O . LEU A 1 313 ? 41.962 2.192 -48.212 1.00 88.19 313 LEU A O 1
ATOM 2463 N N . ARG A 1 314 ? 40.159 3.163 -47.288 1.00 85.75 314 ARG A N 1
ATOM 2464 C CA . ARG A 1 314 ? 40.870 4.381 -46.856 1.00 85.75 314 ARG A CA 1
ATOM 2465 C C . ARG A 1 314 ? 41.962 4.075 -45.830 1.00 85.75 314 ARG A C 1
ATOM 2467 O O . ARG A 1 314 ? 43.014 4.712 -45.864 1.00 85.75 314 ARG A O 1
ATOM 2474 N N . TRP A 1 315 ? 41.715 3.112 -44.941 1.00 84.69 315 TRP A N 1
ATOM 2475 C CA . TRP A 1 315 ? 42.711 2.635 -43.984 1.00 84.69 315 TRP A CA 1
ATOM 2476 C C . TRP A 1 315 ? 43.854 1.900 -44.683 1.00 84.69 315 TRP A C 1
ATOM 2478 O O . TRP A 1 315 ? 45.007 2.260 -44.473 1.00 84.69 315 TRP A O 1
ATOM 2488 N N . LEU A 1 316 ? 43.546 0.955 -45.577 1.00 87.12 316 LEU A N 1
ATOM 2489 C CA . LEU A 1 316 ? 44.544 0.171 -46.314 1.00 87.12 316 LEU A CA 1
ATOM 2490 C C . LEU A 1 316 ? 45.445 1.026 -47.216 1.00 87.12 316 LEU A C 1
ATOM 2492 O O . LEU A 1 316 ? 46.613 0.706 -47.384 1.00 87.12 316 LEU A O 1
ATOM 2496 N N . LEU A 1 317 ? 44.949 2.155 -47.735 1.00 85.38 317 LEU A N 1
ATOM 2497 C CA . LEU A 1 317 ? 45.769 3.121 -48.482 1.00 85.38 317 LEU A CA 1
ATOM 2498 C C . LEU A 1 317 ? 46.843 3.814 -47.625 1.00 85.38 317 LEU A C 1
ATOM 2500 O O . LEU A 1 317 ? 47.825 4.316 -48.170 1.00 85.38 317 LEU A O 1
ATOM 2504 N N . LYS A 1 318 ? 46.642 3.897 -46.305 1.00 83.06 318 LYS A N 1
ATOM 2505 C CA . LYS A 1 318 ? 47.557 4.560 -45.357 1.00 83.06 318 LYS A CA 1
ATOM 2506 C C . LYS A 1 318 ? 48.372 3.562 -44.535 1.00 83.06 318 LYS A C 1
ATOM 2508 O O . LYS A 1 318 ? 49.525 3.832 -44.212 1.00 83.06 318 LYS A O 1
ATOM 2513 N N . HIS A 1 319 ? 47.764 2.431 -44.196 1.00 77.25 319 HIS A N 1
ATOM 2514 C CA . HIS A 1 319 ? 48.297 1.395 -43.330 1.00 77.25 319 HIS A CA 1
ATOM 2515 C C . HIS A 1 319 ? 48.015 0.035 -43.984 1.00 77.25 319 HIS A C 1
ATOM 2517 O O . HIS A 1 319 ? 46.879 -0.427 -43.966 1.00 77.25 319 HIS A O 1
ATOM 2523 N N . ASP A 1 320 ? 49.039 -0.653 -44.497 1.00 84.56 320 ASP A N 1
ATOM 2524 C CA . ASP A 1 320 ? 48.933 -2.014 -45.075 1.00 84.56 320 ASP A CA 1
ATOM 2525 C C . ASP A 1 320 ? 48.663 -3.113 -44.007 1.00 84.56 320 ASP A C 1
ATOM 2527 O O . ASP A 1 320 ? 49.169 -4.237 -44.069 1.00 84.56 320 ASP A O 1
ATOM 2531 N N . THR A 1 321 ? 47.908 -2.788 -42.954 1.00 86.94 321 THR A N 1
ATOM 2532 C CA . THR A 1 321 ? 47.650 -3.645 -41.790 1.00 86.94 321 THR A CA 1
ATOM 2533 C C . THR A 1 321 ? 46.192 -3.564 -41.349 1.00 86.94 321 THR A C 1
ATOM 2535 O O . THR A 1 321 ? 45.521 -2.553 -41.528 1.00 86.94 321 THR A O 1
ATOM 2538 N N . ASN A 1 322 ? 45.693 -4.634 -40.737 1.00 85.56 322 ASN A N 1
ATOM 2539 C CA . ASN A 1 322 ? 44.354 -4.715 -40.177 1.00 85.56 322 ASN A CA 1
ATOM 2540 C C . ASN A 1 322 ? 44.256 -3.865 -38.890 1.00 85.56 322 ASN A C 1
ATOM 2542 O O . ASN A 1 322 ? 45.058 -4.065 -37.972 1.00 85.56 322 ASN A O 1
ATOM 2546 N N . PRO A 1 323 ? 43.267 -2.961 -38.775 1.00 83.62 323 PRO A N 1
ATOM 2547 C CA . PRO A 1 323 ? 43.153 -2.035 -37.647 1.00 83.62 323 PRO A CA 1
ATOM 2548 C C . PRO A 1 323 ? 42.904 -2.715 -36.289 1.00 83.62 323 PRO A C 1
ATOM 2550 O O . PRO A 1 323 ? 43.318 -2.189 -35.255 1.00 83.62 323 PRO A O 1
ATOM 2553 N N . THR A 1 324 ? 42.254 -3.884 -36.241 1.00 83.31 324 THR A N 1
ATOM 2554 C CA . THR A 1 324 ? 41.881 -4.518 -34.963 1.00 83.31 324 THR A CA 1
ATOM 2555 C C . THR A 1 324 ? 43.004 -5.366 -34.372 1.00 83.31 324 THR A C 1
ATOM 2557 O O . THR A 1 324 ? 43.251 -5.280 -33.170 1.00 83.31 324 THR A O 1
ATOM 2560 N N . ASN A 1 325 ? 43.710 -6.147 -35.194 1.00 82.38 325 ASN A N 1
ATOM 2561 C CA . ASN A 1 325 ? 44.732 -7.104 -34.748 1.00 82.38 325 ASN A CA 1
ATOM 2562 C C . ASN A 1 325 ? 46.165 -6.758 -35.216 1.00 82.38 325 ASN A C 1
ATOM 2564 O O . ASN A 1 325 ? 47.129 -7.351 -34.734 1.00 82.38 325 ASN A O 1
ATOM 2568 N N . GLY A 1 326 ? 46.333 -5.797 -36.132 1.00 80.69 326 GLY A N 1
ATOM 2569 C CA . GLY A 1 326 ? 47.628 -5.362 -36.661 1.00 80.69 326 GLY A CA 1
ATOM 2570 C C . GLY A 1 326 ? 48.310 -6.321 -37.640 1.00 80.69 326 GLY A C 1
ATOM 2571 O O . GLY A 1 326 ? 49.477 -6.096 -37.960 1.00 80.69 326 GLY A O 1
ATOM 2572 N N . LYS A 1 327 ? 47.642 -7.389 -38.094 1.00 87.38 327 LYS A N 1
ATOM 2573 C CA . LYS A 1 327 ? 48.184 -8.322 -39.101 1.00 87.38 327 LYS A CA 1
ATOM 2574 C C . LYS A 1 327 ? 48.178 -7.678 -40.498 1.00 87.38 327 LYS A C 1
ATOM 2576 O O . LYS A 1 327 ? 47.296 -6.865 -40.759 1.00 87.38 327 LYS A O 1
ATOM 2581 N N . PRO A 1 328 ? 49.108 -8.019 -41.408 1.00 87.56 328 PRO A N 1
ATOM 2582 C CA . PRO A 1 328 ? 49.083 -7.491 -42.773 1.00 87.56 328 PRO A CA 1
ATOM 2583 C C . PRO A 1 328 ? 47.801 -7.922 -43.496 1.00 87.56 328 PRO A C 1
ATOM 2585 O O . PRO A 1 328 ? 47.424 -9.092 -43.428 1.00 87.56 328 PRO A O 1
ATOM 2588 N N . LEU A 1 329 ? 47.130 -6.978 -44.159 1.00 89.31 329 LEU A N 1
ATOM 2589 C CA . LEU A 1 329 ? 45.854 -7.192 -44.847 1.00 89.31 329 LEU A CA 1
ATOM 2590 C C . LEU A 1 329 ? 45.882 -6.460 -46.190 1.00 89.31 329 LEU A C 1
ATOM 2592 O O . LEU A 1 329 ? 46.216 -5.280 -46.222 1.00 89.31 329 LEU A O 1
ATOM 2596 N N . LYS A 1 330 ? 45.540 -7.140 -47.290 1.00 88.31 330 LYS A N 1
ATOM 2597 C CA . LYS A 1 330 ? 45.431 -6.525 -48.623 1.00 88.31 330 LYS A CA 1
ATOM 2598 C C . LYS A 1 330 ? 43.971 -6.412 -49.048 1.00 88.31 330 LYS A C 1
ATOM 2600 O O . LYS A 1 330 ? 43.111 -7.141 -48.566 1.00 88.31 330 LYS A O 1
ATOM 2605 N N . GLN A 1 331 ? 43.694 -5.542 -50.019 1.00 87.50 331 GLN A N 1
ATOM 2606 C CA . GLN A 1 331 ? 42.341 -5.355 -50.560 1.00 87.50 331 GLN A CA 1
ATOM 2607 C C . GLN A 1 331 ? 41.723 -6.653 -51.113 1.00 87.50 331 GLN A C 1
ATOM 2609 O O . GLN A 1 331 ? 40.525 -6.860 -50.966 1.00 87.50 331 GLN A O 1
ATOM 2614 N N . GLN A 1 332 ? 42.534 -7.531 -51.711 1.00 87.06 332 GLN A N 1
ATOM 2615 C CA . GLN A 1 332 ? 42.087 -8.815 -52.274 1.00 87.06 332 GLN A CA 1
ATOM 2616 C C . GLN A 1 332 ? 41.654 -9.835 -51.207 1.00 87.06 332 GLN A C 1
ATOM 2618 O O . GLN A 1 332 ? 40.984 -10.810 -51.530 1.00 87.06 332 GLN A O 1
ATOM 2623 N N . ASP A 1 333 ? 42.023 -9.619 -49.941 1.00 88.56 333 ASP A N 1
ATOM 2624 C CA . ASP A 1 333 ? 41.691 -10.522 -48.835 1.00 88.56 333 ASP A CA 1
ATOM 2625 C C . ASP A 1 333 ? 40.321 -10.201 -48.201 1.00 88.56 333 ASP A C 1
ATOM 2627 O O . ASP A 1 333 ? 39.876 -10.908 -47.293 1.00 88.56 333 ASP A O 1
ATOM 2631 N N . LEU A 1 334 ? 39.661 -9.123 -48.648 1.00 91.38 334 LEU A N 1
ATOM 2632 C CA . LEU A 1 334 ? 38.344 -8.700 -48.173 1.00 91.38 334 LEU A CA 1
ATOM 2633 C C . LEU A 1 334 ? 37.235 -9.457 -48.904 1.00 91.38 334 LEU A C 1
ATOM 2635 O O . LEU A 1 334 ? 37.224 -9.544 -50.128 1.00 91.38 334 LEU A O 1
ATOM 2639 N N . ILE A 1 335 ? 36.269 -9.959 -48.141 1.00 94.56 335 ILE A N 1
ATOM 2640 C CA . ILE A 1 335 ? 35.135 -10.735 -48.647 1.00 94.56 335 ILE A CA 1
ATOM 2641 C C . ILE A 1 335 ? 33.871 -9.898 -48.479 1.00 94.56 335 ILE A C 1
ATOM 2643 O O . ILE A 1 335 ? 33.589 -9.419 -47.381 1.00 94.56 335 ILE A O 1
ATOM 2647 N N . LYS A 1 336 ? 33.098 -9.711 -49.548 1.00 94.88 336 LYS A N 1
ATOM 2648 C CA . LYS A 1 336 ? 31.837 -8.962 -49.500 1.00 94.88 336 LYS A CA 1
ATOM 2649 C C . LYS A 1 336 ? 30.738 -9.786 -48.834 1.00 94.88 336 LYS A C 1
ATOM 2651 O O . LYS A 1 336 ? 30.495 -10.913 -49.248 1.00 94.88 336 LYS A O 1
ATOM 2656 N N . LEU A 1 337 ? 30.053 -9.219 -47.843 1.00 95.31 337 LEU A N 1
ATOM 2657 C CA . LEU A 1 337 ? 28.951 -9.885 -47.150 1.00 95.31 337 LEU A CA 1
ATOM 2658 C C . LEU A 1 337 ? 27.599 -9.490 -47.752 1.00 95.31 337 LEU A C 1
ATOM 2660 O O . LEU A 1 337 ? 27.288 -8.306 -47.876 1.00 95.31 337 LEU A O 1
ATOM 2664 N N . ASN A 1 338 ? 26.775 -10.486 -48.066 1.00 93.75 338 ASN A N 1
ATOM 2665 C CA . ASN A 1 338 ? 25.401 -10.306 -48.519 1.00 93.75 338 ASN A CA 1
ATOM 2666 C C . ASN A 1 338 ? 24.444 -10.628 -47.364 1.00 93.75 338 ASN A C 1
ATOM 2668 O O . ASN A 1 338 ? 24.211 -11.795 -47.042 1.00 93.75 338 ASN A O 1
ATOM 2672 N N . PHE A 1 339 ? 23.895 -9.587 -46.737 1.00 94.12 339 PHE A N 1
ATOM 2673 C CA . PHE A 1 339 ? 22.829 -9.723 -45.746 1.00 94.12 339 PHE A CA 1
ATOM 2674 C C . PHE A 1 339 ? 21.457 -9.617 -46.415 1.00 94.12 339 PHE A C 1
ATOM 2676 O O . PHE A 1 339 ? 21.233 -8.714 -47.223 1.00 94.12 339 PHE A O 1
ATOM 2683 N N . ALA A 1 340 ? 20.528 -10.495 -46.037 1.00 92.12 340 ALA A N 1
ATOM 2684 C CA . ALA A 1 340 ? 19.124 -10.350 -46.399 1.00 92.12 340 ALA A CA 1
ATOM 2685 C C . ALA A 1 340 ? 18.412 -9.406 -45.420 1.00 92.12 340 ALA A C 1
ATOM 2687 O O . ALA A 1 340 ? 18.759 -9.338 -44.238 1.00 92.12 340 ALA A O 1
ATOM 2688 N N . LYS A 1 341 ? 17.415 -8.674 -45.922 1.00 91.69 341 LYS A N 1
ATOM 2689 C CA . LYS A 1 341 ? 16.565 -7.784 -45.130 1.00 91.69 341 LYS A CA 1
ATOM 2690 C C . LYS A 1 341 ? 15.090 -8.094 -45.363 1.00 91.69 341 LYS A C 1
ATOM 2692 O O . LYS A 1 341 ? 14.727 -8.522 -46.457 1.00 91.69 341 LYS A O 1
ATOM 2697 N N . ASN A 1 342 ? 14.265 -7.895 -44.339 1.00 89.56 342 ASN A N 1
ATOM 2698 C CA . ASN A 1 342 ? 12.808 -8.014 -44.438 1.00 89.56 342 ASN A CA 1
ATOM 2699 C C . ASN A 1 342 ? 12.158 -6.701 -44.930 1.00 89.56 342 ASN A C 1
ATOM 2701 O O . ASN A 1 342 ? 12.832 -5.686 -45.106 1.00 89.56 342 ASN A O 1
ATOM 2705 N N . ASP A 1 343 ? 10.832 -6.706 -45.103 1.00 87.19 343 ASP A N 1
ATOM 2706 C CA . ASP A 1 343 ? 10.053 -5.526 -45.525 1.00 87.19 343 ASP A CA 1
ATOM 2707 C C . ASP A 1 343 ? 10.125 -4.347 -44.531 1.00 87.19 343 ASP A C 1
ATOM 2709 O O . ASP A 1 343 ? 9.753 -3.225 -44.866 1.00 87.19 343 ASP A O 1
ATOM 2713 N N . SER A 1 344 ? 10.601 -4.590 -43.305 1.00 83.88 344 SER A N 1
ATOM 2714 C CA . SER A 1 344 ? 10.809 -3.588 -42.248 1.00 83.88 344 SER A CA 1
ATOM 2715 C C . SER A 1 344 ? 12.269 -3.105 -42.145 1.00 83.88 344 SER A C 1
ATOM 2717 O O . SER A 1 344 ? 12.622 -2.444 -41.175 1.00 83.88 344 SER A O 1
ATOM 2719 N N . ASP A 1 345 ? 13.108 -3.405 -43.146 1.00 84.69 345 ASP A N 1
ATOM 2720 C CA . ASP A 1 345 ? 14.542 -3.062 -43.237 1.00 84.69 345 ASP A CA 1
ATOM 2721 C C . ASP A 1 345 ? 15.445 -3.681 -42.143 1.00 84.69 345 ASP A C 1
ATOM 2723 O O . ASP A 1 345 ? 16.602 -3.289 -41.974 1.00 84.69 345 ASP A O 1
ATOM 2727 N N . GLU A 1 346 ? 14.966 -4.703 -41.430 1.00 87.50 346 GLU A N 1
ATOM 2728 C CA . GLU A 1 346 ? 15.751 -5.443 -40.439 1.00 87.50 346 GLU A CA 1
ATOM 2729 C C . GLU A 1 346 ? 16.539 -6.580 -41.097 1.00 87.50 346 GLU A C 1
ATOM 2731 O O . GLU A 1 346 ? 16.054 -7.243 -42.016 1.00 87.50 346 GLU A O 1
ATOM 2736 N N . TYR A 1 347 ? 17.753 -6.846 -40.605 1.00 91.88 347 TYR A N 1
ATOM 2737 C CA . TYR A 1 347 ? 18.577 -7.947 -41.102 1.00 91.88 347 TYR A CA 1
ATOM 2738 C C . TYR A 1 347 ? 18.018 -9.301 -40.661 1.00 91.88 347 TYR A C 1
ATOM 2740 O O . TYR A 1 347 ? 17.824 -9.538 -39.468 1.00 91.88 347 TYR A O 1
ATOM 2748 N N . VAL A 1 348 ? 17.810 -10.208 -41.612 1.00 92.69 348 VAL A N 1
ATOM 2749 C CA . VAL A 1 348 ? 17.200 -11.520 -41.373 1.00 92.69 348 VAL A CA 1
ATOM 2750 C C . VAL A 1 348 ? 18.000 -12.644 -42.017 1.00 92.69 348 VAL A C 1
ATOM 2752 O 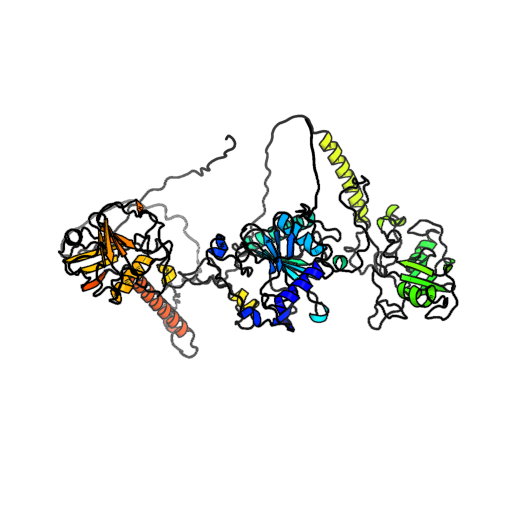O . VAL A 1 348 ? 18.735 -12.442 -42.983 1.00 92.69 348 VAL A O 1
ATOM 2755 N N . ASP A 1 349 ? 17.814 -13.855 -41.503 1.00 93.38 349 ASP A N 1
ATOM 2756 C CA . ASP A 1 349 ? 18.219 -15.074 -42.190 1.00 93.38 349 ASP A CA 1
ATOM 2757 C C . ASP A 1 349 ? 17.364 -15.259 -43.464 1.00 93.38 349 ASP A C 1
ATOM 2759 O O . ASP A 1 349 ? 16.134 -15.271 -43.364 1.00 93.38 349 ASP A O 1
ATOM 2763 N N . PRO A 1 350 ? 17.969 -15.423 -44.654 1.00 92.25 350 PRO A N 1
ATOM 2764 C CA . PRO A 1 350 ? 17.241 -15.514 -45.923 1.00 92.25 350 PRO A CA 1
ATOM 2765 C C . PRO A 1 350 ? 16.354 -16.760 -46.068 1.00 92.25 350 PRO A C 1
ATOM 2767 O O . PRO A 1 350 ? 15.480 -16.782 -46.930 1.00 92.25 350 PRO A O 1
ATOM 2770 N N . VAL A 1 351 ? 16.575 -17.803 -45.263 1.00 90.25 351 VAL A N 1
ATOM 2771 C CA . VAL A 1 351 ? 15.844 -19.077 -45.356 1.00 90.25 351 VAL A CA 1
ATOM 2772 C C . VAL A 1 351 ? 14.781 -19.169 -44.273 1.00 90.25 351 VAL A C 1
ATOM 2774 O O . VAL A 1 351 ? 13.645 -19.555 -44.539 1.00 90.25 351 VAL A O 1
ATOM 2777 N N . THR A 1 352 ? 15.148 -18.837 -43.034 1.00 88.12 352 THR A N 1
ATOM 2778 C CA . THR A 1 352 ? 14.236 -18.960 -41.884 1.00 88.12 352 THR A CA 1
ATOM 2779 C C . THR A 1 352 ? 13.491 -17.669 -41.560 1.00 88.12 352 THR A C 1
ATOM 2781 O O . THR A 1 352 ? 12.608 -17.693 -40.704 1.00 88.12 352 THR A O 1
ATOM 2784 N N . PHE A 1 353 ? 13.839 -16.551 -42.210 1.00 86.94 353 PHE A N 1
ATOM 2785 C CA . PHE A 1 353 ? 13.329 -15.199 -41.935 1.00 86.94 353 PHE A CA 1
ATOM 2786 C C . PHE A 1 353 ? 13.498 -14.751 -40.476 1.00 86.94 353 PHE A C 1
ATOM 2788 O O . PHE A 1 353 ? 12.874 -13.791 -40.025 1.00 86.94 353 PHE A O 1
ATOM 2795 N N . LYS A 1 354 ? 14.366 -15.432 -39.719 1.00 88.00 354 LYS A N 1
ATOM 2796 C CA . LYS A 1 354 ? 14.680 -15.077 -38.339 1.00 88.00 354 LYS A CA 1
ATOM 2797 C C . LYS A 1 354 ? 15.500 -13.790 -38.324 1.00 88.00 354 LYS A C 1
ATOM 2799 O O . LYS A 1 354 ? 16.552 -13.729 -38.954 1.00 88.00 354 LYS A O 1
ATOM 2804 N N . VAL A 1 355 ? 15.045 -12.795 -37.570 1.00 91.06 355 VAL A N 1
ATOM 2805 C CA . VAL A 1 355 ? 15.759 -11.523 -37.389 1.00 91.06 355 VAL A CA 1
ATOM 2806 C C . VAL A 1 355 ? 17.080 -11.752 -36.653 1.00 91.06 355 VAL A C 1
ATOM 2808 O O . VAL A 1 355 ? 17.125 -12.445 -35.631 1.00 91.06 355 VAL A O 1
ATOM 2811 N N . PHE A 1 356 ? 18.165 -11.184 -37.181 1.00 89.44 356 PHE A N 1
ATOM 2812 C CA . PHE A 1 356 ? 19.476 -11.215 -36.546 1.00 89.44 356 PHE A CA 1
ATOM 2813 C C . PHE A 1 356 ? 19.531 -10.239 -35.372 1.00 89.44 356 PHE A C 1
ATOM 2815 O O . PHE A 1 356 ? 19.133 -9.081 -35.468 1.00 89.44 356 PHE A O 1
ATOM 2822 N N . THR A 1 357 ? 20.085 -10.711 -34.261 1.00 88.00 357 THR A N 1
ATOM 2823 C CA . THR A 1 357 ? 20.313 -9.923 -33.045 1.00 88.00 357 THR A CA 1
ATOM 2824 C C . THR A 1 357 ? 21.778 -10.003 -32.625 1.00 88.00 357 THR A C 1
ATOM 2826 O O . THR A 1 357 ? 22.517 -10.889 -33.064 1.00 88.00 357 THR A O 1
ATOM 2829 N N . ASP A 1 358 ? 22.196 -9.148 -31.688 1.00 83.31 358 ASP A N 1
ATOM 2830 C CA . ASP A 1 358 ? 23.529 -9.228 -31.075 1.00 83.31 358 ASP A CA 1
ATOM 2831 C C . ASP A 1 358 ? 23.790 -10.573 -30.375 1.00 83.31 358 ASP A C 1
ATOM 2833 O O . ASP A 1 358 ? 24.934 -10.917 -30.119 1.00 83.31 358 ASP A O 1
ATOM 2837 N N . ASN A 1 359 ? 22.781 -11.395 -30.101 1.00 81.75 359 ASN A N 1
ATOM 2838 C CA . ASN A 1 359 ? 22.976 -12.711 -29.479 1.00 81.75 359 ASN A CA 1
ATOM 2839 C C . ASN A 1 359 ? 22.780 -13.869 -30.461 1.00 81.75 359 ASN A C 1
ATOM 2841 O O . ASN A 1 359 ? 22.802 -15.031 -30.069 1.00 81.75 359 ASN A O 1
ATOM 2845 N N . THR A 1 360 ? 22.609 -13.580 -31.751 1.00 87.19 360 THR A N 1
ATOM 2846 C CA . THR A 1 360 ? 22.518 -14.626 -32.769 1.00 87.19 360 THR A CA 1
ATOM 2847 C C . THR A 1 360 ? 23.916 -15.094 -33.169 1.00 87.19 360 THR A C 1
ATOM 2849 O O . THR A 1 360 ? 24.807 -14.274 -33.391 1.00 87.19 360 THR A O 1
ATOM 2852 N N . HIS A 1 361 ? 24.121 -16.408 -33.282 1.00 92.25 361 HIS A N 1
ATOM 2853 C CA . HIS A 1 361 ? 25.322 -16.956 -33.912 1.00 92.25 361 HIS A CA 1
ATOM 2854 C C . HIS A 1 361 ? 25.191 -16.792 -35.429 1.00 92.25 361 HIS A C 1
ATOM 2856 O O . HIS A 1 361 ? 24.350 -17.440 -36.057 1.00 92.25 361 HIS A O 1
ATOM 2862 N N . ILE A 1 362 ? 25.997 -15.895 -35.996 1.00 94.44 362 ILE A N 1
ATOM 2863 C CA . ILE A 1 362 ? 25.943 -15.500 -37.404 1.00 94.44 362 ILE A CA 1
ATOM 2864 C C . ILE A 1 362 ? 27.169 -16.055 -38.122 1.00 94.44 362 ILE A C 1
ATOM 2866 O O . ILE A 1 362 ? 28.310 -15.836 -37.702 1.00 94.44 362 ILE A O 1
ATOM 2870 N N . VAL A 1 363 ? 26.924 -16.738 -39.236 1.00 94.56 363 VAL A N 1
ATOM 2871 C CA . VAL A 1 363 ? 27.961 -17.287 -40.109 1.00 94.56 363 VAL A CA 1
ATOM 2872 C C . VAL A 1 363 ? 27.757 -16.822 -41.541 1.00 94.56 363 VAL A C 1
ATOM 2874 O O . VAL A 1 363 ? 26.634 -16.595 -41.978 1.00 94.56 363 VAL A O 1
ATOM 2877 N N . ALA A 1 364 ? 28.852 -16.684 -42.276 1.00 95.25 364 ALA A N 1
ATOM 2878 C CA . ALA A 1 364 ? 28.849 -16.393 -43.697 1.00 95.25 364 ALA A CA 1
ATOM 2879 C C . ALA A 1 364 ? 29.431 -17.580 -44.464 1.00 95.25 364 ALA A C 1
ATOM 2881 O O . ALA A 1 364 ? 30.487 -18.101 -44.099 1.00 95.25 364 ALA A O 1
ATOM 2882 N N . VAL A 1 365 ? 28.744 -18.008 -45.518 1.00 95.06 365 VAL A N 1
ATOM 2883 C CA . VAL A 1 365 ? 29.225 -19.046 -46.433 1.00 95.06 365 VAL A CA 1
ATOM 2884 C C . VAL A 1 365 ? 29.922 -18.357 -47.597 1.00 95.06 365 VAL A C 1
ATOM 2886 O O . VAL A 1 365 ? 29.306 -17.567 -48.312 1.00 95.06 365 VAL A O 1
ATOM 2889 N N . ARG A 1 366 ? 31.227 -18.595 -47.744 1.00 93.38 366 ARG A N 1
ATOM 2890 C CA . ARG A 1 366 ? 32.080 -17.918 -48.723 1.00 93.38 366 ARG A CA 1
ATOM 2891 C C . ARG A 1 366 ? 32.022 -18.581 -50.099 1.00 93.38 366 ARG A C 1
ATOM 2893 O O . ARG A 1 366 ? 32.350 -19.752 -50.247 1.00 93.38 366 ARG A O 1
ATOM 2900 N N . HIS A 1 367 ? 31.782 -17.750 -51.106 1.00 90.62 367 HIS A N 1
ATOM 2901 C CA . HIS A 1 367 ? 31.818 -18.052 -52.533 1.00 90.62 367 HIS A CA 1
ATOM 2902 C C . HIS A 1 367 ? 32.734 -17.047 -53.250 1.00 90.62 367 HIS A C 1
ATOM 2904 O O . HIS A 1 367 ? 32.335 -15.942 -53.631 1.00 90.62 367 HIS A O 1
ATOM 2910 N N . GLY A 1 368 ? 34.017 -17.407 -53.377 1.00 87.19 368 GLY A N 1
ATOM 2911 C CA . GLY A 1 368 ? 35.039 -16.557 -53.996 1.00 87.19 368 GLY A CA 1
ATOM 2912 C C . GLY A 1 368 ? 35.270 -15.244 -53.235 1.00 87.19 368 GLY A C 1
ATOM 2913 O O . GLY A 1 368 ? 35.845 -15.246 -52.139 1.00 87.19 368 GLY A O 1
ATOM 2914 N N . GLU A 1 369 ? 34.846 -14.131 -53.842 1.00 88.38 369 GLU A N 1
ATOM 2915 C CA . GLU A 1 369 ? 34.953 -12.759 -53.312 1.00 88.38 369 GLU A CA 1
ATOM 2916 C C . GLU A 1 369 ? 33.705 -12.305 -52.528 1.00 88.38 369 GLU A C 1
ATOM 2918 O O . GLU A 1 369 ? 33.716 -11.240 -51.908 1.00 88.38 369 GLU A O 1
ATOM 2923 N N . SER A 1 370 ? 32.632 -13.101 -52.522 1.00 92.12 370 SER A N 1
ATOM 2924 C CA . SER A 1 370 ? 31.379 -12.790 -51.823 1.00 92.12 370 SER A CA 1
ATOM 2925 C C . SER A 1 370 ? 30.988 -13.893 -50.844 1.00 92.12 370 SER A C 1
ATOM 2927 O O . SER A 1 370 ? 31.460 -15.020 -50.959 1.00 92.12 370 SER A O 1
ATOM 2929 N N . ALA A 1 371 ? 30.154 -13.582 -49.858 1.00 94.56 371 ALA A N 1
ATOM 2930 C CA . ALA A 1 371 ? 29.642 -14.560 -48.915 1.00 94.56 371 ALA A CA 1
ATOM 2931 C C . ALA A 1 371 ? 28.206 -14.233 -48.500 1.00 94.56 371 ALA A C 1
ATOM 2933 O O . ALA A 1 371 ? 27.893 -13.086 -48.173 1.00 94.56 371 ALA A O 1
ATOM 2934 N N . ASN A 1 372 ? 27.347 -15.248 -48.485 1.00 94.94 372 ASN A N 1
ATOM 2935 C CA . ASN A 1 372 ? 25.960 -15.120 -48.046 1.00 94.94 372 ASN A CA 1
ATOM 2936 C C . ASN A 1 372 ? 25.864 -15.373 -46.541 1.00 94.94 372 ASN A C 1
ATOM 2938 O O . ASN A 1 372 ? 26.510 -16.283 -46.017 1.00 94.94 372 ASN A O 1
ATOM 2942 N N . VAL A 1 373 ? 25.089 -14.547 -45.839 1.00 95.94 373 VAL A N 1
ATOM 2943 C CA . VAL A 1 373 ? 25.015 -14.569 -44.373 1.00 95.94 373 VAL A CA 1
ATOM 2944 C C . VAL A 1 373 ? 23.780 -15.326 -43.888 1.00 95.94 373 VAL A C 1
ATOM 2946 O O . VAL A 1 373 ? 22.663 -15.060 -44.325 1.00 95.94 373 VAL A O 1
ATOM 2949 N N . PHE A 1 374 ? 23.984 -16.230 -42.931 1.00 95.75 374 PHE A N 1
ATOM 2950 C CA . PHE A 1 374 ? 22.965 -17.108 -42.361 1.00 95.75 374 PHE A CA 1
ATOM 2951 C C . PHE A 1 374 ? 23.066 -17.169 -40.833 1.00 95.75 374 PHE A C 1
ATOM 2953 O O . PHE A 1 374 ? 24.124 -16.916 -40.245 1.00 95.75 374 PHE A O 1
ATOM 2960 N N . ALA A 1 375 ? 21.985 -17.589 -40.170 1.00 94.94 375 ALA A N 1
ATOM 2961 C CA . ALA A 1 375 ? 22.089 -18.052 -38.794 1.00 94.94 375 ALA A CA 1
ATOM 2962 C C . ALA A 1 375 ? 22.800 -19.413 -38.771 1.00 94.94 375 ALA A C 1
ATOM 2964 O O . ALA A 1 375 ? 22.501 -20.301 -39.575 1.00 94.94 375 ALA A O 1
ATOM 2965 N N . TYR A 1 376 ? 23.707 -19.617 -37.813 1.00 93.88 376 TYR A N 1
ATOM 2966 C CA . TYR A 1 376 ? 24.424 -20.889 -37.681 1.00 93.88 376 TYR A CA 1
ATOM 2967 C C . TYR A 1 376 ? 23.469 -22.074 -37.496 1.00 93.88 376 TYR A C 1
ATOM 2969 O O . TYR A 1 376 ? 23.700 -23.133 -38.065 1.00 93.88 376 TYR A O 1
ATOM 2977 N N . ASP A 1 377 ? 22.367 -21.886 -36.763 1.00 92.38 377 ASP A N 1
ATOM 2978 C CA . ASP A 1 377 ? 21.344 -22.920 -36.555 1.00 92.38 377 ASP A CA 1
ATOM 2979 C C . ASP A 1 377 ? 20.719 -23.394 -37.884 1.00 92.38 377 ASP A C 1
ATOM 2981 O O . ASP A 1 377 ? 20.498 -24.588 -38.083 1.00 92.38 377 ASP A O 1
ATOM 2985 N N . THR A 1 378 ? 20.512 -22.481 -38.838 1.00 91.62 378 THR A N 1
ATOM 2986 C CA . THR A 1 378 ? 20.001 -22.794 -40.181 1.00 91.62 378 THR A CA 1
ATOM 2987 C C . THR A 1 378 ? 20.995 -23.657 -40.958 1.00 91.62 378 THR A C 1
ATOM 2989 O O . THR A 1 378 ? 20.639 -24.736 -41.438 1.00 91.62 378 THR A O 1
ATOM 2992 N N . VAL A 1 379 ? 22.262 -23.231 -41.016 1.00 91.75 379 VAL A N 1
ATOM 2993 C CA . VAL A 1 379 ? 23.339 -23.970 -41.699 1.00 91.75 379 VAL A CA 1
ATOM 2994 C C . VAL A 1 379 ? 23.594 -25.317 -41.016 1.00 91.75 379 VAL A C 1
ATOM 2996 O O . VAL A 1 379 ? 23.801 -26.338 -41.672 1.00 91.75 379 VAL A O 1
ATOM 2999 N N . GLU A 1 380 ? 23.525 -25.374 -39.687 1.00 92.69 380 GLU A N 1
ATOM 3000 C CA . GLU A 1 380 ? 23.718 -26.609 -38.935 1.00 92.69 380 GLU A CA 1
ATOM 3001 C C . GLU A 1 380 ? 22.625 -27.640 -39.249 1.00 92.69 380 GLU A C 1
ATOM 3003 O O . GLU A 1 380 ? 22.924 -28.815 -39.479 1.00 92.69 380 GLU A O 1
ATOM 3008 N N . ARG A 1 381 ? 21.358 -27.212 -39.281 1.00 91.38 381 ARG A N 1
ATOM 3009 C CA . ARG A 1 381 ? 20.210 -28.095 -39.529 1.00 91.38 381 ARG A CA 1
ATOM 3010 C C . ARG A 1 381 ? 20.082 -28.537 -40.976 1.00 91.38 381 ARG A C 1
ATOM 3012 O O . ARG A 1 381 ? 19.725 -29.691 -41.195 1.00 91.38 381 ARG A O 1
ATOM 3019 N N . LEU A 1 382 ? 20.326 -27.644 -41.932 1.00 90.00 382 LEU A N 1
ATOM 3020 C CA . LEU A 1 382 ? 20.044 -27.898 -43.346 1.00 90.00 382 LEU A CA 1
ATOM 3021 C C . LEU A 1 382 ? 21.280 -28.352 -44.129 1.00 90.00 382 LEU A C 1
ATOM 3023 O O . LEU A 1 382 ? 21.141 -29.152 -45.051 1.00 90.00 382 LEU A O 1
ATOM 3027 N N . ASN A 1 383 ? 22.486 -27.938 -43.724 1.00 92.25 383 ASN A N 1
ATOM 3028 C CA . ASN A 1 383 ? 23.724 -28.318 -44.406 1.00 92.25 383 ASN A CA 1
ATOM 3029 C C . ASN A 1 383 ? 24.555 -29.334 -43.617 1.00 92.25 383 ASN A C 1
ATOM 3031 O O . ASN A 1 383 ? 24.864 -30.414 -44.123 1.00 92.25 383 ASN A O 1
ATOM 3035 N N . ILE A 1 384 ? 24.903 -29.027 -42.361 1.00 90.94 384 ILE A N 1
ATOM 3036 C CA . ILE A 1 384 ? 25.889 -29.813 -41.598 1.00 90.94 384 ILE A CA 1
ATOM 3037 C C . ILE A 1 384 ? 25.317 -31.171 -41.167 1.00 90.94 384 ILE A C 1
ATOM 3039 O O . ILE A 1 384 ? 25.926 -32.206 -41.450 1.00 90.94 384 ILE A O 1
ATOM 3043 N N . LYS A 1 385 ? 24.154 -31.195 -40.498 1.00 91.19 385 LYS A N 1
ATOM 3044 C CA . LYS A 1 385 ? 23.513 -32.436 -40.017 1.00 91.19 385 LYS A CA 1
ATOM 3045 C C . LYS A 1 385 ? 23.115 -33.375 -41.169 1.00 91.19 385 LYS A C 1
ATOM 3047 O O . LYS A 1 385 ? 23.423 -34.564 -41.068 1.00 91.19 385 LYS A O 1
ATOM 3052 N N . PRO A 1 386 ? 22.522 -32.890 -42.279 1.00 90.25 386 PRO A N 1
ATOM 3053 C CA . PRO A 1 386 ? 22.172 -33.727 -43.428 1.00 90.25 386 PRO A CA 1
ATOM 3054 C C . PRO A 1 386 ? 23.361 -34.045 -44.347 1.00 90.25 386 PRO A C 1
ATOM 3056 O O . PRO A 1 386 ? 23.206 -34.834 -45.274 1.00 90.25 386 PRO A O 1
ATOM 3059 N N . LYS A 1 387 ? 24.545 -33.457 -44.099 1.00 90.69 387 LYS A N 1
ATOM 3060 C CA . LYS A 1 387 ? 25.746 -33.532 -44.955 1.00 90.69 387 LYS A CA 1
ATOM 3061 C C . LYS A 1 387 ? 25.528 -32.997 -46.381 1.00 90.69 387 LYS A C 1
ATOM 3063 O O . LYS A 1 387 ? 26.179 -33.454 -47.319 1.00 90.69 387 LYS A O 1
ATOM 3068 N N . MET A 1 388 ? 24.636 -32.021 -46.528 1.00 89.50 388 MET A N 1
ATOM 3069 C CA . MET A 1 388 ? 24.311 -31.353 -47.789 1.00 89.50 388 MET A CA 1
ATOM 3070 C C . MET A 1 388 ? 25.087 -30.036 -47.887 1.00 89.50 388 MET A C 1
ATOM 3072 O O . MET A 1 388 ? 24.660 -29.010 -47.370 1.00 89.50 388 MET A O 1
ATOM 3076 N N . TRP A 1 389 ? 26.252 -30.052 -48.531 1.00 91.69 389 TRP A N 1
ATOM 3077 C CA . TRP A 1 389 ? 27.177 -28.911 -48.575 1.00 91.69 389 TRP A CA 1
ATOM 3078 C C . TRP A 1 389 ? 26.943 -27.983 -49.779 1.00 91.69 389 TRP A C 1
ATOM 3080 O O . TRP A 1 389 ? 27.825 -27.789 -50.612 1.00 91.69 389 TRP A O 1
ATOM 3090 N N . ARG A 1 390 ? 25.724 -27.447 -49.880 1.00 91.75 390 ARG A N 1
ATOM 3091 C CA . ARG A 1 390 ? 25.291 -26.506 -50.926 1.00 91.75 390 ARG A CA 1
ATOM 3092 C C . ARG A 1 390 ? 24.666 -25.267 -50.300 1.00 91.75 390 ARG A C 1
ATOM 3094 O O . ARG A 1 390 ? 23.848 -25.410 -49.394 1.00 91.75 390 ARG A O 1
ATOM 3101 N N . ASP A 1 391 ? 25.079 -24.077 -50.722 1.00 91.31 391 ASP A N 1
ATOM 3102 C CA . ASP A 1 391 ? 24.556 -22.810 -50.200 1.00 91.31 391 ASP A CA 1
ATOM 3103 C C . ASP A 1 391 ? 23.034 -22.747 -50.413 1.00 91.31 391 ASP A C 1
ATOM 3105 O O . ASP A 1 391 ? 22.518 -23.095 -51.474 1.00 91.31 391 ASP A O 1
ATOM 3109 N N . LEU A 1 392 ? 22.306 -22.340 -49.373 1.00 89.06 392 LEU A N 1
ATOM 3110 C CA . LEU A 1 392 ? 20.844 -22.359 -49.338 1.00 89.06 392 LEU A CA 1
ATOM 3111 C C . LEU A 1 392 ? 20.190 -21.256 -50.192 1.00 89.06 392 LEU A C 1
ATOM 3113 O O . LEU A 1 392 ? 18.979 -21.296 -50.398 1.00 89.06 392 LEU A O 1
ATOM 3117 N N . VAL A 1 393 ? 20.966 -20.277 -50.663 1.00 90.44 393 VAL A N 1
ATOM 3118 C CA . VAL A 1 393 ? 20.520 -19.167 -51.519 1.00 90.44 393 VAL A CA 1
ATOM 3119 C C . VAL A 1 393 ? 21.082 -19.302 -52.933 1.00 90.44 393 VAL A C 1
ATOM 3121 O O . VAL A 1 393 ? 20.328 -19.143 -53.891 1.00 90.44 393 VAL A O 1
ATOM 3124 N N . SER A 1 394 ? 22.379 -19.587 -53.086 1.00 88.25 394 SER A N 1
ATOM 3125 C CA . SER A 1 394 ? 23.035 -19.645 -54.407 1.00 88.25 394 SER A CA 1
ATOM 3126 C C . SER A 1 394 ? 23.137 -21.050 -55.018 1.00 88.25 394 SER A C 1
ATOM 3128 O O . SER A 1 394 ? 23.472 -21.154 -56.195 1.00 88.25 394 SER A O 1
ATOM 3130 N N . ASP A 1 395 ? 22.851 -22.118 -54.259 1.00 88.25 395 ASP A N 1
ATOM 3131 C CA . ASP A 1 395 ? 23.018 -23.535 -54.657 1.00 88.25 395 ASP A CA 1
ATOM 3132 C C . ASP A 1 395 ? 24.447 -23.905 -55.121 1.00 88.25 395 ASP A C 1
ATOM 3134 O O . ASP A 1 395 ? 24.684 -24.899 -55.814 1.00 88.25 395 ASP A O 1
ATOM 3138 N N . GLU A 1 396 ? 25.440 -23.114 -54.716 1.00 90.56 396 GLU A N 1
ATOM 3139 C CA . GLU A 1 396 ? 26.849 -23.396 -54.971 1.00 90.56 396 GLU A CA 1
ATOM 3140 C C . GLU A 1 396 ? 27.417 -24.367 -53.925 1.00 90.56 396 GLU A C 1
ATOM 3142 O O . GLU A 1 396 ? 27.091 -24.305 -52.737 1.00 90.56 396 GLU A O 1
ATOM 3147 N N . GLU A 1 397 ? 28.295 -25.277 -54.350 1.00 91.12 397 GLU A N 1
ATOM 3148 C CA . GLU A 1 397 ? 28.961 -26.209 -53.435 1.00 91.12 397 GLU A CA 1
ATOM 3149 C C . GLU A 1 397 ? 30.006 -25.479 -52.583 1.00 91.12 397 GLU A C 1
ATOM 3151 O O . GLU A 1 397 ? 30.818 -24.714 -53.102 1.00 91.12 397 GLU A O 1
ATOM 3156 N N . PHE A 1 398 ? 30.013 -25.743 -51.276 1.00 94.12 398 PHE A N 1
ATOM 3157 C CA . PHE A 1 398 ? 30.983 -25.159 -50.347 1.00 94.12 398 PHE A CA 1
ATOM 3158 C C . PHE A 1 398 ? 31.578 -26.219 -49.422 1.00 94.12 398 PHE A C 1
ATOM 3160 O O . PHE A 1 398 ? 31.046 -27.314 -49.263 1.00 94.12 398 PHE A O 1
ATOM 3167 N N . THR A 1 399 ? 32.704 -25.923 -48.783 1.00 91.81 399 THR A N 1
ATOM 3168 C CA . THR A 1 399 ? 33.311 -26.807 -47.783 1.00 91.81 399 THR A CA 1
ATOM 3169 C C . THR A 1 399 ? 33.251 -26.187 -46.394 1.00 91.81 399 THR A C 1
ATOM 3171 O O . THR A 1 399 ? 33.040 -24.991 -46.221 1.00 91.81 399 THR A O 1
ATOM 3174 N N . ARG A 1 400 ? 33.526 -26.979 -45.351 1.00 87.81 400 ARG A N 1
ATOM 3175 C CA . ARG A 1 400 ? 33.588 -26.463 -43.972 1.00 87.81 400 ARG A CA 1
ATOM 3176 C C . ARG A 1 400 ? 34.611 -25.328 -43.783 1.00 87.81 400 ARG A C 1
ATOM 3178 O O . ARG A 1 400 ? 34.475 -24.564 -42.838 1.00 87.81 400 ARG A O 1
ATOM 3185 N N . LYS A 1 401 ? 35.629 -25.224 -44.648 1.00 89.12 401 LYS A N 1
ATOM 3186 C CA . LYS A 1 401 ? 36.632 -24.144 -44.604 1.00 89.12 401 LYS A CA 1
ATOM 3187 C C . LYS A 1 401 ? 36.095 -22.809 -45.118 1.00 89.12 401 LYS A C 1
ATOM 3189 O O . LYS A 1 401 ? 36.658 -21.774 -44.785 1.00 89.12 401 LYS A O 1
ATOM 3194 N N . ASP A 1 402 ? 35.026 -22.854 -45.903 1.00 91.81 402 ASP A N 1
ATOM 3195 C CA . ASP A 1 402 ? 34.391 -21.680 -46.495 1.00 91.81 402 ASP A CA 1
ATOM 3196 C C . ASP A 1 402 ? 33.357 -21.054 -45.545 1.00 91.81 402 ASP A C 1
ATOM 3198 O O . ASP A 1 402 ? 32.814 -19.991 -45.828 1.00 91.81 402 ASP A O 1
ATOM 3202 N N . LEU A 1 403 ? 33.108 -21.686 -44.391 1.00 93.06 403 LEU A N 1
ATOM 3203 C CA . LEU A 1 403 ? 32.236 -21.167 -43.345 1.00 93.06 403 LEU A CA 1
ATOM 3204 C C . LEU A 1 403 ? 33.012 -20.211 -42.430 1.00 93.06 403 LEU A C 1
ATOM 3206 O O . LEU A 1 403 ? 33.898 -20.628 -41.683 1.00 93.06 403 LEU A O 1
ATOM 3210 N N . ILE A 1 404 ? 32.650 -18.932 -42.472 1.00 93.75 404 ILE A N 1
ATOM 3211 C CA . ILE A 1 404 ? 33.267 -17.862 -41.688 1.00 93.75 404 ILE A CA 1
ATOM 3212 C C . ILE A 1 404 ? 32.320 -17.470 -40.558 1.00 93.75 404 ILE A C 1
ATOM 3214 O O . ILE A 1 404 ? 31.188 -17.057 -40.802 1.00 93.75 404 ILE A O 1
ATOM 3218 N N . THR A 1 405 ? 32.779 -17.547 -39.312 1.00 92.88 405 THR A N 1
ATOM 3219 C CA . THR A 1 405 ? 31.990 -17.090 -38.162 1.00 92.88 405 THR A CA 1
ATOM 3220 C C . THR A 1 405 ? 32.135 -15.584 -37.985 1.00 92.88 405 THR A C 1
ATOM 3222 O O . THR A 1 405 ? 33.209 -15.101 -37.645 1.00 92.88 405 THR A O 1
ATOM 3225 N N . LEU A 1 406 ? 31.049 -14.841 -38.206 1.00 91.31 406 LEU A N 1
ATOM 3226 C CA . LEU A 1 406 ? 31.016 -13.379 -38.060 1.00 91.31 406 LEU A CA 1
ATOM 3227 C C . LEU A 1 406 ? 30.725 -12.945 -36.620 1.00 91.31 406 LEU A C 1
ATOM 3229 O O . LEU A 1 406 ? 31.191 -11.903 -36.149 1.00 91.31 406 LEU A O 1
ATOM 3233 N N . GLN A 1 407 ? 29.913 -13.740 -35.929 1.00 89.06 407 GLN A N 1
ATOM 3234 C CA . GLN A 1 407 ? 29.561 -13.522 -34.539 1.00 89.06 407 GLN A CA 1
ATOM 3235 C C . GLN A 1 407 ? 29.263 -14.853 -33.867 1.00 89.06 407 GLN A C 1
ATOM 3237 O O . GLN A 1 407 ? 28.374 -15.578 -34.309 1.00 89.06 407 GLN A O 1
ATOM 3242 N N . ASP A 1 408 ? 29.947 -15.108 -32.756 1.00 86.75 408 ASP A N 1
ATOM 3243 C CA . ASP A 1 408 ? 29.659 -16.220 -31.860 1.00 86.75 408 ASP A CA 1
ATOM 3244 C C . ASP A 1 408 ? 29.325 -15.671 -30.461 1.00 86.75 408 ASP A C 1
ATOM 3246 O O . ASP A 1 408 ? 30.181 -15.046 -29.830 1.00 86.75 408 ASP A O 1
ATOM 3250 N N . PRO A 1 409 ? 28.098 -15.872 -29.956 1.00 79.81 409 PRO A N 1
ATOM 3251 C CA . PRO A 1 409 ? 27.719 -15.491 -28.597 1.00 79.81 409 PRO A CA 1
ATOM 3252 C C . PRO A 1 409 ? 28.579 -16.153 -27.511 1.00 79.81 409 PRO A C 1
ATOM 3254 O O . PRO A 1 409 ? 28.700 -15.600 -26.421 1.00 79.81 409 PRO A O 1
ATOM 3257 N N . GLN A 1 410 ? 29.181 -17.314 -27.795 1.00 77.94 410 GLN A N 1
ATOM 3258 C CA . GLN A 1 410 ? 30.021 -18.049 -26.845 1.00 77.94 410 GLN A CA 1
ATOM 3259 C C . GLN A 1 410 ? 31.486 -17.589 -26.863 1.00 77.94 410 GLN A C 1
ATOM 3261 O O . GLN A 1 410 ? 32.207 -17.811 -25.891 1.00 77.94 410 GLN A O 1
ATOM 3266 N N . ASN A 1 411 ? 31.932 -16.920 -27.933 1.00 77.19 411 ASN A N 1
ATOM 3267 C CA . ASN A 1 411 ? 33.299 -16.427 -28.081 1.00 77.19 411 ASN A CA 1
ATOM 3268 C C . ASN A 1 411 ? 33.314 -14.926 -28.407 1.00 77.19 411 ASN A C 1
ATOM 3270 O O . ASN A 1 411 ? 33.273 -14.496 -29.559 1.00 77.19 411 ASN A O 1
ATOM 3274 N N . LEU A 1 412 ? 33.375 -14.123 -27.346 1.00 69.00 412 LEU A N 1
ATOM 3275 C CA . LEU A 1 412 ? 33.114 -12.683 -27.377 1.00 69.00 412 LEU A CA 1
ATOM 3276 C C . LEU A 1 412 ? 34.373 -11.815 -27.583 1.00 69.00 412 LEU A C 1
ATOM 3278 O O . LEU A 1 412 ? 34.275 -10.588 -27.666 1.00 69.00 412 LEU A O 1
ATOM 3282 N N . GLU A 1 413 ? 35.564 -12.416 -27.661 1.00 71.94 413 GLU A N 1
ATOM 3283 C CA . GLU A 1 413 ? 36.835 -11.675 -27.688 1.00 71.94 413 GLU A CA 1
ATOM 3284 C C . GLU A 1 413 ? 37.054 -10.884 -28.985 1.00 71.94 413 GLU A C 1
ATOM 3286 O O . GLU A 1 413 ? 37.567 -9.765 -28.944 1.00 71.94 413 GLU A O 1
ATOM 3291 N N . SER A 1 414 ? 36.612 -11.414 -30.130 1.00 70.31 414 SER A N 1
ATOM 3292 C CA . SER A 1 414 ? 36.852 -10.821 -31.457 1.00 70.31 414 SER A CA 1
ATOM 3293 C C . SER A 1 414 ? 36.143 -9.479 -31.688 1.00 70.31 414 SER A C 1
ATOM 3295 O O . SER A 1 414 ? 36.538 -8.721 -32.575 1.00 70.31 414 SER A O 1
ATOM 3297 N N . ARG A 1 415 ? 35.121 -9.153 -30.880 1.00 74.44 415 ARG A N 1
ATOM 3298 C CA . ARG A 1 415 ? 34.326 -7.910 -30.970 1.00 74.44 415 ARG A CA 1
ATOM 3299 C C . ARG A 1 415 ? 34.463 -7.000 -29.744 1.00 74.44 415 ARG A C 1
ATOM 3301 O O . ARG A 1 415 ? 33.647 -6.096 -29.547 1.00 74.44 415 ARG A O 1
ATOM 3308 N N . ASN A 1 416 ? 35.473 -7.232 -28.907 1.00 79.06 416 ASN A N 1
ATOM 3309 C CA . ASN A 1 416 ? 35.745 -6.404 -27.736 1.00 79.06 416 ASN A CA 1
ATOM 3310 C C . ASN A 1 416 ? 36.510 -5.135 -28.141 1.00 79.06 416 ASN A C 1
ATOM 3312 O O . ASN A 1 416 ? 37.665 -5.217 -28.562 1.00 79.06 416 ASN A O 1
ATOM 3316 N N . LEU A 1 417 ? 35.912 -3.960 -27.938 1.00 76.75 417 LEU A N 1
ATOM 3317 C CA . LEU A 1 417 ? 36.517 -2.664 -28.277 1.00 76.75 417 LEU A CA 1
ATOM 3318 C C . LEU A 1 417 ? 37.853 -2.432 -27.562 1.00 76.75 417 LEU A C 1
ATOM 3320 O O . LEU A 1 417 ? 38.768 -1.830 -28.116 1.00 76.75 417 LEU A O 1
ATOM 3324 N N . THR A 1 418 ? 37.995 -2.960 -26.345 1.00 75.25 418 THR A N 1
ATOM 3325 C CA . THR A 1 418 ? 39.220 -2.842 -25.542 1.00 75.25 418 THR A CA 1
ATOM 3326 C C . THR A 1 418 ? 40.378 -3.642 -26.139 1.00 75.25 418 THR A C 1
ATOM 3328 O O . THR A 1 418 ? 41.532 -3.412 -25.786 1.00 75.25 418 THR A O 1
ATOM 3331 N N . SER A 1 419 ? 40.103 -4.594 -27.036 1.00 75.00 419 SER A N 1
ATOM 3332 C CA . SER A 1 419 ? 41.125 -5.412 -27.695 1.00 75.00 419 SER A CA 1
ATOM 3333 C C . SER A 1 419 ? 41.723 -4.747 -28.939 1.00 75.00 419 SER A C 1
ATOM 3335 O O . SER A 1 419 ? 42.870 -5.050 -29.270 1.00 75.00 419 SER A O 1
ATOM 3337 N N . PHE A 1 420 ? 41.000 -3.810 -29.566 1.00 83.50 420 PHE A N 1
ATOM 3338 C CA . PHE A 1 420 ? 41.347 -3.236 -30.865 1.00 83.50 420 PHE A CA 1
ATOM 3339 C C . PHE A 1 420 ? 42.641 -2.422 -30.809 1.00 83.50 420 PHE A C 1
ATOM 3341 O O . PHE A 1 420 ? 42.799 -1.506 -29.999 1.00 83.50 420 PHE A O 1
ATOM 3348 N N . LYS A 1 421 ? 43.574 -2.757 -31.700 1.00 81.31 421 LYS A N 1
ATOM 3349 C CA . LYS A 1 421 ? 44.925 -2.201 -31.714 1.00 81.31 421 LYS A CA 1
ATOM 3350 C C . LYS A 1 421 ? 44.954 -0.698 -32.000 1.00 81.31 421 LYS A C 1
ATOM 3352 O O . LYS A 1 421 ? 45.537 0.035 -31.209 1.00 81.31 421 LYS A O 1
ATOM 3357 N N . TYR A 1 422 ? 44.266 -0.224 -33.040 1.00 79.19 422 TYR A N 1
ATOM 3358 C CA . TYR A 1 422 ? 44.253 1.208 -33.383 1.00 79.19 422 TYR A CA 1
ATOM 3359 C C . TYR A 1 422 ? 43.718 2.100 -32.241 1.00 79.19 422 TYR A C 1
ATOM 3361 O O . TYR A 1 422 ? 44.230 3.193 -32.004 1.00 79.19 422 TYR A O 1
ATOM 3369 N N . LEU A 1 423 ? 42.757 1.594 -31.455 1.00 77.19 423 LEU A N 1
ATOM 3370 C CA . LEU A 1 423 ? 42.232 2.264 -30.259 1.00 77.19 423 LEU A CA 1
ATOM 3371 C C . LEU A 1 423 ? 43.236 2.284 -29.094 1.00 77.19 423 LEU A C 1
ATOM 3373 O O . LEU A 1 423 ? 43.270 3.257 -28.340 1.00 77.19 423 LEU A O 1
ATOM 3377 N N . LYS A 1 424 ? 44.062 1.239 -28.942 1.00 76.38 424 LYS A N 1
ATOM 3378 C CA . LYS A 1 424 ? 45.152 1.197 -27.947 1.00 76.38 424 LYS A CA 1
ATOM 3379 C C . LYS A 1 424 ? 46.304 2.125 -28.317 1.00 76.38 424 LYS A C 1
ATOM 3381 O O . LYS A 1 424 ? 46.850 2.792 -27.437 1.00 76.38 424 LYS A O 1
ATOM 3386 N N . ASP A 1 425 ? 46.633 2.170 -29.601 1.00 72.31 425 ASP A N 1
ATOM 3387 C CA . ASP A 1 425 ? 47.738 2.960 -30.144 1.00 72.31 425 ASP A CA 1
ATOM 3388 C C . ASP A 1 425 ? 47.343 4.444 -30.308 1.00 72.31 425 ASP A C 1
ATOM 3390 O O . ASP A 1 425 ? 48.202 5.320 -30.403 1.00 72.31 425 ASP A O 1
ATOM 3394 N N . GLY A 1 426 ? 46.040 4.749 -30.226 1.00 63.53 426 GLY A N 1
ATOM 3395 C CA . GLY A 1 426 ? 45.500 6.108 -30.275 1.00 63.53 426 GLY A CA 1
ATOM 3396 C C . GLY A 1 426 ? 45.515 6.716 -31.678 1.00 63.53 426 GLY A C 1
ATOM 3397 O O . GLY A 1 426 ? 45.493 7.943 -31.802 1.00 63.53 426 GLY A O 1
ATOM 3398 N N . GLU A 1 427 ? 45.570 5.872 -32.709 1.00 65.56 427 GLU A N 1
ATOM 3399 C CA . GLU A 1 427 ? 45.521 6.277 -34.110 1.00 65.56 427 GLU A CA 1
ATOM 3400 C C . GLU A 1 427 ? 44.087 6.648 -34.504 1.00 65.56 427 GLU A C 1
ATOM 3402 O O . GLU A 1 427 ? 43.119 5.968 -34.155 1.00 65.56 427 GLU A O 1
ATOM 3407 N N . ASP A 1 428 ? 43.942 7.768 -35.213 1.00 61.06 428 ASP A N 1
ATOM 3408 C CA . ASP A 1 428 ? 42.639 8.210 -35.697 1.00 61.06 428 ASP A CA 1
ATOM 3409 C C . ASP A 1 428 ? 42.198 7.319 -36.866 1.00 61.06 428 ASP A C 1
ATOM 3411 O O . ASP A 1 428 ? 42.964 7.083 -37.799 1.00 61.06 428 ASP A O 1
ATOM 3415 N N . SER A 1 429 ? 40.942 6.873 -36.839 1.00 62.00 429 SER A N 1
ATOM 3416 C CA . SER A 1 429 ? 40.299 6.064 -37.889 1.00 62.00 429 SER A CA 1
ATOM 3417 C C . SER A 1 429 ? 40.352 6.698 -39.292 1.00 62.00 429 SER A C 1
ATOM 3419 O O . SER A 1 429 ? 40.085 6.028 -40.287 1.00 62.00 429 SER A O 1
ATOM 3421 N N . GLY A 1 430 ? 40.717 7.985 -39.388 1.00 56.88 430 GLY A N 1
ATOM 3422 C CA . GLY A 1 430 ? 40.956 8.689 -40.647 1.00 56.88 430 GLY A CA 1
ATOM 3423 C C . GLY A 1 430 ? 39.685 9.181 -41.343 1.00 56.88 430 GLY A C 1
ATOM 3424 O O . GLY A 1 430 ? 39.754 9.538 -42.521 1.00 56.88 430 GLY A O 1
ATOM 3425 N N . ILE A 1 431 ? 38.555 9.204 -40.631 1.00 58.88 431 ILE A N 1
ATOM 3426 C CA . ILE A 1 431 ? 37.227 9.585 -41.131 1.00 58.88 431 ILE A CA 1
ATOM 3427 C C . ILE A 1 431 ? 36.943 11.065 -40.781 1.00 58.88 431 ILE A C 1
ATOM 3429 O O . ILE A 1 431 ? 37.148 11.461 -39.629 1.00 58.88 431 ILE A O 1
ATOM 3433 N N . PRO A 1 432 ? 36.495 11.913 -41.732 1.00 50.62 432 PRO A N 1
ATOM 3434 C CA . PRO A 1 432 ? 36.153 13.313 -41.463 1.00 50.62 432 PRO A CA 1
ATOM 3435 C C . PRO A 1 432 ? 35.028 13.450 -40.426 1.00 50.62 432 PRO A C 1
ATOM 3437 O O . PRO A 1 432 ? 33.998 12.790 -40.521 1.00 50.62 432 PRO A O 1
ATOM 3440 N N . LYS A 1 433 ? 35.197 14.351 -39.450 1.00 49.03 433 LYS A N 1
ATOM 3441 C CA . LYS A 1 433 ? 34.255 14.563 -38.330 1.00 49.03 433 LYS A CA 1
ATOM 3442 C C . LYS A 1 433 ? 32.920 15.225 -38.716 1.00 49.03 433 LYS A C 1
ATOM 3444 O O . LYS A 1 433 ? 32.082 15.415 -37.841 1.00 49.03 433 LYS A O 1
ATOM 3449 N N . GLU A 1 434 ? 32.728 15.595 -39.981 1.00 40.75 434 GLU A N 1
ATOM 3450 C CA . GLU A 1 434 ? 31.597 16.421 -40.439 1.00 40.75 434 GLU A CA 1
ATOM 3451 C C . GLU A 1 434 ? 30.379 15.619 -40.942 1.00 40.75 434 GLU A C 1
ATOM 3453 O O . GLU A 1 434 ? 29.299 16.186 -41.046 1.00 40.75 434 GLU A O 1
ATOM 3458 N N . GLU A 1 435 ? 30.487 14.299 -41.137 1.00 39.84 435 GLU A N 1
ATOM 3459 C CA . GLU A 1 435 ? 29.347 13.420 -41.493 1.00 39.84 435 GLU A CA 1
ATOM 3460 C C . GLU A 1 435 ? 28.821 12.596 -40.296 1.00 39.84 435 GLU A C 1
ATOM 3462 O O . GLU A 1 435 ? 28.087 11.621 -40.444 1.00 39.84 435 GLU A O 1
ATOM 3467 N N . ALA A 1 436 ? 29.189 12.977 -39.069 1.00 37.88 436 ALA A N 1
ATOM 3468 C CA . ALA A 1 436 ? 28.803 12.280 -37.844 1.00 37.88 436 ALA A CA 1
ATOM 3469 C C . ALA A 1 436 ? 27.423 12.733 -37.331 1.00 37.88 436 ALA A C 1
ATOM 3471 O O . ALA A 1 436 ? 27.314 13.416 -36.314 1.00 37.88 436 ALA A O 1
ATOM 3472 N N . SER A 1 437 ? 26.348 12.339 -38.009 1.00 34.28 437 SER A N 1
ATOM 3473 C CA . SER A 1 437 ? 24.973 12.568 -37.545 1.00 34.28 437 SER A CA 1
ATOM 3474 C C . SER A 1 437 ? 24.445 11.412 -36.683 1.00 34.28 437 SER A C 1
ATOM 3476 O O . SER A 1 437 ? 23.379 10.880 -36.964 1.00 34.28 437 SER A O 1
ATOM 3478 N N . ILE A 1 438 ? 25.180 11.006 -35.641 1.00 33.19 438 ILE A N 1
ATOM 3479 C CA . ILE A 1 438 ? 24.708 10.113 -34.563 1.00 33.19 438 ILE A CA 1
ATOM 3480 C C . ILE A 1 438 ? 25.349 10.584 -33.243 1.00 33.19 438 ILE A C 1
ATOM 3482 O O . ILE A 1 438 ? 26.544 10.878 -33.201 1.00 33.19 438 ILE A O 1
ATOM 3486 N N . ASN A 1 439 ? 24.554 10.656 -32.167 1.00 32.16 439 ASN A N 1
ATOM 3487 C CA . ASN A 1 439 ? 24.966 11.058 -30.817 1.00 32.16 439 ASN A CA 1
ATOM 3488 C C . ASN A 1 439 ? 26.251 10.343 -30.353 1.00 32.16 439 ASN A C 1
ATOM 3490 O O . ASN A 1 439 ? 26.245 9.178 -29.961 1.00 32.16 439 ASN A O 1
ATOM 3494 N N . THR A 1 440 ? 27.352 11.091 -30.298 1.00 33.16 440 THR A N 1
ATOM 3495 C CA . THR A 1 440 ? 28.675 10.666 -29.803 1.00 33.16 440 THR A CA 1
ATOM 3496 C C . THR A 1 440 ? 28.725 10.426 -28.285 1.00 33.16 440 THR A C 1
ATOM 3498 O O . THR A 1 440 ? 29.784 10.124 -27.737 1.00 33.16 440 THR A O 1
ATOM 3501 N N . ALA A 1 441 ? 27.585 10.531 -27.597 1.00 35.91 441 ALA A N 1
ATOM 3502 C CA . ALA A 1 441 ? 27.437 10.242 -26.174 1.00 35.91 441 ALA A CA 1
ATOM 3503 C C . ALA A 1 441 ? 27.274 8.737 -25.868 1.00 35.91 441 ALA A C 1
ATOM 3505 O O . ALA A 1 441 ? 27.533 8.321 -24.740 1.00 35.91 441 ALA A O 1
ATOM 3506 N N . SER A 1 442 ? 26.887 7.915 -26.853 1.00 39.88 442 SER A N 1
ATOM 3507 C CA . SER A 1 442 ? 26.539 6.496 -26.638 1.00 39.88 442 SER A CA 1
ATOM 3508 C C . SER A 1 442 ? 27.707 5.523 -26.856 1.00 39.88 442 SER A C 1
ATOM 3510 O O . SER A 1 442 ? 27.675 4.389 -26.387 1.00 39.88 442 SER A O 1
ATOM 3512 N N . LEU A 1 443 ? 28.782 5.969 -27.507 1.00 38.41 443 LEU A N 1
ATOM 3513 C CA . LEU A 1 443 ? 30.036 5.231 -27.666 1.00 38.41 443 LEU A CA 1
ATOM 3514 C C . LEU A 1 443 ? 31.167 6.173 -27.264 1.00 38.41 443 LEU A C 1
ATOM 3516 O O . LEU A 1 443 ? 31.619 6.994 -28.057 1.00 38.41 443 LEU A O 1
ATOM 3520 N N . GLY A 1 444 ? 31.554 6.088 -25.986 1.00 36.09 444 GLY A N 1
ATOM 3521 C CA . GLY A 1 444 ? 32.553 6.950 -25.354 1.00 36.09 444 GLY A CA 1
ATOM 3522 C C . GLY A 1 444 ? 33.745 7.217 -26.267 1.00 36.09 444 GLY A C 1
ATOM 3523 O O . GLY A 1 444 ? 34.459 6.296 -26.667 1.00 36.09 444 GLY A O 1
ATOM 3524 N N . SER A 1 445 ? 33.919 8.488 -26.622 1.00 37.50 445 SER A N 1
ATOM 3525 C CA . SER A 1 445 ? 34.988 8.929 -27.510 1.00 37.50 445 SER A CA 1
ATOM 3526 C C . SER A 1 445 ? 36.368 8.560 -26.950 1.00 37.50 445 SER A C 1
ATOM 3528 O O . SER A 1 445 ? 36.542 8.340 -25.750 1.00 37.50 445 SER A O 1
ATOM 3530 N N . ALA A 1 446 ? 37.397 8.613 -27.797 1.00 40.06 446 ALA A N 1
ATOM 3531 C CA . ALA A 1 446 ? 38.807 8.500 -27.407 1.00 40.06 446 ALA A CA 1
ATOM 3532 C C . ALA A 1 446 ? 39.237 9.455 -26.259 1.00 40.06 446 ALA A C 1
ATOM 3534 O O . ALA A 1 446 ? 40.307 9.279 -25.668 1.00 40.06 446 ALA A O 1
ATOM 3535 N N . ALA A 1 447 ? 38.415 10.455 -25.906 1.00 34.62 447 ALA A N 1
ATOM 3536 C CA . ALA A 1 447 ? 38.608 11.285 -24.722 1.00 34.62 447 ALA A CA 1
ATOM 3537 C C . ALA A 1 447 ? 38.394 10.513 -23.403 1.00 34.62 447 ALA A C 1
ATOM 3539 O O . ALA A 1 447 ? 39.140 10.745 -22.452 1.00 34.62 447 ALA A O 1
ATOM 3540 N N . ASP A 1 448 ? 37.473 9.545 -23.347 1.00 39.34 448 ASP A N 1
ATOM 3541 C CA . ASP A 1 448 ? 37.183 8.771 -22.130 1.00 39.34 448 ASP A CA 1
ATOM 3542 C C . ASP A 1 448 ? 38.341 7.847 -21.728 1.00 39.34 448 ASP A C 1
ATOM 3544 O O . ASP A 1 448 ? 38.597 7.649 -20.539 1.00 39.34 448 ASP A O 1
ATOM 3548 N N . LEU A 1 449 ? 39.118 7.353 -22.699 1.00 43.47 449 LEU A N 1
ATOM 3549 C CA . LEU A 1 449 ? 40.335 6.568 -22.452 1.00 43.47 449 LEU A CA 1
ATOM 3550 C C . LEU A 1 449 ? 41.478 7.430 -21.893 1.00 43.47 449 LEU A C 1
ATOM 3552 O O . LEU A 1 449 ? 42.178 7.012 -20.967 1.00 43.47 449 LEU A O 1
ATOM 3556 N N . LYS A 1 450 ? 41.635 8.668 -22.384 1.00 40.78 450 LYS A N 1
ATOM 3557 C CA . LYS A 1 450 ? 42.597 9.634 -21.820 1.00 40.78 450 LYS A CA 1
ATOM 3558 C C . LYS A 1 450 ? 42.201 10.047 -20.399 1.00 40.78 450 LYS A C 1
ATOM 3560 O O . LYS A 1 450 ? 43.066 10.165 -19.530 1.00 40.78 450 LYS A O 1
ATOM 3565 N N . ILE A 1 451 ? 40.901 10.199 -20.143 1.00 44.09 451 ILE A N 1
ATOM 3566 C CA . ILE A 1 451 ? 40.349 10.534 -18.824 1.00 44.09 451 ILE A CA 1
ATOM 3567 C C . ILE A 1 451 ? 40.483 9.354 -17.845 1.00 44.09 451 ILE A C 1
ATOM 3569 O O . ILE A 1 451 ? 40.795 9.579 -16.676 1.00 44.09 451 ILE A O 1
ATOM 3573 N N . MET A 1 452 ? 40.329 8.101 -18.290 1.00 44.56 452 MET A N 1
ATOM 3574 C CA . MET A 1 452 ? 40.576 6.919 -17.451 1.00 44.56 452 MET A CA 1
ATOM 3575 C C . MET A 1 452 ? 42.052 6.763 -17.077 1.00 44.56 452 MET A C 1
ATOM 3577 O O . MET A 1 452 ? 42.349 6.564 -15.901 1.00 44.56 452 MET A O 1
ATOM 3581 N N . LYS A 1 453 ? 42.979 6.962 -18.023 1.00 48.44 453 LYS A N 1
ATOM 3582 C CA . LYS A 1 453 ? 44.427 6.903 -17.753 1.00 48.44 453 LYS A CA 1
ATOM 3583 C C . LYS A 1 453 ? 44.870 7.987 -16.760 1.00 48.44 453 LYS A C 1
ATOM 3585 O O . LYS A 1 453 ? 45.710 7.746 -15.894 1.00 48.44 453 LYS A O 1
ATOM 3590 N N . ALA A 1 454 ? 44.252 9.169 -16.837 1.00 44.16 454 ALA A N 1
ATOM 3591 C CA . ALA A 1 454 ? 44.463 10.248 -15.874 1.00 44.16 454 ALA A CA 1
ATOM 3592 C C . ALA A 1 454 ? 43.882 9.914 -14.486 1.00 44.16 454 ALA A C 1
ATOM 3594 O O . ALA A 1 454 ? 44.529 10.164 -13.470 1.00 44.16 454 ALA A O 1
ATOM 3595 N N . LYS A 1 455 ? 42.689 9.309 -14.420 1.00 46.50 455 LYS A N 1
ATOM 3596 C CA . LYS A 1 455 ? 42.056 8.892 -13.156 1.00 46.50 455 LYS A CA 1
ATOM 3597 C C . LYS A 1 455 ? 42.804 7.747 -12.470 1.00 46.50 455 LYS A C 1
ATOM 3599 O O . LYS A 1 455 ? 42.915 7.757 -11.247 1.00 46.50 455 LYS A O 1
ATOM 3604 N N . GLU A 1 456 ? 43.363 6.815 -13.233 1.00 49.00 456 GLU A N 1
ATOM 3605 C CA . GLU A 1 456 ? 44.169 5.702 -12.723 1.00 49.00 456 GLU A CA 1
ATOM 3606 C C . GLU A 1 456 ? 45.507 6.188 -12.141 1.00 49.00 456 GLU A C 1
ATOM 3608 O O . GLU A 1 456 ? 45.873 5.817 -11.024 1.00 49.00 456 GLU A O 1
ATOM 3613 N N . ALA A 1 457 ? 46.184 7.119 -12.824 1.00 52.44 457 ALA A N 1
ATOM 3614 C CA . ALA A 1 457 ? 47.390 7.765 -12.304 1.00 52.44 457 ALA A CA 1
ATOM 3615 C C . ALA A 1 457 ? 47.118 8.552 -11.005 1.00 52.44 457 ALA A C 1
ATOM 3617 O O . ALA A 1 457 ? 47.911 8.508 -10.064 1.00 52.44 457 ALA A O 1
ATOM 3618 N N . VAL A 1 458 ? 45.967 9.229 -10.918 1.00 53.53 458 VAL A N 1
ATOM 3619 C CA . VAL A 1 458 ? 45.548 9.976 -9.720 1.00 53.53 458 VAL A CA 1
ATOM 3620 C C . VAL A 1 458 ? 45.142 9.045 -8.571 1.00 53.53 458 VAL A C 1
ATOM 3622 O O . VAL A 1 458 ? 45.431 9.348 -7.413 1.00 53.53 458 VAL A O 1
ATOM 3625 N N . ALA A 1 459 ? 44.515 7.902 -8.859 1.00 50.44 459 ALA A N 1
ATOM 3626 C CA . ALA A 1 459 ? 44.172 6.893 -7.857 1.00 50.44 459 ALA A CA 1
ATOM 3627 C C . ALA A 1 459 ? 45.426 6.228 -7.270 1.00 50.44 459 ALA A C 1
ATOM 3629 O O . ALA A 1 459 ? 45.526 6.091 -6.050 1.00 50.44 459 ALA A O 1
ATOM 3630 N N . LYS A 1 460 ? 46.421 5.920 -8.111 1.00 62.38 460 LYS A N 1
ATOM 3631 C CA . LYS A 1 460 ? 47.726 5.407 -7.676 1.00 62.38 460 LYS A CA 1
ATOM 3632 C C . LYS A 1 460 ? 48.473 6.419 -6.797 1.00 62.38 460 LYS A C 1
ATOM 3634 O O . LYS A 1 460 ? 48.914 6.070 -5.705 1.00 62.38 460 LYS A O 1
ATOM 3639 N N . ALA A 1 461 ? 48.488 7.696 -7.191 1.00 57.91 461 ALA A N 1
ATOM 3640 C CA . ALA A 1 461 ? 49.078 8.772 -6.389 1.00 57.91 461 ALA A CA 1
ATOM 3641 C C . ALA A 1 461 ? 48.335 9.014 -5.055 1.00 57.91 461 ALA A C 1
ATOM 3643 O O . ALA A 1 461 ? 48.947 9.389 -4.053 1.00 57.91 461 ALA A O 1
ATOM 3644 N N . ARG A 1 462 ? 47.011 8.794 -5.011 1.00 55.59 462 ARG A N 1
ATOM 3645 C CA . ARG A 1 462 ? 46.215 8.853 -3.770 1.00 55.59 462 ARG A CA 1
ATOM 3646 C C . ARG A 1 462 ? 46.478 7.667 -2.846 1.00 55.59 462 ARG A C 1
ATOM 3648 O O . ARG A 1 462 ? 46.549 7.881 -1.640 1.00 55.59 462 ARG A O 1
ATOM 3655 N N . ALA A 1 463 ? 46.646 6.462 -3.385 1.00 58.16 463 ALA A N 1
ATOM 3656 C CA . ALA A 1 463 ? 46.976 5.271 -2.603 1.00 58.16 463 ALA A CA 1
ATOM 3657 C C . ALA A 1 463 ? 48.383 5.370 -1.983 1.00 58.16 463 ALA A C 1
ATOM 3659 O O . ALA A 1 463 ? 48.567 5.066 -0.806 1.00 58.16 463 ALA A O 1
ATOM 3660 N N . GLU A 1 464 ? 49.354 5.903 -2.729 1.00 61.44 464 GLU A N 1
ATOM 3661 C CA . GLU A 1 464 ? 50.708 6.174 -2.225 1.00 61.44 464 GLU A CA 1
ATOM 3662 C C . GLU A 1 464 ? 50.714 7.269 -1.139 1.00 61.44 464 GLU A C 1
ATOM 3664 O O . GLU A 1 464 ? 51.422 7.146 -0.140 1.00 61.44 464 GLU A O 1
ATOM 3669 N N . ARG A 1 465 ? 49.856 8.297 -1.260 1.00 54.09 465 ARG A N 1
ATOM 3670 C CA . ARG A 1 465 ? 49.655 9.315 -0.207 1.00 54.09 465 ARG A CA 1
ATOM 3671 C C . ARG A 1 465 ? 48.933 8.789 1.033 1.00 54.09 465 ARG A C 1
ATOM 3673 O O . ARG A 1 465 ? 49.251 9.231 2.133 1.00 54.09 465 ARG A O 1
ATOM 3680 N N . ALA A 1 466 ? 47.979 7.874 0.875 1.00 48.84 466 ALA A N 1
ATOM 3681 C CA . ALA A 1 466 ? 47.254 7.274 1.996 1.00 48.84 466 ALA A CA 1
ATOM 3682 C C . ALA A 1 466 ? 48.169 6.378 2.849 1.00 48.84 466 ALA A C 1
ATOM 3684 O O . ALA A 1 466 ? 48.082 6.411 4.074 1.00 48.84 466 ALA A O 1
ATOM 3685 N N . ASN A 1 467 ? 49.114 5.671 2.221 1.00 49.06 467 ASN A N 1
ATOM 3686 C CA . ASN A 1 467 ? 50.108 4.857 2.927 1.00 49.06 467 ASN A CA 1
ATOM 3687 C C . ASN A 1 467 ? 51.192 5.685 3.645 1.00 49.06 467 ASN A C 1
ATOM 3689 O O . ASN A 1 467 ? 51.839 5.179 4.557 1.00 49.06 467 ASN A O 1
ATOM 3693 N N . ALA A 1 468 ? 51.376 6.959 3.282 1.00 49.81 468 ALA A N 1
ATOM 3694 C CA . ALA A 1 468 ? 52.333 7.862 3.929 1.00 49.81 468 ALA A CA 1
ATOM 3695 C C . ALA A 1 468 ? 51.752 8.635 5.136 1.00 49.81 468 ALA A C 1
ATOM 3697 O O . ALA A 1 468 ? 52.508 9.219 5.907 1.00 49.81 468 ALA A O 1
ATOM 3698 N N . ALA A 1 469 ? 50.426 8.648 5.321 1.00 43.06 469 ALA A N 1
ATOM 3699 C CA . ALA A 1 469 ? 49.738 9.479 6.320 1.00 43.06 469 ALA A CA 1
ATOM 3700 C C . ALA A 1 469 ? 49.497 8.785 7.678 1.00 43.06 469 ALA A C 1
ATOM 3702 O O . ALA A 1 469 ? 48.738 9.277 8.511 1.00 43.06 469 ALA A O 1
ATOM 3703 N N . GLY A 1 470 ? 50.141 7.644 7.922 1.00 37.81 470 GLY A N 1
ATOM 3704 C CA . GLY A 1 470 ? 50.006 6.867 9.151 1.00 37.81 470 GLY A CA 1
ATOM 3705 C C . GLY A 1 470 ? 50.873 7.337 10.322 1.00 37.81 470 GLY A C 1
ATOM 3706 O O . GLY A 1 470 ? 51.356 6.471 11.034 1.00 37.81 470 GLY A O 1
ATOM 3707 N N . GLN A 1 471 ? 51.107 8.639 10.539 1.00 33.34 471 GLN A N 1
ATOM 3708 C CA . GLN A 1 471 ? 51.675 9.159 11.797 1.00 33.34 471 GLN A CA 1
ATOM 3709 C C . GLN A 1 471 ? 51.224 10.606 12.091 1.00 33.34 471 GLN A C 1
ATOM 3711 O O . GLN A 1 471 ? 51.341 11.492 11.251 1.00 33.34 471 GLN A O 1
ATOM 3716 N N . ASN A 1 472 ? 50.820 10.817 13.348 1.00 28.77 472 ASN A N 1
ATOM 3717 C CA . ASN A 1 472 ? 50.557 12.069 14.072 1.00 28.77 472 ASN A CA 1
ATOM 3718 C C . ASN A 1 472 ? 49.202 12.794 13.946 1.00 28.77 472 ASN A C 1
ATOM 3720 O O . ASN A 1 472 ? 48.677 13.118 12.888 1.00 28.77 472 ASN A O 1
ATOM 3724 N N . SER A 1 473 ? 48.683 13.084 15.140 1.00 30.69 473 SER A N 1
ATOM 3725 C CA . SER A 1 473 ? 47.412 13.706 15.505 1.00 30.69 473 SER A CA 1
ATOM 3726 C C . SER A 1 473 ? 47.423 15.244 15.525 1.00 30.69 473 SER A C 1
ATOM 3728 O O . SER A 1 473 ? 48.447 15.830 15.866 1.00 30.69 473 SER A O 1
ATOM 3730 N N . LYS A 1 474 ? 46.205 15.812 15.408 1.00 28.00 474 LYS A N 1
ATOM 3731 C CA . LYS A 1 474 ? 45.652 17.101 15.911 1.00 28.00 474 LYS A CA 1
ATOM 3732 C C . LYS A 1 474 ? 45.371 18.248 14.919 1.00 28.00 474 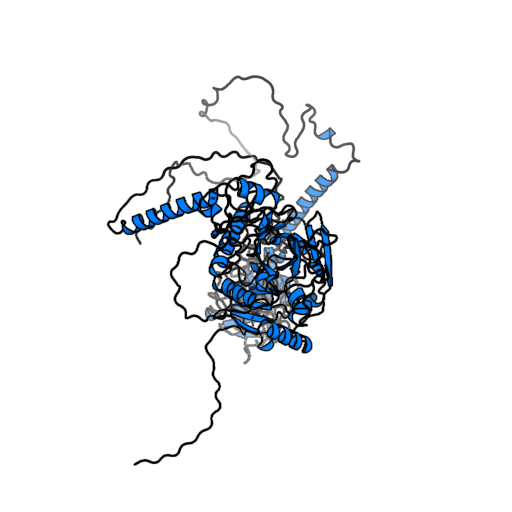LYS A C 1
ATOM 3734 O O . LYS A 1 474 ? 4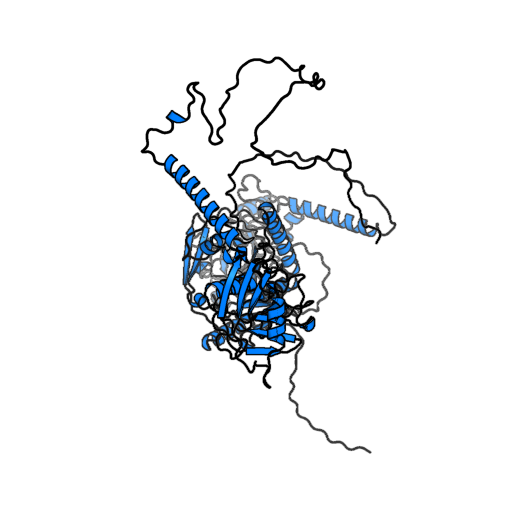6.254 18.758 14.247 1.00 28.00 474 LYS A O 1
ATOM 3739 N N . SER A 1 475 ? 44.114 18.711 15.046 1.00 27.31 475 SER A N 1
ATOM 3740 C CA . SER A 1 475 ? 43.538 20.058 14.854 1.00 27.31 475 SER A CA 1
ATOM 3741 C C . SER A 1 475 ? 43.576 20.709 13.468 1.00 27.31 475 SER A C 1
ATOM 3743 O O . SER A 1 475 ? 44.647 21.021 12.972 1.00 27.31 475 SER A O 1
ATOM 3745 N N . LEU A 1 476 ? 42.399 21.055 12.923 1.00 28.72 476 LEU A N 1
ATOM 3746 C CA . LEU A 1 476 ? 41.887 22.438 12.840 1.00 28.72 476 LEU A CA 1
ATOM 3747 C C . LEU A 1 476 ? 40.614 22.508 11.977 1.00 28.72 476 LEU A C 1
ATOM 3749 O O . LEU A 1 476 ? 40.592 22.121 10.813 1.00 28.72 476 LEU A O 1
ATOM 3753 N N . SER A 1 477 ? 39.566 23.065 12.574 1.00 28.84 477 SER A N 1
ATOM 3754 C CA . SER A 1 477 ? 38.406 23.667 11.922 1.00 28.84 477 SER A CA 1
ATOM 3755 C C . SER A 1 477 ? 38.778 25.019 11.302 1.00 28.84 477 SER A C 1
ATOM 3757 O O . SER A 1 477 ? 39.363 25.845 12.002 1.00 28.84 477 SER A O 1
ATOM 3759 N N . ALA A 1 478 ? 38.349 25.301 10.070 1.00 26.81 478 ALA A N 1
ATOM 3760 C CA . ALA A 1 478 ? 38.065 26.666 9.617 1.00 26.81 478 ALA A CA 1
ATOM 3761 C C . ALA A 1 478 ? 37.167 26.660 8.371 1.00 26.81 478 ALA A C 1
ATOM 3763 O O . ALA A 1 478 ? 37.439 25.987 7.380 1.00 26.81 478 ALA A O 1
ATOM 3764 N N . ALA A 1 479 ? 36.089 27.432 8.466 1.00 26.11 479 ALA A N 1
ATOM 3765 C CA . ALA A 1 479 ? 35.110 27.711 7.430 1.00 26.11 479 ALA A CA 1
ATOM 3766 C C . ALA A 1 479 ? 35.651 28.661 6.350 1.00 26.11 479 ALA A C 1
ATOM 3768 O O . ALA A 1 479 ? 36.528 29.480 6.615 1.00 26.11 479 ALA A O 1
ATOM 3769 N N . THR A 1 480 ? 35.026 28.657 5.171 1.00 25.69 480 THR A N 1
ATOM 3770 C CA . THR A 1 480 ? 34.845 29.873 4.362 1.00 25.69 480 THR A CA 1
ATOM 3771 C C . THR A 1 480 ? 33.536 29.768 3.579 1.00 25.69 480 THR A C 1
ATOM 3773 O O . THR A 1 480 ? 33.385 28.945 2.681 1.00 25.69 480 THR A O 1
ATOM 3776 N N . SER A 1 481 ? 32.583 30.605 3.978 1.00 23.64 481 SER A N 1
ATOM 3777 C CA . SER A 1 481 ? 31.335 30.940 3.290 1.00 23.64 481 SER A CA 1
ATOM 3778 C C . SER A 1 481 ? 31.607 31.740 2.011 1.00 23.64 481 SER A C 1
ATOM 3780 O O . SER A 1 481 ? 32.580 32.481 1.999 1.00 23.64 481 SER A O 1
ATOM 3782 N N . ILE A 1 482 ? 30.707 31.695 1.015 1.00 25.80 482 ILE A N 1
ATOM 3783 C CA . ILE A 1 482 ? 30.244 32.860 0.222 1.00 25.80 482 ILE A CA 1
ATOM 3784 C C . ILE A 1 482 ? 28.924 32.505 -0.505 1.00 25.80 482 ILE A C 1
ATOM 3786 O O . ILE A 1 482 ? 28.863 31.600 -1.329 1.00 25.80 482 ILE A O 1
ATOM 3790 N N . ASN A 1 483 ? 27.883 33.253 -0.124 1.00 24.25 483 ASN A N 1
ATOM 3791 C CA . ASN A 1 483 ? 26.721 33.789 -0.851 1.00 24.25 483 ASN A CA 1
ATOM 3792 C C . ASN A 1 483 ? 26.180 33.097 -2.117 1.00 24.25 483 ASN A C 1
ATOM 3794 O O . ASN A 1 483 ? 26.805 33.134 -3.174 1.00 24.25 483 ASN A O 1
ATOM 3798 N N . SER A 1 484 ? 24.892 32.732 -2.076 1.00 25.67 484 SER A N 1
ATOM 3799 C CA . SER A 1 484 ? 24.018 32.816 -3.253 1.00 25.67 484 SER A CA 1
ATOM 3800 C C . SER A 1 484 ? 22.761 33.630 -2.928 1.00 25.67 484 SER A C 1
ATOM 3802 O O . SER A 1 484 ? 22.221 33.598 -1.824 1.00 25.67 484 SER A O 1
ATOM 3804 N N . VAL A 1 485 ? 22.399 34.474 -3.888 1.00 26.91 485 VAL A N 1
ATOM 3805 C CA . VAL A 1 485 ? 21.426 35.559 -3.800 1.00 26.91 485 VAL A CA 1
ATOM 3806 C C . VAL A 1 485 ? 20.014 35.013 -4.007 1.00 26.91 485 VAL A C 1
ATOM 3808 O O . VAL A 1 485 ? 19.728 34.396 -5.029 1.00 26.91 485 VAL A O 1
ATOM 3811 N N . ASN A 1 486 ? 19.121 35.308 -3.062 1.00 28.41 486 ASN A N 1
ATOM 3812 C CA . ASN A 1 486 ? 17.679 35.122 -3.204 1.00 28.41 486 ASN A CA 1
ATOM 3813 C C . ASN A 1 486 ? 17.113 36.071 -4.268 1.00 28.41 486 ASN A C 1
ATOM 3815 O O . ASN A 1 486 ? 17.234 37.291 -4.142 1.00 28.41 486 ASN A O 1
ATOM 3819 N N . LYS A 1 487 ? 16.403 35.519 -5.256 1.00 26.31 487 LYS A N 1
ATOM 3820 C CA . LYS A 1 487 ? 15.445 36.270 -6.072 1.00 26.31 487 LYS A CA 1
ATOM 3821 C C . LYS A 1 487 ? 14.110 35.529 -6.067 1.00 26.31 487 LYS A C 1
ATOM 3823 O O . LYS A 1 487 ? 13.910 34.552 -6.778 1.00 26.31 487 LYS A O 1
ATOM 3828 N N . THR A 1 488 ? 13.223 35.987 -5.195 1.00 26.03 488 THR A N 1
ATOM 3829 C CA . THR A 1 488 ? 11.837 35.550 -5.060 1.00 26.03 488 THR A CA 1
ATOM 3830 C C . THR A 1 488 ? 11.003 36.079 -6.228 1.00 26.03 488 THR A C 1
ATOM 3832 O O . THR A 1 488 ? 10.976 37.280 -6.486 1.00 26.03 488 THR A O 1
ATOM 3835 N N . SER A 1 489 ? 10.290 35.187 -6.916 1.00 27.73 489 SER A N 1
ATOM 3836 C CA . SER A 1 489 ? 9.133 35.544 -7.742 1.00 27.73 489 SER A CA 1
ATOM 3837 C C . SER A 1 489 ? 7.903 34.881 -7.126 1.00 27.73 489 SER A C 1
ATOM 3839 O O . SER A 1 489 ? 7.738 33.665 -7.138 1.00 27.73 489 SER A O 1
ATOM 3841 N N . SER A 1 490 ? 7.082 35.696 -6.471 1.00 27.69 490 SER A N 1
ATOM 3842 C CA . SER A 1 490 ? 5.825 35.288 -5.855 1.00 27.69 490 SER A CA 1
ATOM 3843 C C . SER A 1 490 ? 4.729 35.243 -6.917 1.00 27.69 490 SER A C 1
ATOM 3845 O O . SER A 1 490 ? 4.309 36.294 -7.399 1.00 27.69 490 SER A O 1
ATOM 3847 N N . THR A 1 491 ? 4.234 34.048 -7.238 1.00 29.23 491 THR A N 1
ATOM 3848 C CA . THR A 1 491 ? 2.933 33.893 -7.901 1.00 29.23 491 THR A CA 1
ATOM 3849 C C . THR A 1 491 ? 1.914 33.528 -6.830 1.00 29.23 491 THR A C 1
ATOM 3851 O O . THR A 1 491 ? 1.994 32.472 -6.209 1.00 29.23 491 THR A O 1
ATOM 3854 N N . SER A 1 492 ? 0.988 34.442 -6.559 1.00 35.75 492 SER A N 1
ATOM 3855 C CA . SER A 1 492 ? -0.114 34.270 -5.617 1.00 35.75 492 SER A CA 1
ATOM 3856 C C . SER A 1 492 ? -1.179 33.344 -6.210 1.00 35.75 492 SER A C 1
ATOM 3858 O O . SER A 1 492 ? -2.009 33.788 -7.001 1.00 35.75 492 SER A O 1
ATOM 3860 N N . GLN A 1 493 ? -1.187 32.072 -5.814 1.00 36.94 493 GLN A N 1
ATOM 3861 C CA . GLN A 1 493 ? -2.391 31.245 -5.900 1.00 36.94 493 GLN A CA 1
ATOM 3862 C C . GLN A 1 493 ? -3.150 31.351 -4.576 1.00 36.94 493 GLN A C 1
ATOM 3864 O O . GLN A 1 493 ? -2.588 31.137 -3.504 1.00 36.94 493 GLN A O 1
ATOM 3869 N N . SER A 1 494 ? -4.428 31.723 -4.656 1.00 40.50 494 SER A N 1
ATOM 3870 C CA . SER A 1 494 ? -5.345 31.789 -3.519 1.00 40.50 494 SER A CA 1
ATOM 3871 C C . SER A 1 494 ? -5.430 30.421 -2.839 1.00 40.50 494 SER A C 1
ATOM 3873 O O . SER A 1 494 ? -6.017 29.486 -3.393 1.00 40.50 494 SER A O 1
ATOM 3875 N N . SER A 1 495 ? -4.851 30.287 -1.648 1.00 41.06 495 SER A N 1
ATOM 3876 C CA . SER A 1 495 ? -4.999 29.085 -0.836 1.00 41.06 495 SER A CA 1
ATOM 3877 C C . SER A 1 495 ? -6.463 28.944 -0.421 1.00 41.06 495 SER A C 1
ATOM 3879 O O . SER A 1 495 ? -7.028 29.809 0.249 1.00 41.06 495 SER A O 1
ATOM 3881 N N . LYS A 1 496 ? -7.113 27.857 -0.850 1.00 56.00 496 LYS A N 1
ATOM 3882 C CA . LYS A 1 496 ? -8.440 27.495 -0.339 1.00 56.00 496 LYS A CA 1
ATOM 3883 C C . LYS A 1 496 ? -8.337 27.288 1.176 1.00 56.00 496 LYS A C 1
ATOM 3885 O O . LYS A 1 496 ? -7.400 26.645 1.650 1.00 56.00 496 LYS A O 1
ATOM 3890 N N . THR A 1 497 ? -9.286 27.839 1.927 1.00 62.59 497 THR A N 1
ATOM 3891 C CA . THR A 1 497 ? -9.354 27.722 3.387 1.00 62.59 497 THR A CA 1
ATOM 3892 C C . THR A 1 497 ? -9.513 26.256 3.788 1.00 62.59 497 THR A C 1
ATOM 3894 O O . THR A 1 497 ? -10.387 25.558 3.276 1.00 62.59 497 THR A O 1
ATOM 3897 N N . ILE A 1 498 ? -8.655 25.779 4.691 1.00 73.62 498 ILE A N 1
ATOM 3898 C CA . ILE A 1 498 ? -8.691 24.399 5.188 1.00 73.62 498 ILE A CA 1
ATOM 3899 C C . ILE A 1 498 ? -9.901 24.254 6.128 1.00 73.62 498 ILE A C 1
ATOM 3901 O O . ILE A 1 498 ? -10.047 25.080 7.033 1.00 73.62 498 ILE A O 1
ATOM 3905 N N . PRO A 1 499 ? -10.766 23.239 5.947 1.00 74.12 499 PRO A N 1
ATOM 3906 C CA . PRO A 1 499 ? -11.927 23.048 6.811 1.00 74.12 499 PRO A CA 1
ATOM 3907 C C . PRO A 1 499 ? -11.504 22.666 8.239 1.00 74.12 499 PRO A C 1
ATOM 3909 O O . PRO A 1 499 ? -10.490 21.997 8.444 1.00 74.12 499 PRO A O 1
ATOM 3912 N N . TYR A 1 500 ? -12.289 23.068 9.245 1.00 77.31 500 TYR A N 1
ATOM 3913 C CA . TYR A 1 500 ? -11.940 22.892 10.667 1.00 77.31 500 TYR A CA 1
ATOM 3914 C C . TYR A 1 500 ? -11.780 21.420 11.093 1.00 77.31 500 TYR A C 1
ATOM 3916 O O . TYR A 1 500 ? -11.064 21.119 12.048 1.00 77.31 500 TYR A O 1
ATOM 3924 N N . ASN A 1 501 ? -12.442 20.500 10.387 1.00 78.56 501 ASN A N 1
ATOM 3925 C CA . ASN A 1 501 ? -12.415 19.055 10.606 1.00 78.56 501 ASN A CA 1
ATOM 3926 C C . ASN A 1 501 ? -11.462 18.312 9.650 1.00 78.56 501 ASN A C 1
ATOM 3928 O O . ASN A 1 501 ? -11.556 17.087 9.531 1.00 78.56 501 ASN A O 1
ATOM 3932 N N . ALA A 1 502 ? -10.550 19.018 8.972 1.00 79.94 502 ALA A N 1
ATOM 3933 C CA . ALA A 1 502 ? -9.545 18.392 8.122 1.00 79.94 502 ALA A CA 1
ATOM 3934 C C . ALA A 1 502 ? -8.632 17.462 8.936 1.00 79.94 502 ALA A C 1
ATOM 3936 O O . ALA A 1 502 ? -8.059 17.834 9.965 1.00 79.94 502 ALA A O 1
ATOM 3937 N N . THR A 1 503 ? -8.486 16.231 8.462 1.00 68.88 503 THR A N 1
ATOM 3938 C CA . THR A 1 503 ? -7.514 15.276 8.993 1.00 68.88 503 THR A CA 1
ATOM 3939 C C . THR A 1 503 ? -6.124 15.533 8.399 1.00 68.88 503 THR A C 1
ATOM 3941 O O . THR A 1 503 ? -5.948 16.358 7.508 1.00 68.88 503 THR A O 1
ATOM 3944 N N . ARG A 1 504 ? -5.107 14.826 8.910 1.00 69.56 504 ARG A N 1
ATOM 3945 C CA . ARG A 1 504 ? -3.725 14.900 8.394 1.00 69.56 504 ARG A CA 1
ATOM 3946 C C . ARG A 1 504 ? -3.499 14.031 7.151 1.00 69.56 504 ARG A C 1
ATOM 3948 O O . ARG A 1 504 ? -2.396 14.039 6.623 1.00 69.56 504 ARG A O 1
ATOM 3955 N N . HIS A 1 505 ? -4.506 13.268 6.733 1.00 70.12 505 HIS A N 1
ATOM 3956 C CA . HIS A 1 505 ? -4.429 12.342 5.607 1.00 70.12 505 HIS A CA 1
ATOM 3957 C C . HIS A 1 505 ? -5.366 12.807 4.494 1.00 70.12 505 HIS A C 1
ATOM 3959 O O . HIS A 1 505 ? -6.373 13.473 4.750 1.00 70.12 505 HIS A O 1
ATOM 3965 N N . THR A 1 506 ? -5.033 12.478 3.251 1.00 79.62 506 THR A N 1
ATOM 3966 C CA . THR A 1 506 ? -5.864 12.837 2.100 1.00 79.62 506 THR A CA 1
ATOM 3967 C C . THR A 1 506 ? -7.085 11.918 1.985 1.00 79.62 506 THR A C 1
ATOM 3969 O O . THR A 1 506 ? -7.112 10.819 2.539 1.00 79.62 506 THR A O 1
ATOM 3972 N N . THR A 1 507 ? -8.128 12.350 1.269 1.00 76.75 507 THR A N 1
ATOM 3973 C CA . THR A 1 507 ? -9.313 11.516 0.980 1.00 76.75 507 THR A CA 1
ATOM 3974 C C . THR A 1 507 ? -8.981 10.284 0.141 1.00 76.75 507 THR A C 1
ATOM 3976 O O . THR A 1 507 ? -9.826 9.405 -0.006 1.00 76.75 507 THR A O 1
ATOM 3979 N N . GLY A 1 508 ? -7.795 10.239 -0.476 1.00 76.69 508 GLY A N 1
ATOM 3980 C CA . GLY A 1 508 ? -7.408 9.198 -1.421 1.00 76.69 508 GLY A CA 1
ATOM 3981 C C . GLY A 1 508 ? -8.268 9.166 -2.685 1.00 76.69 508 GLY A C 1
ATOM 3982 O O . GLY A 1 508 ? -8.051 8.298 -3.516 1.00 76.69 508 GLY A O 1
ATOM 3983 N N . GLN A 1 509 ? -9.223 10.088 -2.873 1.00 76.69 509 GLN A N 1
ATOM 3984 C CA . GLN A 1 509 ? -10.149 10.067 -4.010 1.00 76.69 509 GLN A CA 1
ATOM 3985 C C . GLN A 1 509 ? -9.454 10.340 -5.339 1.00 76.69 509 GLN A C 1
ATOM 3987 O O . GLN A 1 509 ? -9.818 9.722 -6.329 1.00 76.69 509 GLN A O 1
ATOM 3992 N N . ALA A 1 510 ? -8.437 11.204 -5.364 1.00 76.50 510 ALA A N 1
ATOM 3993 C CA . ALA A 1 510 ? -7.643 11.421 -6.568 1.00 76.50 510 ALA A CA 1
ATOM 3994 C C . ALA A 1 510 ? -6.912 10.133 -6.979 1.00 76.50 510 ALA A C 1
ATOM 3996 O O . ALA A 1 510 ? -7.094 9.652 -8.094 1.00 76.50 510 ALA A O 1
ATOM 3997 N N . ALA A 1 511 ? -6.207 9.493 -6.041 1.00 72.62 511 ALA A N 1
ATOM 3998 C CA . ALA A 1 511 ? -5.532 8.214 -6.269 1.00 72.62 511 ALA A CA 1
ATOM 3999 C C . ALA A 1 511 ? -6.511 7.065 -6.588 1.00 72.62 511 ALA A C 1
ATOM 4001 O O . ALA A 1 511 ? -6.257 6.247 -7.469 1.00 72.62 511 ALA A O 1
ATOM 4002 N N . ALA A 1 512 ? -7.660 7.012 -5.914 1.00 71.31 512 ALA A N 1
ATOM 4003 C CA . ALA A 1 512 ? -8.699 6.017 -6.156 1.00 71.31 512 ALA A CA 1
ATOM 4004 C C . ALA A 1 512 ? -9.367 6.220 -7.522 1.00 71.31 512 ALA A C 1
ATOM 4006 O O . ALA A 1 512 ? -9.628 5.246 -8.213 1.00 71.31 512 ALA A O 1
ATOM 4007 N N . SER A 1 513 ? -9.593 7.466 -7.943 1.00 78.12 513 SER A N 1
ATOM 4008 C CA . SER A 1 513 ? -10.111 7.783 -9.278 1.00 78.12 513 SER A CA 1
ATOM 4009 C C . SER A 1 513 ? -9.094 7.522 -10.386 1.00 78.12 513 SER A C 1
ATOM 4011 O O . SER A 1 513 ? -9.472 7.166 -11.494 1.00 78.12 513 SER A O 1
ATOM 4013 N N . PHE A 1 514 ? -7.801 7.622 -10.070 1.00 66.50 514 PHE A N 1
ATOM 4014 C CA . PHE A 1 514 ? -6.725 7.240 -10.979 1.00 66.50 514 PHE A CA 1
ATOM 4015 C C . PHE A 1 514 ? -6.621 5.716 -11.148 1.00 66.50 514 PHE A C 1
ATOM 4017 O O . PHE A 1 514 ? -6.205 5.228 -12.193 1.00 66.50 514 PHE A O 1
ATOM 4024 N N . THR A 1 515 ? -7.012 4.950 -10.127 1.00 62.72 515 THR A N 1
ATOM 4025 C CA . THR A 1 515 ? -6.866 3.483 -10.093 1.00 62.72 515 THR A CA 1
ATOM 4026 C C . THR A 1 515 ? -8.174 2.715 -10.309 1.00 62.72 515 THR A C 1
ATOM 4028 O O . THR A 1 515 ? -8.142 1.495 -10.462 1.00 62.72 515 THR A O 1
ATOM 4031 N N . SER A 1 516 ? -9.326 3.391 -10.344 1.00 54.38 516 SER A N 1
ATOM 4032 C CA . SER A 1 516 ? -10.651 2.779 -10.478 1.00 54.38 516 SER A CA 1
ATOM 4033 C C . SER A 1 516 ? -11.492 3.494 -11.530 1.00 54.38 516 SER A C 1
ATOM 4035 O O . SER A 1 516 ? -11.830 4.664 -11.383 1.00 54.38 516 SER A O 1
ATOM 4037 N N . THR A 1 517 ? -11.925 2.753 -12.550 1.00 56.59 517 THR A N 1
ATOM 4038 C CA . THR A 1 517 ? -12.795 3.241 -13.636 1.00 56.59 517 THR A CA 1
ATOM 4039 C C . THR A 1 517 ? -14.257 3.441 -13.215 1.00 56.59 517 THR A C 1
ATOM 4041 O O . THR A 1 517 ? -15.057 3.967 -13.981 1.00 56.59 517 THR A O 1
ATOM 4044 N N . GLY A 1 518 ? -14.625 3.033 -11.993 1.00 61.22 518 GLY A N 1
ATOM 4045 C CA . GLY A 1 518 ? -15.958 3.251 -11.416 1.00 61.22 518 GLY A CA 1
ATOM 4046 C C . GLY A 1 518 ? -16.094 4.542 -10.601 1.00 61.22 518 GLY A C 1
ATOM 4047 O O . GLY A 1 518 ? -17.155 4.781 -10.028 1.00 61.22 518 GLY A O 1
ATOM 4048 N N . LEU A 1 519 ? -15.027 5.340 -10.494 1.00 62.97 519 LEU A N 1
ATOM 4049 C CA . LEU A 1 519 ? -14.987 6.583 -9.724 1.00 62.97 519 LEU A CA 1
ATOM 4050 C C . LEU A 1 519 ? -14.787 7.776 -10.662 1.00 62.97 519 LEU A C 1
ATOM 4052 O O . LEU A 1 519 ? -14.049 7.702 -11.639 1.00 62.97 519 LEU A O 1
ATOM 4056 N N . THR A 1 520 ? -15.439 8.894 -10.354 1.00 73.50 520 THR A N 1
ATOM 4057 C CA . THR A 1 520 ? -15.262 10.144 -11.099 1.00 73.50 520 THR A CA 1
ATOM 4058 C C . THR A 1 520 ? -13.824 10.653 -10.962 1.00 73.50 520 THR A C 1
ATOM 4060 O O . THR A 1 520 ? -13.305 10.637 -9.845 1.00 73.50 520 THR A O 1
ATOM 4063 N N . PRO A 1 521 ? -13.176 11.127 -12.043 1.00 74.00 521 PRO A N 1
ATOM 4064 C CA . PRO A 1 521 ? -11.806 11.626 -11.989 1.00 74.00 521 PRO A CA 1
ATOM 4065 C C . PRO A 1 521 ? -11.706 12.841 -11.060 1.00 74.00 521 PRO A C 1
ATOM 4067 O O . PRO A 1 521 ? -12.339 13.874 -11.282 1.00 74.00 521 PRO A O 1
ATOM 4070 N N . HIS A 1 522 ? -10.901 12.711 -10.006 1.00 70.31 522 HIS A N 1
ATOM 4071 C CA . HIS A 1 522 ? -10.620 13.766 -9.039 1.00 70.31 522 HIS A CA 1
ATOM 4072 C C . HIS A 1 522 ? -9.172 14.240 -9.211 1.00 70.31 522 HIS A C 1
ATOM 4074 O O . HIS A 1 522 ? -8.232 13.469 -9.059 1.00 70.31 522 HIS A O 1
ATOM 4080 N N . THR A 1 523 ? -8.981 15.529 -9.503 1.00 75.00 523 THR A N 1
ATOM 4081 C CA . THR A 1 523 ? -7.660 16.115 -9.812 1.00 75.00 523 THR A CA 1
ATOM 4082 C C . THR A 1 523 ? -6.976 16.782 -8.617 1.00 75.00 523 THR A C 1
ATOM 4084 O O . THR A 1 523 ? -5.829 17.208 -8.720 1.00 75.00 523 THR A O 1
ATOM 4087 N N . SER A 1 524 ? -7.655 16.886 -7.470 1.00 77.62 524 SER A N 1
ATOM 4088 C CA . SER A 1 524 ? -7.123 17.545 -6.274 1.00 77.62 524 SER A CA 1
ATOM 4089 C C . SER A 1 524 ? -7.060 16.605 -5.076 1.00 77.62 524 SER A C 1
ATOM 4091 O O . SER A 1 524 ? -8.079 16.031 -4.683 1.00 77.62 524 SER A O 1
ATOM 4093 N N . ASN A 1 525 ? -5.894 16.542 -4.433 1.00 74.25 525 ASN A N 1
ATOM 4094 C CA . ASN A 1 525 ? -5.718 15.892 -3.138 1.00 74.25 525 ASN A CA 1
ATOM 4095 C C . ASN A 1 525 ? -6.336 16.761 -2.035 1.00 74.25 525 ASN A C 1
ATOM 4097 O O . ASN A 1 525 ? -5.691 17.656 -1.492 1.00 74.25 525 ASN A O 1
ATOM 4101 N N . ALA A 1 526 ? -7.610 16.521 -1.728 1.00 76.44 526 ALA A N 1
ATOM 4102 C CA . ALA A 1 526 ? -8.271 17.126 -0.578 1.00 76.44 526 ALA A CA 1
ATOM 4103 C C . ALA A 1 526 ? -7.929 16.341 0.697 1.00 76.44 526 ALA A C 1
ATOM 4105 O O . ALA A 1 526 ? -7.864 15.111 0.678 1.00 76.44 526 ALA A O 1
ATOM 4106 N N . LEU A 1 527 ? -7.730 17.042 1.816 1.00 77.19 527 LEU A N 1
ATOM 4107 C CA . LEU A 1 527 ? -7.636 16.401 3.129 1.00 77.19 527 LEU A CA 1
ATOM 4108 C C . LEU A 1 527 ? -8.973 15.732 3.457 1.00 77.19 527 LEU A C 1
ATOM 4110 O O . LEU A 1 527 ? -10.030 16.323 3.230 1.00 77.19 527 LEU A O 1
ATOM 4114 N N . ALA A 1 528 ? -8.936 14.513 3.995 1.00 75.69 528 ALA A N 1
ATOM 4115 C CA . ALA A 1 528 ? -10.154 13.843 4.425 1.00 75.69 528 ALA A CA 1
ATOM 4116 C C . ALA A 1 528 ? -10.793 14.633 5.565 1.00 75.69 528 ALA A C 1
ATOM 4118 O O . ALA A 1 528 ? -10.109 15.009 6.520 1.00 75.69 528 ALA A O 1
ATOM 4119 N N . THR A 1 529 ? -12.090 14.902 5.464 1.00 76.62 529 THR A N 1
ATOM 4120 C CA . THR A 1 529 ? -12.864 15.544 6.523 1.00 76.62 529 THR A CA 1
ATOM 4121 C C . THR A 1 529 ? -13.349 14.479 7.495 1.00 76.62 529 THR A C 1
ATOM 4123 O O . THR A 1 529 ? -13.917 13.462 7.103 1.00 76.62 529 THR A O 1
ATOM 4126 N N . MET A 1 530 ? -13.087 14.684 8.783 1.00 75.75 530 MET A N 1
ATOM 4127 C CA . MET A 1 530 ? -13.614 13.805 9.823 1.00 75.75 530 MET A CA 1
ATOM 4128 C C . MET A 1 530 ? -15.108 14.062 10.009 1.00 75.75 530 MET A C 1
ATOM 4130 O O . MET A 1 530 ? -15.558 15.207 9.890 1.00 75.75 530 MET A O 1
ATOM 4134 N N . THR A 1 531 ? -15.868 13.018 10.347 1.00 80.62 531 THR A N 1
ATOM 4135 C CA . THR A 1 531 ? -17.263 13.215 10.763 1.00 80.62 531 THR A CA 1
ATOM 4136 C C . THR A 1 531 ? -17.300 14.084 12.017 1.00 80.62 531 THR A C 1
ATOM 4138 O O . THR A 1 531 ? -16.372 14.052 12.831 1.00 80.62 531 THR A O 1
ATOM 4141 N N . ASP A 1 532 ? -18.353 14.882 12.182 1.00 78.94 532 ASP A N 1
ATOM 4142 C CA . ASP A 1 532 ? -18.452 15.786 13.333 1.00 78.94 532 ASP A CA 1
ATOM 4143 C C . ASP A 1 532 ? -18.435 15.027 14.654 1.00 78.94 532 ASP A C 1
ATOM 4145 O O . ASP A 1 532 ? -17.764 15.442 15.595 1.00 78.94 532 ASP A O 1
ATOM 4149 N N . GLU A 1 533 ? -19.109 13.876 14.699 1.00 77.81 533 GLU A N 1
ATOM 4150 C CA . GLU A 1 533 ? -19.103 13.000 15.866 1.00 77.81 533 GLU A CA 1
ATOM 4151 C C . GLU A 1 533 ? -17.679 12.575 16.212 1.00 77.81 533 GLU A C 1
ATOM 4153 O O . GLU A 1 533 ? -17.216 12.781 17.328 1.00 77.81 533 GLU A O 1
ATOM 4158 N N . GLU A 1 534 ? -16.927 12.047 15.250 1.00 80.81 534 GLU A N 1
ATOM 4159 C CA . GLU A 1 534 ? -15.553 11.632 15.510 1.00 80.81 534 GLU A CA 1
ATOM 4160 C C . GLU A 1 534 ? -14.673 12.829 15.906 1.00 80.81 534 GLU A C 1
ATOM 4162 O O . GLU A 1 534 ? -13.758 12.689 16.722 1.00 80.81 534 GLU A O 1
ATOM 4167 N N . TYR A 1 535 ? -14.946 14.013 15.341 1.00 81.38 535 TYR A N 1
ATOM 4168 C CA . TYR A 1 535 ? -14.186 15.236 15.599 1.00 81.38 535 TYR A CA 1
ATOM 4169 C C . TYR A 1 535 ? -14.348 15.695 17.038 1.00 81.38 535 TYR A C 1
ATOM 4171 O O . TYR A 1 535 ? -13.347 15.986 17.694 1.00 81.38 535 TYR A O 1
ATOM 4179 N N . ILE A 1 536 ? -15.582 15.705 17.535 1.00 84.06 536 ILE A N 1
ATOM 4180 C CA . ILE A 1 536 ? -15.925 16.092 18.905 1.00 84.06 536 ILE A CA 1
ATOM 4181 C C . ILE A 1 536 ? -15.440 15.038 19.905 1.00 84.06 536 ILE A C 1
ATOM 4183 O O . ILE A 1 536 ? -14.940 15.386 20.972 1.00 84.06 536 ILE A O 1
ATOM 4187 N N . LEU A 1 537 ? -15.530 13.754 19.545 1.00 85.00 537 LEU A N 1
ATOM 4188 C CA . LEU A 1 537 ? -15.202 12.627 20.421 1.00 85.00 537 LEU A CA 1
ATOM 4189 C C . LEU A 1 537 ? -13.697 12.348 20.556 1.00 85.00 537 LEU A C 1
ATOM 4191 O O . LEU A 1 537 ? -13.298 11.292 21.051 1.00 85.00 537 LEU A O 1
ATOM 4195 N N . LYS A 1 538 ? -12.839 13.280 20.128 1.00 82.81 538 LYS A N 1
ATOM 4196 C CA . LYS A 1 538 ? -11.408 13.231 20.433 1.00 82.81 538 LYS A CA 1
ATOM 4197 C C . LYS A 1 538 ? -11.141 13.788 21.836 1.00 82.81 538 LYS A C 1
ATOM 4199 O O . LYS A 1 538 ? -11.655 14.862 22.160 1.00 82.81 538 LYS A O 1
ATOM 4204 N N . PRO A 1 539 ? -10.287 13.125 22.639 1.00 80.94 539 PRO A N 1
ATOM 4205 C CA . PRO A 1 539 ? -9.934 13.613 23.965 1.00 80.94 539 PRO A CA 1
ATOM 4206 C C . PRO A 1 539 ? -9.430 15.062 23.945 1.00 80.94 539 PRO A C 1
ATOM 4208 O O . PRO A 1 539 ? -8.779 15.507 22.996 1.00 80.94 539 PRO A O 1
ATOM 4211 N N . ARG A 1 540 ? -9.699 15.782 25.035 1.00 82.31 540 ARG A N 1
ATOM 4212 C CA . ARG A 1 540 ? -9.243 17.141 25.375 1.00 82.31 540 ARG A CA 1
ATOM 4213 C C . ARG A 1 540 ? -9.868 18.283 24.572 1.00 82.31 540 ARG A C 1
ATOM 4215 O O . ARG A 1 540 ? -9.479 19.436 24.765 1.00 82.31 540 ARG A O 1
ATOM 4222 N N . ARG A 1 541 ? -10.833 17.994 23.692 1.00 81.69 541 ARG A N 1
ATOM 4223 C CA . ARG A 1 541 ? -11.552 19.020 22.916 1.00 81.69 541 ARG A CA 1
ATOM 4224 C C . ARG A 1 541 ? -12.685 19.668 23.696 1.00 81.69 541 ARG A C 1
ATOM 4226 O O . ARG A 1 541 ? -12.767 20.891 23.729 1.00 81.69 541 ARG A O 1
ATOM 4233 N N . VAL A 1 542 ? -13.524 18.858 24.334 1.00 84.31 542 VAL A N 1
ATOM 4234 C CA . VAL A 1 542 ? -14.628 19.339 25.168 1.00 84.31 542 VAL A CA 1
ATOM 4235 C C . VAL A 1 542 ? -14.158 19.353 26.615 1.00 84.31 542 VAL A C 1
ATOM 4237 O O . VAL A 1 542 ? -13.855 18.307 27.183 1.00 84.31 542 VAL A O 1
ATOM 4240 N N . LYS A 1 543 ? -14.041 20.552 27.189 1.00 84.38 543 LYS A N 1
ATOM 4241 C CA . LYS A 1 543 ? -13.585 20.754 28.575 1.00 84.38 543 LYS A CA 1
ATOM 4242 C C . LYS A 1 543 ? -14.726 21.044 29.546 1.00 84.38 543 LYS A C 1
ATOM 4244 O O . LYS A 1 543 ? -14.544 20.905 30.752 1.00 84.38 543 LYS A O 1
ATOM 4249 N N . HIS A 1 544 ? -15.881 21.458 29.030 1.00 86.19 544 HIS A N 1
ATOM 4250 C CA . HIS A 1 544 ? -17.060 21.734 29.840 1.00 86.19 544 HIS A CA 1
ATOM 4251 C C . HIS A 1 544 ? -17.594 20.433 30.436 1.00 86.19 544 HIS A C 1
ATOM 4253 O O . HIS A 1 544 ? -17.666 19.410 29.756 1.00 86.19 544 HIS A O 1
ATOM 4259 N N . LYS A 1 545 ? -17.922 20.467 31.725 1.00 89.50 545 LYS A N 1
ATOM 4260 C CA . LYS A 1 545 ? -18.448 19.313 32.456 1.00 89.50 545 LYS A CA 1
ATOM 4261 C C . LYS A 1 545 ? -19.932 19.140 32.155 1.00 89.50 545 LYS A C 1
ATOM 4263 O O . LYS A 1 545 ? -20.647 20.125 31.998 1.00 89.50 545 LYS A O 1
ATOM 4268 N N . GLY A 1 546 ? -20.376 17.890 32.078 1.00 90.44 546 GLY A N 1
ATOM 4269 C CA . GLY A 1 546 ? -21.791 17.547 31.932 1.00 90.44 546 GLY A CA 1
ATOM 4270 C C . GLY A 1 546 ? -22.419 17.191 33.273 1.00 90.44 546 GLY A C 1
ATOM 4271 O O . GLY A 1 546 ? -21.716 16.734 34.172 1.00 90.44 546 GLY A O 1
ATOM 4272 N N . TYR A 1 547 ? -23.736 17.338 33.395 1.00 92.12 547 TYR A N 1
ATOM 4273 C CA . TYR A 1 547 ? -24.473 16.926 34.591 1.00 92.12 547 TYR A CA 1
ATOM 4274 C C . TYR A 1 547 ? -25.703 16.105 34.212 1.00 92.12 547 TYR A C 1
ATOM 4276 O O . TYR A 1 547 ? -26.519 16.528 33.392 1.00 92.12 547 TYR A O 1
ATOM 4284 N N . VAL A 1 548 ? -25.844 14.928 34.821 1.00 92.88 548 VAL A N 1
ATOM 4285 C CA . VAL A 1 548 ? -26.990 14.028 34.622 1.00 92.88 548 VAL A CA 1
ATOM 4286 C C . VAL A 1 548 ? -27.536 13.609 35.976 1.00 92.88 548 VAL A C 1
ATOM 4288 O O . VAL A 1 548 ? -26.785 13.162 36.838 1.00 92.88 548 VAL A O 1
ATOM 4291 N N . ARG A 1 549 ? -28.848 13.729 36.164 1.00 92.56 549 ARG A N 1
ATOM 4292 C CA . ARG A 1 549 ? -29.543 13.332 37.387 1.00 92.56 549 ARG A CA 1
ATOM 4293 C C . ARG A 1 549 ? -30.272 12.015 37.162 1.00 92.56 549 ARG A C 1
ATOM 4295 O O . ARG A 1 549 ? -31.170 11.928 36.332 1.00 92.56 549 ARG A O 1
ATOM 4302 N N . LEU A 1 550 ? -29.888 10.997 37.924 1.00 93.31 550 LEU A N 1
ATOM 4303 C CA . LEU A 1 550 ? -30.589 9.722 37.986 1.00 93.31 550 LEU A CA 1
ATOM 4304 C C . LEU A 1 550 ? -31.563 9.756 39.163 1.00 93.31 550 LEU A C 1
ATOM 4306 O O . LEU A 1 550 ? -31.150 9.747 40.323 1.00 93.31 550 LEU A O 1
ATOM 4310 N N . THR A 1 551 ? -32.859 9.780 38.884 1.00 92.94 551 THR A N 1
ATOM 4311 C CA . THR A 1 551 ? -33.887 9.632 39.916 1.00 92.94 551 THR A CA 1
ATOM 4312 C C . THR A 1 551 ? -34.017 8.150 40.231 1.00 92.94 551 THR A C 1
ATOM 4314 O O . THR A 1 551 ? -34.465 7.384 39.386 1.00 92.94 551 THR A O 1
ATOM 4317 N N . THR A 1 552 ? -33.603 7.711 41.420 1.00 92.44 552 THR A N 1
ATOM 4318 C CA . THR A 1 552 ? -33.713 6.304 41.845 1.00 92.44 552 THR A CA 1
ATOM 4319 C C . THR A 1 552 ? -34.809 6.126 42.892 1.00 92.44 552 THR A C 1
ATOM 4321 O O . THR A 1 552 ? -35.265 7.097 43.495 1.00 92.44 552 THR A O 1
ATOM 4324 N N . THR A 1 553 ? -35.206 4.883 43.168 1.00 92.31 553 THR A N 1
ATOM 4325 C CA . THR A 1 553 ? -36.185 4.571 44.229 1.00 92.31 553 THR A CA 1
ATOM 4326 C C . THR A 1 553 ? -35.750 5.016 45.630 1.00 92.31 553 THR A C 1
ATOM 4328 O O . THR A 1 553 ? -36.605 5.247 46.479 1.00 92.31 553 THR A O 1
ATOM 4331 N N . LEU A 1 554 ? -34.443 5.165 45.877 1.00 89.38 554 LEU A N 1
ATOM 4332 C CA . LEU A 1 554 ? -33.880 5.588 47.168 1.00 89.38 554 LEU A CA 1
ATOM 4333 C C . LEU A 1 554 ? -33.524 7.084 47.229 1.00 89.38 554 LEU A C 1
ATOM 4335 O O . LEU A 1 554 ? -33.027 7.557 48.257 1.00 89.38 554 LEU A O 1
ATOM 4339 N N . GLY A 1 555 ? -33.771 7.826 46.146 1.00 89.25 555 GLY A N 1
ATOM 4340 C CA . GLY A 1 555 ? -33.504 9.259 46.039 1.00 89.25 555 GLY A CA 1
ATOM 4341 C C . GLY A 1 555 ? -32.817 9.663 44.728 1.00 89.25 555 GLY A C 1
ATOM 4342 O O . GLY A 1 555 ? -32.450 8.809 43.914 1.00 89.25 555 GLY A O 1
ATOM 4343 N N . PRO A 1 556 ? -32.635 10.973 44.501 1.00 90.50 556 PRO A N 1
ATOM 4344 C CA . PRO A 1 556 ? -31.901 11.482 43.351 1.00 90.50 556 PRO A CA 1
ATOM 4345 C C . PRO A 1 556 ? -30.389 11.270 43.516 1.00 90.50 556 PRO A C 1
ATOM 4347 O O . PRO A 1 556 ? -29.844 11.372 44.619 1.00 90.50 556 PRO A O 1
ATOM 4350 N N . LEU A 1 557 ? -29.715 10.987 42.403 1.00 91.19 557 LEU A N 1
ATOM 4351 C CA . LEU A 1 557 ? -28.269 10.829 42.304 1.00 91.19 557 LEU A CA 1
ATOM 4352 C C . LEU A 1 557 ? -27.748 11.651 41.119 1.00 91.19 557 LEU A C 1
ATOM 4354 O O . LEU A 1 557 ? -27.939 11.277 39.961 1.00 91.19 557 LEU A O 1
ATOM 4358 N N . THR A 1 558 ? -27.087 12.768 41.407 1.00 92.25 558 THR A N 1
ATOM 4359 C CA . THR A 1 558 ? -26.508 13.651 40.390 1.00 92.25 558 THR A CA 1
ATOM 4360 C C . THR A 1 558 ? -25.080 13.230 40.061 1.00 92.25 558 THR A C 1
ATOM 4362 O O . THR A 1 558 ? -24.238 13.047 40.942 1.00 92.25 558 THR A O 1
ATOM 4365 N N . LEU A 1 559 ? -24.805 13.077 38.770 1.00 93.38 559 LEU A N 1
ATOM 4366 C CA . LEU A 1 559 ? -23.532 12.652 38.207 1.00 93.38 559 LEU A CA 1
ATOM 4367 C C . LEU A 1 559 ? -22.896 13.813 37.441 1.00 93.38 559 LEU A C 1
ATOM 4369 O O . LEU A 1 559 ? -23.500 14.366 36.525 1.00 93.38 559 LEU A O 1
ATOM 4373 N N . GLU A 1 560 ? -21.663 14.141 37.802 1.00 93.00 560 GLU A N 1
ATOM 4374 C CA . GLU A 1 560 ? -20.769 15.048 37.090 1.00 93.00 560 GLU A CA 1
ATOM 4375 C C . GLU A 1 560 ? -19.953 14.244 36.067 1.00 93.00 560 GLU A C 1
ATOM 4377 O O . GLU A 1 560 ? -19.198 13.335 36.421 1.00 93.00 560 GLU A O 1
ATOM 4382 N N . LEU A 1 561 ? -20.098 14.568 34.786 1.00 94.00 561 LEU A N 1
ATOM 4383 C CA . LEU A 1 561 ? -19.455 13.888 33.665 1.00 94.00 561 LEU A CA 1
ATOM 4384 C C . LEU A 1 561 ? -18.249 14.687 33.161 1.00 94.00 561 LEU A C 1
ATOM 4386 O O . LEU A 1 561 ? -18.327 15.902 32.977 1.00 94.00 561 LEU A O 1
ATOM 4390 N N . ASN A 1 562 ? -17.152 13.986 32.872 1.00 92.00 562 ASN A N 1
ATOM 4391 C CA . ASN A 1 562 ? -15.874 14.564 32.453 1.00 92.00 562 ASN A CA 1
ATOM 4392 C C . ASN A 1 562 ? -15.533 14.164 31.003 1.00 92.00 562 ASN A C 1
ATOM 4394 O O . ASN A 1 562 ? -14.810 13.185 30.789 1.00 92.00 562 ASN A O 1
ATOM 4398 N N . PRO A 1 563 ? -16.002 14.918 29.988 1.00 90.88 563 PRO A N 1
ATOM 4399 C CA . PRO A 1 563 ? -15.759 14.594 28.579 1.00 90.88 563 PRO A CA 1
ATOM 4400 C C . PRO A 1 563 ? -14.317 14.863 28.128 1.00 90.88 563 PRO A C 1
ATOM 4402 O O . PRO A 1 563 ? -13.937 14.436 27.042 1.00 90.88 563 PRO A O 1
ATOM 4405 N N . GLU A 1 564 ? -13.491 15.536 28.939 1.00 90.06 564 GLU A N 1
ATOM 4406 C CA . GLU A 1 564 ? -12.112 15.871 28.565 1.00 90.06 564 GLU A CA 1
ATOM 4407 C C . GLU A 1 564 ? -11.264 14.618 28.291 1.00 90.06 564 GLU A C 1
ATOM 4409 O O . GLU A 1 564 ? -10.520 14.583 27.315 1.00 90.06 564 GLU A O 1
ATOM 4414 N N . TYR A 1 565 ? -11.377 13.579 29.120 1.00 88.56 565 TYR A N 1
ATOM 4415 C CA . TYR A 1 565 ? -10.552 12.368 28.995 1.00 88.56 565 TYR A CA 1
ATOM 4416 C C . TYR A 1 565 ? -11.323 11.168 28.442 1.00 88.56 565 TYR A C 1
ATOM 4418 O O . TYR A 1 565 ? -10.719 10.315 27.797 1.00 88.56 565 TYR A O 1
ATOM 4426 N N . ALA A 1 566 ? -12.642 11.123 28.653 1.00 92.25 566 ALA A N 1
ATOM 4427 C CA . ALA A 1 566 ? -13.499 10.023 28.215 1.00 92.25 566 ALA A CA 1
ATOM 4428 C C . ALA A 1 566 ? -14.723 10.510 27.405 1.00 92.25 566 ALA A C 1
ATOM 4430 O O . ALA A 1 566 ? -15.871 10.279 27.804 1.00 92.25 566 ALA A O 1
ATOM 4431 N N . PRO A 1 567 ? -14.520 11.235 26.288 1.00 92.44 567 PRO A N 1
ATOM 4432 C CA . PRO A 1 567 ? -15.620 11.819 25.525 1.00 92.44 567 PRO A CA 1
ATOM 4433 C C . PRO A 1 567 ? -16.571 10.770 24.938 1.00 92.44 567 PRO A C 1
ATOM 4435 O O . PRO A 1 567 ? -17.774 11.024 24.895 1.00 92.44 567 PRO A O 1
ATOM 4438 N N . LYS A 1 568 ? -16.090 9.587 24.518 1.00 92.00 568 LYS A N 1
ATOM 4439 C CA . LYS A 1 568 ? -16.966 8.540 23.958 1.00 92.00 568 LYS A CA 1
ATOM 4440 C C . LYS A 1 568 ? -17.855 7.926 25.024 1.00 92.00 568 LYS A C 1
ATOM 4442 O O . LYS A 1 568 ? -19.045 7.737 24.774 1.00 92.00 568 LYS A O 1
ATOM 4447 N N . ALA A 1 569 ? -17.310 7.641 26.205 1.00 93.38 569 ALA A N 1
ATOM 4448 C CA . ALA A 1 569 ? -18.106 7.125 27.313 1.00 93.38 569 ALA A CA 1
ATOM 4449 C C . ALA A 1 569 ? -19.177 8.136 27.759 1.00 93.38 569 ALA A C 1
ATOM 4451 O O . ALA A 1 569 ? -20.344 7.763 27.894 1.00 93.38 569 ALA A O 1
ATOM 4452 N N . VAL A 1 570 ? -18.813 9.420 27.895 1.00 94.12 570 VAL A N 1
ATOM 4453 C CA . VAL A 1 570 ? -19.762 10.495 28.241 1.00 94.12 570 VAL A CA 1
ATOM 4454 C C . VAL A 1 570 ? -20.839 10.654 27.169 1.00 94.12 570 VAL A C 1
ATOM 4456 O O . VAL A 1 570 ? -22.021 10.678 27.498 1.00 94.12 570 VAL A O 1
ATOM 4459 N N . TRP A 1 571 ? -20.464 10.698 25.888 1.00 93.00 571 TRP A N 1
ATOM 4460 C CA . TRP A 1 571 ? -21.419 10.800 24.781 1.00 93.00 571 TRP A CA 1
ATOM 4461 C C . TRP A 1 571 ? -22.400 9.632 24.752 1.00 93.00 571 TRP A C 1
ATOM 4463 O O . TRP A 1 571 ? -23.610 9.833 24.654 1.00 93.00 571 TRP A O 1
ATOM 4473 N N . ASN A 1 572 ? -21.892 8.405 24.887 1.00 94.25 572 ASN A N 1
ATOM 4474 C CA . ASN A 1 572 ? -22.721 7.210 24.970 1.00 94.25 572 ASN A CA 1
ATOM 4475 C C . ASN A 1 572 ? -23.717 7.306 26.132 1.00 94.25 572 ASN A C 1
ATOM 4477 O O . ASN A 1 572 ? -24.905 7.062 25.944 1.00 94.25 572 ASN A O 1
ATOM 4481 N N . PHE A 1 573 ? -23.252 7.708 27.316 1.00 94.88 573 PHE A N 1
ATOM 4482 C CA . PHE A 1 573 ? -24.096 7.834 28.498 1.00 94.88 573 PHE A CA 1
ATOM 4483 C C . PHE A 1 573 ? -25.182 8.908 28.334 1.00 94.88 573 PHE A C 1
ATOM 4485 O O . PHE A 1 573 ? -26.357 8.619 28.550 1.00 94.88 573 PHE A O 1
ATOM 4492 N N . VAL A 1 574 ? -24.816 10.111 27.880 1.00 93.69 574 VAL A N 1
ATOM 4493 C CA . VAL A 1 574 ? -25.750 11.231 27.667 1.00 93.69 574 VAL A CA 1
ATOM 4494 C C . VAL A 1 574 ? -26.791 10.892 26.600 1.00 93.69 574 VAL A C 1
ATOM 4496 O O . VAL A 1 574 ? -27.980 11.114 26.817 1.00 93.69 574 VAL A O 1
ATOM 4499 N N . LYS A 1 575 ? -26.390 10.295 25.469 1.00 93.12 575 LYS A N 1
ATOM 4500 C CA . LYS A 1 575 ? -27.334 9.921 24.402 1.00 93.12 575 LYS A CA 1
ATOM 4501 C C . LYS A 1 575 ? -28.262 8.777 24.794 1.00 93.12 575 LYS A C 1
ATOM 4503 O O . LYS A 1 575 ? -29.419 8.781 24.381 1.00 93.12 575 LYS A O 1
ATOM 4508 N N . LEU A 1 576 ? -27.791 7.812 25.585 1.00 93.62 576 LEU A N 1
ATOM 4509 C CA . LEU A 1 576 ? -28.658 6.769 26.138 1.00 93.62 576 LEU A CA 1
ATOM 4510 C C . LEU A 1 576 ? -29.649 7.354 27.156 1.00 93.62 576 LEU A C 1
ATOM 4512 O O . LEU A 1 576 ? -30.826 7.007 27.103 1.00 93.62 576 LEU A O 1
ATOM 4516 N N . ALA A 1 577 ? -29.218 8.294 28.004 1.00 93.00 577 ALA A N 1
ATOM 4517 C CA . ALA A 1 577 ? -30.104 9.005 28.927 1.00 93.00 577 ALA A CA 1
ATOM 4518 C C . ALA A 1 577 ? -31.165 9.843 28.187 1.00 93.00 577 ALA A C 1
ATOM 4520 O O . ALA A 1 577 ? -32.347 9.694 28.459 1.00 93.00 577 ALA A O 1
ATOM 4521 N N . GLN A 1 578 ? -30.781 10.626 27.169 1.00 92.00 578 GLN A N 1
ATOM 4522 C CA . GLN A 1 578 ? -31.722 11.406 26.340 1.00 92.00 578 GLN A CA 1
ATOM 4523 C C . GLN A 1 578 ? -32.762 10.536 25.614 1.00 92.00 578 GLN A C 1
ATOM 4525 O O . GLN A 1 578 ? -33.863 10.998 25.333 1.00 92.00 578 GLN A O 1
ATOM 4530 N N . LYS A 1 579 ? -32.422 9.280 25.294 1.00 91.38 579 LYS A N 1
ATOM 4531 C CA . LYS A 1 579 ? -33.351 8.309 24.694 1.00 91.38 579 LYS A CA 1
ATOM 4532 C C . LYS A 1 579 ? -34.273 7.624 25.713 1.00 91.38 579 LYS A C 1
ATOM 4534 O O . LYS A 1 579 ? -35.085 6.805 25.293 1.00 91.38 579 LYS A O 1
ATOM 4539 N N . GLY A 1 580 ? -34.113 7.887 27.011 1.00 91.94 580 GLY A N 1
ATOM 4540 C CA . GLY A 1 580 ? -34.815 7.170 28.081 1.00 91.94 580 GLY A CA 1
ATOM 4541 C C . GLY A 1 580 ? -34.369 5.712 28.232 1.00 91.94 580 GLY A C 1
ATOM 4542 O O . GLY A 1 580 ? -35.093 4.883 28.769 1.00 91.94 580 GLY A O 1
ATOM 4543 N N . TYR A 1 581 ? -33.179 5.348 27.735 1.00 92.81 581 TYR A N 1
ATOM 4544 C CA . TYR A 1 581 ? -32.711 3.956 27.765 1.00 92.81 581 TYR A CA 1
ATOM 4545 C C . TYR A 1 581 ? -32.476 3.448 29.192 1.00 92.81 581 TYR A C 1
ATOM 4547 O O . TYR A 1 581 ? -32.608 2.256 29.442 1.00 92.81 581 TYR A O 1
ATOM 4555 N N . TYR A 1 582 ? -32.111 4.337 30.121 1.00 94.12 582 TYR A N 1
ATOM 4556 C CA . TYR A 1 582 ? -31.875 3.983 31.523 1.00 94.12 582 TYR A CA 1
ATOM 4557 C C . TYR A 1 582 ? -33.145 3.983 32.384 1.00 94.12 582 TYR A C 1
ATOM 4559 O O . TYR A 1 582 ? -33.074 3.598 33.553 1.00 94.12 582 TYR A O 1
ATOM 4567 N N . ASP A 1 583 ? -34.292 4.366 31.827 1.00 93.19 583 ASP A N 1
ATOM 4568 C CA . ASP A 1 583 ? -35.540 4.477 32.574 1.00 93.19 583 ASP A CA 1
ATOM 4569 C C . ASP A 1 583 ? -36.090 3.082 32.897 1.00 93.19 583 ASP A C 1
ATOM 4571 O O . ASP A 1 583 ? -36.202 2.200 32.045 1.00 93.19 583 ASP A O 1
ATOM 4575 N N . GLY A 1 584 ? -36.399 2.851 34.169 1.00 91.38 584 GLY A N 1
ATOM 4576 C CA . GLY A 1 584 ? -36.836 1.557 34.688 1.00 91.38 584 GLY A CA 1
ATOM 4577 C C . GLY A 1 584 ? -35.726 0.516 34.875 1.00 91.38 584 GLY A C 1
ATOM 4578 O O . GLY A 1 584 ? -36.035 -0.601 35.292 1.00 91.38 584 GLY A O 1
ATOM 4579 N N . ILE A 1 585 ? -34.450 0.835 34.613 1.00 94.25 585 ILE A N 1
ATOM 4580 C CA . ILE A 1 585 ? -33.351 -0.133 34.756 1.00 94.25 585 ILE A CA 1
ATOM 4581 C C . ILE A 1 585 ? -32.996 -0.366 36.229 1.00 94.25 585 ILE A C 1
ATOM 4583 O O . ILE A 1 585 ? -32.778 0.573 36.997 1.00 94.25 585 ILE A O 1
ATOM 4587 N N . ILE A 1 586 ? -32.867 -1.638 36.610 1.00 94.06 586 ILE A N 1
ATOM 4588 C CA . ILE A 1 586 ? -32.484 -2.056 37.962 1.00 94.06 586 ILE A CA 1
ATOM 4589 C C . ILE A 1 586 ? -30.967 -2.010 38.195 1.00 94.06 586 ILE A C 1
ATOM 4591 O O . ILE A 1 586 ? -30.159 -2.269 37.298 1.00 94.06 586 ILE A O 1
ATOM 4595 N N . PHE A 1 587 ? -30.577 -1.794 39.449 1.00 94.00 587 PHE A N 1
ATOM 4596 C CA . PHE A 1 587 ? -29.226 -2.082 39.924 1.00 94.00 587 PHE A CA 1
ATOM 4597 C C . PHE A 1 587 ? -29.111 -3.583 40.201 1.00 94.00 587 PHE A C 1
ATOM 4599 O O . PHE A 1 587 ? -29.545 -4.080 41.236 1.00 94.00 587 PHE A O 1
ATOM 4606 N N . HIS A 1 588 ? -28.559 -4.327 39.245 1.00 92.31 588 HIS A N 1
ATOM 4607 C CA . HIS A 1 588 ? -28.520 -5.792 39.298 1.00 92.31 588 HIS A CA 1
ATOM 4608 C C . HIS A 1 588 ? -27.391 -6.346 40.178 1.00 92.31 588 HIS A C 1
ATOM 4610 O O . HIS A 1 588 ? -27.412 -7.530 40.502 1.00 92.31 588 HIS A O 1
ATOM 4616 N N . ARG A 1 589 ? -26.410 -5.516 40.558 1.00 93.31 589 ARG A N 1
ATOM 4617 C CA . ARG A 1 589 ? -25.295 -5.916 41.422 1.00 93.31 589 ARG A CA 1
ATOM 4618 C C . ARG A 1 589 ? -24.877 -4.778 42.348 1.00 93.31 589 ARG A C 1
ATOM 4620 O O . ARG A 1 589 ? -24.602 -3.673 41.886 1.00 93.31 589 ARG A O 1
ATOM 4627 N N . ASN A 1 590 ? -24.795 -5.058 43.641 1.00 94.31 590 ASN A N 1
ATOM 4628 C CA . ASN A 1 590 ? -24.433 -4.122 44.696 1.00 94.31 590 ASN A CA 1
ATOM 4629 C C . ASN A 1 590 ? -23.503 -4.809 45.705 1.00 94.31 590 ASN A C 1
ATOM 4631 O O . ASN A 1 590 ? -23.920 -5.703 46.433 1.00 94.31 590 ASN A O 1
ATOM 4635 N N . ILE A 1 591 ? -22.238 -4.391 45.755 1.00 92.50 591 ILE A N 1
ATOM 4636 C CA . ILE A 1 591 ? -21.242 -4.936 46.681 1.00 9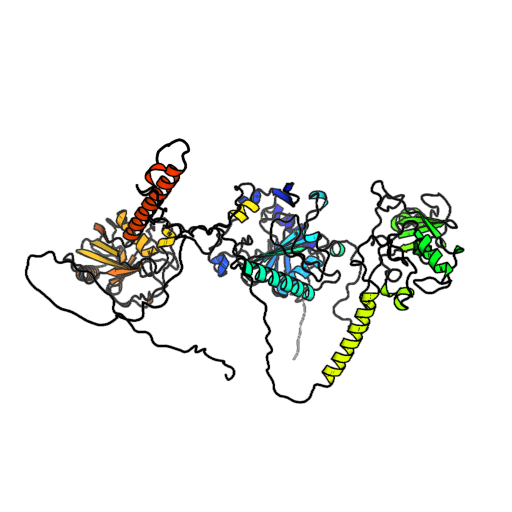2.50 591 ILE A CA 1
ATOM 4637 C C . ILE A 1 591 ? -20.874 -3.850 47.688 1.00 92.50 591 ILE A C 1
ATOM 4639 O O . ILE A 1 591 ? -20.202 -2.867 47.351 1.00 92.50 591 ILE A O 1
ATOM 4643 N N . ARG A 1 592 ? -21.273 -4.061 48.946 1.00 90.00 592 ARG A N 1
ATOM 4644 C CA . ARG A 1 592 ? -20.966 -3.154 50.062 1.00 90.00 592 ARG A CA 1
ATOM 4645 C C . ARG A 1 592 ? -19.465 -2.889 50.163 1.00 90.00 592 ARG A C 1
ATOM 4647 O O . ARG A 1 592 ? -18.664 -3.812 50.031 1.00 90.00 592 ARG A O 1
ATOM 4654 N N . ASN A 1 593 ? -19.079 -1.642 50.436 1.00 90.06 593 ASN A N 1
ATOM 4655 C CA . ASN A 1 593 ? -17.687 -1.181 50.500 1.00 90.06 593 ASN A CA 1
ATOM 4656 C C . ASN A 1 593 ? -16.876 -1.322 49.200 1.00 90.06 593 ASN A C 1
ATOM 4658 O O . ASN A 1 593 ? -15.659 -1.118 49.229 1.00 90.06 593 ASN A O 1
ATOM 4662 N N . PHE A 1 594 ? -17.509 -1.657 48.073 1.00 91.69 594 PHE A N 1
ATOM 4663 C CA . PHE A 1 594 ? -16.825 -1.788 46.793 1.00 91.69 594 PHE A CA 1
ATOM 4664 C C . PHE A 1 594 ? -17.488 -0.949 45.700 1.00 91.69 594 PHE A C 1
ATOM 4666 O O . PHE A 1 594 ? -16.992 0.140 45.402 1.00 91.69 594 PHE A O 1
ATOM 4673 N N . MET A 1 595 ? -18.592 -1.416 45.113 1.00 93.44 595 MET A N 1
ATOM 4674 C CA . MET A 1 595 ? -19.254 -0.733 43.998 1.00 93.44 595 MET A CA 1
ATOM 4675 C C . MET A 1 595 ? -20.688 -1.216 43.772 1.00 93.44 595 MET A C 1
ATOM 4677 O O . MET A 1 595 ? -21.050 -2.331 44.152 1.00 93.44 595 MET A O 1
ATOM 4681 N N . ILE A 1 596 ? -21.474 -0.384 43.094 1.00 94.69 596 ILE A N 1
ATOM 4682 C CA . ILE A 1 596 ? -22.818 -0.702 42.605 1.00 94.69 596 ILE A CA 1
ATOM 4683 C C . ILE A 1 596 ? -22.863 -0.571 41.082 1.00 94.69 596 ILE A C 1
ATOM 4685 O O . ILE A 1 596 ? -22.325 0.388 40.532 1.00 94.69 596 ILE A O 1
ATOM 4689 N N . GLN A 1 597 ? -23.491 -1.530 40.399 1.00 94.56 597 GLN A N 1
ATOM 4690 C CA . GLN A 1 597 ? -23.492 -1.661 38.940 1.00 94.56 597 GLN A CA 1
ATOM 4691 C C . GLN A 1 597 ? -24.916 -1.624 38.366 1.00 94.56 597 GLN A C 1
ATOM 4693 O O . GLN A 1 597 ? -25.850 -2.220 38.911 1.00 94.56 597 GLN A O 1
ATOM 4698 N N . SER A 1 598 ? -25.069 -0.929 37.236 1.00 93.44 598 SER A N 1
ATOM 4699 C CA . SER A 1 598 ? -26.331 -0.757 36.508 1.00 93.44 598 SER A CA 1
ATOM 4700 C C . SER A 1 598 ? -26.099 -0.630 34.996 1.00 93.44 598 SER A C 1
ATOM 4702 O O . SER A 1 598 ? -24.988 -0.834 34.504 1.00 93.44 598 SER A O 1
ATOM 4704 N N . GLY A 1 599 ? -27.157 -0.323 34.244 1.00 89.38 599 GLY A N 1
ATOM 4705 C CA . GLY A 1 599 ? -27.103 -0.058 32.803 1.00 89.38 599 GLY A CA 1
ATOM 4706 C C . GLY A 1 599 ? -27.335 -1.281 31.911 1.00 89.38 599 GLY A C 1
ATOM 4707 O O . GLY A 1 599 ? -26.998 -1.242 30.726 1.00 89.38 599 GLY A O 1
ATOM 4708 N N . ASP A 1 600 ? -27.906 -2.359 32.456 1.00 91.56 600 ASP A N 1
ATOM 4709 C CA . ASP A 1 600 ? -28.380 -3.521 31.692 1.00 91.56 600 ASP A CA 1
ATOM 4710 C C . ASP A 1 600 ? -29.922 -3.562 31.676 1.00 91.56 600 ASP A C 1
ATOM 4712 O O . ASP A 1 600 ? -30.513 -3.875 32.713 1.00 91.56 600 ASP A O 1
ATOM 4716 N N . PRO A 1 601 ? -30.582 -3.318 30.526 1.00 88.56 601 PRO A N 1
ATOM 4717 C CA . PRO A 1 601 ? -32.044 -3.366 30.417 1.00 88.56 601 PRO A CA 1
ATOM 4718 C C . PRO A 1 601 ? -32.644 -4.731 30.754 1.00 88.56 601 PRO A C 1
ATOM 4720 O O . PRO A 1 601 ? -33.798 -4.820 31.155 1.00 88.56 601 PRO A O 1
ATOM 4723 N N . THR A 1 602 ? -31.873 -5.810 30.587 1.00 86.81 602 THR A N 1
ATOM 4724 C CA . THR A 1 602 ? -32.348 -7.167 30.891 1.00 86.81 602 THR A CA 1
ATOM 4725 C C . THR A 1 602 ? -32.309 -7.482 32.386 1.00 86.81 602 THR A C 1
ATOM 4727 O O . THR A 1 602 ? -32.865 -8.492 32.811 1.00 86.81 602 THR A O 1
ATOM 4730 N N . GLY A 1 603 ? -31.598 -6.675 33.185 1.00 83.75 603 GLY A N 1
ATOM 4731 C CA . GLY A 1 603 ? -31.375 -6.918 34.613 1.00 83.75 603 GLY A CA 1
ATOM 4732 C C . GLY A 1 603 ? -30.538 -8.167 34.932 1.00 83.75 603 GLY A C 1
ATOM 4733 O O . GLY A 1 603 ? -30.392 -8.516 36.100 1.00 83.75 603 GLY A O 1
ATOM 4734 N N . SER A 1 604 ? -29.990 -8.850 33.919 1.00 83.44 604 SER A N 1
ATOM 4735 C CA . SER A 1 604 ? -29.221 -10.094 34.079 1.00 83.44 604 SER A CA 1
ATOM 4736 C C . SER A 1 604 ? -27.737 -9.866 34.396 1.00 83.44 604 SER A C 1
ATOM 4738 O O . SER A 1 604 ? -27.032 -10.798 34.784 1.00 83.44 604 SER A O 1
ATOM 4740 N N . GLY A 1 605 ? -27.241 -8.646 34.171 1.00 82.00 605 GLY A N 1
ATOM 4741 C CA . GLY A 1 605 ? -25.830 -8.268 34.244 1.00 82.00 605 GLY A CA 1
ATOM 4742 C C . GLY A 1 605 ? -25.009 -8.688 33.021 1.00 82.00 605 GLY A C 1
ATOM 4743 O O . GLY A 1 605 ? -23.827 -8.360 32.918 1.00 82.00 605 GLY A O 1
ATOM 4744 N N . ARG A 1 606 ? -25.604 -9.400 32.055 1.00 83.62 606 ARG A N 1
ATOM 4745 C CA . ARG A 1 606 ? -24.919 -9.870 30.839 1.00 83.62 606 ARG A CA 1
ATOM 4746 C C . ARG A 1 606 ? -25.290 -9.077 29.589 1.00 83.62 606 ARG A C 1
ATOM 4748 O O . ARG A 1 606 ? -24.578 -9.227 28.591 1.00 83.62 606 ARG A O 1
ATOM 4755 N N . GLY A 1 607 ? -26.351 -8.276 29.633 1.00 85.38 607 GLY A N 1
ATOM 4756 C CA . GLY A 1 607 ? -26.872 -7.513 28.502 1.00 85.38 607 GLY A CA 1
ATOM 4757 C C . GLY A 1 607 ? -26.326 -6.088 28.411 1.00 85.38 607 GLY A C 1
ATOM 4758 O O . GLY A 1 607 ? -25.309 -5.755 29.016 1.00 85.38 607 GLY A O 1
ATOM 4759 N N . GLY A 1 608 ? -27.012 -5.248 27.641 1.00 86.19 608 GLY A N 1
ATOM 4760 C CA . GLY A 1 608 ? -26.646 -3.851 27.419 1.00 86.19 608 GLY A CA 1
ATOM 4761 C C . GLY A 1 608 ? -25.949 -3.607 26.080 1.00 86.19 608 GLY A C 1
ATOM 4762 O O . GLY A 1 608 ? -25.036 -4.333 25.683 1.00 86.19 608 GLY A O 1
ATOM 4763 N N . THR A 1 609 ? -26.384 -2.563 25.380 1.00 90.75 609 THR A N 1
ATOM 4764 C CA . THR A 1 609 ? -25.857 -2.137 24.080 1.00 90.75 609 THR A CA 1
ATOM 4765 C C . THR A 1 609 ? -25.523 -0.654 24.119 1.00 90.75 609 THR A C 1
ATOM 4767 O O . THR A 1 609 ? -26.288 0.135 24.665 1.00 90.75 609 THR A O 1
ATOM 4770 N N . SER A 1 610 ? -24.396 -0.263 23.524 1.00 93.06 610 SER A N 1
ATOM 4771 C CA . SER A 1 610 ? -24.053 1.155 23.375 1.00 93.06 610 SER A CA 1
ATOM 4772 C C . SER A 1 610 ? -24.990 1.862 22.385 1.00 93.06 610 SER A C 1
ATOM 4774 O O . SER A 1 610 ? -25.711 1.220 21.616 1.00 93.06 610 SER A O 1
ATOM 4776 N N . ILE A 1 611 ? -24.901 3.191 22.328 1.00 91.25 611 ILE A N 1
ATOM 4777 C CA . ILE A 1 611 ? -25.613 4.024 21.353 1.00 91.25 611 ILE A CA 1
ATOM 4778 C C . ILE A 1 611 ? -25.297 3.654 19.892 1.00 91.25 611 ILE A C 1
ATOM 4780 O O . ILE A 1 611 ? -26.129 3.863 19.012 1.00 91.25 611 ILE A O 1
ATOM 4784 N N . TRP A 1 612 ? -24.122 3.066 19.641 1.00 88.38 612 TRP A N 1
ATOM 4785 C CA . TRP A 1 612 ? -23.672 2.633 18.315 1.00 88.38 612 TRP A CA 1
ATOM 4786 C C . TRP A 1 612 ? -24.082 1.194 17.970 1.00 88.38 612 TRP A C 1
ATOM 4788 O O . TRP A 1 612 ? -23.695 0.690 16.917 1.00 88.38 612 TRP A O 1
ATOM 4798 N N . GLY A 1 613 ? -24.788 0.491 18.864 1.00 87.56 613 GLY A N 1
ATOM 4799 C CA . GLY A 1 613 ? -25.181 -0.912 18.675 1.00 87.56 613 GLY A CA 1
ATOM 4800 C C . GLY A 1 613 ? -24.018 -1.916 18.721 1.00 87.56 613 GLY A C 1
ATOM 4801 O O . GLY A 1 613 ? -24.217 -3.100 18.466 1.00 87.56 613 GLY A O 1
ATOM 4802 N N . LYS A 1 614 ? -22.803 -1.465 19.054 1.00 90.69 614 LYS A N 1
ATOM 4803 C CA . LYS A 1 614 ? -21.581 -2.281 19.165 1.00 90.69 614 LYS A CA 1
ATOM 4804 C C . LYS A 1 614 ? -20.728 -1.847 20.352 1.00 90.69 614 LYS A C 1
ATOM 4806 O O . LYS A 1 614 ? -20.859 -0.723 20.828 1.00 90.69 614 LYS A O 1
ATOM 4811 N N . ASN A 1 615 ? -19.821 -2.698 20.812 1.00 90.75 615 ASN A N 1
ATOM 4812 C CA . ASN A 1 615 ? -18.902 -2.304 21.879 1.00 90.75 615 ASN A CA 1
ATOM 4813 C C . ASN A 1 615 ? -17.931 -1.207 21.410 1.00 90.75 615 ASN A C 1
ATOM 4815 O O . ASN A 1 615 ? -17.569 -1.162 20.231 1.00 90.75 615 ASN A O 1
ATOM 4819 N N . PHE A 1 616 ? -17.508 -0.340 22.331 1.00 91.62 616 PHE A N 1
ATOM 4820 C CA . PHE A 1 616 ? -16.535 0.719 22.059 1.00 91.62 616 PHE A CA 1
ATOM 4821 C C . PHE A 1 616 ? -15.277 0.606 22.932 1.00 91.62 616 PHE A C 1
ATOM 4823 O O . PHE A 1 616 ? -15.247 -0.096 23.946 1.00 91.62 616 PHE A O 1
ATOM 4830 N N . ASN A 1 617 ? -14.220 1.286 22.483 1.00 91.12 617 ASN A N 1
ATOM 4831 C CA . ASN A 1 617 ? -12.876 1.194 23.053 1.00 91.12 617 ASN A CA 1
ATOM 4832 C C . ASN A 1 617 ? -12.787 1.790 24.463 1.00 91.12 617 ASN A C 1
ATOM 4834 O O . ASN A 1 617 ? -13.565 2.676 24.815 1.00 91.12 617 ASN A O 1
ATOM 4838 N N . ASP A 1 618 ? -11.813 1.319 25.245 1.00 90.06 618 ASP A N 1
ATOM 4839 C CA . ASP A 1 618 ? -11.501 1.899 26.551 1.00 90.06 618 ASP A CA 1
ATOM 4840 C C . ASP A 1 618 ? -10.719 3.212 26.376 1.00 90.06 618 ASP A C 1
ATOM 4842 O O . ASP A 1 618 ? -9.709 3.272 25.675 1.00 90.06 618 ASP A O 1
ATOM 4846 N N . GLU A 1 619 ? -11.173 4.266 27.046 1.00 89.81 619 GLU A N 1
ATOM 4847 C CA . GLU A 1 619 ? -10.493 5.559 27.158 1.00 89.81 619 GLU A CA 1
ATOM 4848 C C . GLU A 1 619 ? -9.755 5.602 28.505 1.00 89.81 619 GLU A C 1
ATOM 4850 O O . GLU A 1 619 ? -10.341 5.891 29.546 1.00 89.81 619 GLU A O 1
ATOM 4855 N N . LEU A 1 620 ? -8.479 5.204 28.504 1.00 86.06 620 LEU A N 1
ATOM 4856 C CA . LEU A 1 620 ? -7.645 5.076 29.715 1.00 86.06 620 LEU A CA 1
ATOM 4857 C C . LEU A 1 620 ? -6.545 6.148 29.798 1.00 86.06 620 LEU A C 1
ATOM 4859 O O . LEU A 1 620 ? -5.754 6.165 30.742 1.00 86.06 620 LEU A O 1
ATOM 4863 N N . GLU A 1 621 ? -6.476 7.024 28.795 1.00 76.62 621 GLU A N 1
ATOM 4864 C CA . GLU A 1 621 ? -5.493 8.099 28.677 1.00 76.62 621 GLU A CA 1
ATOM 4865 C C . GLU A 1 621 ? -5.964 9.330 29.462 1.00 76.62 621 GLU A C 1
ATOM 4867 O O . GLU A 1 621 ? -6.486 10.295 28.907 1.00 76.62 621 GLU A O 1
ATOM 4872 N N . GLY A 1 622 ? -5.799 9.298 30.784 1.00 79.12 622 GLY A N 1
ATOM 4873 C CA . GLY A 1 622 ? -6.145 10.427 31.641 1.00 79.12 622 GLY A CA 1
ATOM 4874 C C . GLY A 1 622 ? -5.516 10.351 33.033 1.00 79.12 622 GLY A C 1
ATOM 4875 O O . GLY A 1 622 ? -5.035 9.296 33.445 1.00 79.12 622 GLY A O 1
ATOM 4876 N N . PRO A 1 623 ? -5.514 11.471 33.777 1.00 85.00 623 PRO A N 1
ATOM 4877 C CA . PRO A 1 623 ? -5.043 11.514 35.160 1.00 85.00 623 PRO A CA 1
ATOM 4878 C C . PRO A 1 623 ? -6.050 10.910 36.154 1.00 85.00 623 PRO A C 1
ATOM 4880 O O . PRO A 1 623 ? -5.724 10.767 37.330 1.00 85.00 623 PRO A O 1
ATOM 4883 N N . LEU A 1 624 ? -7.271 10.597 35.705 1.00 87.38 624 LEU A N 1
ATOM 4884 C CA . LEU A 1 624 ? -8.356 10.099 36.548 1.00 87.38 624 LEU A CA 1
ATOM 4885 C C . LEU A 1 624 ? -8.040 8.692 37.072 1.00 87.38 624 LEU A C 1
ATOM 4887 O O . LEU A 1 624 ? -7.590 7.824 36.324 1.00 87.38 624 LEU A O 1
ATOM 4891 N N . LYS A 1 625 ? -8.300 8.471 38.363 1.00 91.12 625 LYS A N 1
ATOM 4892 C CA . LYS A 1 625 ? -8.104 7.197 39.070 1.00 91.12 625 LYS A CA 1
ATOM 4893 C C . LYS A 1 625 ? -9.300 6.918 39.976 1.00 91.12 625 LYS A C 1
ATOM 4895 O O . LYS A 1 625 ? -10.044 7.834 40.314 1.00 91.12 625 LYS A O 1
ATOM 4900 N N . HIS A 1 626 ? -9.478 5.670 40.398 1.00 91.88 626 HIS A N 1
ATOM 4901 C CA . HIS A 1 626 ? -10.497 5.285 41.377 1.00 91.88 626 HIS A CA 1
ATOM 4902 C C . HIS A 1 626 ? -9.989 5.560 42.803 1.00 91.88 626 HIS A C 1
ATOM 4904 O O . HIS A 1 626 ? -9.885 4.655 43.631 1.00 91.88 626 HIS A O 1
ATOM 4910 N N . ASP A 1 627 ? -9.615 6.806 43.087 1.00 90.31 627 ASP A N 1
ATOM 4911 C CA . ASP A 1 627 ? -8.982 7.239 44.338 1.00 90.31 627 ASP A CA 1
ATOM 4912 C C . ASP A 1 627 ? -9.980 7.710 45.405 1.00 90.31 627 ASP A C 1
ATOM 4914 O O . ASP A 1 627 ? -9.602 7.886 46.564 1.00 90.31 627 ASP A O 1
ATOM 4918 N N . LYS A 1 628 ? -11.249 7.904 45.028 1.00 88.75 628 LYS A N 1
ATOM 4919 C CA . LYS A 1 628 ? -12.312 8.460 45.873 1.00 88.75 628 LYS A CA 1
ATOM 4920 C C . LYS A 1 628 ? -13.598 7.634 45.809 1.00 88.75 628 LYS A C 1
ATOM 4922 O O . LYS A 1 628 ? -13.769 6.750 44.969 1.00 88.75 628 LYS A O 1
ATOM 4927 N N . ARG A 1 629 ? -14.507 7.929 46.740 1.00 91.38 629 ARG A N 1
ATOM 4928 C CA . ARG A 1 629 ? -15.897 7.457 46.711 1.00 91.38 629 ARG A CA 1
ATOM 4929 C C . ARG A 1 629 ? -16.673 8.214 45.635 1.00 91.38 629 ARG A C 1
ATOM 4931 O O . ARG A 1 629 ? -16.440 9.399 45.430 1.00 91.38 629 ARG A O 1
ATOM 4938 N N . GLY A 1 630 ? -17.613 7.532 44.991 1.00 90.88 630 GLY A N 1
ATOM 4939 C CA . GLY A 1 630 ? -18.488 8.118 43.986 1.00 90.88 630 GLY A CA 1
ATOM 4940 C C . GLY A 1 630 ? -17.841 8.243 42.610 1.00 90.88 630 GLY A C 1
ATOM 4941 O O . GLY A 1 630 ? -18.340 9.007 41.797 1.00 90.88 630 GLY A O 1
ATOM 4942 N N . VAL A 1 631 ? -16.750 7.530 42.316 1.00 93.94 631 VAL A N 1
ATOM 4943 C CA . VAL A 1 631 ? -16.159 7.537 40.967 1.00 93.94 631 VAL A CA 1
ATOM 4944 C C . VAL A 1 631 ? -17.040 6.707 40.035 1.00 93.94 631 VAL A C 1
ATOM 4946 O O . VAL A 1 631 ? -17.416 5.585 40.376 1.00 93.94 631 VAL A O 1
ATOM 4949 N N . LEU A 1 632 ? -17.371 7.267 38.870 1.00 94.69 632 LEU A N 1
ATOM 4950 C CA . LEU A 1 632 ? -18.237 6.662 37.860 1.00 94.69 632 LEU A CA 1
ATOM 4951 C C . LEU A 1 632 ? -17.392 6.111 36.704 1.00 94.69 632 LEU A C 1
ATOM 4953 O O . LEU A 1 632 ? -16.600 6.837 36.092 1.00 94.69 632 LEU A O 1
ATOM 4957 N N . SER A 1 633 ? -17.571 4.826 36.402 1.00 95.06 633 SER A N 1
ATOM 4958 C CA . SER A 1 633 ? -16.718 4.096 35.463 1.00 95.06 633 SER A CA 1
ATOM 4959 C C . SER A 1 633 ? -17.503 3.073 34.636 1.00 95.06 633 SER A C 1
ATOM 4961 O O . SER A 1 633 ? -18.545 2.573 35.068 1.00 95.06 633 SER A O 1
ATOM 4963 N N . MET A 1 634 ? -17.036 2.780 33.421 1.00 95.25 634 MET A N 1
ATOM 4964 C CA . MET A 1 634 ? -17.687 1.829 32.511 1.00 95.25 634 MET A CA 1
ATOM 4965 C C . MET A 1 634 ? -17.403 0.378 32.916 1.00 95.25 634 MET A C 1
ATOM 4967 O O . MET A 1 634 ? -16.251 -0.020 33.115 1.00 95.25 634 MET A O 1
ATOM 4971 N N . ALA A 1 635 ? -18.448 -0.448 32.966 1.00 92.75 635 ALA A N 1
ATOM 4972 C CA . ALA A 1 635 ? -18.290 -1.888 33.128 1.00 92.75 635 ALA A CA 1
ATOM 4973 C C . ALA A 1 635 ? -17.960 -2.533 31.772 1.00 92.75 635 ALA A C 1
ATOM 4975 O O . ALA A 1 635 ? -18.623 -2.283 30.762 1.00 92.75 635 ALA A O 1
ATOM 4976 N N . ASN A 1 636 ? -16.943 -3.394 31.757 1.00 90.88 636 ASN A N 1
ATOM 4977 C CA . ASN A 1 636 ? -16.501 -4.110 30.564 1.00 90.88 636 ASN A CA 1
ATOM 4978 C C . ASN A 1 636 ? -16.261 -5.599 30.880 1.00 90.88 636 ASN A C 1
ATOM 4980 O O . ASN A 1 636 ? -16.132 -6.003 32.036 1.00 90.88 636 ASN A O 1
ATOM 4984 N N . LYS A 1 637 ? -16.241 -6.437 29.838 1.00 85.25 637 LYS A N 1
ATOM 4985 C CA . LYS A 1 637 ? -15.968 -7.888 29.920 1.00 85.25 637 LYS A CA 1
ATOM 4986 C C . LYS A 1 637 ? -14.515 -8.220 29.541 1.00 85.25 637 LYS A C 1
ATOM 4988 O O . LYS A 1 637 ? -14.174 -9.378 29.322 1.00 85.25 637 LYS A O 1
ATOM 4993 N N . GLY A 1 638 ? -13.673 -7.197 29.417 1.00 84.62 638 GLY A N 1
ATOM 4994 C CA . GLY A 1 638 ? -12.337 -7.254 28.837 1.00 84.62 638 GLY A CA 1
ATOM 4995 C C . GLY A 1 638 ? -11.996 -5.955 28.107 1.00 84.62 638 GLY A C 1
ATOM 4996 O O . GLY A 1 638 ? -12.829 -5.053 27.995 1.00 84.62 638 GLY A O 1
ATOM 4997 N N . LYS A 1 639 ? -10.772 -5.871 27.583 1.00 85.75 639 LYS A N 1
ATOM 4998 C CA . LYS A 1 639 ? -10.284 -4.670 26.891 1.00 85.75 639 LYS A CA 1
ATOM 4999 C C . LYS A 1 639 ? -11.170 -4.315 25.692 1.00 85.75 639 LYS A C 1
ATOM 5001 O O . LYS A 1 639 ? -11.456 -5.188 24.876 1.00 85.75 639 LYS A O 1
ATOM 5006 N N . ASN A 1 640 ? -11.538 -3.042 25.565 1.00 86.62 640 ASN A N 1
ATOM 5007 C CA . ASN A 1 640 ? -12.349 -2.470 24.484 1.00 86.62 640 ASN A CA 1
ATOM 5008 C C . ASN A 1 640 ? -13.751 -3.089 24.343 1.00 86.62 640 ASN A C 1
ATOM 5010 O O . ASN A 1 640 ? -14.257 -3.265 23.234 1.00 86.62 640 ASN A O 1
ATOM 5014 N N . THR A 1 641 ? -14.381 -3.452 25.464 1.00 89.25 641 THR A N 1
ATOM 5015 C CA . THR A 1 641 ? -15.729 -4.048 25.470 1.00 89.25 641 THR A CA 1
ATOM 5016 C C . THR A 1 641 ? -16.767 -3.199 26.207 1.00 89.25 641 THR A C 1
ATOM 5018 O O . THR A 1 641 ? -17.706 -3.739 26.792 1.00 89.25 641 THR A O 1
ATOM 5021 N N . ASN A 1 642 ? -16.618 -1.870 26.175 1.00 91.06 642 ASN A N 1
ATOM 5022 C CA . ASN A 1 642 ? -17.585 -0.966 26.798 1.00 91.06 642 ASN A CA 1
ATOM 5023 C C . ASN A 1 642 ? -18.923 -0.994 26.053 1.00 91.06 642 ASN A C 1
ATOM 5025 O O . ASN A 1 642 ? -18.963 -1.010 24.821 1.00 91.06 642 ASN A O 1
ATOM 5029 N N . SER A 1 643 ? -20.016 -0.992 26.816 1.00 91.62 643 SER A N 1
ATOM 5030 C CA . SER A 1 643 ? -21.395 -1.102 26.322 1.00 91.62 643 SER A CA 1
ATOM 5031 C C . SER A 1 643 ? -22.277 0.002 26.932 1.00 91.62 643 SER A C 1
ATOM 5033 O O . SER A 1 643 ? -21.934 1.174 26.827 1.00 91.62 643 SER A O 1
ATOM 5035 N N . SER A 1 644 ? -23.404 -0.325 27.566 1.00 94.00 644 SER A N 1
ATOM 5036 C CA . SER A 1 644 ? -24.219 0.622 28.350 1.00 94.00 644 SER A CA 1
ATOM 5037 C C . SER A 1 644 ? -24.031 0.477 29.860 1.00 94.00 644 SER A C 1
ATOM 5039 O O . SER A 1 644 ? -24.529 1.296 30.625 1.00 94.00 644 SER A O 1
ATOM 5041 N N . GLN A 1 645 ? -23.348 -0.577 30.308 1.00 94.56 645 GLN A N 1
ATOM 5042 C CA . GLN A 1 645 ? -23.207 -0.851 31.731 1.00 94.56 645 GLN A CA 1
ATOM 5043 C C . GLN A 1 645 ? -22.164 0.060 32.384 1.00 94.56 645 GLN A C 1
ATOM 5045 O O . GLN A 1 645 ? -21.069 0.257 31.854 1.00 94.56 645 GLN A O 1
ATOM 5050 N N . PHE A 1 646 ? -22.477 0.551 33.577 1.00 95.44 646 PHE A N 1
ATOM 5051 C CA . PHE A 1 646 ? -21.593 1.395 34.375 1.00 95.44 646 PHE A CA 1
ATOM 5052 C C . PHE A 1 646 ? -21.664 0.999 35.848 1.00 95.44 646 PHE A C 1
ATOM 5054 O O . PHE A 1 646 ? -22.619 0.356 36.294 1.00 95.44 646 PHE A O 1
ATOM 5061 N N . PHE A 1 647 ? -20.649 1.391 36.609 1.00 95.50 647 PHE A N 1
ATOM 5062 C CA . PHE A 1 647 ? -20.618 1.213 38.051 1.00 95.50 647 PHE A CA 1
ATOM 5063 C C . PHE A 1 647 ? -20.138 2.470 38.772 1.00 95.50 647 PHE A C 1
ATOM 5065 O O . PHE A 1 647 ? -19.412 3.296 38.214 1.00 95.50 647 PHE A O 1
ATOM 5072 N N . ILE A 1 648 ? -20.559 2.597 40.030 1.00 95.38 648 ILE A N 1
ATOM 5073 C CA . ILE A 1 648 ? -20.184 3.681 40.937 1.00 95.38 648 ILE A CA 1
ATOM 5074 C C . ILE A 1 648 ? -19.465 3.074 42.134 1.00 95.38 648 ILE A C 1
ATOM 5076 O O . ILE A 1 648 ? -19.967 2.133 42.752 1.00 95.38 648 ILE A O 1
ATOM 5080 N N . THR A 1 649 ? -18.288 3.595 42.467 1.00 95.00 649 THR A N 1
ATOM 5081 C CA . THR A 1 649 ? -17.486 3.083 43.584 1.00 95.00 649 THR A CA 1
ATOM 5082 C C . THR A 1 649 ? -17.953 3.636 44.932 1.00 95.00 649 THR A C 1
ATOM 5084 O O . THR A 1 649 ? -18.241 4.823 45.078 1.00 95.00 649 THR A O 1
ATOM 5087 N N . TYR A 1 650 ? -17.962 2.795 45.966 1.00 93.31 650 TYR A N 1
ATOM 5088 C CA . TYR A 1 650 ? -18.192 3.228 47.353 1.00 93.31 650 TYR A CA 1
ATOM 5089 C C . TYR A 1 650 ? -16.899 3.570 48.097 1.00 93.31 650 TYR A C 1
ATOM 5091 O O . TYR A 1 650 ? -16.920 4.333 49.068 1.00 93.31 650 TYR A O 1
ATOM 5099 N N . ARG A 1 651 ? -15.774 3.021 47.630 1.00 91.88 651 ARG A N 1
ATOM 5100 C CA . ARG A 1 651 ? -14.443 3.146 48.228 1.00 91.88 651 ARG A CA 1
ATOM 5101 C C . ARG A 1 651 ? -13.376 3.275 47.126 1.00 91.88 651 ARG A C 1
ATOM 5103 O O . ARG A 1 651 ? -13.618 2.806 46.013 1.00 91.88 651 ARG A O 1
ATOM 5110 N N . PRO A 1 652 ? -12.196 3.855 47.421 1.00 91.31 652 PRO A N 1
ATOM 5111 C CA . PRO A 1 652 ? -11.066 3.824 46.497 1.00 91.31 652 PRO A CA 1
ATOM 5112 C C . PRO A 1 652 ? -10.720 2.392 46.059 1.00 91.31 652 PRO A C 1
ATOM 5114 O O . PRO A 1 652 ? -10.567 1.500 46.896 1.00 91.31 652 PRO A O 1
ATOM 5117 N N . ALA A 1 653 ? -10.595 2.178 44.750 1.00 90.69 653 ALA A N 1
ATOM 5118 C CA . ALA A 1 653 ? -10.448 0.872 44.112 1.00 90.69 653 ALA A CA 1
ATOM 5119 C C . ALA A 1 653 ? -9.310 0.882 43.075 1.00 90.69 653 ALA A C 1
ATOM 5121 O O . ALA A 1 653 ? -9.526 0.691 41.881 1.00 90.69 653 ALA A O 1
ATOM 5122 N N . SER A 1 654 ? -8.071 1.054 43.540 1.00 89.25 654 SER A N 1
ATOM 5123 C CA . SER A 1 654 ? -6.877 1.185 42.682 1.00 89.25 654 SER A CA 1
ATOM 5124 C C . SER A 1 654 ? -6.615 -0.000 41.740 1.00 89.25 654 SER A C 1
ATOM 5126 O O . SER A 1 654 ? -5.959 0.143 40.715 1.00 89.25 654 SER A O 1
ATOM 5128 N N . HIS A 1 655 ? -7.145 -1.189 42.038 1.00 87.50 655 HIS A N 1
ATOM 5129 C CA . HIS A 1 655 ? -6.996 -2.380 41.191 1.00 87.50 655 HIS A CA 1
ATOM 5130 C C . HIS A 1 655 ? -7.817 -2.330 39.884 1.00 87.50 655 HIS A C 1
ATOM 5132 O O . HIS A 1 655 ? -7.611 -3.185 39.010 1.00 87.50 655 HIS A O 1
ATOM 5138 N N . LEU A 1 656 ? -8.739 -1.365 39.766 1.00 89.31 656 LEU A N 1
ATOM 5139 C CA . LEU A 1 656 ? -9.552 -1.079 38.577 1.00 89.31 656 LEU A CA 1
ATOM 5140 C C . LEU A 1 656 ? -8.935 0.016 37.688 1.00 89.31 656 LEU A C 1
ATOM 5142 O O . LEU A 1 656 ? -9.387 0.218 36.556 1.00 89.31 656 LEU A O 1
ATOM 5146 N N . ASP A 1 657 ? -7.895 0.701 38.174 1.00 87.88 657 ASP A N 1
ATOM 5147 C CA . ASP A 1 657 ? -7.188 1.732 37.418 1.00 87.88 657 ASP A CA 1
ATOM 5148 C C . ASP A 1 657 ? -6.569 1.144 36.145 1.00 87.88 657 ASP A C 1
ATOM 5150 O O . ASP A 1 657 ? -6.070 0.015 36.129 1.00 87.88 657 ASP A O 1
ATOM 5154 N N . HIS A 1 658 ? -6.634 1.908 35.051 1.00 85.31 658 HIS A N 1
ATOM 5155 C CA . HIS A 1 658 ? -6.182 1.494 33.716 1.00 85.31 658 HIS A CA 1
ATOM 5156 C C . HIS A 1 658 ? -6.834 0.201 33.175 1.00 85.31 658 HIS A C 1
ATOM 5158 O O . HIS A 1 658 ? -6.308 -0.412 32.244 1.00 85.31 658 HIS A O 1
ATOM 5164 N N . LYS A 1 659 ? -7.977 -0.224 33.733 1.00 88.94 659 LYS A N 1
ATOM 5165 C CA . LYS A 1 659 ? -8.798 -1.331 33.204 1.00 88.94 659 LYS A CA 1
ATOM 5166 C C . LYS A 1 659 ? -10.195 -0.888 32.789 1.00 88.94 659 LYS A C 1
ATOM 5168 O O . LYS A 1 659 ? -10.725 -1.415 31.816 1.00 88.94 659 LYS A O 1
ATOM 5173 N N . HIS A 1 660 ? -10.770 0.056 33.527 1.00 91.62 660 HIS A N 1
ATOM 5174 C CA . HIS A 1 660 ? -12.103 0.596 33.281 1.00 91.62 660 HIS A CA 1
ATOM 5175 C C . HIS A 1 660 ? -12.024 2.093 32.994 1.00 91.62 660 HIS A C 1
ATOM 5177 O O . HIS A 1 660 ? -11.254 2.815 33.633 1.00 91.62 660 HIS A O 1
ATOM 5183 N N . THR A 1 661 ? -12.811 2.549 32.022 1.00 93.69 661 THR A N 1
ATOM 5184 C CA . THR A 1 661 ? -12.872 3.958 31.625 1.00 93.69 661 THR A CA 1
ATOM 5185 C C . THR A 1 661 ? -13.640 4.771 32.650 1.00 93.69 661 THR A C 1
ATOM 5187 O O . THR A 1 661 ? -14.849 4.600 32.801 1.00 93.69 661 THR A O 1
ATOM 5190 N N . ILE A 1 662 ? -12.938 5.690 33.309 1.00 94.69 662 ILE A N 1
ATOM 5191 C CA . ILE A 1 662 ? -13.529 6.660 34.230 1.00 94.69 662 ILE A CA 1
ATOM 5192 C C . ILE A 1 662 ? -14.049 7.835 33.412 1.00 94.69 662 ILE A C 1
ATOM 5194 O O . ILE A 1 662 ? -13.273 8.509 32.737 1.00 94.69 662 ILE A O 1
ATOM 5198 N N . PHE A 1 663 ? -15.350 8.093 33.495 1.00 94.38 663 PHE A N 1
ATOM 5199 C CA . PHE A 1 663 ? -16.000 9.136 32.697 1.00 94.38 663 PHE A CA 1
ATOM 5200 C C . PHE A 1 663 ? -16.756 10.173 33.533 1.00 94.38 663 PHE A C 1
ATOM 5202 O O . PHE A 1 663 ? -17.278 11.142 32.986 1.00 94.38 663 PHE A O 1
ATOM 5209 N N . GLY A 1 664 ? -16.779 10.024 34.858 1.00 93.50 664 GLY A N 1
ATOM 5210 C CA . GLY A 1 664 ? -17.401 10.999 35.744 1.00 93.50 664 GLY A CA 1
ATOM 5211 C C . GLY A 1 664 ? -17.243 10.670 37.223 1.00 93.50 664 GLY A C 1
ATOM 5212 O O . GLY A 1 664 ? -16.479 9.783 37.613 1.00 93.50 664 GLY A O 1
ATOM 5213 N N . ARG A 1 665 ? -18.004 11.381 38.050 1.00 92.88 665 ARG A N 1
ATOM 5214 C CA . ARG A 1 665 ? -18.154 11.146 39.487 1.00 92.88 665 ARG A CA 1
ATOM 5215 C C . ARG A 1 665 ? -19.535 11.588 39.966 1.00 92.88 665 ARG A C 1
ATOM 5217 O O . ARG A 1 665 ? -20.216 12.337 39.281 1.00 92.88 665 ARG A O 1
ATOM 5224 N N . VAL A 1 666 ? -19.944 11.152 41.146 1.00 92.62 666 VAL A N 1
ATOM 5225 C CA . VAL A 1 666 ? -21.119 11.689 41.839 1.00 92.62 666 VAL A CA 1
ATOM 5226 C C . VAL A 1 666 ? -20.806 13.123 42.271 1.00 92.62 666 VAL A C 1
ATOM 5228 O O . VAL A 1 666 ? -19.737 13.373 42.828 1.00 92.62 666 VAL A O 1
ATOM 5231 N N . ALA A 1 667 ? -21.710 14.056 41.979 1.00 89.12 667 ALA A N 1
ATOM 5232 C CA . ALA A 1 667 ? -21.547 15.457 42.349 1.00 89.12 667 ALA A CA 1
ATOM 5233 C C . ALA A 1 667 ? -21.617 15.614 43.878 1.00 89.12 667 ALA A C 1
ATOM 5235 O O . ALA A 1 667 ? -22.521 15.074 44.519 1.00 89.12 667 ALA A O 1
ATOM 5236 N N . GLU A 1 668 ? -20.647 16.332 44.452 1.00 76.69 668 GLU A N 1
ATOM 5237 C CA . GLU A 1 668 ? -20.620 16.666 45.885 1.00 76.69 668 GLU A CA 1
ATOM 5238 C C . GLU A 1 668 ? -21.555 17.851 46.184 1.00 76.69 668 GLU A C 1
ATOM 5240 O O . GLU A 1 668 ? -22.302 17.798 47.156 1.00 76.69 668 GLU A O 1
ATOM 5245 N N . ASP A 1 669 ? -21.604 18.836 45.279 1.00 65.25 669 ASP A N 1
ATOM 5246 C CA . ASP A 1 669 ? -22.408 20.056 45.392 1.00 65.25 669 ASP A CA 1
ATOM 5247 C C . ASP A 1 669 ? -23.534 20.048 44.342 1.00 65.25 669 ASP A C 1
ATOM 5249 O O . ASP A 1 669 ? -23.378 20.540 43.224 1.00 65.25 669 ASP A O 1
ATOM 5253 N N . ALA A 1 670 ? -24.671 19.427 44.659 1.00 58.16 670 ALA A N 1
ATOM 5254 C CA . ALA A 1 670 ? -25.870 19.554 43.832 1.00 58.16 670 ALA A CA 1
ATOM 5255 C C . ALA A 1 670 ? -26.699 20.745 44.340 1.00 58.16 670 ALA A C 1
ATOM 5257 O O . ALA A 1 670 ? -27.365 20.636 45.367 1.00 58.16 670 ALA A O 1
ATOM 5258 N N . GLU A 1 671 ? -26.679 21.869 43.613 1.00 54.38 671 GLU A N 1
ATOM 5259 C CA . GLU A 1 671 ? -27.464 23.082 43.932 1.00 54.38 671 GLU A CA 1
ATOM 5260 C C . GLU A 1 671 ? -28.988 22.820 44.010 1.00 54.38 671 GLU A C 1
ATOM 5262 O O . GLU A 1 671 ? -29.719 23.573 44.645 1.00 54.38 671 GLU A O 1
ATOM 5267 N N . ASP A 1 672 ? -29.461 21.697 43.460 1.00 53.00 672 ASP A N 1
ATOM 5268 C CA . ASP A 1 672 ? -30.869 21.269 43.416 1.00 53.00 672 ASP A CA 1
ATOM 5269 C C . ASP A 1 672 ? -31.429 20.685 44.741 1.00 53.00 672 ASP A C 1
ATOM 5271 O O . ASP A 1 672 ? -32.485 20.048 44.745 1.00 53.00 672 ASP A O 1
ATOM 5275 N N . GLY A 1 673 ? -30.757 20.867 45.883 1.00 50.72 673 GLY A N 1
ATOM 5276 C CA . GLY A 1 673 ? -31.326 20.547 47.204 1.00 50.72 673 GLY A CA 1
ATOM 5277 C C . GLY A 1 673 ? -31.460 19.052 47.545 1.00 50.72 673 GLY A C 1
ATOM 5278 O O . GLY A 1 673 ? -32.219 18.696 48.447 1.00 50.72 673 GLY A O 1
ATOM 5279 N N . GLY A 1 674 ? -30.730 18.168 46.853 1.00 56.84 674 GLY A N 1
ATOM 5280 C CA . GLY A 1 674 ? -30.678 16.729 47.140 1.00 56.84 674 GLY A CA 1
ATOM 5281 C C . GLY A 1 674 ? -29.258 16.227 47.415 1.00 56.84 674 GLY A C 1
ATOM 5282 O O . GLY A 1 674 ? -28.391 16.314 46.546 1.00 56.84 674 GLY A O 1
ATOM 5283 N N . ASP A 1 675 ? -29.031 15.627 48.589 1.00 74.56 675 ASP A N 1
ATOM 5284 C CA . ASP A 1 675 ? -27.745 15.016 48.957 1.00 74.56 675 ASP A CA 1
ATOM 5285 C C . ASP A 1 675 ? -27.477 13.736 48.138 1.00 74.56 675 ASP A C 1
ATOM 5287 O O . ASP A 1 675 ? -27.766 12.613 48.563 1.00 74.56 675 ASP A O 1
ATOM 5291 N N . SER A 1 676 ? -26.867 13.885 46.958 1.00 84.00 676 SER A N 1
ATOM 5292 C CA . SER A 1 676 ? -26.476 12.759 46.087 1.00 84.00 676 SER A CA 1
ATOM 5293 C C . SER A 1 676 ? -25.551 11.766 46.804 1.00 84.00 676 SER A C 1
ATOM 5295 O O . SER A 1 676 ? -25.655 10.549 46.627 1.00 84.00 676 SER A O 1
ATOM 5297 N N . MET A 1 677 ? -24.681 12.274 47.681 1.00 85.62 677 MET A N 1
ATOM 5298 C CA . MET A 1 677 ? -23.800 11.449 48.506 1.00 85.62 677 MET A CA 1
ATOM 5299 C C . MET A 1 677 ? -24.570 10.647 49.567 1.00 85.62 677 MET A C 1
ATOM 5301 O O . MET A 1 677 ? -24.179 9.526 49.897 1.00 85.62 677 MET A O 1
ATOM 5305 N N . GLU A 1 678 ? -25.677 11.180 50.086 1.00 87.44 678 GLU A N 1
ATOM 5306 C CA . GLU A 1 678 ? -26.531 10.477 51.046 1.00 87.44 678 GLU A CA 1
ATOM 5307 C C . GLU A 1 678 ? -27.332 9.366 50.360 1.00 87.44 678 GLU A C 1
ATOM 5309 O O . GLU A 1 678 ? -27.370 8.240 50.858 1.00 87.44 678 GLU A O 1
ATOM 5314 N N . THR A 1 679 ? -27.872 9.621 49.163 1.00 89.19 679 THR A N 1
ATOM 5315 C CA . THR A 1 679 ? -28.474 8.573 48.321 1.00 89.19 679 THR A CA 1
ATOM 5316 C C . THR A 1 679 ? -27.471 7.448 48.051 1.00 89.19 679 THR A C 1
ATOM 5318 O O . THR A 1 679 ? -27.808 6.271 48.186 1.00 89.19 679 THR A O 1
ATOM 5321 N N . LEU A 1 680 ? -26.206 7.779 47.760 1.00 90.25 680 LEU A N 1
ATOM 5322 C CA . LEU A 1 680 ? -25.151 6.782 47.562 1.00 90.25 680 LEU A CA 1
ATOM 5323 C C . LEU A 1 680 ? -24.885 5.939 48.824 1.00 90.25 680 LEU A C 1
ATOM 5325 O O . LEU A 1 680 ? -24.647 4.738 48.714 1.00 90.25 680 LEU A O 1
ATOM 5329 N N . LYS A 1 681 ? -24.942 6.525 50.028 1.00 90.75 681 LYS A N 1
ATOM 5330 C CA . LYS A 1 681 ? -24.856 5.760 51.290 1.00 90.75 681 LYS A CA 1
ATOM 5331 C C . LYS A 1 681 ? -26.069 4.854 51.505 1.00 90.75 681 LYS A C 1
ATOM 5333 O O . LYS A 1 681 ? -25.904 3.723 51.953 1.00 90.75 681 LYS A O 1
ATOM 5338 N N . ARG A 1 682 ? -27.280 5.313 51.172 1.00 91.38 682 ARG A N 1
ATOM 5339 C CA . ARG A 1 682 ? -28.496 4.481 51.252 1.00 91.38 682 ARG A CA 1
ATOM 5340 C C . ARG A 1 682 ? -28.421 3.289 50.300 1.00 91.38 682 ARG A C 1
ATOM 5342 O O . ARG A 1 682 ? -28.730 2.177 50.713 1.00 91.38 682 ARG A O 1
ATOM 5349 N N . LEU A 1 683 ? -27.934 3.509 49.075 1.00 90.62 683 LEU A N 1
ATOM 5350 C CA . LEU A 1 683 ? -27.677 2.450 48.095 1.00 90.62 683 LEU A CA 1
ATOM 5351 C C . LEU A 1 683 ? -26.679 1.411 48.635 1.00 90.62 683 LEU A C 1
ATOM 5353 O O . LEU A 1 683 ? -26.905 0.216 48.482 1.00 90.62 683 LEU A O 1
ATOM 5357 N N . GLU A 1 684 ? -25.615 1.845 49.316 1.00 92.25 684 GLU A N 1
ATOM 5358 C CA . GLU A 1 684 ? -24.634 0.932 49.921 1.00 92.25 684 GLU A CA 1
ATOM 5359 C C . GLU A 1 684 ? -25.229 0.091 51.062 1.00 92.25 684 GLU A C 1
ATOM 5361 O O . GLU A 1 684 ? -24.913 -1.089 51.204 1.00 92.25 684 GLU A O 1
ATOM 5366 N N . ASN A 1 685 ? -26.111 0.673 51.876 1.00 91.56 685 ASN A N 1
ATOM 5367 C CA . ASN A 1 685 ? -26.698 -0.008 53.033 1.00 91.56 685 ASN A CA 1
ATOM 5368 C C . ASN A 1 685 ? -27.845 -0.969 52.681 1.00 91.56 685 ASN A C 1
ATOM 5370 O O . ASN A 1 685 ? -28.288 -1.722 53.552 1.00 91.56 685 ASN A O 1
ATOM 5374 N N . ALA A 1 686 ? -28.308 -0.988 51.429 1.00 89.94 686 ALA A N 1
ATOM 5375 C CA . ALA A 1 686 ? -29.372 -1.884 50.992 1.00 89.94 686 ALA A CA 1
ATOM 5376 C C . ALA A 1 686 ? -29.023 -3.369 51.263 1.00 89.94 686 ALA A C 1
ATOM 5378 O O . ALA A 1 686 ? -27.853 -3.766 51.152 1.00 89.94 686 ALA A O 1
ATOM 5379 N N . PRO A 1 687 ? -29.989 -4.206 51.688 1.00 89.62 687 PRO A N 1
ATOM 5380 C CA . PRO A 1 687 ? -29.778 -5.643 51.851 1.00 89.62 687 PRO A CA 1
ATOM 5381 C C . PRO A 1 687 ? -29.581 -6.312 50.484 1.00 89.62 687 PRO A C 1
ATOM 5383 O O . PRO A 1 687 ? -30.244 -5.957 49.509 1.00 89.62 687 PRO A O 1
ATOM 5386 N N . VAL A 1 688 ? -28.652 -7.266 50.415 1.00 90.56 688 VAL A N 1
ATOM 5387 C CA . VAL A 1 688 ? -28.292 -7.997 49.190 1.00 90.56 688 VAL A CA 1
ATOM 5388 C C . VAL A 1 688 ? -28.390 -9.501 49.423 1.00 90.56 688 VAL A C 1
ATOM 5390 O O . VAL A 1 688 ? -28.246 -9.971 50.553 1.00 90.56 688 VAL A O 1
ATOM 5393 N N . ASP A 1 689 ? -28.659 -10.248 48.359 1.00 89.12 689 ASP A N 1
ATOM 5394 C CA . ASP A 1 689 ? -28.697 -11.706 48.354 1.00 89.12 689 ASP A CA 1
ATOM 5395 C C . ASP A 1 689 ? -27.297 -12.336 48.209 1.00 89.12 689 ASP A C 1
ATOM 5397 O O . ASP A 1 689 ? -26.272 -11.654 48.159 1.00 89.12 689 ASP A O 1
ATOM 5401 N N . SER A 1 690 ? -27.241 -13.668 48.128 1.00 84.94 690 SER A N 1
ATOM 5402 C CA . SER A 1 690 ? -25.991 -14.422 47.959 1.00 84.94 690 SER A CA 1
ATOM 5403 C C . SER A 1 690 ? -25.284 -14.203 46.612 1.00 84.94 690 SER A C 1
ATOM 5405 O O . SER A 1 690 ? -24.169 -14.682 46.434 1.00 84.94 690 SER A O 1
ATOM 5407 N N . THR A 1 691 ? -25.929 -13.540 45.650 1.00 83.88 691 THR A N 1
ATOM 5408 C CA . THR A 1 691 ? -25.386 -13.204 44.323 1.00 83.88 691 THR A CA 1
ATOM 5409 C C . THR A 1 691 ? -25.038 -11.720 44.184 1.00 83.88 691 THR A C 1
ATOM 5411 O O . THR A 1 691 ? -24.849 -11.235 43.068 1.00 83.88 691 THR A O 1
ATOM 5414 N N . ASP A 1 692 ? -24.932 -11.008 45.311 1.00 88.44 692 ASP A N 1
ATOM 5415 C CA . ASP A 1 692 ? -24.725 -9.559 45.393 1.00 88.44 692 ASP A CA 1
ATOM 5416 C C . ASP A 1 692 ? -25.856 -8.743 44.735 1.00 88.44 692 ASP A C 1
ATOM 5418 O O . ASP A 1 692 ? -25.654 -7.588 44.356 1.00 88.44 692 ASP A O 1
ATOM 5422 N N . ARG A 1 693 ? -27.055 -9.310 44.562 1.00 89.50 693 ARG A N 1
ATOM 5423 C CA . ARG A 1 693 ? -28.213 -8.604 44.003 1.00 89.50 693 ARG A CA 1
ATOM 5424 C C . ARG A 1 693 ? -29.061 -8.018 45.140 1.00 89.50 693 ARG A C 1
ATOM 5426 O O . ARG A 1 693 ? -29.327 -8.725 46.111 1.00 89.50 693 ARG A O 1
ATOM 5433 N N . PRO A 1 694 ? -29.501 -6.748 45.067 1.00 89.81 694 PRO A N 1
ATOM 5434 C CA . PRO A 1 694 ? -30.372 -6.159 46.087 1.00 89.81 694 PRO A CA 1
ATOM 5435 C C . PRO A 1 694 ? -31.654 -6.973 46.317 1.00 89.81 694 PRO A C 1
ATOM 5437 O O . PRO A 1 694 ? -32.316 -7.362 45.355 1.00 89.81 694 PRO A O 1
ATOM 5440 N N . THR A 1 695 ? -32.003 -7.227 47.585 1.00 88.56 695 THR A N 1
ATOM 5441 C CA . THR A 1 695 ? -33.229 -7.959 47.957 1.00 88.56 695 THR A CA 1
ATOM 5442 C C . THR A 1 695 ? -34.479 -7.151 47.618 1.00 88.56 695 THR A C 1
ATOM 5444 O O . THR A 1 695 ? -35.464 -7.695 47.126 1.00 88.56 695 THR A O 1
ATOM 5447 N N . GLU A 1 696 ? -34.426 -5.844 47.869 1.00 87.88 696 GLU A N 1
ATOM 5448 C CA . GLU A 1 696 ? -35.428 -4.891 47.406 1.00 87.88 696 GLU A CA 1
ATOM 5449 C C . GLU A 1 696 ? -35.018 -4.358 46.034 1.00 87.88 696 GLU A C 1
ATOM 5451 O O . GLU A 1 696 ? -33.854 -4.023 45.806 1.00 87.88 696 GLU A O 1
ATOM 5456 N N . GLU A 1 697 ? -35.968 -4.281 45.105 1.00 87.19 697 GLU A N 1
ATOM 5457 C CA . GLU A 1 697 ? -35.688 -3.853 43.738 1.00 87.19 697 GLU A CA 1
ATOM 5458 C C . GLU A 1 697 ? -35.394 -2.348 43.687 1.00 87.19 697 GLU A C 1
ATOM 5460 O O . GLU A 1 697 ? -36.287 -1.499 43.742 1.00 87.19 697 GLU A O 1
ATOM 5465 N N . ILE A 1 698 ? -34.112 -2.015 43.559 1.00 91.69 698 ILE A N 1
ATOM 5466 C CA . ILE A 1 698 ? -33.654 -0.644 43.355 1.00 91.69 698 ILE A CA 1
ATOM 5467 C C . ILE A 1 698 ? -33.544 -0.402 41.855 1.00 91.69 698 ILE A C 1
ATOM 5469 O O . ILE A 1 698 ? -32.795 -1.094 41.161 1.00 91.69 698 ILE A O 1
ATOM 5473 N N . LYS A 1 699 ? -34.255 0.611 41.360 1.00 93.62 699 LYS A N 1
ATOM 5474 C CA . LYS A 1 699 ? -34.258 0.988 39.943 1.00 93.62 699 LYS A CA 1
ATOM 5475 C C . LYS A 1 699 ? -34.055 2.477 39.732 1.00 93.62 699 LYS A C 1
ATOM 5477 O O . LYS A 1 699 ? -34.358 3.292 40.605 1.00 93.62 699 LYS A O 1
ATOM 5482 N N . ILE A 1 700 ? -33.546 2.806 38.553 1.00 94.56 700 ILE A N 1
ATOM 5483 C CA . ILE A 1 700 ? -33.528 4.153 37.994 1.00 94.56 700 ILE A CA 1
ATOM 5484 C C . ILE A 1 700 ? -34.939 4.402 37.463 1.00 94.56 700 ILE A C 1
ATOM 5486 O O . ILE A 1 700 ? -35.402 3.702 36.574 1.00 94.56 700 ILE A O 1
ATOM 5490 N N . VAL A 1 701 ? -35.661 5.337 38.068 1.00 93.69 701 VAL A N 1
ATOM 5491 C CA . VAL A 1 701 ? -36.998 5.752 37.632 1.00 93.69 701 VAL A CA 1
ATOM 5492 C C . VAL A 1 701 ? -36.889 6.566 36.349 1.00 93.69 701 VAL A C 1
ATOM 5494 O O . VAL A 1 701 ? -37.609 6.289 35.399 1.00 93.69 701 VAL A O 1
ATOM 5497 N N . GLU A 1 702 ? -35.966 7.525 36.327 1.00 93.69 702 GLU A N 1
ATOM 5498 C CA . GLU A 1 702 ? -35.752 8.435 35.202 1.00 93.69 702 GLU A CA 1
ATOM 5499 C C . GLU A 1 702 ? -34.293 8.910 35.177 1.00 93.69 702 GLU A C 1
ATOM 5501 O O . GLU A 1 702 ? -33.707 9.180 36.234 1.00 93.69 702 GLU A O 1
ATOM 5506 N N . ALA A 1 703 ? -33.712 9.034 33.983 1.00 93.62 703 ALA A N 1
ATOM 5507 C CA . ALA A 1 703 ? -32.412 9.665 33.763 1.00 93.62 703 ALA A CA 1
ATOM 5508 C C . ALA A 1 703 ? -32.551 11.020 33.040 1.00 93.62 703 ALA A C 1
ATOM 5510 O O . ALA A 1 703 ? -32.611 11.084 31.814 1.00 93.62 703 ALA A O 1
ATOM 5511 N N . THR A 1 704 ? -32.527 12.123 33.791 1.00 92.31 704 THR A N 1
ATOM 5512 C CA . THR A 1 704 ? -32.653 13.482 33.241 1.00 92.31 704 THR A CA 1
ATOM 5513 C C . THR A 1 704 ? -31.273 14.107 32.996 1.00 92.31 704 THR A C 1
ATOM 5515 O O . THR A 1 704 ? -30.457 14.223 33.913 1.00 92.31 704 THR A O 1
ATOM 5518 N N . VAL A 1 705 ? -30.996 14.564 31.772 1.00 92.44 705 VAL A N 1
ATOM 5519 C CA . VAL A 1 705 ? -29.772 15.325 31.457 1.00 92.44 705 VAL A CA 1
ATOM 5520 C C . VAL A 1 705 ? -29.986 16.791 31.833 1.00 92.44 705 VAL A C 1
ATOM 5522 O O . VAL A 1 705 ? -30.833 17.451 31.242 1.00 92.44 705 VAL A O 1
ATOM 5525 N N . LEU A 1 706 ? -29.236 17.290 32.820 1.00 90.06 706 LEU A N 1
ATOM 5526 C CA . LEU A 1 706 ? -29.322 18.682 33.279 1.00 90.06 706 LEU A CA 1
ATOM 5527 C C . LEU A 1 706 ? -28.505 19.605 32.371 1.00 90.06 706 LEU A C 1
ATOM 5529 O O . LEU A 1 706 ? -28.994 20.635 31.920 1.00 90.06 706 LEU A O 1
ATOM 5533 N N . ILE A 1 707 ? -27.256 19.218 32.101 1.00 90.62 707 ILE A N 1
ATOM 5534 C CA . ILE A 1 707 ? -26.318 19.977 31.269 1.00 90.62 707 ILE A CA 1
ATOM 5535 C C . ILE A 1 707 ? -25.641 18.996 30.312 1.00 90.62 707 ILE A C 1
ATOM 5537 O O . ILE A 1 707 ? -24.881 18.126 30.750 1.00 90.62 707 ILE A O 1
ATOM 5541 N N . ASP A 1 708 ? -25.913 19.137 29.012 1.00 89.81 708 ASP A N 1
ATOM 5542 C CA . ASP A 1 708 ? -25.209 18.402 27.958 1.00 89.81 708 ASP A CA 1
ATOM 5543 C C . ASP A 1 708 ? -23.906 19.149 27.604 1.00 89.81 708 ASP A C 1
ATOM 5545 O O . ASP A 1 708 ? -23.957 20.287 27.125 1.00 89.81 708 ASP A O 1
ATOM 5549 N N . PRO A 1 709 ? -22.723 18.543 27.816 1.00 87.31 709 PRO A N 1
ATOM 5550 C CA . PRO A 1 709 ? -21.449 19.204 27.542 1.00 87.31 709 PRO A CA 1
ATOM 5551 C C . PRO A 1 709 ? -21.179 19.420 26.045 1.00 87.31 709 PRO A C 1
ATOM 5553 O O . PRO A 1 709 ? -20.244 20.139 25.689 1.00 87.31 709 PRO A O 1
ATOM 5556 N N . PHE A 1 710 ? -21.957 18.796 25.156 1.00 87.69 710 PHE A N 1
ATOM 5557 C CA . PHE A 1 710 ? -21.773 18.884 23.710 1.00 87.69 710 PHE A CA 1
ATOM 5558 C C . PHE A 1 710 ? -22.718 19.888 23.030 1.00 87.69 710 PHE A C 1
ATOM 5560 O O . PHE A 1 710 ? -22.513 20.208 21.857 1.00 87.69 710 PHE A O 1
ATOM 5567 N N . ASP A 1 711 ? -23.718 20.426 23.733 1.00 85.62 711 ASP A N 1
ATOM 5568 C CA . ASP A 1 711 ? -24.731 21.319 23.150 1.00 85.62 711 ASP A CA 1
ATOM 5569 C C . ASP A 1 711 ? -24.155 22.645 22.639 1.00 85.62 711 ASP A C 1
ATOM 5571 O O . ASP A 1 711 ? -24.561 23.142 21.585 1.00 85.62 711 ASP A O 1
ATOM 5575 N N . GLU A 1 712 ? -23.190 23.226 23.355 1.00 80.69 712 GLU A N 1
ATOM 5576 C CA . GLU A 1 712 ? -22.542 24.475 22.937 1.00 80.69 712 GLU A CA 1
ATOM 5577 C C . GLU A 1 712 ? -21.832 24.327 21.591 1.00 80.69 712 GLU A C 1
ATOM 5579 O O . GLU A 1 712 ? -21.909 25.222 20.747 1.00 80.69 712 GLU A O 1
ATOM 5584 N N . PHE A 1 713 ? -21.202 23.174 21.358 1.00 79.94 713 PHE A N 1
ATOM 5585 C CA . PHE A 1 713 ? -20.535 22.879 20.096 1.00 79.94 713 PHE A CA 1
ATOM 5586 C C . PHE A 1 713 ? -21.536 22.862 18.935 1.00 79.94 713 PHE A C 1
ATOM 5588 O O . PHE A 1 713 ? -21.309 23.502 17.907 1.00 79.94 713 PHE A O 1
ATOM 5595 N N . TRP A 1 714 ? -22.674 22.183 19.109 1.00 80.00 714 TRP A N 1
ATOM 5596 C CA . TRP A 1 714 ? -23.719 22.126 18.085 1.00 80.00 714 TRP A CA 1
ATOM 5597 C C . TRP A 1 714 ? -24.337 23.499 17.812 1.00 80.00 714 TRP A C 1
ATOM 5599 O O . TRP A 1 714 ? -24.570 23.846 16.655 1.00 80.00 714 TRP A O 1
ATOM 5609 N N . LYS A 1 715 ? -24.543 24.323 18.848 1.00 84.12 715 LYS A N 1
ATOM 5610 C CA . LYS A 1 715 ? -25.026 25.704 18.686 1.00 84.12 715 LYS A CA 1
ATOM 5611 C C . LYS A 1 715 ? -24.044 26.561 17.886 1.00 84.12 715 LYS A C 1
ATOM 5613 O O . LYS A 1 715 ? -24.467 27.220 16.937 1.00 84.12 715 LYS A O 1
ATOM 5618 N N . GLN A 1 716 ? -22.754 26.521 18.225 1.00 81.12 716 GLN A N 1
ATOM 5619 C CA . GLN A 1 716 ? -21.713 27.263 17.502 1.00 81.12 716 GLN A CA 1
ATOM 5620 C C . GLN A 1 716 ? -21.614 26.816 16.042 1.00 81.12 716 GLN A C 1
ATOM 5622 O O . GLN A 1 716 ? -21.552 27.654 15.143 1.00 81.12 716 GLN A O 1
ATOM 5627 N N . LYS A 1 717 ? -21.664 25.503 15.791 1.00 80.75 717 LYS A N 1
ATOM 5628 C CA . LYS A 1 717 ? -21.640 24.950 14.437 1.00 80.75 717 LYS A CA 1
ATOM 5629 C C . LYS A 1 717 ? -22.843 25.417 13.612 1.00 80.75 717 LYS A C 1
ATOM 5631 O O . LYS A 1 717 ? -22.656 25.948 12.522 1.00 80.75 717 LYS A O 1
ATOM 5636 N N . ASN A 1 718 ? -24.057 25.287 14.145 1.00 82.62 718 ASN A N 1
ATOM 5637 C CA . ASN A 1 718 ? -25.276 25.698 13.444 1.00 82.62 718 ASN A CA 1
ATOM 5638 C C . ASN A 1 718 ? -25.275 27.206 13.130 1.00 82.62 718 ASN A C 1
ATOM 5640 O O . ASN A 1 718 ? -25.753 27.626 12.077 1.00 82.62 718 ASN A O 1
ATOM 5644 N N . GLN A 1 719 ? -24.723 28.032 14.026 1.00 83.00 719 GLN A N 1
ATOM 5645 C CA . GLN A 1 719 ? -24.546 29.468 13.788 1.00 83.00 719 GLN A CA 1
ATOM 5646 C C . GLN A 1 719 ? -23.504 29.751 12.698 1.00 83.00 719 GLN A C 1
ATOM 5648 O O . GLN A 1 719 ? -23.754 30.574 11.816 1.00 83.00 719 GLN A O 1
ATOM 5653 N N . ALA A 1 720 ? -22.365 29.055 12.725 1.00 82.12 720 ALA A N 1
ATOM 5654 C CA . ALA A 1 720 ? -21.326 29.173 11.708 1.00 82.12 720 ALA A CA 1
ATOM 5655 C C . ALA A 1 720 ? -21.849 28.773 10.320 1.00 82.12 720 ALA A C 1
ATOM 5657 O O . ALA A 1 720 ? -21.741 29.575 9.392 1.00 82.12 720 ALA A O 1
ATOM 5658 N N . GLU A 1 721 ? -22.502 27.614 10.193 1.00 82.50 721 GLU A N 1
ATOM 5659 C CA . GLU A 1 721 ? -23.108 27.147 8.937 1.00 82.50 721 GLU A CA 1
ATOM 5660 C C . GLU A 1 721 ? -24.155 28.131 8.409 1.00 82.50 721 GLU A C 1
ATOM 5662 O O . GLU A 1 721 ? -24.176 28.440 7.217 1.00 82.50 721 GLU A O 1
ATOM 5667 N N . ARG A 1 722 ? -24.994 28.690 9.292 1.00 83.00 722 ARG A N 1
ATOM 5668 C CA . ARG A 1 722 ? -25.967 29.721 8.913 1.00 83.00 722 ARG A CA 1
ATOM 5669 C C . ARG A 1 722 ? -25.278 30.982 8.385 1.00 83.00 722 ARG A C 1
ATOM 5671 O O . ARG A 1 722 ? -25.687 31.503 7.353 1.00 83.00 722 ARG A O 1
ATOM 5678 N N . SER A 1 723 ? -24.205 31.432 9.036 1.00 81.38 723 SER A N 1
ATOM 5679 C CA . SER A 1 723 ? -23.439 32.607 8.601 1.00 81.38 723 SER A CA 1
ATOM 5680 C C . SER A 1 723 ? -22.692 32.381 7.278 1.00 81.38 723 SER A C 1
ATOM 5682 O O . SER A 1 723 ? -22.587 33.293 6.458 1.00 81.38 723 SER A O 1
ATOM 5684 N N . GLU A 1 724 ? -22.181 31.170 7.043 1.00 79.44 724 GLU A N 1
ATOM 5685 C CA . GLU A 1 724 ? -21.528 30.795 5.788 1.00 79.44 724 GLU A CA 1
ATOM 5686 C C . GLU A 1 724 ? -22.538 30.697 4.653 1.00 79.44 724 GLU A C 1
ATOM 5688 O O . GLU A 1 724 ? -22.283 31.227 3.570 1.00 79.44 724 GLU A O 1
ATOM 5693 N N . LYS A 1 725 ? -23.709 30.110 4.920 1.00 78.94 725 LYS A N 1
ATOM 5694 C CA . LYS A 1 725 ? -24.811 30.055 3.964 1.00 78.94 725 LYS A CA 1
ATOM 5695 C C . LYS A 1 725 ? -25.268 31.459 3.575 1.00 78.94 725 LYS A C 1
ATOM 5697 O O . LYS A 1 725 ? -25.292 31.770 2.390 1.00 78.94 725 LYS A O 1
ATOM 5702 N N . GLU A 1 726 ? -25.471 32.349 4.547 1.00 79.44 726 GLU A N 1
ATOM 5703 C CA . GLU A 1 726 ? -25.804 33.758 4.294 1.00 79.44 726 GLU A CA 1
ATOM 5704 C C . GLU A 1 726 ? -24.726 34.490 3.475 1.00 79.44 726 GLU A C 1
ATOM 5706 O O . GLU A 1 726 ? -25.053 35.299 2.607 1.00 79.44 726 GLU A O 1
ATOM 5711 N N . LYS A 1 727 ? -23.434 34.212 3.704 1.00 78.62 727 LYS A N 1
ATOM 5712 C CA . LYS A 1 727 ? -22.338 34.759 2.882 1.00 78.62 727 LYS A CA 1
ATOM 5713 C C . LYS A 1 727 ? -22.339 34.188 1.461 1.00 78.62 727 LYS A C 1
ATOM 5715 O O . LYS A 1 727 ? -22.038 34.920 0.519 1.00 78.62 727 LYS A O 1
ATOM 5720 N N . SER A 1 728 ? -22.648 32.901 1.302 1.00 71.69 728 SER A N 1
ATOM 5721 C CA . SER A 1 728 ? -22.718 32.241 -0.005 1.00 71.69 728 SER A CA 1
ATOM 5722 C C . SER A 1 728 ? -23.914 32.723 -0.827 1.00 71.69 728 SER A C 1
ATOM 5724 O O . SER A 1 728 ? -23.734 33.058 -1.995 1.00 71.69 728 SER A O 1
ATOM 5726 N N . ASP A 1 729 ? -25.078 32.892 -0.194 1.00 74.31 729 ASP A N 1
ATOM 5727 C CA . ASP A 1 729 ? -26.300 33.401 -0.819 1.00 74.31 729 ASP A CA 1
ATOM 5728 C C . ASP A 1 729 ? -26.108 34.862 -1.261 1.00 74.31 729 ASP A C 1
ATOM 5730 O O . ASP A 1 729 ? -26.472 35.229 -2.377 1.00 74.31 729 ASP A O 1
ATOM 5734 N N . ARG A 1 730 ? -25.424 35.688 -0.449 1.00 71.25 730 ARG A N 1
ATOM 5735 C CA . ARG A 1 730 ? -25.027 37.052 -0.848 1.00 71.25 730 ARG A CA 1
ATOM 5736 C C . ARG A 1 730 ? -24.069 37.069 -2.041 1.00 71.25 730 ARG A C 1
ATOM 5738 O O . ARG A 1 730 ? -24.193 37.941 -2.891 1.00 71.25 730 ARG A O 1
ATOM 5745 N N . LYS A 1 731 ? -23.120 36.129 -2.132 1.00 65.31 731 LYS A N 1
ATOM 5746 C CA . LYS A 1 731 ? -22.217 36.016 -3.296 1.00 65.31 731 LYS A CA 1
ATOM 5747 C C . LYS A 1 731 ? -22.939 35.534 -4.556 1.00 65.31 731 LYS A C 1
ATOM 5749 O O . LYS A 1 731 ? -22.634 36.017 -5.644 1.00 65.31 731 LYS A O 1
ATOM 5754 N N . ALA A 1 732 ? -23.891 34.615 -4.414 1.00 62.34 732 ALA A N 1
ATOM 5755 C CA . ALA A 1 732 ? -24.704 34.119 -5.520 1.00 62.34 732 ALA A CA 1
ATOM 5756 C C . ALA A 1 732 ? -25.640 35.208 -6.076 1.00 62.34 732 ALA A C 1
ATOM 5758 O O . ALA A 1 732 ? -25.768 35.343 -7.287 1.00 62.34 732 ALA A O 1
ATOM 5759 N N . ALA A 1 733 ? -26.208 36.057 -5.213 1.00 58.66 733 ALA A N 1
ATOM 5760 C CA . ALA A 1 733 ? -27.037 37.191 -5.631 1.00 58.66 733 ALA A CA 1
ATOM 5761 C C . ALA A 1 733 ? -26.275 38.254 -6.453 1.00 58.66 733 ALA A C 1
ATOM 5763 O O . ALA A 1 733 ? -26.884 38.988 -7.221 1.00 58.66 733 ALA A O 1
ATOM 5764 N N . VAL A 1 734 ? -24.944 38.326 -6.324 1.00 56.09 734 VAL A N 1
ATOM 5765 C CA . VAL A 1 734 ? -24.078 39.254 -7.082 1.00 56.09 734 VAL A CA 1
ATOM 5766 C C . VAL A 1 734 ? -23.711 38.712 -8.476 1.00 56.09 734 VAL A C 1
ATOM 5768 O O . VAL A 1 734 ? -23.212 39.457 -9.312 1.00 56.09 734 VAL A O 1
ATOM 5771 N N . THR A 1 735 ? -23.944 37.426 -8.760 1.00 49.75 735 THR A N 1
ATOM 5772 C CA . THR A 1 735 ? -23.489 36.759 -9.999 1.00 49.75 735 THR A CA 1
ATOM 5773 C C . THR A 1 735 ? -24.594 36.477 -11.027 1.00 49.75 735 THR A C 1
ATOM 5775 O O . THR A 1 735 ? -24.306 35.881 -12.065 1.00 49.75 735 THR A O 1
ATOM 5778 N N . ASP A 1 736 ? -25.828 36.936 -10.793 1.00 40.62 736 ASP A N 1
ATOM 5779 C CA . ASP A 1 736 ? -26.945 36.820 -11.743 1.00 40.62 736 ASP A CA 1
ATOM 5780 C C . ASP A 1 736 ? -26.960 38.000 -12.753 1.00 40.62 736 ASP A C 1
ATOM 5782 O O . ASP A 1 736 ? -27.133 39.149 -12.336 1.00 40.62 736 ASP A O 1
ATOM 5786 N N . PRO A 1 737 ? -26.804 37.782 -14.079 1.00 44.44 737 PRO A N 1
ATOM 5787 C CA . PRO A 1 737 ? -26.683 38.859 -15.076 1.00 44.44 737 PRO A CA 1
ATOM 5788 C C . PRO A 1 737 ? -27.978 39.642 -15.381 1.00 44.44 737 PRO A C 1
ATOM 5790 O O . PRO A 1 737 ? -28.003 40.414 -16.340 1.00 44.44 737 PRO A O 1
ATOM 5793 N N . GLY A 1 738 ? -29.064 39.430 -14.628 1.00 47.75 738 GLY A N 1
ATOM 5794 C CA . GLY A 1 738 ? -30.391 40.008 -14.890 1.00 47.75 738 GLY A CA 1
ATOM 5795 C C . GLY A 1 738 ? -30.835 41.158 -13.977 1.00 47.75 738 GLY A C 1
ATOM 5796 O O . GLY A 1 738 ? -31.847 41.793 -14.269 1.00 47.75 738 GLY A O 1
ATOM 5797 N N . SER A 1 739 ? -30.113 41.467 -12.897 1.00 40.69 739 SER A N 1
ATOM 5798 C CA . SER A 1 739 ? -30.490 42.543 -11.966 1.00 40.69 739 SER A CA 1
ATOM 5799 C C . SER A 1 739 ? -29.684 43.818 -12.228 1.00 40.69 739 SER A C 1
ATOM 5801 O O . SER A 1 739 ? -28.693 44.101 -11.556 1.00 40.69 739 SER A O 1
ATOM 5803 N N . LEU A 1 740 ? -30.130 44.621 -13.196 1.00 42.53 740 LEU A N 1
ATOM 5804 C CA . LEU A 1 740 ? -29.733 46.028 -13.308 1.00 42.53 740 LEU A CA 1
ATOM 5805 C C . LEU A 1 740 ? -30.194 46.772 -12.043 1.00 42.53 740 LEU A C 1
ATOM 5807 O O . LEU A 1 740 ? -31.379 47.072 -11.918 1.00 42.53 740 LEU A O 1
ATOM 5811 N N . GLY A 1 741 ? -29.280 47.060 -11.109 1.00 50.03 741 GLY A N 1
ATOM 5812 C CA . GLY A 1 741 ? -29.585 48.004 -10.025 1.00 50.03 741 GLY A CA 1
ATOM 5813 C C . GLY A 1 741 ? -28.840 47.890 -8.694 1.00 50.03 741 GLY A C 1
ATOM 5814 O O . GLY A 1 741 ? -29.417 48.298 -7.695 1.00 50.03 741 GLY A O 1
ATOM 5815 N N . VAL A 1 742 ? -27.611 47.360 -8.616 1.00 48.56 742 VAL A N 1
ATOM 5816 C CA . VAL A 1 742 ? -26.852 47.375 -7.334 1.00 48.56 742 VAL A CA 1
ATOM 5817 C C . VAL A 1 742 ? -25.467 48.031 -7.440 1.00 48.56 742 VAL A C 1
ATOM 5819 O O . VAL A 1 742 ? -24.901 48.449 -6.432 1.00 48.56 742 VAL A O 1
ATOM 5822 N N . ASP A 1 743 ? -24.938 48.231 -8.649 1.00 44.41 743 ASP A N 1
ATOM 5823 C CA . ASP A 1 743 ? -23.647 48.914 -8.827 1.00 44.41 743 ASP A CA 1
ATOM 5824 C C . ASP A 1 743 ? -23.729 50.447 -8.694 1.00 44.41 743 ASP A C 1
ATOM 5826 O O . ASP A 1 743 ? -22.700 51.100 -8.507 1.00 44.41 743 ASP A O 1
ATOM 5830 N N . GLU A 1 744 ? -24.929 51.034 -8.726 1.00 46.31 744 GLU A N 1
ATOM 5831 C CA . GLU A 1 744 ? -25.113 52.482 -8.542 1.00 46.31 744 GLU A CA 1
ATOM 5832 C C . GLU A 1 744 ? -25.026 52.913 -7.062 1.00 46.31 744 GLU A C 1
ATOM 5834 O O . GLU A 1 744 ? -24.592 54.029 -6.780 1.00 46.31 744 GLU A O 1
ATOM 5839 N N . ASP A 1 745 ? -25.283 52.009 -6.108 1.00 54.50 745 ASP A N 1
ATOM 5840 C CA . ASP A 1 745 ? -25.281 52.308 -4.662 1.00 54.50 745 ASP A CA 1
ATOM 5841 C C . ASP A 1 745 ? -23.886 52.278 -4.008 1.00 54.50 745 ASP A C 1
ATOM 5843 O O . ASP A 1 745 ? -23.718 52.630 -2.839 1.00 54.50 745 ASP A O 1
ATOM 5847 N N . ARG A 1 746 ? -22.838 51.892 -4.749 1.00 54.88 746 ARG A N 1
ATOM 5848 C CA . ARG A 1 746 ? -21.455 51.819 -4.226 1.00 54.88 746 ARG A CA 1
ATOM 5849 C C . ARG A 1 746 ? -20.623 53.063 -4.509 1.00 54.88 746 ARG A C 1
ATOM 5851 O O . ARG A 1 746 ? -19.390 53.011 -4.453 1.00 54.88 746 ARG A O 1
ATOM 5858 N N . THR A 1 747 ? -21.292 54.177 -4.781 1.00 55.31 747 THR A N 1
ATOM 5859 C CA . THR A 1 747 ? -20.664 55.475 -5.004 1.00 55.31 747 THR A CA 1
ATOM 5860 C C . THR A 1 747 ? -21.235 56.456 -3.994 1.00 55.31 747 THR A C 1
ATOM 5862 O O . THR A 1 747 ? -22.423 56.762 -4.014 1.00 55.31 747 THR A O 1
ATOM 5865 N N . THR A 1 748 ? -20.404 56.966 -3.084 1.00 59.28 748 THR A N 1
ATOM 5866 C CA . THR A 1 748 ? -20.836 58.086 -2.239 1.00 59.28 748 THR A CA 1
ATOM 5867 C C . THR A 1 748 ? -21.188 59.276 -3.138 1.00 59.28 748 THR A C 1
ATOM 5869 O O . THR A 1 748 ? -20.608 59.420 -4.212 1.00 59.28 748 THR A O 1
ATOM 5872 N N . TRP A 1 749 ? -22.065 60.186 -2.698 1.00 48.50 749 TRP A N 1
ATOM 5873 C CA . TRP A 1 749 ? -22.429 61.415 -3.439 1.00 48.50 749 TRP A CA 1
ATOM 5874 C C . TRP A 1 749 ? -21.213 62.234 -3.942 1.00 48.50 749 TRP A C 1
ATOM 5876 O O . TRP A 1 749 ? -21.299 63.000 -4.893 1.00 48.50 749 TRP A O 1
ATOM 5886 N N . THR A 1 750 ? -20.042 62.045 -3.326 1.00 51.94 750 THR A N 1
ATOM 5887 C CA . THR A 1 750 ? -18.745 62.632 -3.702 1.00 51.94 750 THR A CA 1
ATOM 5888 C C . THR A 1 750 ? -17.960 61.862 -4.778 1.00 51.94 750 THR A C 1
ATOM 5890 O O . THR A 1 750 ? -16.802 62.192 -5.033 1.00 51.94 750 THR A O 1
ATOM 5893 N N . GLY A 1 751 ? -18.548 60.840 -5.403 1.00 51.16 751 GLY A N 1
ATOM 5894 C CA . GLY A 1 751 ? -17.945 60.091 -6.508 1.00 51.16 751 GLY A CA 1
ATOM 5895 C C . GLY A 1 751 ? -16.890 59.054 -6.103 1.00 51.16 751 GLY A C 1
ATOM 5896 O O . GLY A 1 751 ? -16.126 58.615 -6.960 1.00 51.16 751 GLY A O 1
ATOM 5897 N N . LYS A 1 752 ? -16.800 58.663 -4.821 1.00 62.75 752 LYS A N 1
ATOM 5898 C CA . LYS A 1 752 ? -15.796 57.692 -4.348 1.00 62.75 752 LYS A CA 1
ATOM 5899 C C . LYS A 1 752 ? -16.399 56.300 -4.159 1.00 62.75 752 LYS A C 1
ATOM 5901 O O . LYS A 1 752 ? -17.475 56.159 -3.579 1.00 62.75 752 LYS A O 1
ATOM 5906 N N . ARG A 1 753 ? -15.681 55.275 -4.629 1.00 58.56 753 ARG A N 1
ATOM 5907 C CA . ARG A 1 753 ? -16.084 53.864 -4.523 1.00 58.56 753 ARG A CA 1
ATOM 5908 C C . ARG A 1 753 ? -15.754 53.272 -3.148 1.00 58.56 753 ARG A C 1
ATOM 5910 O O . ARG A 1 753 ? -14.653 53.480 -2.633 1.00 58.56 753 ARG A O 1
ATOM 5917 N N . ILE A 1 754 ? -16.697 52.507 -2.591 1.00 61.06 754 ILE A N 1
ATOM 5918 C CA . ILE A 1 754 ? -16.554 51.760 -1.327 1.00 61.06 754 ILE A CA 1
ATOM 5919 C C . ILE A 1 754 ? -16.144 50.307 -1.625 1.00 61.06 754 ILE A C 1
ATOM 5921 O O . ILE A 1 754 ? -16.827 49.602 -2.378 1.00 61.06 754 ILE A O 1
ATOM 5925 N N . ARG A 1 755 ? -15.037 49.844 -1.031 1.00 60.28 755 ARG A N 1
ATOM 5926 C CA . ARG A 1 755 ? -14.538 48.459 -1.138 1.00 60.28 755 ARG A CA 1
ATOM 5927 C C . ARG A 1 755 ? -15.340 47.487 -0.264 1.00 60.28 755 ARG A C 1
ATOM 5929 O O . ARG A 1 755 ? -16.078 47.903 0.621 1.00 60.28 755 ARG A O 1
ATOM 5936 N N . ASP A 1 756 ? -15.197 46.184 -0.517 1.00 53.25 756 ASP A N 1
ATOM 5937 C CA . ASP A 1 756 ? -15.926 45.104 0.183 1.00 53.25 756 ASP A CA 1
ATOM 5938 C C . ASP A 1 756 ? -15.638 44.994 1.692 1.00 53.25 756 ASP A C 1
ATOM 5940 O O . ASP A 1 756 ? -16.355 44.292 2.400 1.00 53.25 756 ASP A O 1
ATOM 5944 N N . ASP A 1 757 ? -14.626 45.701 2.197 1.00 49.59 757 ASP A N 1
ATOM 5945 C CA . ASP A 1 757 ? -14.313 45.828 3.625 1.00 49.59 757 ASP A CA 1
ATOM 5946 C C . ASP A 1 757 ? -14.891 47.107 4.272 1.00 49.59 757 ASP A C 1
ATOM 5948 O O . ASP A 1 757 ? -14.637 47.371 5.445 1.00 49.59 757 ASP A O 1
ATOM 5952 N N . GLY A 1 758 ? -15.652 47.912 3.518 1.00 51.44 758 GLY A N 1
ATOM 5953 C CA . GLY A 1 758 ? -16.226 49.182 3.970 1.00 51.44 758 GLY A CA 1
ATOM 5954 C C . GLY A 1 758 ? -15.296 50.398 3.857 1.00 51.44 758 GLY A C 1
ATOM 5955 O O . GLY A 1 758 ? -15.685 51.492 4.263 1.00 51.44 758 GLY A O 1
ATOM 5956 N N . THR A 1 759 ? -14.086 50.259 3.298 1.00 57.44 759 THR A N 1
ATOM 5957 C CA . THR A 1 759 ? -13.122 51.368 3.164 1.00 57.44 759 THR A CA 1
ATOM 5958 C C . THR A 1 759 ? -13.235 52.114 1.823 1.00 57.44 759 THR A C 1
ATOM 5960 O O . THR A 1 759 ? -13.576 51.536 0.789 1.00 57.44 759 THR A O 1
ATOM 5963 N N . VAL A 1 760 ? -12.960 53.428 1.824 1.00 54.94 760 VAL A N 1
ATOM 5964 C CA . VAL A 1 760 ? -13.089 54.326 0.653 1.00 54.94 760 VAL A CA 1
ATOM 5965 C C . VAL A 1 760 ? -11.719 54.591 0.012 1.00 54.94 760 VAL A C 1
ATOM 5967 O O . VAL A 1 760 ? -10.770 54.958 0.707 1.00 54.94 760 VAL A O 1
ATOM 5970 N N . GLU A 1 761 ? -11.602 54.464 -1.316 1.00 42.31 761 GLU A N 1
ATOM 5971 C CA . GLU A 1 761 ? -10.360 54.768 -2.048 1.00 42.31 761 GLU A CA 1
ATOM 5972 C C . GLU A 1 761 ? -10.011 56.269 -2.039 1.00 42.31 761 GLU A C 1
ATOM 5974 O O . GLU A 1 761 ? -10.821 57.125 -2.401 1.00 42.31 761 GLU A O 1
ATOM 5979 N N . SER A 1 762 ? -8.764 56.597 -1.686 1.00 38.75 762 SER A N 1
ATOM 5980 C CA . SER A 1 762 ? -8.190 57.934 -1.876 1.00 38.75 762 SER A CA 1
ATOM 5981 C C . SER A 1 762 ? -7.099 57.860 -2.947 1.00 38.75 762 SER A C 1
ATOM 5983 O O . SER A 1 762 ? -6.009 57.346 -2.698 1.00 38.75 762 SER A O 1
ATOM 5985 N N . GLY A 1 763 ? -7.416 58.321 -4.160 1.00 33.91 763 GLY A N 1
ATOM 5986 C CA . GLY A 1 763 ? -6.474 58.421 -5.276 1.00 33.91 763 GLY A CA 1
ATOM 5987 C C . GLY A 1 763 ? -5.446 59.529 -5.038 1.00 33.91 763 GLY A C 1
ATOM 5988 O O . GLY A 1 763 ? -5.803 60.656 -4.697 1.00 33.91 763 GLY A O 1
ATOM 5989 N N . 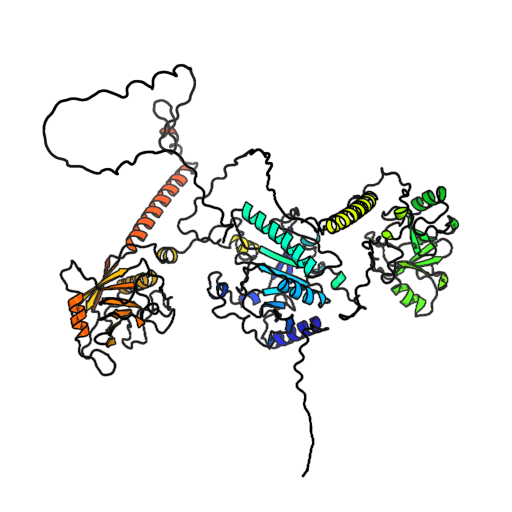GLY A 1 764 ? -4.163 59.196 -5.179 1.00 31.55 764 GLY A N 1
ATOM 5990 C CA . GLY A 1 764 ? -3.045 60.104 -4.937 1.00 31.55 764 GLY A CA 1
ATOM 5991 C C . GLY A 1 764 ? -2.662 60.952 -6.151 1.00 31.55 764 GLY A C 1
ATOM 5992 O O . GLY A 1 764 ? -2.646 60.465 -7.279 1.00 31.55 764 GLY A O 1
ATOM 5993 N N . GLY A 1 765 ? -2.263 62.200 -5.884 1.00 28.08 765 GLY A N 1
ATOM 5994 C CA . GLY A 1 765 ? -1.521 63.036 -6.828 1.00 28.08 765 GLY A CA 1
ATOM 5995 C C . GLY A 1 765 ? -1.455 64.518 -6.446 1.00 28.08 765 GLY A C 1
ATOM 5996 O O . GLY A 1 765 ? -2.255 65.285 -6.961 1.00 28.08 765 GLY A O 1
ATOM 5997 N N . ALA A 1 766 ? -0.508 64.908 -5.574 1.00 28.53 766 ALA A N 1
ATOM 5998 C CA . ALA A 1 766 ? 0.312 66.138 -5.661 1.00 28.53 766 ALA A CA 1
ATOM 5999 C C . ALA A 1 766 ? 1.045 66.459 -4.335 1.00 28.53 766 ALA A C 1
ATOM 6001 O O . ALA A 1 766 ? 0.425 66.532 -3.280 1.00 28.53 766 ALA A O 1
ATOM 6002 N N . GLY A 1 767 ? 2.351 66.749 -4.430 1.00 28.55 767 GLY A N 1
ATOM 6003 C CA . GLY A 1 767 ? 3.042 67.708 -3.553 1.00 28.55 767 GLY A CA 1
ATOM 6004 C C . GLY A 1 767 ? 3.759 67.175 -2.304 1.00 28.55 767 GLY A C 1
ATOM 6005 O O . GLY A 1 767 ? 3.169 67.032 -1.241 1.00 28.55 767 GLY A O 1
ATOM 6006 N N . GLN A 1 768 ? 5.081 66.999 -2.404 1.00 35.09 768 GLN A N 1
ATOM 6007 C CA . GLN A 1 768 ? 6.007 67.038 -1.261 1.00 35.09 768 GLN A CA 1
ATOM 6008 C C . GLN A 1 768 ? 5.849 68.351 -0.475 1.00 35.09 768 GLN A C 1
ATOM 6010 O O . GLN A 1 768 ? 5.960 69.381 -1.121 1.00 35.09 768 GLN A O 1
ATOM 6015 N N . VAL A 1 769 ? 5.712 68.314 0.863 1.00 29.25 769 VAL A N 1
ATOM 6016 C CA . VAL A 1 769 ? 6.509 69.052 1.886 1.00 29.25 769 VAL A CA 1
ATOM 6017 C C . VAL A 1 769 ? 6.180 68.445 3.269 1.00 29.25 769 VAL A C 1
ATOM 6019 O O . VAL A 1 769 ? 5.012 68.220 3.562 1.00 29.25 769 VAL A O 1
ATOM 6022 N N . GLY A 1 770 ? 7.173 68.212 4.145 1.00 32.69 770 GLY A N 1
ATOM 6023 C CA . GLY A 1 770 ? 6.909 68.163 5.598 1.00 32.69 770 GLY A CA 1
ATOM 6024 C C . GLY A 1 770 ? 7.366 66.936 6.398 1.00 32.69 770 GLY A C 1
ATOM 6025 O O . GLY A 1 770 ? 6.626 66.440 7.242 1.00 32.69 770 GLY A O 1
ATOM 6026 N N . LYS A 1 771 ? 8.614 66.474 6.226 1.00 36.00 771 LYS A N 1
ATOM 6027 C CA . LYS A 1 771 ? 9.381 65.977 7.391 1.00 36.00 771 LYS A CA 1
ATOM 6028 C C . LYS A 1 771 ? 9.585 67.175 8.337 1.00 36.00 771 LYS A C 1
ATOM 6030 O O . LYS A 1 771 ? 9.707 68.283 7.838 1.00 36.00 771 LYS A O 1
ATOM 6035 N N . TYR A 1 772 ? 9.649 66.942 9.650 1.00 34.84 772 TYR A N 1
ATOM 6036 C CA . TYR A 1 772 ? 9.805 67.936 10.739 1.00 34.84 772 TYR A CA 1
ATOM 6037 C C . TYR A 1 772 ? 8.520 68.552 11.319 1.00 34.84 772 TYR A C 1
ATOM 6039 O O . TYR A 1 772 ? 8.414 69.766 11.374 1.00 34.84 772 TYR A O 1
ATOM 6047 N N . LEU A 1 773 ? 7.579 67.754 11.843 1.00 32.56 773 LEU A N 1
ATOM 6048 C CA . LEU A 1 773 ? 6.688 68.242 12.919 1.00 32.56 773 LEU A CA 1
ATOM 6049 C C . LEU A 1 773 ? 5.978 67.112 13.696 1.00 32.56 773 LEU A C 1
ATOM 6051 O O . LEU A 1 773 ? 4.768 67.120 13.882 1.00 32.56 773 LEU A O 1
ATOM 6055 N N . LYS A 1 774 ? 6.713 66.081 14.133 1.00 30.58 774 LYS A N 1
ATOM 6056 C CA . LYS A 1 774 ? 6.146 65.049 15.028 1.00 30.58 774 LYS A CA 1
ATOM 6057 C C . LYS A 1 774 ? 7.177 64.486 16.010 1.00 30.58 774 LYS A C 1
ATOM 6059 O O . LYS A 1 774 ? 7.309 63.282 16.186 1.00 30.58 774 LYS A O 1
ATOM 6064 N N . ALA A 1 775 ? 7.947 65.392 16.611 1.00 29.50 775 ALA A N 1
ATOM 6065 C CA . ALA A 1 775 ? 8.877 65.097 17.707 1.00 29.50 775 ALA A CA 1
ATOM 6066 C C . ALA A 1 775 ? 8.789 66.122 18.857 1.00 29.50 775 ALA A C 1
ATOM 6068 O O . ALA A 1 775 ? 9.670 66.186 19.707 1.00 29.50 775 ALA A O 1
ATOM 6069 N N . SER A 1 776 ? 7.719 66.912 18.919 1.00 27.92 776 SER A N 1
ATOM 6070 C CA . SER A 1 776 ? 7.467 67.858 20.004 1.00 27.92 776 SER A CA 1
ATOM 6071 C C . SER A 1 776 ? 5.974 67.877 20.291 1.00 27.92 776 SER A C 1
ATOM 6073 O O . SER A 1 776 ? 5.198 67.961 19.344 1.00 27.92 776 SER A O 1
ATOM 6075 N N . LEU A 1 777 ? 5.612 67.849 21.577 1.00 32.06 777 LEU A N 1
ATOM 6076 C CA . LEU A 1 777 ? 4.251 67.846 22.146 1.00 32.06 777 LEU A CA 1
ATOM 6077 C C . LEU A 1 777 ? 3.697 66.465 22.532 1.00 32.06 777 LEU A C 1
ATOM 6079 O O . LEU A 1 777 ? 2.532 66.147 22.342 1.00 32.06 777 LEU A O 1
ATOM 6083 N N . SER A 1 778 ? 4.533 65.666 23.191 1.00 28.66 778 SER A N 1
ATOM 6084 C CA . SER A 1 778 ? 4.087 64.933 24.377 1.00 28.66 778 SER A CA 1
ATOM 6085 C C . SER A 1 778 ? 4.527 65.737 25.602 1.00 28.66 778 SER A C 1
ATOM 6087 O O . SER A 1 778 ? 5.726 65.721 25.895 1.00 28.66 778 SER A O 1
ATOM 6089 N N . ARG A 1 779 ? 3.605 66.468 26.254 1.00 27.30 779 ARG A N 1
ATOM 6090 C CA . ARG A 1 779 ? 3.605 66.890 27.680 1.00 27.30 779 ARG A CA 1
ATOM 6091 C C . ARG A 1 779 ? 2.681 68.103 27.904 1.00 27.30 779 ARG A C 1
ATOM 6093 O O . ARG A 1 779 ? 2.794 69.064 27.157 1.00 27.30 779 ARG A O 1
ATOM 6100 N N . HIS A 1 780 ? 1.949 68.056 29.028 1.00 28.31 780 HIS A N 1
ATOM 6101 C CA . HIS A 1 780 ? 0.987 69.027 29.608 1.00 28.31 780 HIS A CA 1
ATOM 6102 C C . HIS A 1 780 ? -0.428 68.879 29.028 1.00 28.31 780 HIS A C 1
ATOM 6104 O O . HIS A 1 780 ? -0.580 68.963 27.818 1.00 28.31 780 HIS A O 1
ATOM 6110 N N . GLY A 1 781 ? -1.492 68.580 29.782 1.00 25.64 781 GLY A N 1
ATOM 6111 C CA . GLY A 1 781 ? -1.818 68.762 31.213 1.00 25.64 781 GLY A CA 1
ATOM 6112 C C . GLY A 1 781 ? -3.203 69.440 31.230 1.00 25.64 781 GLY A C 1
ATOM 6113 O O . GLY A 1 781 ? -3.321 70.479 30.596 1.00 25.64 781 GLY A O 1
ATOM 6114 N N . GLN A 1 782 ? -4.292 68.722 31.528 1.00 25.00 782 GLN A N 1
ATOM 6115 C CA . GLN A 1 782 ? -4.970 68.559 32.833 1.00 25.00 782 GLN A CA 1
ATOM 6116 C C . GLN A 1 782 ? -5.876 69.750 33.232 1.00 25.00 782 GLN A C 1
ATOM 6118 O O . GLN A 1 782 ? -5.454 70.893 33.083 1.00 25.00 782 GLN A O 1
ATOM 6123 N N . ASP A 1 783 ? -7.056 69.400 33.777 1.00 27.23 783 ASP A N 1
ATOM 6124 C CA . ASP A 1 783 ? -8.051 70.195 34.544 1.00 27.23 783 ASP A CA 1
ATOM 6125 C C . ASP A 1 783 ? -9.058 71.048 33.720 1.00 27.23 783 ASP A C 1
ATOM 6127 O O . ASP A 1 783 ? -8.676 71.637 32.714 1.00 27.23 783 ASP A O 1
ATOM 6131 N N . ASN A 1 784 ? -10.357 71.195 34.046 1.00 26.61 784 ASN A N 1
ATOM 6132 C CA . ASN A 1 784 ? -11.228 70.724 35.143 1.00 26.61 784 ASN A CA 1
ATOM 6133 C C . ASN A 1 784 ? -12.726 71.027 34.824 1.00 26.61 784 ASN A C 1
ATOM 6135 O O . ASN A 1 784 ? -12.988 71.806 33.907 1.00 26.61 784 ASN A O 1
ATOM 6139 N N . ASP A 1 785 ? -13.632 70.433 35.630 1.00 28.83 785 ASP A N 1
ATOM 6140 C CA . ASP A 1 785 ? -14.991 70.876 36.075 1.00 28.83 785 ASP A CA 1
ATOM 6141 C C . ASP A 1 785 ? -16.172 69.881 35.842 1.00 28.83 785 ASP A C 1
ATOM 6143 O O . ASP A 1 785 ? -16.799 69.866 34.781 1.00 28.83 785 ASP A O 1
ATOM 6147 N N . GLU A 1 786 ? -16.379 68.975 36.824 1.00 27.11 786 GLU A N 1
ATOM 6148 C CA . GLU A 1 786 ? -17.520 68.834 37.792 1.00 27.11 786 GLU A CA 1
ATOM 6149 C C . GLU A 1 786 ? -18.924 69.393 37.374 1.00 27.11 786 GLU A C 1
ATOM 6151 O O . GLU A 1 786 ? -18.993 70.475 36.803 1.00 27.11 786 GLU A O 1
ATOM 6156 N N . ASP A 1 787 ? -20.126 68.813 37.607 1.00 28.52 787 ASP A N 1
ATOM 6157 C CA . ASP A 1 787 ? -20.649 67.785 38.541 1.00 28.52 787 ASP A CA 1
ATOM 6158 C C . ASP A 1 787 ? -22.067 67.235 38.151 1.00 28.52 787 ASP A C 1
ATOM 6160 O O . ASP A 1 787 ? -22.861 67.935 37.524 1.00 28.52 787 ASP A O 1
ATOM 6164 N N . GLU A 1 788 ? -22.340 65.994 38.613 1.00 29.38 788 GLU A N 1
ATOM 6165 C CA . GLU A 1 788 ? -23.583 65.261 39.024 1.00 29.38 788 GLU A CA 1
ATOM 6166 C C . GLU A 1 788 ? -24.910 65.200 38.203 1.00 29.38 788 GLU A C 1
ATOM 6168 O O . GLU A 1 788 ? -25.376 66.208 37.691 1.00 29.38 788 GLU A O 1
ATOM 6173 N N . ILE A 1 789 ? -25.749 64.132 38.153 1.00 25.66 789 ILE A N 1
ATOM 6174 C CA . ILE A 1 789 ? -25.790 62.656 38.423 1.00 25.66 789 ILE A CA 1
ATOM 6175 C C . ILE A 1 789 ? -27.146 62.149 37.823 1.00 25.66 789 ILE A C 1
ATOM 6177 O O . ILE A 1 789 ? -28.138 62.862 37.941 1.00 25.66 789 ILE A O 1
ATOM 6181 N N . VAL A 1 790 ? -27.208 60.957 37.189 1.00 26.20 790 VAL A N 1
ATOM 6182 C CA . VAL A 1 790 ? -28.086 59.770 37.469 1.00 26.20 790 VAL A CA 1
ATOM 6183 C C . VAL A 1 790 ? -27.805 58.668 36.416 1.00 26.20 790 VAL A C 1
ATOM 6185 O O . VAL A 1 790 ? -28.232 58.743 35.267 1.00 26.20 790 VAL A O 1
ATOM 6188 N N . GLU A 1 791 ? -27.062 57.660 36.878 1.00 24.47 791 GLU A N 1
ATOM 6189 C CA . GLU A 1 791 ? -27.066 56.210 36.590 1.00 24.47 791 GLU A CA 1
ATOM 6190 C C . GLU A 1 791 ? -27.549 55.647 35.232 1.00 24.47 791 GLU A C 1
ATOM 6192 O O . GLU A 1 791 ? -28.720 55.324 35.035 1.00 24.47 791 GLU A O 1
ATOM 6197 N N . VAL A 1 792 ? -26.565 55.296 34.396 1.00 26.97 792 VAL A N 1
ATOM 6198 C CA . VAL A 1 792 ? -26.426 53.958 33.788 1.00 26.97 792 VAL A CA 1
ATOM 6199 C C . VAL A 1 792 ? -24.994 53.512 34.107 1.00 26.97 792 VAL A C 1
ATOM 6201 O O . VAL A 1 792 ? -24.060 54.224 33.756 1.00 26.97 792 VAL A O 1
ATOM 6204 N N . ILE A 1 793 ? -24.804 52.401 34.827 1.00 26.98 793 ILE A N 1
ATOM 6205 C CA . ILE A 1 793 ? -23.469 51.842 35.102 1.00 26.98 793 ILE A CA 1
ATOM 6206 C C . ILE A 1 793 ? -23.177 50.760 34.054 1.00 26.98 793 ILE A C 1
ATOM 6208 O O . ILE A 1 793 ? -23.749 49.669 34.095 1.00 26.98 793 ILE A O 1
ATOM 6212 N N . ASP A 1 794 ? -22.321 51.138 33.103 1.00 27.94 794 ASP A N 1
ATOM 6213 C CA . ASP A 1 794 ? -21.435 50.292 32.296 1.00 27.94 794 ASP A CA 1
ATOM 6214 C C . ASP A 1 794 ? -20.347 49.629 33.176 1.00 27.94 794 ASP A C 1
ATOM 6216 O O . ASP A 1 794 ? -20.152 50.040 34.317 1.00 27.94 794 ASP A O 1
ATOM 6220 N N . ASP A 1 795 ? -19.655 48.598 32.659 1.00 26.78 795 ASP A N 1
ATOM 6221 C CA . ASP A 1 795 ? -18.171 48.544 32.591 1.00 26.78 795 ASP A CA 1
ATOM 6222 C C . ASP A 1 795 ? -17.612 47.107 32.367 1.00 26.78 795 ASP A C 1
ATOM 6224 O O . ASP A 1 795 ? -17.451 46.302 33.287 1.00 26.78 795 ASP A O 1
ATOM 6228 N N . GLU A 1 796 ? -17.212 46.805 31.119 1.00 35.44 796 GLU A N 1
ATOM 6229 C CA . GLU A 1 796 ? -15.833 46.322 30.856 1.00 35.44 796 GLU A CA 1
ATOM 6230 C C . GLU A 1 796 ? -14.852 47.423 31.350 1.00 35.44 796 GLU A C 1
ATOM 6232 O O . GLU A 1 796 ? -15.279 48.574 31.271 1.00 35.44 796 GLU A O 1
ATOM 6237 N N . PRO A 1 797 ? -13.554 47.216 31.736 1.00 37.41 797 PRO A N 1
ATOM 6238 C CA . PRO A 1 797 ? -12.569 46.479 30.926 1.00 37.41 797 PRO A CA 1
ATOM 6239 C C . PRO A 1 797 ? -11.232 46.043 31.626 1.00 37.41 797 PRO A C 1
ATOM 6241 O O . PRO A 1 797 ? -11.033 46.098 32.835 1.00 37.41 797 PRO A O 1
ATOM 6244 N N . GLU A 1 798 ? -10.279 45.682 30.759 1.00 24.05 798 GLU A N 1
ATOM 6245 C CA . GLU A 1 798 ? -8.832 45.975 30.793 1.00 24.05 798 GLU A CA 1
ATOM 6246 C C . GLU A 1 798 ? -7.806 45.019 31.438 1.00 24.05 798 GLU A C 1
ATOM 6248 O O . GLU A 1 798 ? -7.762 44.700 32.624 1.00 24.05 798 GLU A O 1
ATOM 6253 N N . GLN A 1 799 ? -6.881 44.612 30.561 1.00 29.69 799 GLN A N 1
ATOM 6254 C CA . GLN A 1 799 ? -5.719 43.766 30.799 1.00 29.69 799 GLN A CA 1
ATOM 6255 C C . GLN A 1 799 ? -4.498 44.602 31.225 1.00 29.69 799 GLN A C 1
ATOM 6257 O O . GLN A 1 799 ? -4.292 45.703 30.710 1.00 29.69 799 GLN A O 1
ATOM 6262 N N . PRO A 1 800 ? -3.599 44.068 32.073 1.00 30.11 800 PRO A N 1
ATOM 6263 C CA . PRO A 1 800 ? -2.406 44.792 32.486 1.00 30.11 800 PRO A CA 1
ATOM 6264 C C . PRO A 1 800 ? -1.277 44.758 31.443 1.00 30.11 800 PRO A C 1
ATOM 6266 O O . PRO A 1 800 ? -0.909 43.724 30.881 1.00 30.11 800 PRO A O 1
ATOM 6269 N N . VAL A 1 801 ? -0.647 45.921 31.282 1.00 28.98 801 VAL A N 1
ATOM 6270 C CA . VAL A 1 801 ? 0.544 46.197 30.468 1.00 28.98 801 VAL A CA 1
ATOM 6271 C C . VAL A 1 801 ? 1.803 45.544 31.062 1.00 28.98 801 VAL A C 1
ATOM 6273 O O . VAL A 1 801 ? 2.085 45.680 32.254 1.00 28.98 801 VAL A O 1
ATOM 6276 N N . ARG A 1 802 ? 2.663 44.948 30.218 1.00 30.31 802 ARG A N 1
ATOM 6277 C CA . ARG A 1 802 ? 4.078 44.691 30.555 1.00 30.31 802 ARG A CA 1
ATOM 6278 C C . ARG A 1 802 ? 5.055 45.268 29.525 1.00 30.31 802 ARG A C 1
ATOM 6280 O O . ARG A 1 802 ? 4.864 45.193 28.317 1.00 30.31 802 ARG A O 1
ATOM 6287 N N . LYS A 1 803 ? 6.110 45.869 30.085 1.00 28.41 803 LYS A N 1
ATOM 6288 C CA . LYS A 1 803 ? 7.209 46.639 29.480 1.00 28.41 803 LYS A CA 1
ATOM 6289 C C . LYS A 1 803 ? 8.153 45.822 28.583 1.00 28.41 803 LYS A C 1
ATOM 6291 O O . LYS A 1 803 ? 8.405 44.648 28.828 1.00 28.41 803 LYS A O 1
ATOM 6296 N N . LYS A 1 804 ? 8.786 46.537 27.641 1.00 28.88 804 LYS A N 1
ATOM 6297 C CA . LYS A 1 804 ? 10.006 46.165 26.897 1.00 28.88 804 LYS A CA 1
ATOM 6298 C C . LYS A 1 804 ? 11.251 46.098 27.798 1.00 28.88 804 LYS A C 1
ATOM 6300 O O . LYS A 1 804 ? 11.511 47.043 28.539 1.00 28.88 804 LYS A O 1
ATOM 6305 N N . THR A 1 805 ? 12.102 45.102 27.550 1.00 27.38 805 THR A N 1
ATOM 6306 C CA . THR A 1 805 ? 13.571 45.161 27.691 1.00 27.38 805 THR A CA 1
ATOM 6307 C C . THR A 1 805 ? 14.237 44.399 26.537 1.00 27.38 805 THR A C 1
ATOM 6309 O O . THR A 1 805 ? 13.613 43.605 25.840 1.00 27.38 805 THR A O 1
ATOM 6312 N N . LYS A 1 806 ? 15.492 44.759 26.271 1.00 26.66 806 LYS A N 1
ATOM 6313 C CA . LYS A 1 806 ? 16.277 44.570 25.046 1.00 26.66 806 LYS A CA 1
ATOM 6314 C C . LYS A 1 806 ? 17.288 43.424 25.211 1.00 26.66 806 LYS A C 1
ATOM 6316 O O . LYS A 1 806 ? 17.941 43.373 26.244 1.00 26.66 806 LYS A O 1
ATOM 6321 N N . GLY A 1 807 ? 17.517 42.661 24.138 1.00 27.33 807 GLY A N 1
ATOM 6322 C CA . GLY A 1 807 ? 18.794 41.995 23.832 1.00 27.33 807 GLY A CA 1
ATOM 6323 C C . GLY A 1 807 ? 18.932 40.519 24.224 1.00 27.33 807 GLY A C 1
ATOM 6324 O O . GLY A 1 807 ? 18.596 40.131 25.333 1.00 27.33 807 GLY A O 1
ATOM 6325 N N . GLY A 1 808 ? 19.526 39.736 23.316 1.00 26.05 808 GLY A N 1
ATOM 6326 C CA . GLY A 1 808 ? 20.176 38.464 23.644 1.00 26.05 808 GLY A CA 1
ATOM 6327 C C . GLY A 1 808 ? 19.613 37.252 22.913 1.00 26.05 808 GLY A C 1
ATOM 6328 O O . GLY A 1 808 ? 18.751 36.556 23.435 1.00 26.05 808 GLY A O 1
ATOM 6329 N N . GLY A 1 809 ? 20.160 36.960 21.731 1.00 38.09 809 GLY A N 1
ATOM 6330 C CA . GLY A 1 809 ? 20.207 35.582 21.254 1.00 38.09 809 GLY A CA 1
ATOM 6331 C C . GLY A 1 809 ? 21.087 34.771 22.206 1.00 38.09 809 GLY A C 1
ATOM 6332 O O . GLY A 1 809 ? 22.222 35.156 22.477 1.00 38.09 809 GLY A O 1
ATOM 6333 N N . GLY A 1 810 ? 20.542 33.680 22.731 1.00 29.31 810 GLY A N 1
ATOM 6334 C CA . GLY A 1 810 ? 21.236 32.729 23.588 1.00 29.31 810 GLY A CA 1
ATOM 6335 C C . GLY A 1 810 ? 20.873 31.326 23.138 1.00 29.31 810 GLY A C 1
ATOM 6336 O O . GLY A 1 810 ? 19.817 30.812 23.494 1.00 29.31 810 GLY A O 1
ATOM 6337 N N . GLY A 1 811 ? 21.734 30.748 22.302 1.00 29.94 811 GLY A N 1
ATOM 6338 C CA . GLY A 1 811 ? 21.721 29.325 22.002 1.00 29.94 811 GLY A CA 1
ATOM 6339 C C . GLY A 1 811 ? 22.209 28.509 23.200 1.00 29.94 811 GLY A C 1
ATOM 6340 O O . GLY A 1 811 ? 23.072 28.941 23.960 1.00 29.94 811 GLY A O 1
ATOM 6341 N N . PHE A 1 812 ? 21.658 27.311 23.325 1.00 32.09 812 PHE A N 1
ATOM 6342 C CA . PHE A 1 812 ? 22.214 26.176 24.060 1.00 32.09 812 PHE A CA 1
ATOM 6343 C C . PHE A 1 812 ? 22.580 25.171 22.957 1.00 32.09 812 PHE A C 1
ATOM 6345 O O . PHE A 1 812 ? 21.752 24.926 22.087 1.00 32.09 812 PHE A O 1
ATOM 6352 N N . GLY A 1 813 ? 23.767 24.598 22.823 1.00 34.94 813 GLY A N 1
ATOM 6353 C CA . GLY A 1 813 ? 24.886 24.391 23.732 1.00 34.94 813 GLY A CA 1
ATOM 6354 C C . GLY A 1 813 ? 25.440 23.021 23.328 1.00 34.94 813 GLY A C 1
ATOM 6355 O O . GLY A 1 813 ? 24.702 22.043 23.361 1.00 34.94 813 GLY A O 1
ATOM 6356 N N . ASN A 1 814 ? 26.677 22.983 22.830 1.00 38.72 814 ASN A N 1
ATOM 6357 C CA . ASN A 1 814 ? 27.345 21.774 22.343 1.00 38.72 814 ASN A CA 1
ATOM 6358 C C . ASN A 1 814 ? 27.505 20.730 23.473 1.00 38.72 814 ASN A C 1
ATOM 6360 O O . ASN A 1 814 ? 27.772 21.119 24.608 1.00 38.72 814 ASN A O 1
ATOM 6364 N N . PHE A 1 815 ? 27.386 19.435 23.158 1.00 46.69 815 PHE A N 1
ATOM 6365 C CA . PHE A 1 815 ? 27.460 18.304 24.106 1.00 46.69 815 PHE A CA 1
ATOM 6366 C C . PHE A 1 815 ? 28.689 17.395 23.873 1.00 46.69 815 PHE A C 1
ATOM 6368 O O . PHE A 1 815 ? 28.632 16.197 24.116 1.00 46.69 815 PHE A O 1
ATOM 6375 N N . ASP A 1 816 ? 29.834 17.947 23.460 1.00 42.94 816 ASP A N 1
ATOM 6376 C CA . ASP A 1 816 ? 31.078 17.173 23.253 1.00 42.94 816 ASP A CA 1
ATOM 6377 C C . ASP A 1 816 ? 31.949 17.017 24.518 1.00 42.94 816 ASP A C 1
ATOM 6379 O O . ASP A 1 816 ? 33.177 17.103 24.475 1.00 42.94 816 ASP A O 1
ATOM 6383 N N . SER A 1 817 ? 31.334 16.767 25.672 1.00 40.50 817 SER A N 1
ATOM 6384 C CA . SER A 1 817 ? 32.067 16.201 26.814 1.00 40.50 817 SER A CA 1
ATOM 6385 C C . SER A 1 817 ? 31.159 15.374 27.722 1.00 40.50 817 SER A C 1
ATOM 6387 O O . SER A 1 817 ? 31.123 15.601 28.936 1.00 40.50 817 SER A O 1
ATOM 6389 N N . TRP A 1 818 ? 30.425 14.430 27.125 1.00 35.47 818 TRP A N 1
ATOM 6390 C CA . TRP A 1 818 ? 29.880 13.283 27.845 1.00 35.47 818 TRP A CA 1
ATOM 6391 C C . TRP A 1 818 ? 30.294 11.970 27.189 1.00 35.47 818 TRP A C 1
ATOM 6393 O O . TRP A 1 818 ? 30.306 11.929 25.938 1.00 35.47 818 TRP A O 1
#